Protein AF-0000000077855359 (afdb_homodimer)

Nearest PDB structures (foldseek):
  5f4z-assembly3_E  TM=8.877E-01  e=5.137E-36  Streptomyces carzinostaticus subsp. neocarzinostaticus
  4qla-assembly1_A  TM=8.669E-01  e=1.425E-32  Bombyx mori
  4qla-assembly1_B  TM=8.760E-01  e=3.432E-30  Bombyx mori
  6i8w-assembly2_B  TM=7.277E-01  e=1.816E-13  Pseudomonas aeruginosa
  2puh-assembly1_A  TM=6.617E-01  e=1.046E-11  Paraburkholderia xenovorans

Solvent-accessible surface area (backbone atoms only — not comparable to full-atom values): 41500 Å² total; per-residue (Å²): 122,72,38,82,48,69,84,75,81,51,69,66,60,54,49,50,51,41,55,51,51,71,69,57,48,74,52,85,72,47,58,88,41,58,68,68,33,25,51,36,59,70,58,50,54,51,50,48,51,34,56,55,75,63,56,57,61,69,60,51,46,49,50,50,50,71,73,45,53,37,27,34,37,68,33,68,37,92,94,68,50,75,39,45,28,21,27,36,56,47,70,34,90,51,92,20,26,26,45,32,38,42,36,50,30,85,92,57,44,52,68,38,50,60,67,34,47,73,63,38,30,48,54,48,97,83,35,34,13,19,26,41,34,30,42,23,53,77,13,26,43,66,2,33,60,75,53,56,79,77,64,19,40,46,49,51,22,44,43,54,52,36,48,37,44,71,73,67,44,64,52,27,34,37,37,14,31,61,52,11,21,56,27,48,49,47,29,30,62,76,34,41,89,27,30,26,32,40,41,29,56,40,65,74,60,61,79,67,37,71,90,81,32,43,66,53,28,52,48,45,69,72,38,41,87,76,31,70,66,38,44,49,25,46,49,46,25,49,46,32,73,72,60,63,35,22,67,55,42,26,23,38,40,29,27,47,26,54,13,31,19,37,44,47,22,70,64,18,33,43,33,61,49,48,40,48,62,58,69,34,33,56,78,66,83,78,47,72,67,58,52,51,49,58,46,43,42,35,67,68,17,65,38,29,41,31,41,52,39,44,52,44,29,36,21,65,42,66,62,53,84,76,78,52,83,54,48,20,56,70,53,57,34,64,48,52,38,46,75,75,25,41,28,34,39,42,45,36,57,35,36,61,54,39,67,48,72,79,54,48,58,63,51,27,42,56,70,42,79,46,76,41,89,56,27,14,62,49,30,45,61,72,32,27,66,59,50,50,49,52,53,36,49,38,41,8,88,88,19,83,40,43,54,50,32,82,89,21,46,14,100,122,73,38,83,50,68,84,75,83,52,69,67,61,54,49,50,51,40,54,52,52,70,68,59,46,73,52,83,72,47,57,88,41,58,68,68,34,25,52,36,61,70,58,50,54,52,50,46,49,35,54,57,74,63,55,57,62,68,60,50,46,50,50,50,49,72,74,45,52,37,27,35,38,68,31,69,36,93,95,68,48,75,39,45,29,22,28,38,56,48,70,32,89,51,90,20,25,25,45,32,39,42,36,50,30,84,92,56,43,52,70,38,50,59,67,33,47,73,64,38,29,47,54,49,98,85,34,35,14,20,27,41,35,29,42,24,54,75,14,26,43,67,2,33,60,75,53,56,78,75,63,21,39,47,50,51,23,46,43,55,51,36,48,38,45,71,73,68,43,67,52,29,33,36,38,15,30,61,53,11,22,54,26,48,49,46,29,30,62,74,34,40,88,26,31,26,32,39,38,29,56,40,64,74,60,60,77,66,37,70,90,81,33,43,67,52,27,52,49,46,69,72,37,40,88,76,30,69,65,38,45,50,26,45,49,46,25,49,47,32,72,73,59,63,36,22,68,56,41,26,24,37,40,28,25,47,25,53,14,32,19,38,45,47,24,69,64,18,34,44,32,61,48,47,40,47,63,56,70,36,33,57,78,65,82,78,46,71,65,56,53,51,52,58,44,43,42,36,67,68,16,66,38,31,42,30,41,53,39,44,50,44,28,35,21,65,42,66,60,52,85,77,79,51,84,54,48,19,55,69,52,58,33,65,48,51,36,45,75,74,25,41,27,32,40,43,44,35,58,36,35,60,56,39,67,46,74,78,56,48,60,63,52,27,41,57,69,40,76,47,77,39,91,56,28,15,62,50,30,46,61,72,32,26,66,60,51,50,48,53,52,37,49,38,40,8,87,90,19,82,39,43,54,49,32,81,87,22,46,13,100

Sequence (822 aa):
MARSFQIAVSDVDLQRLHQKLESATFPDELDDAEWDMGVPLSEMKRLTAYWHNGFNWRQKEQELNEKLSQFIVPVSVDGFGELDIHCLHHTSANPNAIPLLFIHGWPGSFLEATKLIPLLTSGDENHPAFNLVVPSLPNFGFSSAVKTKGFGLAQYAEAMHAVMTTLGYHEYAVQGGDWGSLIARVMAHRYPDHTKAVHLNFLPVAPPYPWKSPLVFLQSLLTIPFSSKDKAHLAATQNYLTQGNGYMRQQETRPQTLGYALQDSPVALLAWIYDKLHSWTDSYTWTDDEILTWVSVYYFSTAGPAASVRIYYEAAQNSGSSGVSRMSTLDVVSKPAPSAVKMAIAQFNRELIKIPMSWASLLGSVLRTKEYERGGHFAAWEVPELLAYDLRSFLGKNGQAYEAVPGKNGYMARSFQIAVSDVDLQRLHQKLESATFPDELDDAEWDMGVPLSEMKRLTAYWHNGFNWRQKEQELNEKLSQFIVPVSVDGFGELDIHCLHHTSANPNAIPLLFIHGWPGSFLEATKLIPLLTSGDENHPAFNLVVPSLPNFGFSSAVKTKGFGLAQYAEAMHAVMTTLGYHEYAVQGGDWGSLIARVMAHRYPDHTKAVHLNFLPVAPPYPWKSPLVFLQSLLTIPFSSKDKAHLAATQNYLTQGNGYMRQQETRPQTLGYALQDSPVALLAWIYDKLHSWTDSYTWTDDEILTWVSVYYFSTAGPAASVRIYYEAAQNSGSSGVSRMSTLDVVSKPAPSAVKMAIAQFNRELIKIPMSWASLLGSVLRTKEYERGGHFAAWEVPELLAYDLRSFLGKNGQAYEAVPGKNGY

Foldseek 3Di:
DKDWDADDFDPVLVVLLLVQLVPDDDDDDDPPCDPVVFHDPVVLVVLSVCLNPPFDVVVVSVVCRVLFGKIWDWFQFPPQGIKTKIKTWAAAPPPLAAEEEEEEAPPFFLVLQSVLRVVAQDDDPFFFHHGYMYIGFALFQAMHHGDDAQCELLRSLRRSCRRCVSVPQQAHEYEYFDSSQLSLLSNLAPPVVRHLEYEYAHAQADDDDCVQHVVLNVVCVVPCVPDPVQVVLVVLLVCCVVPVCVLLVCLQPPLVVLQVQCQNHLSSLLRSRVRCVCQFKPNFDDDSNNSSNSSVSQRRYNNHNSSSSNNSNSLQDDPDDPPDDHDHPNNSNQAARDQSYEYEYEYEQRENHGHPPSCVCSNPRYQYYDYYDHIGSSCSRRPVVVVSVRVRQQQAPVHPCQCSPPSRRRD/DKDWDADDFDPVLVVLLLVQLVPDDDDDDDPPCDPVVFHDPVVLVVLSVCLNPPFDVVVVSVVCRVLFGKIWFWFQFPPQGIKTKIKTWAAAPPPLAAEEEEEEAPPFFLVLQSLLRVVAQDDDPFFFHHGYMYIGFALFQAMHHGDDAQCELLRSLRRSCRRCVSVPQQAHEYEYFDSSQLSLLSNLAPPVVRHLAYEYAHAQADDDDCVQHVVLVVVCVVPCVPDPVQVVLVVLLVCCVPPVCVLLVCLQPPLVVLQVQCQNHLSSLLRSRVRCVCQFKPNFDDDSNNSSNSSVSQRRYNNHNSSSSNNSNSLQDDPDDPPDDHDHPNNSNQAARDQSYEYEYEYEQRENHGHPVSCVCSNPNYQYYYYYDHIGSSCSRRPVVVVSVRVRQQLAPVHPCQCSPPSRRRD

pLDDT: mean 96.2, std 6.61, range [43.53, 98.94]

Secondary structure (DSSP, 8-state):
--EE------HHHHHHHHHHHHT-------BT-TTTTSS-HHHHHHHHHHHHHT--HHHHHHHHHHH--EEEEEEEETTTEEEEEEEEEE--S-TTPEEEEEE--SS--GGGGGGGHHHHH---SSS--EEEEEEPPTTSTTSPPP-BTT--HHHHHHHHHHHHHHTT-SSEEEEE-HHHHHHHHHHHHH-TTTEEEEEES----PPP-TTT-HHHHHHHHHHGGG-HHHHHHHHHHHHHHHHS-HHHHHHHH-HHHHHHHHHH-HHHHHHHHHHHHHHTSSS----HHHHHHHHHHHHT-SS-GGGGGHHHHHHHS-S-SSSS----HHHHHTSPPPTTSEEEEEE-TB-SS---GGGGGGGSSEEEEEE-SS-BTTHHHHSHHHHHHHHHHHHSTTSTTTT-STT----/--EE------HHHHHHHHHHHHT-------BT-TTTTSS-HHHHHHHHHHHHHT--HHHHHHHHHHH--EEEEEEEETTTEEEEEEEEEE--S-TTPEEEEEE--SS--GGGGGGGHHHHH---SSS--EEEEEEPPTTSTTSPPP-BTT--HHHHHHHHHHHHHHTT-SSEEEEE-HHHHHHHHHHHHH-TTTEEEEEES----PPP-TTT-HHHHHHHHHHGGG-HHHHHHHHHHHHHHHHS-HHHHHHHH-HHHHHHHHHH-HHHHHHHHHHHHHHTSSS----HHHHHHHHHHHHT-SS-GGGGGHHHHHHHS-S-SSSS----HHHHHTSPPPTTSEEEEEE-TB-SS---GGGGGGGSSEEEEEE-SS-BTTHHHHSHHHHHHHHHHHHSTTSTTTT-STT----

Organism: Aspergillus terreus (NCBI:txid33178)

InterPro domains:
  IPR000639 Epoxide hydrolase-like [PR00412] (104-122)
  IPR000639 Epoxide hydrolase-like [PR00412] (129-144)
  IPR000639 Epoxide hydrolase-like [PR00412] (174-187)
  IPR000639 Epoxide hydrolase-like [PR00412] (188-201)
  IPR000639 Epoxide hydrolase-like [PR00412] (372-394)
  IPR010497 Epoxide hydrolase, N-terminal [PF06441] (3-112)
  IPR016292 Epoxide hydrolase [PIRSF001112] (3-395)
  IPR029058 Alpha/Beta hydrolase fold [G3DSA:3.40.50.1820] (1-404)
  IPR029058 Alpha/Beta hydrolase fold [SSF53474] (3-397)

Radius of gyration: 29.07 Å; Cα contacts (8 Å, |Δi|>4): 1774; chains: 2; bounding box: 62×88×63 Å

Structure (mmCIF, N/CA/C/O backbone):
data_AF-0000000077855359-model_v1
#
loop_
_entity.id
_entity.type
_entity.pdbx_description
1 polymer 'Epoxide hydrolase'
#
loop_
_atom_site.group_PDB
_atom_site.id
_atom_site.type_symbol
_atom_site.label_atom_id
_atom_site.label_alt_id
_atom_site.label_comp_id
_atom_site.label_asym_id
_atom_site.label_entity_id
_atom_site.label_seq_id
_atom_site.pdbx_PDB_ins_code
_atom_site.Cartn_x
_atom_site.Cartn_y
_atom_site.Cartn_z
_atom_site.occupancy
_atom_site.B_iso_or_equiv
_atom_site.auth_seq_id
_atom_site.auth_comp_id
_atom_site.auth_asym_id
_atom_site.auth_atom_id
_atom_site.pdbx_PDB_model_num
ATOM 1 N N . MET A 1 1 ? -8.438 -39.25 0.266 1 90.38 1 MET A N 1
ATOM 2 C CA . MET A 1 1 ? -8.539 -39.375 -1.183 1 90.38 1 MET A CA 1
ATOM 3 C C . MET A 1 1 ? -9.188 -38.156 -1.809 1 90.38 1 MET A C 1
ATOM 5 O O . MET A 1 1 ? -10 -37.469 -1.168 1 90.38 1 MET A O 1
ATOM 9 N N . ALA A 1 2 ? -8.742 -37.906 -3.029 1 95.81 2 ALA A N 1
ATOM 10 C CA . ALA A 1 2 ? -9.289 -36.75 -3.764 1 95.81 2 ALA A CA 1
ATOM 11 C C . ALA A 1 2 ? -10.781 -36.969 -4.035 1 95.81 2 ALA A C 1
ATOM 13 O O . ALA A 1 2 ? -11.219 -38.062 -4.344 1 95.81 2 ALA A O 1
ATOM 14 N N . ARG A 1 3 ? -11.562 -35.938 -3.863 1 97.75 3 ARG A N 1
ATOM 15 C CA . ARG A 1 3 ? -12.984 -36 -4.156 1 97.75 3 ARG A CA 1
ATOM 16 C C . ARG A 1 3 ? -13.383 -34.938 -5.188 1 97.75 3 ARG A C 1
ATOM 18 O O . ARG A 1 3 ? -12.859 -33.812 -5.184 1 97.75 3 ARG A O 1
ATOM 25 N N . SER A 1 4 ? -14.281 -35.312 -6.047 1 97.94 4 SER A N 1
ATOM 26 C CA . SER A 1 4 ? -14.758 -34.375 -7.066 1 97.94 4 SER A CA 1
ATOM 27 C C . SER A 1 4 ? -15.305 -33.125 -6.441 1 97.94 4 SER A C 1
ATOM 29 O O . SER A 1 4 ? -15.844 -33.125 -5.332 1 97.94 4 SER A O 1
ATOM 31 N N . PHE A 1 5 ? -15.141 -32 -7.152 1 98.56 5 PHE A N 1
ATOM 32 C CA . PHE A 1 5 ? -15.555 -30.703 -6.656 1 98.56 5 PHE A CA 1
ATOM 33 C C . PHE A 1 5 ? -16.281 -29.922 -7.75 1 98.56 5 PHE A C 1
ATOM 35 O O . PHE A 1 5 ? -15.906 -30 -8.922 1 98.56 5 PHE A O 1
ATOM 42 N N . GLN A 1 6 ? -17.312 -29.203 -7.359 1 98.56 6 GLN A N 1
ATOM 43 C CA . GLN A 1 6 ? -17.984 -28.219 -8.203 1 98.56 6 GLN A CA 1
ATOM 44 C C . GLN A 1 6 ? -18.141 -26.875 -7.48 1 98.56 6 GLN A C 1
ATOM 46 O O . GLN A 1 6 ? -18.5 -26.844 -6.305 1 98.56 6 GLN A O 1
ATOM 51 N N . ILE A 1 7 ? -17.797 -25.828 -8.18 1 98.81 7 ILE A N 1
ATOM 52 C CA . ILE A 1 7 ? -18.062 -24.5 -7.637 1 98.81 7 ILE A CA 1
ATOM 53 C C . ILE A 1 7 ? -19.547 -24.328 -7.395 1 98.81 7 ILE A C 1
ATOM 55 O O . ILE A 1 7 ? -20.375 -24.656 -8.25 1 98.81 7 ILE A O 1
ATOM 59 N N . ALA A 1 8 ? -19.875 -23.906 -6.273 1 98.56 8 ALA A N 1
ATOM 60 C CA . ALA A 1 8 ? -21.266 -23.688 -5.91 1 98.56 8 ALA A CA 1
ATOM 61 C C . ALA A 1 8 ? -21.422 -22.469 -4.996 1 98.56 8 ALA A C 1
ATOM 63 O O . ALA A 1 8 ? -21.484 -22.609 -3.775 1 98.56 8 ALA A O 1
ATOM 64 N N . VAL A 1 9 ? -21.609 -21.328 -5.555 1 98.5 9 VAL A N 1
ATOM 65 C CA . VAL A 1 9 ? -21.797 -20.094 -4.812 1 98.5 9 VAL A CA 1
ATOM 66 C C . VAL A 1 9 ? -23.266 -19.969 -4.387 1 98.5 9 VAL A C 1
ATOM 68 O O . VAL A 1 9 ? -24.172 -20.141 -5.207 1 98.5 9 VAL A O 1
ATOM 71 N N . SER A 1 10 ? -23.531 -19.688 -3.182 1 98.38 10 SER A N 1
ATOM 72 C CA . SER A 1 10 ? -24.906 -19.641 -2.684 1 98.38 10 SER A CA 1
ATOM 73 C C . SER A 1 10 ? -25.641 -18.422 -3.232 1 98.38 10 SER A C 1
ATOM 75 O O . SER A 1 10 ? -25.016 -17.406 -3.584 1 98.38 10 SER A O 1
ATOM 77 N N . ASP A 1 11 ? -26.953 -18.516 -3.291 1 98.06 11 ASP A N 1
ATOM 78 C CA . ASP A 1 11 ? -27.766 -17.375 -3.707 1 98.06 11 ASP A CA 1
ATOM 79 C C . ASP A 1 11 ? -27.594 -16.203 -2.748 1 98.06 11 ASP A C 1
ATOM 81 O O . ASP A 1 11 ? -27.641 -15.039 -3.168 1 98.06 11 ASP A O 1
ATOM 85 N N . VAL A 1 12 ? -27.422 -16.5 -1.535 1 97.81 12 VAL A N 1
ATOM 86 C CA . VAL A 1 12 ? -27.25 -15.469 -0.518 1 97.81 12 VAL A CA 1
ATOM 87 C C . VAL A 1 12 ? -25.984 -14.672 -0.797 1 97.81 12 VAL A C 1
ATOM 89 O O . VAL A 1 12 ? -25.984 -13.445 -0.698 1 97.81 12 VAL A O 1
ATOM 92 N N . ASP A 1 13 ? -24.906 -15.383 -1.113 1 97.62 13 ASP A N 1
ATOM 93 C CA . ASP A 1 13 ? -23.641 -14.711 -1.419 1 97.62 13 ASP A CA 1
ATOM 94 C C . ASP A 1 13 ? -23.766 -13.867 -2.686 1 97.62 13 ASP A C 1
ATOM 96 O O . ASP A 1 13 ? -23.203 -12.766 -2.76 1 97.62 13 ASP A O 1
ATOM 100 N N . LEU A 1 14 ? -24.438 -14.367 -3.664 1 98.19 14 LEU A N 1
ATOM 101 C CA . LEU A 1 14 ? -24.641 -13.609 -4.898 1 98.19 14 LEU A CA 1
ATOM 102 C C . LEU A 1 14 ? -25.5 -12.375 -4.641 1 98.19 14 LEU A C 1
ATOM 104 O O . LEU A 1 14 ? -25.25 -11.312 -5.207 1 98.19 14 LEU A O 1
ATOM 108 N N . GLN A 1 15 ? -26.531 -12.523 -3.83 1 97.56 15 GLN A N 1
ATOM 109 C CA . GLN A 1 15 ? -27.406 -11.398 -3.496 1 97.56 15 GLN A CA 1
ATOM 110 C C . GLN A 1 15 ? -26.641 -10.32 -2.734 1 97.56 15 GLN A C 1
ATOM 112 O O . GLN A 1 15 ? -26.844 -9.133 -2.961 1 97.56 15 GLN A O 1
ATOM 117 N N . ARG A 1 16 ? -25.812 -10.727 -1.852 1 97.38 16 ARG A N 1
ATOM 118 C CA . ARG A 1 16 ? -24.984 -9.773 -1.11 1 97.38 16 ARG A CA 1
ATOM 119 C C . ARG A 1 16 ? -24.109 -8.969 -2.053 1 97.38 16 ARG A C 1
ATOM 121 O O . ARG A 1 16 ? -23.953 -7.758 -1.885 1 97.38 16 ARG A O 1
ATOM 128 N N . LEU A 1 17 ? -23.484 -9.688 -2.988 1 98.5 17 LEU A N 1
ATOM 129 C CA . LEU A 1 17 ? -22.688 -8.984 -3.986 1 98.5 17 LEU A CA 1
ATOM 130 C C . LEU A 1 17 ? -23.531 -7.93 -4.707 1 98.5 17 LEU A C 1
ATOM 132 O O . LEU A 1 17 ? -23.094 -6.785 -4.859 1 98.5 17 LEU A O 1
ATOM 136 N N . HIS A 1 18 ? -24.688 -8.281 -5.121 1 98.06 18 HIS A N 1
ATOM 137 C CA . HIS A 1 18 ? -25.547 -7.371 -5.871 1 98.06 18 HIS A CA 1
ATOM 138 C C . HIS A 1 18 ? -25.953 -6.168 -5.023 1 98.06 18 HIS A C 1
ATOM 140 O O . HIS A 1 18 ? -25.984 -5.043 -5.52 1 98.06 18 HIS A O 1
ATOM 146 N N . GLN A 1 19 ? -26.25 -6.426 -3.775 1 97.44 19 GLN A N 1
ATOM 147 C CA . GLN A 1 19 ? -26.609 -5.34 -2.871 1 97.44 19 GLN A CA 1
ATOM 148 C C . GLN A 1 19 ? -25.453 -4.352 -2.703 1 97.44 19 GLN A C 1
ATOM 150 O O . GLN A 1 19 ? -25.672 -3.137 -2.721 1 97.44 19 GLN A O 1
ATOM 155 N N . LYS A 1 20 ? -24.297 -4.902 -2.547 1 98.38 20 LYS A N 1
ATOM 156 C CA . LYS A 1 20 ? -23.109 -4.055 -2.377 1 98.38 20 LYS A CA 1
ATOM 157 C C . LYS A 1 20 ? -22.812 -3.268 -3.65 1 98.38 20 LYS A C 1
ATOM 159 O O . LYS A 1 20 ? -22.438 -2.096 -3.586 1 98.38 20 LYS A O 1
ATOM 164 N N . LEU A 1 21 ? -22.938 -3.91 -4.781 1 98.62 21 LEU A N 1
ATOM 165 C CA . LEU A 1 21 ? -22.688 -3.232 -6.051 1 98.62 21 LEU A CA 1
ATOM 166 C C . LEU A 1 21 ? -23.719 -2.139 -6.293 1 98.62 21 LEU A C 1
ATOM 168 O O . LEU A 1 21 ? -23.391 -1.076 -6.828 1 98.62 21 LEU A O 1
ATOM 172 N N . GLU A 1 22 ? -24.922 -2.385 -5.887 1 97.19 22 GLU A N 1
ATOM 173 C CA . GLU A 1 22 ? -26 -1.423 -6.07 1 97.19 22 GLU A CA 1
ATOM 174 C C . GLU A 1 22 ? -25.75 -0.151 -5.266 1 97.19 22 GLU A C 1
ATOM 176 O O . GLU A 1 22 ? -26.078 0.95 -5.719 1 97.19 22 GLU A O 1
ATOM 181 N N . SER A 1 23 ? -25.188 -0.283 -4.121 1 96.69 23 SER A N 1
ATOM 182 C CA . SER A 1 23 ? -25 0.854 -3.227 1 96.69 23 SER A CA 1
ATOM 183 C C . SER A 1 23 ? -23.578 1.414 -3.334 1 96.69 23 SER A C 1
ATOM 185 O O . SER A 1 23 ? -23.156 2.213 -2.494 1 96.69 23 SER A O 1
ATOM 187 N N . ALA A 1 24 ? -22.859 0.958 -4.332 1 98.19 24 ALA A N 1
ATOM 188 C CA . ALA A 1 24 ? -21.469 1.36 -4.469 1 98.19 24 ALA A CA 1
ATOM 189 C C . ALA A 1 24 ? -21.344 2.867 -4.672 1 98.19 24 ALA A C 1
ATOM 191 O O . ALA A 1 24 ? -22.156 3.471 -5.379 1 98.19 24 ALA A O 1
ATOM 192 N N . THR A 1 25 ? -20.375 3.486 -4.047 1 98.5 25 THR A N 1
ATOM 193 C CA . THR A 1 25 ? -20.047 4.891 -4.25 1 98.5 25 THR A CA 1
ATOM 194 C C . THR A 1 25 ? -18.625 5.027 -4.801 1 98.5 25 THR A C 1
ATOM 196 O O . THR A 1 25 ? -17.781 4.152 -4.586 1 98.5 25 THR A O 1
ATOM 199 N N . PHE A 1 26 ? -18.391 6.074 -5.535 1 98.69 26 PHE A N 1
ATOM 200 C CA . PHE A 1 26 ? -17.125 6.258 -6.227 1 98.69 26 PHE A CA 1
ATOM 201 C C . PHE A 1 26 ? -16.516 7.609 -5.875 1 98.69 26 PHE A C 1
ATOM 203 O O . PHE A 1 26 ? -17.234 8.578 -5.637 1 98.69 26 PHE A O 1
ATOM 210 N N . PRO A 1 27 ? -15.203 7.641 -5.781 1 98.44 27 PRO A N 1
ATOM 211 C CA . PRO A 1 27 ? -14.547 8.945 -5.684 1 98.44 27 PRO A CA 1
ATOM 212 C C . PRO A 1 27 ? -14.57 9.719 -7 1 98.44 27 PRO A C 1
ATOM 214 O O . PRO A 1 27 ? -15 9.18 -8.023 1 98.44 27 PRO A O 1
ATOM 217 N N . ASP A 1 28 ? -14.18 10.984 -6.898 1 97.69 28 ASP A N 1
ATOM 218 C CA . ASP A 1 28 ? -13.914 11.695 -8.141 1 97.69 28 ASP A CA 1
ATOM 219 C C . ASP A 1 28 ? -12.555 11.305 -8.719 1 97.69 28 ASP A C 1
ATOM 221 O O . ASP A 1 28 ? -11.891 10.414 -8.203 1 97.69 28 ASP A O 1
ATOM 225 N N . GLU A 1 29 ? -12.219 11.82 -9.859 1 97.56 29 GLU A N 1
ATOM 226 C CA . GLU A 1 29 ? -10.961 11.594 -10.555 1 97.56 29 GLU A CA 1
ATOM 227 C C . GLU A 1 29 ? -10.383 12.906 -11.094 1 97.56 29 GLU A C 1
ATOM 229 O O . GLU A 1 29 ? -11.125 13.773 -11.555 1 97.56 29 GLU A O 1
ATOM 234 N N . LEU A 1 30 ? -9.086 13.039 -11.008 1 97.69 30 LEU A N 1
ATOM 235 C CA . LEU A 1 30 ? -8.461 14.242 -11.555 1 97.69 30 LEU A CA 1
ATOM 236 C C . LEU A 1 30 ? -8.586 14.273 -13.07 1 97.69 30 LEU A C 1
ATOM 238 O O . LEU A 1 30 ? -8.523 13.234 -13.727 1 97.69 30 LEU A O 1
ATOM 242 N N . ASP A 1 31 ? -8.656 15.461 -13.555 1 96.31 31 ASP A N 1
ATOM 243 C CA . ASP A 1 31 ? -8.719 15.648 -15 1 96.31 31 ASP A CA 1
ATOM 244 C C . ASP A 1 31 ? -7.504 15.023 -15.688 1 96.31 31 ASP A C 1
ATOM 246 O O . ASP A 1 31 ? -6.371 15.234 -15.25 1 96.31 31 ASP A O 1
ATOM 250 N N . ASP A 1 32 ? -7.727 14.172 -16.641 1 94 32 ASP A N 1
ATOM 251 C CA . ASP A 1 32 ? -6.723 13.594 -17.531 1 94 32 ASP A CA 1
ATOM 252 C C . ASP A 1 32 ? -5.77 12.68 -16.766 1 94 32 ASP A C 1
ATOM 254 O O . ASP A 1 32 ? -4.633 12.461 -17.203 1 94 32 ASP A O 1
ATOM 258 N N . ALA A 1 33 ? -6.207 12.203 -15.648 1 95.25 33 ALA A N 1
ATOM 259 C CA . ALA A 1 33 ? -5.34 11.305 -14.898 1 95.25 33 ALA A CA 1
ATOM 260 C C . ALA A 1 33 ? -5.168 9.977 -15.625 1 95.25 33 ALA A C 1
ATOM 262 O O . ALA A 1 33 ? -4.086 9.383 -15.602 1 95.25 33 ALA A O 1
ATOM 263 N N . GLU A 1 34 ? -6.246 9.492 -16.281 1 95.81 34 GLU A N 1
ATOM 264 C CA . GLU A 1 34 ? -6.23 8.195 -16.953 1 95.81 34 GLU A CA 1
ATOM 265 C C . GLU A 1 34 ? -5.719 7.102 -16.016 1 95.81 34 GLU A C 1
ATOM 267 O O . GLU A 1 34 ? -6.234 6.93 -14.914 1 95.81 34 GLU A O 1
ATOM 272 N N . TRP A 1 35 ? -4.613 6.387 -16.469 1 97.06 35 TRP A N 1
ATOM 273 C CA . TRP A 1 35 ? -4.137 5.266 -15.672 1 97.06 35 TRP A CA 1
ATOM 274 C C . TRP A 1 35 ? -2.98 5.691 -14.773 1 97.06 35 TRP A C 1
ATOM 276 O O . TRP A 1 35 ? -2.428 4.875 -14.031 1 97.06 35 TRP A O 1
ATOM 286 N N . ASP A 1 36 ? -2.625 6.977 -14.711 1 95.56 36 ASP A N 1
ATOM 287 C CA . ASP A 1 36 ? -1.442 7.453 -14.008 1 95.56 36 ASP A CA 1
ATOM 288 C C . ASP A 1 36 ? -1.554 7.18 -12.508 1 95.56 36 ASP A C 1
ATOM 290 O O . ASP A 1 36 ? -0.552 6.898 -11.844 1 95.56 36 ASP A O 1
ATOM 294 N N . MET A 1 37 ? -2.793 7.281 -11.945 1 97.19 37 MET A N 1
ATOM 295 C CA . MET A 1 37 ? -2.979 7.219 -10.5 1 97.19 37 MET A CA 1
ATOM 296 C C . MET A 1 37 ? -3.709 5.941 -10.094 1 97.19 37 MET A C 1
ATOM 298 O O . MET A 1 37 ? -4.113 5.789 -8.945 1 97.19 37 MET A O 1
ATOM 302 N N . GLY A 1 38 ? -3.953 5.016 -11 1 98.12 38 GLY A N 1
ATOM 303 C CA . GLY A 1 38 ? -4.699 3.789 -10.773 1 98.12 38 GLY A CA 1
ATOM 304 C C . GLY A 1 38 ? -5.816 3.576 -11.781 1 98.12 38 GLY A C 1
ATOM 305 O O . GLY A 1 38 ? -5.777 4.117 -12.883 1 98.12 38 GLY A O 1
ATOM 306 N N . VAL A 1 39 ? -6.758 2.82 -11.445 1 98.81 39 VAL A N 1
ATOM 307 C CA . VAL A 1 39 ? -7.844 2.479 -12.359 1 98.81 39 VAL A CA 1
ATOM 308 C C . VAL A 1 39 ? -8.703 3.713 -12.625 1 98.81 39 VAL A C 1
ATOM 310 O O . VAL A 1 39 ? -9.164 4.367 -11.68 1 98.81 39 VAL A O 1
ATOM 313 N N . PRO A 1 40 ? -8.977 4.051 -13.883 1 98.81 40 PRO A N 1
ATOM 314 C CA . PRO A 1 40 ? -9.805 5.219 -14.18 1 98.81 40 PRO A CA 1
ATOM 315 C C . PRO A 1 40 ? -11.242 5.062 -13.68 1 98.81 40 PRO A C 1
ATOM 317 O O . PRO A 1 40 ? -11.797 3.959 -13.711 1 98.81 40 PRO A O 1
ATOM 320 N N . LEU A 1 41 ? -11.805 6.137 -13.289 1 98.69 41 LEU A N 1
ATOM 321 C CA . LEU A 1 41 ? -13.172 6.164 -12.773 1 98.69 41 LEU A CA 1
ATOM 322 C C . LEU A 1 41 ? -14.156 5.621 -13.805 1 98.69 41 LEU A C 1
ATOM 324 O O . LEU A 1 41 ? -15.078 4.879 -13.461 1 98.69 41 LEU A O 1
ATOM 328 N N . SER A 1 42 ? -14 6.02 -15.055 1 98.5 42 SER A N 1
ATOM 329 C CA . SER A 1 42 ? -14.914 5.57 -16.094 1 98.5 42 SER A CA 1
ATOM 330 C C . SER A 1 42 ? -14.898 4.047 -16.234 1 98.5 42 SER A C 1
ATOM 332 O O . SER A 1 42 ? -15.953 3.43 -16.406 1 98.5 42 SER A O 1
ATOM 334 N N . GLU A 1 43 ? -13.711 3.398 -16.109 1 98.5 43 GLU A N 1
ATOM 335 C CA . GLU A 1 43 ? -13.586 1.945 -16.156 1 98.5 43 GLU A CA 1
ATOM 336 C C . GLU A 1 43 ? -14.289 1.301 -14.961 1 98.5 43 GLU A C 1
ATOM 338 O O . GLU A 1 43 ? -14.977 0.291 -15.109 1 98.5 43 GLU A O 1
ATOM 343 N N . MET A 1 44 ? -14.141 1.883 -13.797 1 98.75 44 MET A N 1
ATOM 344 C CA . MET A 1 44 ? -14.727 1.329 -12.586 1 98.75 44 MET A CA 1
ATOM 345 C C . MET A 1 44 ? -16.25 1.404 -12.633 1 98.75 44 MET A C 1
ATOM 347 O O . MET A 1 44 ? -16.938 0.453 -12.258 1 98.75 44 MET A O 1
ATOM 351 N N . LYS A 1 45 ? -16.703 2.535 -13.039 1 98.75 45 LYS A N 1
ATOM 352 C CA . LYS A 1 45 ? -18.156 2.684 -13.133 1 98.75 45 LYS A CA 1
ATOM 353 C C . LYS A 1 45 ? -18.734 1.701 -14.148 1 98.75 45 LYS A C 1
ATOM 355 O O . LYS A 1 45 ? -19.766 1.062 -13.883 1 98.75 45 LYS A O 1
ATOM 360 N N . ARG A 1 46 ? -18.062 1.592 -15.297 1 98.5 46 ARG A N 1
ATOM 361 C CA . ARG A 1 46 ? -18.5 0.684 -16.344 1 98.5 46 ARG A CA 1
ATOM 362 C C . ARG A 1 46 ? -18.5 -0.761 -15.859 1 98.5 46 ARG A C 1
ATOM 364 O O . ARG A 1 46 ? -19.5 -1.468 -16 1 98.5 46 ARG A O 1
ATOM 371 N N . LEU A 1 47 ? -17.453 -1.228 -15.242 1 98.88 47 LEU A N 1
ATOM 372 C CA . LEU A 1 47 ? -17.312 -2.609 -14.797 1 98.88 47 LEU A CA 1
ATOM 373 C C . LEU A 1 47 ? -18.25 -2.896 -13.625 1 98.88 47 LEU A C 1
ATOM 375 O O . LEU A 1 47 ? -18.797 -3.998 -13.516 1 98.88 47 LEU A O 1
ATOM 379 N N . THR A 1 48 ? -18.406 -1.92 -12.727 1 98.88 48 THR A N 1
ATOM 380 C CA . THR A 1 48 ? -19.312 -2.104 -11.602 1 98.88 48 THR A CA 1
ATOM 381 C C . THR A 1 48 ? -20.75 -2.254 -12.086 1 98.88 48 THR A C 1
ATOM 383 O O . THR A 1 48 ? -21.484 -3.133 -11.625 1 98.88 48 THR A O 1
ATOM 386 N N . ALA A 1 49 ? -21.109 -1.428 -13.023 1 98.75 49 ALA A N 1
ATOM 387 C CA . ALA A 1 49 ? -22.453 -1.519 -13.586 1 98.75 49 ALA A CA 1
ATOM 388 C C . ALA A 1 49 ? -22.672 -2.859 -14.289 1 98.75 49 ALA A C 1
ATOM 390 O O . ALA A 1 49 ? -23.719 -3.488 -14.125 1 98.75 49 ALA A O 1
ATOM 391 N N . TYR A 1 50 ? -21.703 -3.256 -15.07 1 98.81 50 TYR A N 1
ATOM 392 C CA . TYR A 1 50 ? -21.797 -4.527 -15.781 1 98.81 50 TYR A CA 1
ATOM 393 C C . TYR A 1 50 ? -21.812 -5.695 -14.797 1 98.81 50 TYR A C 1
ATOM 395 O O . TYR A 1 50 ? -22.547 -6.672 -14.992 1 98.81 50 TYR A O 1
ATOM 403 N N . TRP A 1 51 ? -21.031 -5.609 -13.734 1 98.88 51 TRP A N 1
ATOM 404 C CA . TRP A 1 51 ? -20.984 -6.652 -12.719 1 98.88 51 TRP A CA 1
ATOM 405 C C . TRP A 1 51 ? -22.344 -6.793 -12.039 1 98.88 51 TRP A C 1
ATOM 407 O O . TRP A 1 51 ? -22.766 -7.902 -11.703 1 98.88 51 TRP A O 1
ATOM 417 N N . HIS A 1 52 ? -23.031 -5.699 -11.852 1 98.25 52 HIS A N 1
ATOM 418 C CA . HIS A 1 52 ? -24.312 -5.664 -11.172 1 98.25 52 HIS A CA 1
ATOM 419 C C . HIS A 1 52 ? -25.438 -6.164 -12.086 1 98.25 52 HIS A C 1
ATOM 421 O O . HIS A 1 52 ? -26.312 -6.914 -11.641 1 98.25 52 HIS A O 1
ATOM 427 N N . ASN A 1 53 ? -25.391 -5.77 -13.359 1 96.88 53 ASN A N 1
ATOM 428 C CA . ASN A 1 53 ? -26.594 -5.918 -14.164 1 96.88 53 ASN A CA 1
ATOM 429 C C . ASN A 1 53 ? -26.344 -6.742 -15.422 1 96.88 53 ASN A C 1
ATOM 431 O O . ASN A 1 53 ? -27.281 -7.148 -16.109 1 96.88 53 ASN A O 1
ATOM 435 N N . GLY A 1 54 ? -25.156 -6.957 -15.734 1 97.88 54 GLY A N 1
ATOM 436 C CA . GLY A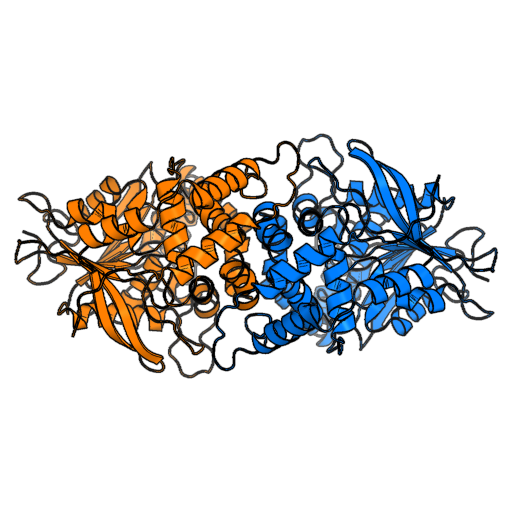 1 54 ? -24.859 -7.59 -17.016 1 97.88 54 GLY A CA 1
ATOM 437 C C . GLY A 1 54 ? -24.109 -8.898 -16.875 1 97.88 54 GLY A C 1
ATOM 438 O O . GLY A 1 54 ? -24.375 -9.852 -17.609 1 97.88 54 GLY A O 1
ATOM 439 N N . PHE A 1 55 ? -23.219 -9.016 -15.992 1 98.25 55 PHE A N 1
ATOM 440 C CA . PHE A 1 55 ? -22.375 -10.188 -15.781 1 98.25 55 PHE A CA 1
ATOM 441 C C . PHE A 1 55 ? -23.156 -11.289 -15.07 1 98.25 55 PHE A C 1
ATOM 443 O O . PHE A 1 55 ? -23.75 -11.055 -14.008 1 98.25 55 PHE A O 1
ATOM 450 N N . ASN A 1 56 ? -23.141 -12.453 -15.633 1 97.94 56 ASN A N 1
ATOM 451 C CA . ASN A 1 56 ? -23.891 -13.586 -15.086 1 97.94 56 ASN A CA 1
ATOM 452 C C . ASN A 1 56 ? -22.953 -14.625 -14.477 1 97.94 56 ASN A C 1
ATOM 454 O O . ASN A 1 56 ? -22.531 -15.562 -15.156 1 97.94 56 ASN A O 1
ATOM 458 N N . TRP A 1 57 ? -22.781 -14.633 -13.211 1 98.44 57 TRP A N 1
ATOM 459 C CA . TRP A 1 57 ? -21.891 -15.57 -12.539 1 98.44 57 TRP A CA 1
ATOM 460 C C . TRP A 1 57 ? -22.391 -17 -12.672 1 98.44 57 TRP A C 1
ATOM 462 O O . TRP A 1 57 ? -21.609 -17.938 -12.852 1 98.44 57 TRP A O 1
ATOM 472 N N . ARG A 1 58 ? -23.703 -17.156 -12.555 1 98.19 58 ARG A N 1
ATOM 473 C CA . ARG A 1 58 ? -24.266 -18.5 -12.625 1 98.19 58 ARG A CA 1
ATOM 474 C C . ARG A 1 58 ? -23.906 -19.188 -13.938 1 98.19 58 ARG A C 1
ATOM 476 O O . ARG A 1 58 ? -23.594 -20.375 -13.961 1 98.19 58 ARG A O 1
ATOM 483 N N . GLN A 1 59 ? -24 -18.438 -14.914 1 98.44 59 GLN A N 1
ATOM 484 C CA . GLN A 1 59 ? -23.609 -18.969 -16.219 1 98.44 59 GLN A CA 1
ATOM 485 C C . GLN A 1 59 ? -22.109 -19.312 -16.234 1 98.44 59 GLN A C 1
ATOM 487 O O . GLN A 1 59 ? -21.719 -20.375 -16.734 1 98.44 59 GLN A O 1
ATOM 492 N N . LYS A 1 60 ? -21.312 -18.438 -15.727 1 98.5 60 LYS A N 1
ATOM 493 C CA . LYS A 1 60 ? -19.875 -18.688 -15.68 1 98.5 60 LYS A CA 1
ATOM 494 C C . LYS A 1 60 ? -19.547 -19.875 -14.789 1 98.5 60 LYS A C 1
ATOM 496 O O . LYS A 1 60 ? -18.672 -20.688 -15.125 1 98.5 60 LYS A O 1
ATOM 501 N N . GLU A 1 61 ? -20.188 -19.875 -13.695 1 98.62 61 GLU A N 1
ATOM 502 C CA . GLU A 1 61 ? -20.047 -21 -12.766 1 98.62 61 GLU A CA 1
ATOM 503 C C . GLU A 1 61 ? -20.328 -22.328 -13.453 1 98.62 61 GLU A C 1
ATOM 505 O O . GLU A 1 61 ? -19.562 -23.281 -13.312 1 98.62 61 GLU A O 1
ATOM 510 N N . GLN A 1 62 ? -21.375 -22.422 -14.172 1 98.56 62 GLN A N 1
ATOM 511 C CA . GLN A 1 62 ? -21.734 -23.609 -14.922 1 98.56 62 GLN A CA 1
ATOM 512 C C . GLN A 1 62 ? -20.672 -23.938 -15.969 1 98.56 62 GLN A C 1
ATOM 514 O O . GLN A 1 62 ? -20.266 -25.109 -16.109 1 98.56 62 GLN A O 1
ATOM 519 N N . GLU A 1 63 ? -20.281 -22.969 -16.656 1 98.62 63 GLU A N 1
ATOM 520 C CA . GLU A 1 63 ? -19.25 -23.172 -17.672 1 98.62 63 GLU A CA 1
ATOM 521 C C . GLU A 1 63 ? -17.969 -23.734 -17.078 1 98.62 63 GLU A C 1
ATOM 523 O O . GLU A 1 63 ? -17.375 -24.656 -17.641 1 98.62 63 GLU A O 1
ATOM 528 N N . LEU A 1 64 ? -17.531 -23.172 -15.984 1 98.75 64 LEU A N 1
ATOM 529 C CA . LEU A 1 64 ? -16.312 -23.641 -15.328 1 98.75 64 LEU A CA 1
ATOM 530 C C . LEU A 1 64 ? -16.469 -25.078 -14.852 1 98.75 64 LEU A C 1
ATOM 532 O O . LEU A 1 64 ? -15.562 -25.891 -15.016 1 98.75 64 LEU A O 1
ATOM 536 N N . ASN A 1 65 ? -17.609 -25.391 -14.305 1 98.75 65 ASN A N 1
ATOM 537 C CA . ASN A 1 65 ? -17.859 -26.734 -13.805 1 98.75 65 ASN A CA 1
ATOM 538 C C . ASN A 1 65 ? -17.938 -27.75 -14.938 1 98.75 65 ASN A C 1
ATOM 540 O O . ASN A 1 65 ? -17.547 -28.906 -14.758 1 98.75 65 ASN A O 1
ATOM 544 N N . GLU A 1 66 ? -18.375 -27.344 -16.078 1 98.44 66 GLU A N 1
ATOM 545 C CA . GLU A 1 66 ? -18.516 -28.234 -17.219 1 98.44 66 GLU A CA 1
ATOM 546 C C . GLU A 1 66 ? -17.156 -28.484 -17.891 1 98.44 66 GLU A C 1
ATOM 548 O O . GLU A 1 66 ? -16.875 -29.594 -18.344 1 98.44 66 GLU A O 1
ATOM 553 N N . LYS A 1 67 ? -16.344 -27.516 -17.875 1 98.19 67 LYS A N 1
ATOM 554 C CA . LYS A 1 67 ? -15.133 -27.562 -18.688 1 98.19 67 LYS A CA 1
ATOM 555 C C . LYS A 1 67 ? -13.953 -28.094 -17.859 1 98.19 67 LYS A C 1
ATOM 557 O O . LYS A 1 67 ? -12.977 -28.594 -18.422 1 98.19 67 LYS A O 1
ATOM 562 N N . LEU A 1 68 ? -14.047 -27.953 -16.594 1 98.81 68 LEU A N 1
ATOM 563 C CA . LEU A 1 68 ? -12.875 -28.219 -15.766 1 98.81 68 LEU A CA 1
ATOM 564 C C . LEU A 1 68 ? -13.102 -29.453 -14.898 1 98.81 68 LEU A C 1
ATOM 566 O O . LEU A 1 68 ? -14.195 -29.641 -14.352 1 98.81 68 LEU A O 1
ATOM 570 N N . SER A 1 69 ? -12.133 -30.359 -14.867 1 98.69 69 SER A N 1
ATOM 571 C CA . SER A 1 69 ? -12.102 -31.453 -13.898 1 98.69 69 SER A CA 1
ATOM 572 C C . SER A 1 69 ? -11.523 -30.984 -12.562 1 98.69 69 SER A C 1
ATOM 574 O O . SER A 1 69 ? -10.305 -30.891 -12.406 1 98.69 69 SER A O 1
ATOM 576 N N . GLN A 1 70 ? -12.406 -30.797 -11.586 1 98.81 70 GLN A N 1
ATOM 577 C CA . GLN A 1 70 ? -12.023 -30.172 -10.328 1 98.81 70 GLN A CA 1
ATOM 578 C C . GLN A 1 70 ? -12.141 -31.156 -9.164 1 98.81 70 GLN A C 1
ATOM 580 O O . GLN A 1 70 ? -13.078 -31.953 -9.125 1 98.81 70 GLN A O 1
ATOM 585 N N . PHE A 1 71 ? -11.219 -31.016 -8.234 1 98.81 71 PHE A N 1
ATOM 586 C CA . PHE A 1 71 ? -11.18 -31.891 -7.074 1 98.81 71 PHE A CA 1
ATOM 587 C C . PHE A 1 71 ? -10.789 -31.125 -5.82 1 98.81 71 PHE A C 1
ATOM 589 O O . PHE A 1 71 ? -10.266 -30.016 -5.906 1 98.81 71 PHE A O 1
ATOM 596 N N . ILE A 1 72 ? -11.148 -31.656 -4.668 1 98.88 72 ILE A N 1
ATOM 597 C CA . ILE A 1 72 ? -10.539 -31.312 -3.393 1 98.88 72 ILE A CA 1
ATOM 598 C C . ILE A 1 72 ? -9.562 -32.406 -2.969 1 98.88 72 ILE A C 1
ATOM 600 O O . ILE A 1 72 ? -9.93 -33.562 -2.889 1 98.88 72 ILE A O 1
ATOM 604 N N . VAL A 1 73 ? -8.359 -32.031 -2.775 1 98.88 73 VAL A N 1
ATOM 605 C CA . VAL A 1 73 ? -7.312 -32.969 -2.336 1 98.88 73 VAL A CA 1
ATOM 606 C C . VAL A 1 73 ? -6.922 -32.625 -0.893 1 98.88 73 VAL A C 1
ATOM 608 O O . VAL A 1 73 ? -6.297 -31.609 -0.623 1 98.88 73 VAL A O 1
ATOM 611 N N . PRO A 1 74 ? -7.273 -33.5 0.056 1 98.56 74 PRO A N 1
ATOM 612 C CA . PRO A 1 74 ? -6.84 -33.281 1.434 1 98.56 74 PRO A CA 1
ATOM 613 C C . PRO A 1 74 ? -5.34 -33.469 1.627 1 98.56 74 PRO A C 1
ATOM 615 O O . PRO A 1 74 ? -4.789 -34.469 1.153 1 98.56 74 PRO A O 1
ATOM 618 N N . VAL A 1 75 ? -4.719 -32.531 2.24 1 98.31 75 VAL A N 1
ATOM 619 C CA . VAL A 1 75 ? -3.293 -32.656 2.51 1 98.31 75 VAL A CA 1
ATOM 620 C C . VAL A 1 75 ? -2.996 -32.25 3.951 1 98.31 75 VAL A C 1
ATOM 622 O O . VAL A 1 75 ? -3.793 -31.562 4.582 1 98.31 75 VAL A O 1
ATOM 625 N N . SER A 1 76 ? -1.872 -32.781 4.434 1 97 76 SER A N 1
ATOM 626 C CA . SER A 1 76 ? -1.394 -32.406 5.758 1 97 76 SER A CA 1
ATOM 627 C C . SER A 1 76 ? -0.105 -31.594 5.668 1 97 76 SER A C 1
ATOM 629 O O . SER A 1 76 ? 0.821 -31.969 4.945 1 97 76 SER A O 1
ATOM 631 N N . VAL A 1 77 ? -0.123 -30.484 6.301 1 96.5 77 VAL A N 1
ATOM 632 C CA . VAL A 1 77 ? 1.077 -29.672 6.398 1 96.5 77 VAL A CA 1
ATOM 633 C C . VAL A 1 77 ? 1.532 -29.594 7.855 1 96.5 77 VAL A C 1
ATOM 635 O O . VAL A 1 77 ? 0.734 -29.281 8.742 1 96.5 77 VAL A O 1
ATOM 638 N N . ASP A 1 78 ? 2.758 -29.859 8.117 1 93.62 78 ASP A N 1
ATOM 639 C CA . ASP A 1 78 ? 3.309 -29.906 9.469 1 93.62 78 ASP A CA 1
ATOM 640 C C . ASP A 1 78 ? 3.049 -28.609 10.219 1 93.62 78 ASP A C 1
ATOM 642 O O . ASP A 1 78 ? 3.391 -27.531 9.727 1 93.62 78 ASP A O 1
ATOM 646 N N . GLY A 1 79 ? 2.4 -28.703 11.312 1 93.06 79 GLY A N 1
ATOM 647 C CA . GLY A 1 79 ? 2.139 -27.531 12.141 1 93.06 79 GLY A CA 1
ATOM 648 C C . GLY A 1 79 ? 0.852 -26.812 11.781 1 93.06 79 GLY A C 1
ATOM 649 O O . GLY A 1 79 ? 0.407 -25.922 12.508 1 93.06 79 GLY A O 1
ATOM 650 N N . PHE A 1 80 ? 0.152 -27.203 10.703 1 95.62 80 PHE A N 1
ATOM 651 C CA . PHE A 1 80 ? -1.014 -26.469 10.242 1 95.62 80 PHE A CA 1
ATOM 652 C C . PHE A 1 80 ? -2.197 -27.406 10.016 1 95.62 80 PHE A C 1
ATOM 654 O O . PHE A 1 80 ? -3.275 -26.953 9.617 1 95.62 80 PHE A O 1
ATOM 661 N N . GLY A 1 81 ? -1.96 -28.641 10.297 1 93.88 81 GLY A N 1
ATOM 662 C CA . GLY A 1 81 ? -3.043 -29.594 10.234 1 93.88 81 GLY A CA 1
ATOM 663 C C . GLY A 1 81 ? -3.451 -29.953 8.82 1 93.88 81 GLY A C 1
ATOM 664 O O . GLY A 1 81 ? -2.617 -29.953 7.91 1 93.88 81 GLY A O 1
ATOM 665 N N . GLU A 1 82 ? -4.707 -30.375 8.68 1 96.88 82 GLU A N 1
ATOM 666 C CA . GLU A 1 82 ? -5.227 -30.797 7.387 1 96.88 82 GLU A CA 1
ATOM 667 C C . GLU A 1 82 ? -5.836 -29.625 6.617 1 96.88 82 GLU A C 1
ATOM 669 O O . GLU A 1 82 ? -6.551 -28.812 7.191 1 96.88 82 GLU A O 1
ATOM 674 N N . LEU A 1 83 ? -5.52 -29.562 5.391 1 98.38 83 LEU A N 1
ATOM 675 C CA . LEU A 1 83 ? -6.059 -28.562 4.473 1 98.38 83 LEU A CA 1
ATOM 676 C C . LEU A 1 83 ? -6.73 -29.219 3.277 1 98.38 83 LEU A C 1
ATOM 678 O O . LEU A 1 83 ? -6.242 -30.234 2.768 1 98.38 83 LEU A O 1
ATOM 682 N N . ASP A 1 84 ? -7.852 -28.703 2.914 1 98.81 84 ASP A N 1
ATOM 683 C CA . ASP A 1 84 ? -8.492 -29.078 1.654 1 98.81 84 ASP A CA 1
ATOM 684 C C . ASP A 1 84 ? -8 -28.188 0.511 1 98.81 84 ASP A C 1
ATOM 686 O O . ASP A 1 84 ? -8.281 -27 0.486 1 98.81 84 ASP A O 1
ATOM 690 N N . ILE A 1 85 ? -7.363 -28.812 -0.438 1 98.94 85 ILE A N 1
ATOM 691 C CA . ILE A 1 85 ? -6.805 -28.047 -1.554 1 98.94 85 ILE A CA 1
ATOM 692 C C . ILE A 1 85 ? -7.648 -28.281 -2.805 1 98.94 85 ILE A C 1
ATOM 694 O O . ILE A 1 85 ? -7.816 -29.422 -3.252 1 98.94 85 ILE A O 1
ATOM 698 N N . HIS A 1 86 ? -8.219 -27.203 -3.295 1 98.94 86 HIS A N 1
ATOM 699 C CA . HIS A 1 86 ? -8.844 -27.25 -4.609 1 98.94 86 HIS A CA 1
ATOM 700 C C . HIS A 1 86 ? -7.809 -27.469 -5.707 1 98.94 86 HIS A C 1
ATOM 702 O O . HIS A 1 86 ? -6.723 -26.891 -5.668 1 98.94 86 HIS A O 1
ATOM 708 N N . CYS A 1 87 ? -8.172 -28.312 -6.703 1 98.75 87 CYS A N 1
ATOM 709 C CA . CYS A 1 87 ? -7.188 -28.656 -7.723 1 98.75 87 CYS A CA 1
ATOM 710 C C . CYS A 1 87 ? -7.871 -29.047 -9.031 1 98.75 87 CYS A C 1
ATOM 712 O O . CYS A 1 87 ? -8.852 -29.797 -9.031 1 98.75 87 CYS A O 1
ATOM 714 N N . LEU A 1 88 ? -7.379 -28.406 -10.117 1 98.94 88 LEU A N 1
ATOM 715 C CA . LEU A 1 88 ? -7.695 -28.984 -11.414 1 98.94 88 LEU A CA 1
ATOM 716 C C . LEU A 1 88 ? -6.781 -30.172 -11.719 1 98.94 88 LEU A C 1
ATOM 718 O O . LEU A 1 88 ? -5.574 -30.109 -11.461 1 98.94 88 LEU A O 1
ATOM 722 N N . HIS A 1 89 ? -7.34 -31.25 -12.219 1 98.81 89 HIS A N 1
ATOM 723 C CA . HIS A 1 89 ? -6.57 -32.406 -12.617 1 98.81 89 HIS A CA 1
ATOM 724 C C . HIS A 1 89 ? -7.039 -32.938 -13.977 1 98.81 89 HIS A C 1
ATOM 726 O O . HIS A 1 89 ? -8.055 -33.625 -14.055 1 98.81 89 HIS A O 1
ATOM 732 N N . HIS A 1 90 ? -6.273 -32.594 -14.984 1 98.69 90 HIS A N 1
ATOM 733 C CA . HIS A 1 90 ? -6.543 -33.031 -16.344 1 98.69 90 HIS A CA 1
ATOM 734 C C . HIS A 1 90 ? -5.461 -33.969 -16.859 1 98.69 90 HIS A C 1
ATOM 736 O O . HIS A 1 90 ? -4.293 -33.594 -16.969 1 98.69 90 HIS A O 1
ATOM 742 N N . THR A 1 91 ? -5.844 -35.156 -17.219 1 97.81 91 THR A N 1
ATOM 743 C CA . THR A 1 91 ? -4.887 -36.188 -17.594 1 97.81 91 THR A CA 1
ATOM 744 C C . THR A 1 91 ? -4.941 -36.469 -19.094 1 97.81 91 THR A C 1
ATOM 746 O O . THR A 1 91 ? -5.941 -36.156 -19.75 1 97.81 91 THR A O 1
ATOM 749 N N . SER A 1 92 ? -3.822 -36.938 -19.562 1 97.62 92 SER A N 1
ATOM 750 C CA . SER A 1 92 ? -3.727 -37.375 -20.938 1 97.62 92 SER A CA 1
ATOM 751 C C . SER A 1 92 ? -4.012 -38.875 -21.062 1 97.62 92 SER A C 1
ATOM 753 O O . SER A 1 92 ? -3.816 -39.625 -20.094 1 97.62 92 SER A O 1
ATOM 755 N N . ALA A 1 93 ? -4.422 -39.281 -22.219 1 95.44 93 ALA A N 1
ATOM 756 C CA . ALA A 1 93 ? -4.609 -40.719 -22.5 1 95.44 93 ALA A CA 1
ATOM 757 C C . ALA A 1 93 ? -3.27 -41.406 -22.672 1 95.44 93 ALA A C 1
ATOM 759 O O . ALA A 1 93 ? -3.193 -42.656 -22.594 1 95.44 93 ALA A O 1
ATOM 760 N N . ASN A 1 94 ? -2.291 -40.656 -22.891 1 96.75 94 ASN A N 1
ATOM 761 C CA . ASN A 1 94 ? -0.944 -41.188 -23 1 96.75 94 ASN A CA 1
ATOM 762 C C . ASN A 1 94 ? -0.434 -41.688 -21.641 1 96.75 94 ASN A C 1
ATOM 764 O O . ASN A 1 94 ? -0.241 -40.906 -20.719 1 96.75 94 ASN A O 1
ATOM 768 N N . PRO A 1 95 ? -0.243 -42.969 -21.516 1 96 95 PRO A N 1
ATOM 769 C CA . PRO A 1 95 ? 0.184 -43.531 -20.219 1 96 95 PRO A CA 1
ATOM 770 C C . PRO A 1 95 ? 1.56 -43.031 -19.797 1 96 95 PRO A C 1
ATOM 772 O O . PRO A 1 95 ? 1.933 -43.156 -18.625 1 96 95 PRO A O 1
ATOM 775 N N . ASN A 1 96 ? 2.291 -42.406 -20.75 1 97.25 96 ASN A N 1
ATOM 776 C CA . ASN A 1 96 ? 3.625 -41.906 -20.438 1 97.25 96 ASN A CA 1
ATOM 777 C C . ASN A 1 96 ? 3.619 -40.406 -20.25 1 97.25 96 ASN A C 1
ATOM 779 O O . ASN A 1 96 ? 4.68 -39.781 -20.203 1 97.25 96 ASN A O 1
ATOM 783 N N . ALA A 1 97 ? 2.449 -39.844 -20.125 1 98.62 97 ALA A N 1
ATOM 784 C CA . ALA A 1 97 ? 2.346 -38.406 -19.953 1 98.62 97 ALA A CA 1
ATOM 785 C C . ALA A 1 97 ? 3.152 -37.938 -18.75 1 98.62 97 ALA A C 1
ATOM 787 O O . ALA A 1 97 ? 3.176 -38.594 -17.719 1 98.62 97 ALA A O 1
ATOM 788 N N . ILE A 1 98 ? 3.801 -36.781 -18.859 1 98.88 98 ILE A N 1
ATOM 789 C CA . ILE A 1 98 ? 4.645 -36.219 -17.797 1 98.88 98 ILE A CA 1
ATOM 790 C C . ILE A 1 98 ? 3.773 -35.562 -16.734 1 98.88 98 ILE A C 1
ATOM 792 O O . ILE A 1 98 ? 2.969 -34.688 -17.031 1 98.88 98 ILE A O 1
ATOM 796 N N . PRO A 1 99 ? 3.822 -35.969 -15.477 1 98.88 99 PRO A N 1
ATOM 797 C CA . PRO A 1 99 ? 3.131 -35.219 -14.43 1 98.88 99 PRO A CA 1
ATOM 798 C C . PRO A 1 99 ? 3.67 -33.812 -14.273 1 98.88 99 PRO A C 1
ATOM 800 O O . PRO A 1 99 ? 4.867 -33.625 -14.039 1 98.88 99 PRO A O 1
ATOM 803 N N . LEU A 1 100 ? 2.822 -32.844 -14.453 1 98.94 100 LEU A N 1
ATOM 804 C CA . LEU A 1 100 ? 3.211 -31.422 -14.391 1 98.94 100 LEU A CA 1
ATOM 805 C C . LEU A 1 100 ? 2.361 -30.672 -13.375 1 98.94 100 LEU A C 1
ATOM 807 O O . LEU A 1 100 ? 1.134 -30.641 -13.484 1 98.94 100 LEU A O 1
ATOM 811 N N . LEU A 1 101 ? 2.998 -30.094 -12.367 1 98.94 101 LEU A N 1
ATOM 812 C CA . LEU A 1 101 ? 2.371 -29.188 -11.406 1 98.94 101 LEU A CA 1
ATOM 813 C C . LEU A 1 101 ? 2.479 -27.734 -11.875 1 98.94 101 LEU A C 1
ATOM 815 O O . LEU A 1 101 ? 3.582 -27.234 -12.109 1 98.94 101 LEU A O 1
ATOM 819 N N . PHE A 1 102 ? 1.355 -27.109 -12.078 1 98.94 102 PHE A N 1
ATOM 820 C CA . PHE A 1 102 ? 1.309 -25.688 -12.367 1 98.94 102 PHE A CA 1
ATOM 821 C C . PHE A 1 102 ? 0.938 -24.891 -11.117 1 98.94 102 PHE A C 1
ATOM 823 O O . PHE A 1 102 ? -0.119 -25.125 -10.523 1 98.94 102 PHE A O 1
ATOM 830 N N . ILE A 1 103 ? 1.757 -23.938 -10.688 1 98.94 103 ILE A N 1
ATOM 831 C CA . ILE A 1 103 ? 1.496 -23.156 -9.492 1 98.94 103 ILE A CA 1
ATOM 832 C C . ILE A 1 103 ? 1.283 -21.688 -9.883 1 98.94 103 ILE A C 1
ATOM 834 O O . ILE A 1 103 ? 2.16 -21.062 -10.484 1 98.94 103 ILE A O 1
ATOM 838 N N 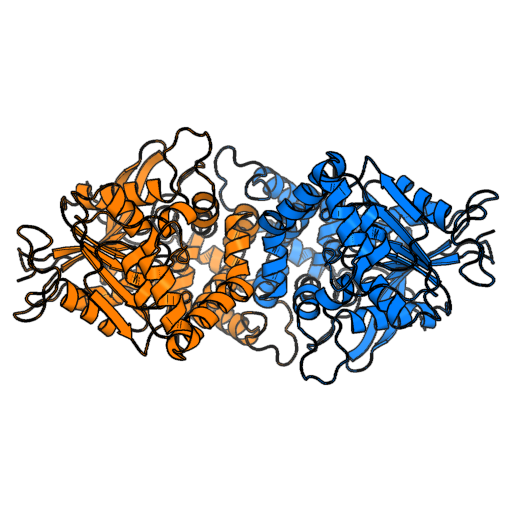. HIS A 1 104 ? 0.153 -21.109 -9.492 1 98.81 104 HIS A N 1
ATOM 839 C CA . HIS A 1 104 ? -0.191 -19.734 -9.82 1 98.81 104 HIS A CA 1
ATOM 840 C C . HIS A 1 104 ? 0.38 -18.75 -8.789 1 98.81 104 HIS A C 1
ATOM 842 O O . HIS A 1 104 ? 1.006 -19.172 -7.816 1 98.81 104 HIS A O 1
ATOM 848 N N . GLY A 1 105 ? 0.256 -17.469 -9.062 1 98.56 105 GLY A N 1
ATOM 849 C CA . GLY A 1 105 ? 0.619 -16.422 -8.133 1 98.56 105 GLY A CA 1
ATOM 850 C C . GLY A 1 105 ? -0.524 -15.469 -7.836 1 98.56 105 GLY A C 1
ATOM 851 O O . GLY A 1 105 ? -1.692 -15.859 -7.883 1 98.56 105 GLY A O 1
ATOM 852 N N . TRP A 1 106 ? -0.243 -14.281 -7.383 1 98.69 106 TRP A N 1
ATOM 853 C CA . TRP A 1 106 ? -1.199 -13.219 -7.113 1 98.69 106 TRP A CA 1
ATOM 854 C C . TRP A 1 106 ? -1.058 -12.086 -8.133 1 98.69 106 TRP A C 1
ATOM 856 O O . TRP A 1 106 ? 0.057 -11.734 -8.523 1 98.69 106 TRP A O 1
ATOM 866 N N . PRO A 1 107 ? -2.107 -11.57 -8.578 1 98.62 107 PRO A N 1
ATOM 867 C CA . PRO A 1 107 ? -3.508 -11.883 -8.281 1 98.62 107 PRO A CA 1
ATOM 868 C C . PRO A 1 107 ? -4.098 -12.898 -9.258 1 98.62 107 PRO A C 1
ATOM 870 O O . PRO A 1 107 ? -5.215 -12.711 -9.75 1 98.62 107 PRO A O 1
ATOM 873 N N . GLY A 1 108 ? -3.369 -13.938 -9.492 1 98.62 108 GLY A N 1
ATOM 874 C CA . GLY A 1 108 ? -3.852 -15.039 -10.312 1 98.62 108 GLY A CA 1
ATOM 875 C C . GLY A 1 108 ? -4.598 -16.094 -9.516 1 98.62 108 GLY A C 1
ATOM 876 O O . GLY A 1 108 ? -4.918 -15.875 -8.344 1 98.62 108 GLY A O 1
ATOM 877 N N . SER A 1 109 ? -4.977 -17.172 -10.141 1 98.81 109 SER A N 1
ATOM 878 C CA . SER A 1 109 ? -5.641 -18.359 -9.625 1 98.81 109 SER A CA 1
ATOM 879 C C . SER A 1 109 ? -5.52 -19.516 -10.602 1 98.81 109 SER A C 1
ATOM 881 O O . SER A 1 109 ? -4.75 -19.453 -11.562 1 98.81 109 SER A O 1
ATOM 883 N N . PHE A 1 110 ? -6.289 -20.562 -10.297 1 98.81 110 PHE A N 1
ATOM 884 C CA . PHE A 1 110 ? -6.309 -21.734 -11.172 1 98.81 110 PHE A CA 1
ATOM 885 C C . PHE A 1 110 ? -6.73 -21.344 -12.586 1 98.81 110 PHE A C 1
ATOM 887 O O . PHE A 1 110 ? -6.426 -22.047 -13.547 1 98.81 110 PHE A O 1
ATOM 894 N N . LEU A 1 111 ? -7.348 -20.188 -12.734 1 98.88 111 LEU A N 1
ATOM 895 C CA . LEU A 1 111 ? -7.828 -19.734 -14.039 1 98.88 111 LEU A CA 1
ATOM 896 C C . LEU A 1 111 ? -6.668 -19.531 -15.008 1 98.88 111 LEU A C 1
ATOM 898 O O . LEU A 1 111 ? -6.824 -19.703 -16.219 1 98.88 111 LEU A O 1
ATOM 902 N N . GLU A 1 112 ? -5.512 -19.203 -14.5 1 98.56 112 GLU A N 1
ATOM 903 C CA . GLU A 1 112 ? -4.352 -18.922 -15.344 1 98.56 112 GLU A CA 1
ATOM 904 C C . GLU A 1 112 ? -4.035 -20.109 -16.25 1 98.56 112 GLU A C 1
ATOM 906 O O . GLU A 1 112 ? -3.57 -19.922 -17.375 1 98.56 112 GLU A O 1
ATOM 911 N N . ALA A 1 113 ? -4.297 -21.297 -15.781 1 98.44 113 ALA A N 1
ATOM 912 C CA . ALA A 1 113 ? -3.82 -22.484 -16.469 1 98.44 113 ALA A CA 1
ATOM 913 C C . ALA A 1 113 ? -4.879 -23.031 -17.422 1 98.44 113 ALA A C 1
ATOM 915 O O . ALA A 1 113 ? -4.613 -23.953 -18.203 1 98.44 113 ALA A O 1
ATOM 916 N N . THR A 1 114 ? -6.055 -22.484 -17.438 1 98.75 114 THR A N 1
ATOM 917 C CA . THR A 1 114 ? -7.172 -23.094 -18.156 1 98.75 114 THR A CA 1
ATOM 918 C C . THR A 1 114 ? -6.91 -23.125 -19.656 1 98.75 114 THR A C 1
ATOM 920 O O . THR A 1 114 ? -7.297 -24.078 -20.328 1 98.75 114 THR A O 1
ATOM 923 N N . LYS A 1 115 ? -6.195 -22.109 -20.141 1 98.38 115 LYS A N 1
ATOM 924 C CA . LYS A 1 115 ? -5.895 -22.078 -21.578 1 98.38 115 LYS A CA 1
ATOM 925 C C . LYS A 1 115 ? -4.781 -23.047 -21.922 1 98.38 115 LYS A C 1
ATOM 927 O O . LYS A 1 115 ? -4.598 -23.391 -23.094 1 98.38 115 LYS A O 1
ATOM 932 N N . LEU A 1 116 ? -4.066 -23.531 -20.953 1 98.62 116 LEU A N 1
ATOM 933 C CA . LEU A 1 116 ? -2.961 -24.453 -21.172 1 98.62 116 LEU A CA 1
ATOM 934 C C . LEU A 1 116 ? -3.467 -25.891 -21.25 1 98.62 116 LEU A C 1
ATOM 936 O O . LEU A 1 116 ? -2.785 -26.766 -21.781 1 98.62 116 LEU A O 1
ATOM 940 N N . ILE A 1 117 ? -4.637 -26.172 -20.703 1 98.56 117 ILE A N 1
ATOM 941 C CA . ILE A 1 117 ? -5.129 -27.531 -20.5 1 98.56 117 ILE A CA 1
ATOM 942 C C . ILE A 1 117 ? -5.176 -28.266 -21.844 1 98.56 117 ILE A C 1
ATOM 944 O O . ILE A 1 117 ? -4.516 -29.281 -22.016 1 98.56 117 ILE A O 1
ATOM 948 N N . PRO A 1 118 ? -5.82 -27.703 -22.875 1 97.81 118 PRO A N 1
ATOM 949 C CA . PRO A 1 118 ? -5.871 -28.438 -24.141 1 97.81 118 PRO A CA 1
ATOM 950 C C . PRO A 1 118 ? -4.52 -28.484 -24.859 1 97.81 118 PRO A C 1
ATOM 952 O O . PRO A 1 118 ? -4.254 -29.422 -25.625 1 97.81 118 PRO A O 1
ATOM 955 N N . LEU A 1 119 ? -3.664 -27.516 -24.562 1 98.12 119 LEU A N 1
ATOM 956 C CA . LEU A 1 119 ? -2.361 -27.453 -25.219 1 98.12 119 LEU A CA 1
ATOM 957 C C . LEU A 1 119 ? -1.409 -28.484 -24.641 1 98.12 119 LEU A C 1
ATOM 959 O O . LEU A 1 119 ? -0.613 -29.078 -25.375 1 98.12 119 LEU A O 1
ATOM 963 N N . LEU A 1 120 ? -1.562 -28.75 -23.344 1 98.44 120 LEU A N 1
ATOM 964 C CA . LEU A 1 120 ? -0.535 -29.547 -22.688 1 98.44 120 LEU A CA 1
ATOM 965 C C . LEU A 1 120 ? -0.982 -31 -22.531 1 98.44 120 LEU A C 1
ATOM 967 O O . LEU A 1 120 ? -0.15 -31.906 -22.469 1 98.44 120 LEU A O 1
ATOM 971 N N . THR A 1 121 ? -2.246 -31.219 -22.453 1 97.88 121 THR A N 1
ATOM 972 C CA . THR A 1 121 ? -2.713 -32.594 -22.234 1 97.88 121 THR A CA 1
ATOM 973 C C . THR A 1 121 ? -2.713 -33.375 -23.547 1 97.88 121 THR A C 1
ATOM 975 O O . THR A 1 121 ? -2.697 -34.594 -23.531 1 97.88 121 THR A O 1
ATOM 978 N N . SER A 1 122 ? -2.709 -32.562 -24.594 1 93.25 122 SER A N 1
ATOM 979 C CA . SER A 1 122 ? -2.627 -33.188 -25.906 1 93.25 122 SER A CA 1
ATOM 980 C C . SER A 1 122 ? -1.179 -33.344 -26.344 1 93.25 122 SER A C 1
ATOM 982 O O . SER A 1 122 ? -0.355 -32.438 -26.141 1 93.25 122 SER A O 1
ATOM 984 N N . GLY A 1 123 ? -0.787 -34.594 -26.688 1 92.25 123 GLY A N 1
ATOM 985 C CA . GLY A 1 123 ? 0.534 -34.875 -27.234 1 92.25 123 GLY A CA 1
ATOM 986 C C . GLY A 1 123 ? 0.494 -35.656 -28.531 1 92.25 123 GLY A C 1
ATOM 987 O O . GLY A 1 123 ? -0.575 -36.062 -28.984 1 92.25 123 GLY A O 1
ATOM 988 N N . ASP A 1 124 ? 1.625 -35.531 -29.234 1 93.62 124 ASP A N 1
ATOM 989 C CA . ASP A 1 124 ? 1.821 -36.344 -30.453 1 93.62 124 ASP A CA 1
ATOM 990 C C . ASP A 1 124 ? 3.273 -36.781 -30.578 1 93.62 124 ASP A C 1
ATOM 992 O O . ASP A 1 124 ? 3.986 -36.875 -29.578 1 93.62 124 ASP A O 1
ATOM 996 N N . GLU A 1 125 ? 3.598 -37.125 -31.781 1 92.94 125 GLU A N 1
ATOM 997 C CA . GLU A 1 125 ? 4.938 -37.656 -32 1 92.94 125 GLU A CA 1
ATOM 998 C C . GLU A 1 125 ? 6.008 -36.594 -31.75 1 92.94 125 GLU A C 1
ATOM 1000 O O . GLU A 1 125 ? 7.141 -36.906 -31.391 1 92.94 125 GLU A O 1
ATOM 1005 N N . ASN A 1 126 ? 5.633 -35.344 -31.797 1 93.56 126 ASN A N 1
ATOM 1006 C CA . ASN A 1 126 ? 6.605 -34.25 -31.703 1 93.56 126 ASN A CA 1
ATOM 1007 C C . ASN A 1 126 ? 6.453 -33.469 -30.406 1 93.56 126 ASN A C 1
ATOM 1009 O O . ASN A 1 126 ? 7.348 -32.719 -30.016 1 93.56 126 ASN A O 1
ATOM 1013 N N . HIS A 1 127 ? 5.336 -33.688 -29.75 1 95.75 127 HIS A N 1
ATOM 1014 C CA . HIS A 1 127 ? 5.051 -32.906 -28.547 1 95.75 127 HIS A CA 1
ATOM 1015 C C . HIS A 1 127 ? 4.668 -33.844 -27.391 1 95.75 127 HIS A C 1
ATOM 1017 O O . HIS A 1 127 ? 3.723 -34.625 -27.5 1 95.75 127 HIS A O 1
ATOM 1023 N N . PRO A 1 128 ? 5.43 -33.688 -26.328 1 98.06 128 PRO A N 1
ATOM 1024 C CA . PRO A 1 128 ? 5.074 -34.531 -25.188 1 98.06 128 PRO A CA 1
ATOM 1025 C C . PRO A 1 128 ? 3.717 -34.188 -24.578 1 98.06 128 PRO A C 1
ATOM 1027 O O . PRO A 1 128 ? 3.34 -33 -24.562 1 98.06 128 PRO A O 1
ATOM 1030 N N . ALA A 1 129 ? 3.045 -35.188 -24.078 1 98.5 129 ALA A N 1
ATOM 1031 C CA . ALA A 1 129 ? 1.798 -34.969 -23.344 1 98.5 129 ALA A CA 1
ATOM 1032 C C . ALA A 1 129 ? 2.061 -34.844 -21.844 1 98.5 129 ALA A C 1
ATOM 1034 O O . ALA A 1 129 ? 3.051 -35.375 -21.328 1 98.5 129 ALA A O 1
ATOM 1035 N N . PHE A 1 130 ? 1.143 -34.188 -21.172 1 98.88 130 PHE A N 1
ATOM 1036 C CA . PHE A 1 130 ? 1.283 -33.969 -19.734 1 98.88 130 PHE A CA 1
ATOM 1037 C C . PHE A 1 130 ? 0.018 -34.375 -19 1 98.88 130 PHE A C 1
ATOM 1039 O O . PHE A 1 130 ? -1.082 -34.312 -19.547 1 98.88 130 PHE A O 1
ATOM 1046 N N . ASN A 1 131 ? 0.121 -34.938 -17.797 1 98.81 131 ASN A N 1
ATOM 1047 C CA . ASN A 1 131 ? -0.915 -34.875 -16.766 1 98.81 131 ASN A CA 1
ATOM 1048 C C . ASN A 1 131 ? -0.822 -33.594 -15.945 1 98.81 131 ASN A C 1
ATOM 1050 O O . ASN A 1 131 ? 0.083 -33.438 -15.125 1 98.81 131 ASN A O 1
ATOM 1054 N N . LEU A 1 132 ? -1.768 -32.719 -16.141 1 98.88 132 LEU A N 1
ATOM 1055 C CA . LEU A 1 132 ? -1.672 -31.359 -15.594 1 98.88 132 LEU A CA 1
ATOM 1056 C C . LEU A 1 132 ? -2.418 -31.266 -14.266 1 98.88 132 LEU A C 1
ATOM 1058 O O . LEU A 1 132 ? -3.613 -31.547 -14.195 1 98.88 132 LEU A O 1
ATOM 1062 N N . VAL A 1 133 ? -1.707 -30.891 -13.219 1 98.94 133 VAL A N 1
ATOM 1063 C CA . VAL A 1 133 ? -2.248 -30.625 -11.891 1 98.94 133 VAL A CA 1
ATOM 1064 C C . VAL A 1 133 ? -2.141 -29.141 -11.57 1 98.94 133 VAL A C 1
ATOM 1066 O O . VAL A 1 133 ? -1.046 -28.562 -11.594 1 98.94 133 VAL A O 1
ATOM 1069 N N . VAL A 1 134 ? -3.297 -28.484 -11.289 1 98.94 134 VAL A N 1
ATOM 1070 C CA . VAL A 1 134 ? -3.352 -27.047 -11.055 1 98.94 134 VAL A CA 1
ATOM 1071 C C . VAL A 1 134 ? -4.07 -26.766 -9.742 1 98.94 134 VAL A C 1
ATOM 1073 O O . VAL A 1 134 ? -5.273 -26.484 -9.727 1 98.94 134 VAL A O 1
ATOM 1076 N N . PRO A 1 135 ? -3.369 -26.734 -8.688 1 98.94 135 PRO A N 1
ATOM 1077 C CA . PRO A 1 135 ? -4 -26.422 -7.402 1 98.94 135 PRO A CA 1
ATOM 1078 C C . PRO A 1 135 ? -4.23 -24.922 -7.211 1 98.94 135 PRO A C 1
ATOM 1080 O O . PRO A 1 135 ? -3.463 -24.094 -7.73 1 98.94 135 PRO A O 1
ATOM 1083 N N . SER A 1 136 ? -5.34 -24.625 -6.523 1 98.94 136 SER A N 1
ATOM 1084 C CA . SER A 1 136 ? -5.379 -23.328 -5.855 1 98.94 136 SER A CA 1
ATOM 1085 C C . SER A 1 136 ? -4.512 -23.328 -4.602 1 98.94 136 SER A C 1
ATOM 1087 O O . SER A 1 136 ? -4.641 -24.203 -3.75 1 98.94 136 SER A O 1
ATOM 1089 N N . LEU A 1 137 ? -3.662 -22.391 -4.523 1 98.94 137 LEU A N 1
ATOM 1090 C CA . LEU A 1 137 ? -2.855 -22.266 -3.314 1 98.94 137 LEU A CA 1
ATOM 1091 C C . LEU A 1 137 ? -3.742 -22.125 -2.082 1 98.94 137 LEU A C 1
ATOM 1093 O O . LEU A 1 137 ? -4.84 -21.578 -2.16 1 98.94 137 LEU A O 1
ATOM 1097 N N . PRO A 1 138 ? -3.254 -22.672 -0.9 1 98.88 138 PRO A N 1
ATOM 1098 C CA . PRO A 1 138 ? -3.977 -22.312 0.326 1 98.88 138 PRO A CA 1
ATOM 1099 C C . PRO A 1 138 ? -4.27 -20.828 0.436 1 98.88 138 PRO A C 1
ATOM 1101 O O . PRO A 1 138 ? -3.416 -20 0.099 1 98.88 138 PRO A O 1
ATOM 1104 N N . ASN A 1 139 ? -5.492 -20.484 0.896 1 98.81 139 ASN A N 1
ATOM 1105 C CA . ASN A 1 139 ? -5.949 -19.109 1.045 1 98.81 139 ASN A CA 1
ATOM 1106 C C . ASN A 1 139 ? -6.426 -18.531 -0.284 1 98.81 139 ASN A C 1
ATOM 1108 O O . ASN A 1 139 ? -6.871 -17.375 -0.343 1 98.81 139 ASN A O 1
ATOM 1112 N N . PHE A 1 140 ? -6.344 -19.312 -1.417 1 98.81 140 PHE A N 1
ATOM 1113 C CA . PHE A 1 140 ? -6.762 -18.844 -2.734 1 98.81 140 PHE A CA 1
ATOM 1114 C C . PHE A 1 140 ? -7.898 -19.703 -3.277 1 98.81 140 PHE A C 1
ATOM 1116 O O . PHE A 1 140 ? -7.977 -20.906 -2.98 1 98.81 140 PHE A O 1
ATOM 1123 N N . GLY A 1 141 ? -8.711 -19.047 -4.129 1 98.75 141 GLY A N 1
ATOM 1124 C CA . GLY A 1 141 ? -9.766 -19.797 -4.793 1 98.75 141 GLY A CA 1
ATOM 1125 C C . GLY A 1 141 ? -10.656 -20.562 -3.826 1 98.75 141 GLY A C 1
ATOM 1126 O O . GLY A 1 141 ? -11.188 -19.984 -2.877 1 98.75 141 GLY A O 1
ATOM 1127 N N . PHE A 1 142 ? -10.648 -21.891 -4.031 1 98.88 142 PHE A N 1
ATOM 1128 C CA . PHE A 1 142 ? -11.578 -22.688 -3.242 1 98.88 142 PHE A CA 1
ATOM 1129 C C . PHE A 1 142 ? -10.836 -23.625 -2.307 1 98.88 142 PHE A C 1
ATOM 1131 O O . PHE A 1 142 ? -11.375 -24.656 -1.883 1 98.88 142 PHE A O 1
ATOM 1138 N N . SER A 1 143 ? -9.539 -23.344 -2.064 1 98.88 143 SER A N 1
ATOM 1139 C CA . SER A 1 143 ? -8.742 -24.062 -1.068 1 98.88 143 SER A CA 1
ATOM 1140 C C . SER A 1 143 ? -9.016 -23.531 0.336 1 98.88 143 SER A C 1
ATOM 1142 O O . SER A 1 143 ? -9.57 -22.453 0.5 1 98.88 143 SER A O 1
ATOM 1144 N N . SER A 1 144 ? -8.562 -24.281 1.285 1 98.38 144 SER A N 1
ATOM 1145 C CA . SER A 1 144 ? -8.75 -23.984 2.701 1 98.38 144 SER A CA 1
ATOM 1146 C C . SER A 1 144 ? -8.062 -22.688 3.092 1 98.38 144 SER A C 1
ATOM 1148 O O . SER A 1 144 ? -7.031 -22.328 2.51 1 98.38 144 SER A O 1
ATOM 1150 N N . ALA A 1 145 ? -8.656 -22.094 4.117 1 98.06 145 ALA A N 1
ATOM 1151 C CA . ALA A 1 145 ? -7.992 -20.984 4.812 1 98.06 145 ALA A CA 1
ATOM 1152 C C . ALA A 1 145 ? -6.98 -21.516 5.828 1 98.06 145 ALA A C 1
ATOM 1154 O O . ALA A 1 145 ? -7.234 -22.5 6.512 1 98.06 145 ALA A O 1
ATOM 1155 N N . VAL A 1 146 ? -5.852 -20.906 5.855 1 97.94 146 VAL A N 1
ATOM 1156 C CA . VAL A 1 146 ? -4.895 -21.109 6.938 1 97.94 146 VAL A CA 1
ATOM 1157 C C . VAL A 1 146 ? -5.227 -20.188 8.109 1 97.94 146 VAL A C 1
ATOM 1159 O O . VAL A 1 146 ? -5.449 -19 7.926 1 97.94 146 VAL A O 1
ATOM 1162 N N . LYS A 1 147 ? -5.164 -20.656 9.367 1 96 147 LYS A N 1
ATOM 1163 C CA . LYS A 1 147 ? -5.711 -19.906 10.492 1 96 147 LYS A CA 1
ATOM 1164 C C . LYS A 1 147 ? -4.602 -19.406 11.414 1 96 147 LYS A C 1
ATOM 1166 O O . LYS A 1 147 ? -4.828 -18.531 12.258 1 96 147 LYS A O 1
ATOM 1171 N N . THR A 1 148 ? -3.43 -19.922 11.242 1 95.31 148 THR A N 1
ATOM 1172 C CA . THR A 1 148 ? -2.342 -19.578 12.148 1 95.31 148 THR A CA 1
ATOM 1173 C C . THR A 1 148 ? -1.188 -18.938 11.391 1 95.31 148 THR A C 1
ATOM 1175 O O . THR A 1 148 ? -0.976 -19.219 10.211 1 95.31 148 THR A O 1
ATOM 1178 N N . LYS A 1 149 ? -0.396 -18.109 12.07 1 94.31 149 LYS A N 1
ATOM 1179 C CA . LYS A 1 149 ? 0.773 -17.453 11.492 1 94.31 149 LYS A CA 1
ATOM 1180 C C . LYS A 1 149 ? 1.881 -18.453 11.203 1 94.31 149 LYS A C 1
ATOM 1182 O O . LYS A 1 149 ? 1.962 -19.5 11.859 1 94.31 149 LYS A O 1
ATOM 1187 N N . GLY A 1 150 ? 2.695 -18.094 10.234 1 94.31 150 GLY A N 1
ATOM 1188 C CA . GLY A 1 150 ? 3.873 -18.906 9.969 1 94.31 150 GLY A CA 1
ATOM 1189 C C . GLY A 1 150 ? 3.77 -19.719 8.688 1 94.31 150 GLY A C 1
ATOM 1190 O O . GLY A 1 150 ? 4.734 -20.359 8.266 1 94.31 150 GLY A O 1
ATOM 1191 N N . PHE A 1 151 ? 2.611 -19.734 8.039 1 96.19 151 PHE A N 1
ATOM 1192 C CA . PHE A 1 151 ? 2.434 -20.453 6.773 1 96.19 151 PHE A CA 1
ATOM 1193 C C . PHE A 1 151 ? 3.125 -19.703 5.637 1 96.19 151 PHE A C 1
ATOM 1195 O O . PHE A 1 151 ? 2.482 -18.969 4.879 1 96.19 151 PHE A O 1
ATOM 1202 N N . GLY A 1 152 ? 4.387 -19.938 5.48 1 95.94 152 GLY A N 1
ATOM 1203 C CA . GLY A 1 152 ? 5.223 -19.266 4.504 1 95.94 152 GLY A CA 1
ATOM 1204 C C . GLY A 1 152 ? 5.543 -20.125 3.295 1 95.94 152 GLY A C 1
ATOM 1205 O O . GLY A 1 152 ? 4.828 -21.078 3 1 95.94 152 GLY A O 1
ATOM 1206 N N . LEU A 1 153 ? 6.559 -19.781 2.605 1 96.75 153 LEU A N 1
ATOM 1207 C CA . LEU A 1 153 ? 6.895 -20.406 1.331 1 96.75 153 LEU A CA 1
ATOM 1208 C C . LEU A 1 153 ? 7.211 -21.891 1.521 1 96.75 153 LEU A C 1
ATOM 1210 O O . LEU A 1 153 ? 6.859 -22.719 0.675 1 96.75 153 LEU A O 1
ATOM 1214 N N . ALA A 1 154 ? 7.828 -22.219 2.602 1 96.25 154 ALA A N 1
ATOM 1215 C CA . ALA A 1 154 ? 8.117 -23.625 2.887 1 96.25 154 ALA A CA 1
ATOM 1216 C C . ALA A 1 154 ? 6.828 -24.422 3.031 1 96.25 154 ALA A C 1
ATOM 1218 O O . ALA A 1 154 ? 6.742 -25.562 2.559 1 96.25 154 ALA A O 1
ATOM 1219 N N . GLN A 1 155 ? 5.883 -23.844 3.721 1 97.06 155 GLN A N 1
ATOM 1220 C CA . GLN A 1 155 ? 4.609 -24.531 3.949 1 97.06 155 GLN A CA 1
ATOM 1221 C C . GLN A 1 155 ? 3.805 -24.625 2.656 1 97.06 155 GLN A C 1
ATOM 1223 O O . GLN A 1 155 ? 3.146 -25.641 2.41 1 97.06 155 GLN A O 1
ATOM 1228 N N . TYR A 1 156 ? 3.85 -23.594 1.854 1 98.25 156 TYR A N 1
ATOM 1229 C CA . TYR A 1 156 ? 3.221 -23.688 0.542 1 98.25 156 TYR A CA 1
ATOM 1230 C C . TYR A 1 156 ? 3.84 -24.812 -0.281 1 98.25 156 TYR A C 1
ATOM 1232 O O . TYR A 1 156 ? 3.127 -25.578 -0.934 1 98.25 156 TYR A O 1
ATOM 1240 N N . ALA A 1 157 ? 5.156 -24.859 -0.284 1 98.31 157 ALA A N 1
ATOM 1241 C CA . ALA A 1 157 ? 5.855 -25.922 -1.008 1 98.31 157 ALA A CA 1
ATOM 1242 C C . ALA A 1 157 ? 5.445 -27.297 -0.497 1 98.31 157 ALA A C 1
ATOM 1244 O O . ALA A 1 157 ? 5.219 -28.219 -1.286 1 98.31 157 ALA A O 1
ATOM 1245 N N . GLU A 1 158 ? 5.379 -27.406 0.792 1 98.19 158 GLU A N 1
ATOM 1246 C CA . GLU A 1 158 ? 4.965 -28.672 1.399 1 98.19 158 GLU A CA 1
ATOM 1247 C C . GLU A 1 158 ? 3.553 -29.062 0.964 1 98.19 158 GLU A C 1
ATOM 1249 O O . GLU A 1 158 ? 3.289 -30.219 0.652 1 98.19 158 GLU A O 1
ATOM 1254 N N . ALA A 1 159 ? 2.674 -28.109 0.952 1 98.75 159 ALA A N 1
ATOM 1255 C CA . ALA A 1 159 ? 1.297 -28.359 0.533 1 98.75 159 ALA A CA 1
ATOM 1256 C C . ALA A 1 159 ? 1.242 -28.828 -0.919 1 98.75 159 ALA A C 1
ATOM 1258 O O . ALA A 1 159 ? 0.528 -29.781 -1.246 1 98.75 159 ALA A O 1
ATOM 1259 N N . MET A 1 160 ? 1.96 -28.172 -1.775 1 98.88 160 MET A N 1
ATOM 1260 C CA . MET A 1 160 ? 1.955 -28.516 -3.193 1 98.88 160 MET A CA 1
ATOM 1261 C C . MET A 1 160 ? 2.568 -29.891 -3.424 1 98.88 160 MET A C 1
ATOM 1263 O O . MET A 1 160 ? 2.08 -30.672 -4.25 1 98.88 160 MET A O 1
ATOM 1267 N N . HIS A 1 161 ? 3.66 -30.188 -2.701 1 98.81 161 HIS A N 1
ATOM 1268 C CA . HIS A 1 161 ? 4.25 -31.531 -2.762 1 98.81 161 HIS A CA 1
ATOM 1269 C C . HIS A 1 161 ? 3.252 -32.594 -2.322 1 98.81 161 HIS A C 1
ATOM 1271 O O . HIS A 1 161 ? 3.121 -33.625 -2.973 1 98.81 161 HIS A O 1
ATOM 1277 N N . ALA A 1 162 ? 2.57 -32.281 -1.267 1 98.81 162 ALA A N 1
ATOM 1278 C CA . ALA A 1 162 ? 1.588 -33.219 -0.73 1 98.81 162 ALA A CA 1
ATOM 1279 C C . ALA A 1 162 ? 0.455 -33.469 -1.725 1 98.81 162 ALA A C 1
ATOM 1281 O O . ALA A 1 162 ? -0.053 -34.594 -1.843 1 98.81 162 ALA A O 1
ATOM 1282 N N . VAL A 1 163 ? 0.016 -32.406 -2.432 1 98.88 163 VAL A N 1
ATOM 1283 C CA . VAL A 1 163 ? -1.016 -32.562 -3.451 1 98.88 163 VAL A CA 1
ATOM 1284 C C . VAL A 1 163 ? -0.557 -33.594 -4.5 1 98.88 163 VAL A C 1
ATOM 1286 O O . VAL A 1 163 ? -1.294 -34.5 -4.84 1 98.88 163 VAL A O 1
ATOM 1289 N N . MET A 1 164 ? 0.644 -33.469 -5.008 1 98.88 164 MET A N 1
ATOM 1290 C CA . MET A 1 164 ? 1.169 -34.344 -6.051 1 98.88 164 MET A CA 1
ATOM 1291 C C . MET A 1 164 ? 1.263 -35.781 -5.559 1 98.88 164 MET A C 1
ATOM 1293 O O . MET A 1 164 ? 0.804 -36.688 -6.23 1 98.88 164 MET A O 1
ATOM 1297 N N . THR A 1 165 ? 1.779 -35.938 -4.332 1 98.38 165 THR A N 1
ATOM 1298 C CA . THR A 1 165 ? 1.969 -37.281 -3.816 1 98.38 165 THR A CA 1
ATOM 1299 C C . THR A 1 165 ? 0.625 -37.938 -3.523 1 98.38 165 THR A C 1
ATOM 1301 O O . THR A 1 165 ? 0.461 -39.156 -3.729 1 98.38 165 THR A O 1
ATOM 1304 N N . THR A 1 166 ? -0.291 -37.156 -3.033 1 98.38 166 THR A N 1
ATOM 1305 C CA . THR A 1 166 ? -1.627 -37.688 -2.77 1 98.38 166 THR A CA 1
ATOM 1306 C C . THR A 1 166 ? -2.293 -38.125 -4.062 1 98.38 166 THR A C 1
ATOM 1308 O O . THR A 1 166 ? -3.043 -39.125 -4.066 1 98.38 166 THR A O 1
ATOM 1311 N N . LEU A 1 167 ? -2.002 -37.469 -5.156 1 98.38 167 LEU A N 1
ATOM 1312 C CA . LEU A 1 167 ? -2.586 -37.812 -6.449 1 98.38 167 LEU A CA 1
ATOM 1313 C C . LEU A 1 167 ? -1.797 -38.938 -7.125 1 98.38 167 LEU A C 1
ATOM 1315 O O . LEU A 1 167 ? -2.129 -39.344 -8.234 1 98.38 167 LEU A O 1
ATOM 1319 N N . GLY A 1 168 ? -0.685 -39.375 -6.527 1 97.75 168 GLY A N 1
ATOM 1320 C CA . GLY A 1 168 ? 0.046 -40.531 -7.008 1 97.75 168 GLY A CA 1
ATOM 1321 C C . GLY A 1 168 ? 1.281 -40.156 -7.812 1 97.75 168 GLY A C 1
ATOM 1322 O O . GLY A 1 168 ? 1.917 -41.031 -8.406 1 97.75 168 GLY A O 1
ATOM 1323 N N . TYR A 1 169 ? 1.585 -38.938 -7.883 1 98.38 169 TYR A N 1
ATOM 1324 C CA . TYR A 1 169 ? 2.783 -38.5 -8.594 1 98.38 169 TYR A CA 1
ATOM 1325 C C . TYR A 1 169 ? 3.947 -38.312 -7.625 1 98.38 169 TYR A C 1
ATOM 1327 O O . TYR A 1 169 ? 4.047 -37.281 -6.965 1 98.38 169 TYR A O 1
ATOM 1335 N N . HIS A 1 170 ? 4.922 -39.156 -7.617 1 98 170 HIS A N 1
ATOM 1336 C CA . HIS A 1 170 ? 6.043 -39.125 -6.688 1 98 170 HIS A CA 1
ATOM 1337 C C . HIS A 1 170 ? 7.246 -38.406 -7.309 1 98 170 HIS A C 1
ATOM 1339 O O . HIS A 1 170 ? 8.148 -37.969 -6.598 1 98 170 HIS A O 1
ATOM 1345 N N . GLU A 1 171 ? 7.336 -38.469 -8.586 1 98.5 171 GLU A N 1
ATOM 1346 C CA . GLU A 1 171 ? 8.281 -37.656 -9.359 1 98.5 171 GLU A CA 1
ATOM 1347 C C . GLU A 1 171 ? 7.559 -36.844 -10.422 1 98.5 171 GLU A C 1
ATOM 1349 O O . GLU A 1 171 ? 6.672 -37.344 -11.117 1 98.5 171 GLU A O 1
ATOM 1354 N N . TYR A 1 172 ? 7.875 -35.562 -10.523 1 98.81 172 TYR A N 1
ATOM 1355 C CA . TYR A 1 172 ? 7.078 -34.688 -11.367 1 98.81 172 TYR A CA 1
ATOM 1356 C C . TYR A 1 172 ? 7.871 -33.438 -11.758 1 98.81 172 TYR A C 1
ATOM 1358 O O . TYR A 1 172 ? 8.945 -33.188 -11.203 1 98.81 172 TYR A O 1
ATOM 1366 N N . ALA A 1 173 ? 7.387 -32.719 -12.773 1 98.88 173 ALA A N 1
ATOM 1367 C CA . ALA A 1 173 ? 7.891 -31.406 -13.164 1 98.88 173 ALA A CA 1
ATOM 1368 C C . ALA A 1 173 ? 7.008 -30.297 -12.609 1 98.88 173 ALA A C 1
ATOM 1370 O O . ALA A 1 173 ? 5.852 -30.531 -12.258 1 98.88 173 ALA A O 1
ATOM 1371 N N . VAL A 1 174 ? 7.562 -29.078 -12.461 1 98.94 174 VAL A N 1
ATOM 1372 C CA . VAL A 1 174 ? 6.828 -27.938 -11.922 1 98.94 174 VAL A CA 1
ATOM 1373 C C . VAL A 1 174 ? 6.965 -26.734 -12.859 1 98.94 174 VAL A C 1
ATOM 1375 O O . VAL A 1 174 ? 8.055 -26.469 -13.383 1 98.94 174 VAL A O 1
ATOM 1378 N N . GLN A 1 175 ? 5.914 -26.125 -13.18 1 98.88 175 GLN A N 1
ATOM 1379 C CA . GLN A 1 175 ? 5.867 -24.828 -13.859 1 98.88 175 GLN A CA 1
ATOM 1380 C C . GLN A 1 175 ? 5.336 -23.734 -12.93 1 98.88 175 GLN A C 1
ATOM 1382 O O . GLN A 1 175 ? 4.34 -23.938 -12.234 1 98.88 175 GLN A O 1
ATOM 1387 N N . GLY A 1 176 ? 5.988 -22.594 -12.812 1 98.62 176 GLY A N 1
ATOM 1388 C CA . GLY A 1 176 ? 5.488 -21.562 -11.914 1 98.62 176 GLY A CA 1
ATOM 1389 C C . GLY A 1 176 ? 5.945 -20.172 -12.297 1 98.62 176 GLY A C 1
ATOM 1390 O O . GLY A 1 176 ? 7.109 -19.969 -12.656 1 98.62 176 GLY A O 1
ATOM 1391 N N . GLY A 1 177 ? 5.09 -19.203 -12.289 1 98.12 177 GLY A N 1
ATOM 1392 C CA . GLY A 1 177 ? 5.359 -17.781 -12.312 1 98.12 177 GLY A CA 1
ATOM 1393 C C . GLY A 1 177 ? 5.055 -17.094 -10.992 1 98.12 177 GLY A C 1
ATOM 1394 O O . GLY A 1 177 ? 4.531 -17.719 -10.07 1 98.12 177 GLY A O 1
ATOM 1395 N N . ASP A 1 178 ? 5.469 -15.828 -10.828 1 98.25 178 ASP A N 1
ATOM 1396 C CA . ASP A 1 178 ? 5.145 -15.047 -9.641 1 98.25 178 ASP A CA 1
ATOM 1397 C C . ASP A 1 178 ? 5.426 -15.836 -8.367 1 98.25 178 ASP A C 1
ATOM 1399 O O . ASP A 1 178 ? 6.535 -16.344 -8.172 1 98.25 178 ASP A O 1
ATOM 1403 N N . TRP A 1 179 ? 4.422 -16.078 -7.48 1 98.62 179 TRP A N 1
ATOM 1404 C CA . TRP A 1 179 ? 4.598 -16.906 -6.293 1 98.62 179 TRP A CA 1
ATOM 1405 C C . TRP A 1 179 ? 4.883 -18.359 -6.672 1 98.62 179 TRP A C 1
ATOM 1407 O O . TRP A 1 179 ? 5.613 -19.062 -5.969 1 98.62 179 TRP A O 1
ATOM 1417 N N . GLY A 1 180 ? 4.27 -18.766 -7.762 1 98.75 180 GLY A N 1
ATOM 1418 C CA . GLY A 1 180 ? 4.566 -20.109 -8.242 1 98.75 180 GLY A CA 1
ATOM 1419 C C . GLY A 1 180 ? 6.043 -20.328 -8.516 1 98.75 180 GLY A C 1
ATOM 1420 O O . GLY A 1 180 ? 6.57 -21.422 -8.281 1 98.75 180 GLY A O 1
ATOM 1421 N N . SER A 1 181 ? 6.688 -19.328 -8.992 1 98.12 181 SER A N 1
ATOM 1422 C CA . SER A 1 181 ? 8.125 -19.406 -9.219 1 98.12 181 SER A CA 1
ATOM 1423 C C . SER A 1 181 ? 8.883 -19.609 -7.91 1 98.12 181 SER A C 1
ATOM 1425 O O . SER A 1 181 ? 9.75 -20.484 -7.812 1 98.12 181 SER A O 1
ATOM 1427 N N . LEU A 1 182 ? 8.539 -18.875 -6.906 1 97.69 182 LEU A N 1
ATOM 1428 C CA . LEU A 1 182 ? 9.219 -18.953 -5.617 1 97.69 182 LEU A CA 1
ATOM 1429 C C . LEU A 1 182 ? 8.93 -20.281 -4.93 1 97.69 182 LEU A C 1
ATOM 1431 O O . LEU A 1 182 ? 9.844 -20.922 -4.402 1 97.69 182 LEU A O 1
ATOM 1435 N N . ILE A 1 183 ? 7.707 -20.672 -4.992 1 98.5 183 ILE A N 1
ATOM 1436 C CA . ILE A 1 183 ? 7.316 -21.922 -4.363 1 98.5 183 ILE A CA 1
ATOM 1437 C C . ILE A 1 183 ? 7.988 -23.094 -5.078 1 98.5 183 ILE A C 1
ATOM 1439 O O . ILE A 1 183 ? 8.484 -24.016 -4.434 1 98.5 183 ILE A O 1
ATOM 1443 N N . ALA A 1 184 ? 8.047 -23.047 -6.391 1 98.44 184 ALA A N 1
ATOM 1444 C CA . ALA A 1 184 ? 8.711 -24.094 -7.168 1 98.44 184 ALA A CA 1
ATOM 1445 C C . ALA A 1 184 ? 10.188 -24.203 -6.777 1 98.44 184 ALA A C 1
ATOM 1447 O O . ALA A 1 184 ? 10.719 -25.312 -6.672 1 98.44 184 ALA A O 1
ATOM 1448 N N . ARG A 1 185 ? 10.789 -23.109 -6.582 1 97.19 185 ARG A N 1
ATOM 1449 C CA . ARG A 1 185 ? 12.195 -23.109 -6.195 1 97.19 185 ARG A CA 1
ATOM 1450 C C . ARG A 1 185 ? 12.383 -23.688 -4.797 1 97.19 185 ARG A C 1
ATOM 1452 O O . ARG A 1 185 ? 13.352 -24.422 -4.543 1 97.19 185 ARG A O 1
ATOM 1459 N N . VAL A 1 186 ? 11.484 -23.359 -3.943 1 97.12 186 VAL A N 1
ATOM 1460 C CA . VAL A 1 186 ? 11.539 -23.969 -2.613 1 97.12 186 VAL A CA 1
ATOM 1461 C C . VAL A 1 186 ? 11.344 -25.469 -2.721 1 97.12 186 VAL A C 1
ATOM 1463 O O . VAL A 1 186 ? 12.023 -26.25 -2.041 1 97.12 186 VAL A O 1
ATOM 1466 N N . MET A 1 187 ? 10.438 -25.906 -3.561 1 98.06 187 MET A N 1
ATOM 1467 C CA . MET A 1 187 ? 10.203 -27.328 -3.764 1 98.06 187 MET A CA 1
ATOM 1468 C C . MET A 1 187 ? 11.445 -28.016 -4.301 1 98.06 187 MET A C 1
ATOM 1470 O O . MET A 1 187 ? 11.781 -29.125 -3.879 1 98.06 187 MET A O 1
ATOM 1474 N N . ALA A 1 188 ? 12.117 -27.391 -5.227 1 97.25 188 ALA A N 1
ATOM 1475 C CA . ALA A 1 188 ? 13.359 -27.938 -5.762 1 97.25 188 ALA A CA 1
ATOM 1476 C C . ALA A 1 188 ? 14.375 -28.172 -4.648 1 97.25 188 ALA A C 1
ATOM 1478 O O . ALA A 1 188 ? 15.117 -29.156 -4.672 1 97.25 188 ALA A O 1
ATOM 1479 N N . HIS A 1 189 ? 14.43 -27.328 -3.68 1 95.56 189 HIS A N 1
ATOM 1480 C CA . HIS A 1 189 ? 15.375 -27.422 -2.578 1 95.56 189 HIS A CA 1
ATOM 1481 C C . HIS A 1 189 ? 14.945 -28.469 -1.563 1 95.56 189 HIS A C 1
ATOM 1483 O O . HIS A 1 189 ? 15.781 -29.203 -1.037 1 95.56 189 HIS A O 1
ATOM 1489 N N . ARG A 1 190 ? 13.703 -28.562 -1.327 1 95.62 190 ARG A N 1
ATOM 1490 C CA . ARG A 1 190 ? 13.219 -29.375 -0.22 1 95.62 190 ARG A CA 1
ATOM 1491 C C . ARG A 1 190 ? 12.906 -30.797 -0.683 1 95.62 190 ARG A C 1
ATOM 1493 O O . ARG A 1 190 ? 12.992 -31.734 0.101 1 95.62 190 ARG A O 1
ATOM 1500 N N . TYR A 1 191 ? 12.562 -30.906 -1.934 1 97.38 191 TYR A N 1
ATOM 1501 C CA . TYR A 1 191 ? 12.148 -32.188 -2.461 1 97.38 191 TYR A CA 1
ATOM 1502 C C . TYR A 1 191 ? 12.852 -32.5 -3.779 1 97.38 191 TYR A C 1
ATOM 1504 O O . TYR A 1 191 ? 12.203 -32.844 -4.773 1 97.38 191 TYR A O 1
ATOM 1512 N N . PRO A 1 192 ? 14.148 -32.469 -3.82 1 96.56 192 PRO A N 1
ATOM 1513 C CA . PRO A 1 192 ? 14.875 -32.625 -5.082 1 96.56 192 PRO A CA 1
ATOM 1514 C C . PRO A 1 192 ? 14.695 -34 -5.695 1 96.56 192 PRO A C 1
ATOM 1516 O O . PRO A 1 192 ? 14.805 -34.188 -6.914 1 96.56 192 PRO A O 1
ATOM 1519 N N . ASP A 1 193 ? 14.406 -35.031 -4.887 1 97.25 193 ASP A N 1
ATOM 1520 C CA . ASP A 1 193 ? 14.211 -36.375 -5.391 1 97.25 193 ASP A CA 1
ATOM 1521 C C . ASP A 1 193 ? 12.844 -36.531 -6.047 1 97.25 193 ASP A C 1
ATOM 1523 O O . ASP A 1 193 ? 12.602 -37.5 -6.781 1 97.25 193 ASP A O 1
ATOM 1527 N N . HIS A 1 194 ? 11.969 -35.594 -5.793 1 98.31 194 HIS A N 1
ATOM 1528 C CA . HIS A 1 194 ? 10.609 -35.594 -6.328 1 98.31 194 HIS A CA 1
ATOM 1529 C C . HIS A 1 194 ? 10.43 -34.562 -7.422 1 98.31 194 HIS A C 1
ATOM 1531 O O . HIS A 1 194 ? 9.781 -34.812 -8.438 1 98.31 194 HIS A O 1
ATOM 1537 N N . THR A 1 195 ? 10.969 -33.406 -7.211 1 98.56 195 THR A N 1
ATOM 1538 C CA . THR A 1 195 ? 10.938 -32.312 -8.195 1 98.56 195 THR A CA 1
ATOM 1539 C C . THR A 1 195 ? 12.055 -32.5 -9.219 1 98.56 195 THR A C 1
ATOM 1541 O O . THR A 1 195 ? 13.188 -32.062 -8.977 1 98.56 195 THR A O 1
ATOM 1544 N N . LYS A 1 196 ? 11.688 -32.938 -10.398 1 98.25 196 LYS A N 1
ATOM 1545 C CA . LYS A 1 196 ? 12.727 -33.406 -11.312 1 98.25 196 LYS A CA 1
ATOM 1546 C C . LYS A 1 196 ? 13.125 -32.281 -12.289 1 98.25 196 LYS A C 1
ATOM 1548 O O . LYS A 1 196 ? 14.266 -32.25 -12.766 1 98.25 196 LYS A O 1
ATOM 1553 N N . ALA A 1 197 ? 12.188 -31.5 -12.617 1 98.5 197 ALA A N 1
ATOM 1554 C CA . ALA A 1 197 ? 12.414 -30.359 -13.516 1 98.5 197 ALA A CA 1
ATOM 1555 C C . ALA A 1 197 ? 11.531 -29.172 -13.125 1 98.5 197 ALA A C 1
ATOM 1557 O O . ALA A 1 197 ? 10.398 -29.359 -12.68 1 98.5 197 ALA A O 1
ATOM 1558 N N . VAL A 1 198 ? 12.078 -27.953 -13.273 1 98.56 198 VAL A N 1
ATOM 1559 C CA . VAL A 1 198 ? 11.352 -26.734 -12.938 1 98.56 198 VAL A CA 1
ATOM 1560 C C . VAL A 1 198 ? 11.43 -25.75 -14.109 1 98.56 198 VAL A C 1
ATOM 1562 O O . VAL A 1 198 ? 12.516 -25.469 -14.625 1 98.56 198 VAL A O 1
ATOM 1565 N N . HIS A 1 199 ? 10.32 -25.328 -14.594 1 98.75 199 HIS A N 1
ATOM 1566 C CA . HIS A 1 199 ? 10.18 -24.297 -15.617 1 98.75 199 HIS A CA 1
ATOM 1567 C C . HIS A 1 199 ? 9.617 -23 -15.023 1 98.75 199 HIS A C 1
ATOM 1569 O O . HIS A 1 199 ? 8.539 -23.016 -14.414 1 98.75 199 HIS A O 1
ATOM 1575 N N . LEU A 1 200 ? 10.336 -21.875 -15.164 1 98.31 200 LEU A N 1
ATOM 1576 C CA . LEU A 1 200 ? 9.945 -20.625 -14.531 1 98.31 200 LEU A CA 1
ATOM 1577 C C . LEU A 1 200 ? 9.711 -19.531 -15.57 1 98.31 200 LEU A C 1
ATOM 1579 O O . LEU A 1 200 ? 10.445 -19.453 -16.562 1 98.31 200 LEU A O 1
ATOM 1583 N N . ASN A 1 201 ? 8.711 -18.688 -15.336 1 98.5 201 ASN A N 1
ATOM 1584 C CA . ASN A 1 201 ? 8.516 -17.5 -16.172 1 98.5 201 ASN A CA 1
ATOM 1585 C C . ASN A 1 201 ? 8.516 -16.219 -15.344 1 98.5 201 ASN A C 1
ATOM 1587 O O . ASN A 1 201 ? 7.953 -15.211 -15.766 1 98.5 201 ASN A O 1
ATOM 1591 N N . PHE A 1 202 ? 9.039 -16.219 -14.18 1 97.25 202 PHE A N 1
ATOM 1592 C CA . PHE A 1 202 ? 9.32 -15.133 -13.25 1 97.25 202 PHE A CA 1
ATOM 1593 C C . PHE A 1 202 ? 10.578 -15.414 -12.438 1 97.25 202 PHE A C 1
ATOM 1595 O O . PHE A 1 202 ? 10.633 -16.406 -11.695 1 97.25 202 PHE A O 1
ATOM 1602 N N . LEU A 1 203 ? 11.578 -14.469 -12.57 1 92.56 203 LEU A N 1
ATOM 1603 C CA . LEU A 1 203 ? 12.891 -14.914 -12.125 1 92.56 203 LEU A CA 1
ATOM 1604 C C . LEU A 1 203 ? 13.562 -13.844 -11.266 1 92.56 203 LEU A C 1
ATOM 1606 O O . LEU A 1 203 ? 14.633 -13.344 -11.617 1 92.56 203 LEU A O 1
ATOM 1610 N N . PRO A 1 204 ? 13.008 -13.586 -10.094 1 93.38 204 PRO A N 1
ATOM 1611 C CA . PRO A 1 204 ? 13.789 -12.734 -9.195 1 93.38 204 PRO A CA 1
ATOM 1612 C C . PRO A 1 204 ? 15.047 -13.422 -8.672 1 93.38 204 PRO A C 1
ATOM 1614 O O . PRO A 1 204 ? 14.977 -14.547 -8.172 1 93.38 204 PRO A O 1
ATOM 1617 N N . VAL A 1 205 ? 16.172 -12.828 -8.836 1 93.69 205 VAL A N 1
ATOM 1618 C CA . VAL A 1 205 ? 17.438 -13.297 -8.289 1 93.69 205 VAL A CA 1
ATOM 1619 C C . VAL A 1 205 ? 18.188 -12.133 -7.637 1 93.69 205 VAL A C 1
ATOM 1621 O O . VAL A 1 205 ? 18.016 -10.977 -8.031 1 93.69 205 VAL A O 1
ATOM 1624 N N . ALA A 1 206 ? 18.906 -12.422 -6.609 1 91.81 206 ALA A N 1
ATOM 1625 C CA . ALA A 1 206 ? 19.797 -11.406 -6.051 1 91.81 206 ALA A CA 1
ATOM 1626 C C . ALA A 1 206 ? 20.906 -11.039 -7.039 1 91.81 206 ALA A C 1
ATOM 1628 O O . ALA A 1 206 ? 21.391 -11.898 -7.781 1 91.81 206 ALA A O 1
ATOM 1629 N N . PRO A 1 207 ? 21.281 -9.781 -7.02 1 91.31 207 PRO A N 1
ATOM 1630 C CA . PRO A 1 207 ? 22.406 -9.406 -7.883 1 91.31 207 PRO A CA 1
ATOM 1631 C C . PRO A 1 207 ? 23.703 -10.141 -7.52 1 91.31 207 PRO A C 1
ATOM 1633 O O . PRO A 1 207 ? 23.891 -10.516 -6.363 1 91.31 207 PRO A O 1
ATOM 1636 N N . PRO A 1 208 ? 24.5 -10.336 -8.586 1 93.38 208 PRO A N 1
ATOM 1637 C CA . PRO A 1 208 ? 25.781 -11.008 -8.297 1 93.38 208 PRO A CA 1
ATOM 1638 C C . PRO A 1 208 ? 26.719 -10.148 -7.453 1 93.38 208 PRO A C 1
ATOM 1640 O O . PRO A 1 208 ? 26.766 -8.93 -7.629 1 93.38 208 PRO A O 1
ATOM 1643 N N . TYR A 1 209 ? 27.312 -10.766 -6.57 1 91.69 209 TYR A N 1
ATOM 1644 C CA . TYR A 1 209 ? 28.328 -10.133 -5.738 1 91.69 209 TYR A CA 1
ATOM 1645 C C . TYR A 1 209 ? 29.688 -10.789 -5.945 1 91.69 209 TYR A C 1
ATOM 1647 O O . TYR A 1 209 ? 29.766 -11.984 -6.215 1 91.69 209 TYR A O 1
ATOM 1655 N N . PRO A 1 210 ? 30.812 -10.023 -5.738 1 92.94 210 PRO A N 1
ATOM 1656 C CA . PRO A 1 210 ? 32.125 -10.57 -6.008 1 92.94 210 PRO A CA 1
ATOM 1657 C C . PRO A 1 210 ? 32.5 -11.734 -5.082 1 92.94 210 PRO A C 1
ATOM 1659 O O . PRO A 1 210 ? 33.25 -12.641 -5.477 1 92.94 210 PRO A O 1
ATOM 1662 N N . TRP A 1 211 ? 31.906 -11.797 -3.906 1 90.81 211 TRP A N 1
ATOM 1663 C CA . TRP A 1 211 ? 32.312 -12.805 -2.928 1 90.81 211 TRP A CA 1
ATOM 1664 C C . TRP A 1 211 ? 31.359 -14.008 -2.99 1 90.81 211 TRP A C 1
ATOM 1666 O O . TRP A 1 211 ? 31.688 -15.086 -2.48 1 90.81 211 TRP A O 1
ATOM 1676 N N . LYS A 1 212 ? 30.359 -13.945 -3.678 1 89.81 212 LYS A N 1
ATOM 1677 C CA . LYS A 1 212 ? 29.391 -15.039 -3.762 1 89.81 212 LYS A CA 1
ATOM 1678 C C . LYS A 1 212 ? 29.391 -15.664 -5.156 1 89.81 212 LYS A C 1
ATOM 1680 O O . LYS A 1 212 ? 29.281 -16.891 -5.293 1 89.81 212 LYS A O 1
ATOM 1685 N N . SER A 1 213 ? 29.422 -14.789 -6.191 1 91.31 213 SER A N 1
ATOM 1686 C CA . SER A 1 213 ? 29.406 -15.219 -7.586 1 91.31 213 SER A CA 1
ATOM 1687 C C . SER A 1 213 ? 30.391 -14.43 -8.43 1 91.31 213 SER A C 1
ATOM 1689 O O . SER A 1 213 ? 30 -13.68 -9.32 1 91.31 213 SER A O 1
ATOM 1691 N N . PRO A 1 214 ? 31.672 -14.641 -8.219 1 92.75 214 PRO A N 1
ATOM 1692 C CA . PRO A 1 214 ? 32.719 -13.789 -8.82 1 92.75 214 PRO A CA 1
ATOM 1693 C C . PRO A 1 214 ? 32.688 -13.828 -10.344 1 92.75 214 PRO A C 1
ATOM 1695 O O . PRO A 1 214 ? 32.875 -12.797 -10.992 1 92.75 214 PRO A O 1
ATOM 1698 N N . LEU A 1 215 ? 32.438 -14.938 -10.883 1 92.88 215 LEU A N 1
ATOM 1699 C CA . LEU A 1 215 ? 32.469 -15.055 -12.336 1 92.88 215 LEU A CA 1
ATOM 1700 C C . LEU A 1 215 ? 31.297 -14.289 -12.961 1 92.88 215 LEU A C 1
ATOM 1702 O O . LEU A 1 215 ? 31.484 -13.547 -13.922 1 92.88 215 LEU A O 1
ATOM 1706 N N . VAL A 1 216 ? 30.125 -14.508 -12.406 1 93.25 216 VAL A N 1
ATOM 1707 C CA . VAL A 1 216 ? 28.953 -13.805 -12.914 1 93.25 216 VAL A CA 1
ATOM 1708 C C . VAL A 1 216 ? 29.109 -12.305 -12.68 1 93.25 216 VAL A C 1
ATOM 1710 O O . VAL A 1 216 ? 28.719 -11.492 -13.523 1 93.25 216 VAL A O 1
ATOM 1713 N N . PHE A 1 217 ? 29.625 -11.969 -11.555 1 94.44 217 PHE A N 1
ATOM 1714 C CA . PHE A 1 217 ? 29.875 -10.57 -11.234 1 94.44 217 PHE A CA 1
ATOM 1715 C C . PHE A 1 217 ? 30.781 -9.922 -12.273 1 94.44 217 PHE A C 1
ATOM 1717 O O . PHE A 1 217 ? 30.469 -8.859 -12.805 1 94.44 217 PHE A O 1
ATOM 1724 N N . LEU A 1 218 ? 31.844 -10.578 -12.523 1 93.69 218 LEU A N 1
ATOM 1725 C CA . LEU A 1 218 ? 32.812 -10.062 -13.508 1 93.69 218 LEU A CA 1
ATOM 1726 C C . LEU A 1 218 ? 32.156 -9.961 -14.883 1 93.69 218 LEU A C 1
ATOM 1728 O O . LEU A 1 218 ? 32.375 -8.984 -15.602 1 93.69 218 LEU A O 1
ATOM 1732 N N . GLN A 1 219 ? 31.484 -10.984 -15.258 1 93.38 219 GLN A N 1
ATOM 1733 C CA . GLN A 1 219 ? 30.781 -10.969 -16.531 1 93.38 219 GLN A CA 1
ATOM 1734 C C . GLN A 1 219 ? 29.812 -9.789 -16.609 1 93.38 219 GLN A C 1
ATOM 1736 O O . GLN A 1 219 ? 29.688 -9.148 -17.656 1 93.38 219 GLN A O 1
ATOM 1741 N N . SER A 1 220 ? 29.109 -9.625 -15.57 1 93.56 220 SER A N 1
ATOM 1742 C CA . SER A 1 220 ? 28.156 -8.516 -15.508 1 93.56 220 SER A CA 1
ATOM 1743 C C . SER A 1 220 ? 28.859 -7.18 -15.727 1 93.56 220 SER A C 1
ATOM 1745 O O . SER A 1 220 ? 28.359 -6.312 -16.438 1 93.56 220 SER A O 1
ATOM 1747 N N . LEU A 1 221 ? 29.984 -7 -15.164 1 93.31 221 LEU A N 1
ATOM 1748 C CA . LEU A 1 221 ? 30.75 -5.773 -15.305 1 93.31 221 LEU A CA 1
ATOM 1749 C C . LEU A 1 221 ? 31.172 -5.559 -16.766 1 93.31 221 LEU A C 1
ATOM 1751 O O . LEU A 1 221 ? 31.266 -4.418 -17.219 1 93.31 221 LEU A O 1
ATOM 1755 N N . LEU A 1 222 ? 31.328 -6.617 -17.406 1 92.88 222 LEU A N 1
ATOM 1756 C CA . LEU A 1 222 ? 31.906 -6.551 -18.734 1 92.88 222 LEU A CA 1
ATOM 1757 C C . LEU A 1 222 ? 30.812 -6.512 -19.797 1 92.88 222 LEU A C 1
ATOM 1759 O O . LEU A 1 222 ? 31.094 -6.254 -20.969 1 92.88 222 LEU A O 1
ATOM 1763 N N . THR A 1 223 ? 29.594 -6.762 -19.484 1 91.94 223 THR A N 1
ATOM 1764 C CA . THR A 1 223 ? 28.578 -6.906 -20.516 1 91.94 223 THR A CA 1
ATOM 1765 C C . THR A 1 223 ? 27.453 -5.902 -20.312 1 91.94 223 THR A C 1
ATOM 1767 O O . THR A 1 223 ? 27.047 -5.207 -21.25 1 91.94 223 THR A O 1
ATOM 1770 N N . ILE A 1 224 ? 26.984 -5.734 -19.141 1 92.19 224 ILE A N 1
ATOM 1771 C CA . ILE A 1 224 ? 25.75 -4.996 -18.844 1 92.19 224 ILE A CA 1
ATOM 1772 C C . ILE A 1 224 ? 25.906 -3.551 -19.312 1 92.19 224 ILE A C 1
ATOM 1774 O O . ILE A 1 224 ? 25 -3.014 -19.969 1 92.19 224 ILE A O 1
ATOM 1778 N N . PRO A 1 225 ? 27.031 -2.893 -19.047 1 92.81 225 PRO A N 1
ATOM 1779 C CA . PRO A 1 225 ? 27.141 -1.494 -19.469 1 92.81 225 PRO A CA 1
ATOM 1780 C C . PRO A 1 225 ? 27.094 -1.336 -21 1 92.81 225 PRO A C 1
ATOM 1782 O O . PRO A 1 225 ? 26.797 -0.249 -21.5 1 92.81 225 PRO A O 1
ATOM 1785 N N . PHE A 1 226 ? 27.359 -2.422 -21.719 1 92.38 226 PHE A N 1
ATOM 1786 C CA . PHE A 1 226 ? 27.5 -2.334 -23.156 1 92.38 226 PHE A CA 1
ATOM 1787 C C . PHE A 1 226 ? 26.281 -2.965 -23.844 1 92.38 226 PHE A C 1
ATOM 1789 O O . PHE A 1 226 ? 26.203 -2.982 -25.078 1 92.38 226 PHE A O 1
ATOM 1796 N N . SER A 1 227 ? 25.406 -3.539 -23.141 1 95.38 227 SER A N 1
ATOM 1797 C CA . SER A 1 227 ? 24.188 -4.16 -23.672 1 95.38 227 SER A CA 1
ATOM 1798 C C . SER A 1 227 ? 22.969 -3.301 -23.406 1 95.38 227 SER A C 1
ATOM 1800 O O . SER A 1 227 ? 22.5 -3.203 -22.266 1 95.38 227 SER A O 1
ATOM 1802 N N . SER A 1 228 ? 22.375 -2.77 -24.469 1 96.25 228 SER A N 1
ATOM 1803 C CA . SER A 1 228 ? 21.172 -1.968 -24.328 1 96.25 228 SER A CA 1
ATOM 1804 C C . SER A 1 228 ? 20.016 -2.805 -23.812 1 96.25 228 SER A C 1
ATOM 1806 O O . SER A 1 228 ? 19.188 -2.314 -23.031 1 96.25 228 SER A O 1
ATOM 1808 N N . LYS A 1 229 ? 20 -3.982 -24.219 1 96.19 229 LYS A N 1
ATOM 1809 C CA . LYS A 1 229 ? 18.953 -4.898 -23.797 1 96.19 229 LYS A CA 1
ATOM 1810 C C . LYS A 1 229 ? 19.031 -5.172 -22.297 1 96.19 229 LYS A C 1
ATOM 1812 O O . LYS A 1 229 ? 18.031 -5.098 -21.594 1 96.19 229 LYS A O 1
ATOM 1817 N N . ASP A 1 230 ? 20.203 -5.469 -21.828 1 96.5 230 ASP A N 1
ATOM 1818 C CA . ASP A 1 230 ? 20.375 -5.77 -20.406 1 96.5 230 ASP A CA 1
ATOM 1819 C C . ASP A 1 230 ? 20.094 -4.543 -19.547 1 96.5 230 ASP A C 1
ATOM 1821 O O . ASP A 1 230 ? 19.484 -4.652 -18.484 1 96.5 230 ASP A O 1
ATOM 1825 N N . LYS A 1 231 ? 20.5 -3.422 -20.031 1 96.88 231 LYS A N 1
ATOM 1826 C CA . LYS A 1 231 ? 20.203 -2.182 -19.328 1 96.88 231 LYS A CA 1
ATOM 1827 C C . LYS A 1 231 ? 18.703 -1.948 -19.234 1 96.88 231 LYS A C 1
ATOM 1829 O O . LYS A 1 231 ? 18.188 -1.525 -18.188 1 96.88 231 LYS A O 1
ATOM 1834 N N . ALA A 1 232 ? 18.031 -2.195 -20.297 1 96.69 232 ALA A N 1
ATOM 1835 C CA . ALA A 1 232 ? 16.594 -2.029 -20.328 1 96.69 232 ALA A CA 1
ATOM 1836 C C . ALA A 1 232 ? 15.898 -2.992 -19.375 1 96.69 232 ALA A C 1
ATOM 1838 O O . ALA A 1 232 ? 14.922 -2.631 -18.703 1 96.69 232 ALA A O 1
ATOM 1839 N N . HIS A 1 233 ? 16.391 -4.23 -19.312 1 96.5 233 HIS A N 1
ATOM 1840 C CA . HIS A 1 233 ? 15.859 -5.215 -18.375 1 96.5 233 HIS A CA 1
ATOM 1841 C C . HIS A 1 233 ? 15.992 -4.723 -16.938 1 96.5 233 HIS A C 1
ATOM 1843 O O . HIS A 1 233 ? 15.016 -4.738 -16.172 1 96.5 233 HIS A O 1
ATOM 1849 N N . LEU A 1 234 ? 17.125 -4.254 -16.641 1 96.62 234 LEU A N 1
ATOM 1850 C CA . LEU A 1 234 ? 17.375 -3.803 -15.273 1 96.62 234 LEU A CA 1
ATOM 1851 C C . LEU A 1 234 ? 16.594 -2.539 -14.961 1 96.62 234 LEU A C 1
ATOM 1853 O O . LEU A 1 234 ? 16.156 -2.344 -13.828 1 96.62 234 LEU A O 1
ATOM 1857 N N . ALA A 1 235 ? 16.453 -1.679 -15.961 1 96.5 235 ALA A N 1
ATOM 1858 C CA . ALA A 1 235 ? 15.648 -0.475 -15.781 1 96.5 235 ALA A CA 1
ATOM 1859 C C . ALA A 1 235 ? 14.188 -0.829 -15.492 1 96.5 235 ALA A C 1
ATOM 1861 O O . ALA A 1 235 ? 13.547 -0.207 -14.641 1 96.5 235 ALA A O 1
ATOM 1862 N N . ALA A 1 236 ? 13.625 -1.791 -16.172 1 95.75 236 ALA A N 1
ATOM 1863 C CA . ALA A 1 236 ? 12.258 -2.248 -15.938 1 95.75 236 ALA A CA 1
ATOM 1864 C C . ALA A 1 236 ? 12.102 -2.797 -14.523 1 95.75 236 ALA A C 1
ATOM 1866 O O . ALA A 1 236 ? 11.109 -2.508 -13.844 1 95.75 236 ALA A O 1
ATOM 1867 N N . THR A 1 237 ? 13.07 -3.549 -14.172 1 97.38 237 THR A N 1
ATOM 1868 C CA . THR A 1 237 ? 13.07 -4.105 -12.82 1 97.38 237 THR A CA 1
ATOM 1869 C C . THR A 1 237 ? 13.125 -2.992 -11.773 1 97.38 237 THR 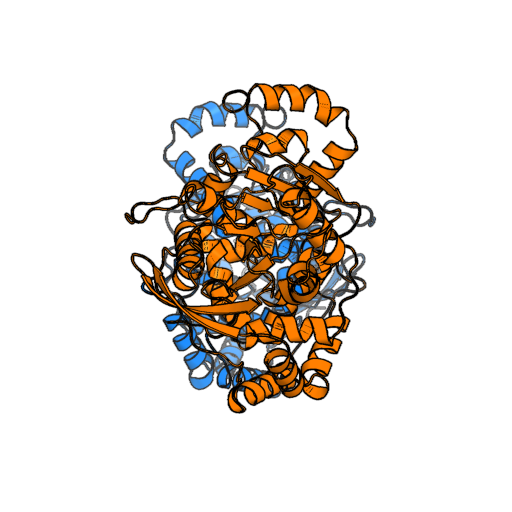A C 1
ATOM 1871 O O . THR A 1 237 ? 12.375 -3.012 -10.797 1 97.38 237 THR A O 1
ATOM 1874 N N . GLN A 1 238 ? 13.992 -2.059 -12 1 96.25 238 GLN A N 1
ATOM 1875 C CA . GLN A 1 238 ? 14.117 -0.932 -11.078 1 96.25 238 GLN A CA 1
ATOM 1876 C C . GLN A 1 238 ? 12.812 -0.14 -11 1 96.25 238 GLN A C 1
ATOM 1878 O O . GLN A 1 238 ? 12.406 0.284 -9.914 1 96.25 238 GLN A O 1
ATOM 1883 N N . ASN A 1 239 ? 12.211 0.099 -12.07 1 95.69 239 ASN A N 1
ATOM 1884 C CA . ASN A 1 239 ? 10.938 0.806 -12.109 1 95.69 239 ASN A CA 1
ATOM 1885 C C . ASN A 1 239 ? 9.875 0.082 -11.289 1 95.69 239 ASN A C 1
ATOM 1887 O O . ASN A 1 239 ? 9.133 0.711 -10.531 1 95.69 239 ASN A O 1
ATOM 1891 N N . TYR A 1 240 ? 9.773 -1.165 -11.43 1 96.88 240 TYR A N 1
ATOM 1892 C CA . TYR A 1 240 ? 8.828 -1.948 -10.648 1 96.88 240 TYR A CA 1
ATOM 1893 C C . TYR A 1 240 ? 9.125 -1.835 -9.156 1 96.88 240 TYR A C 1
ATOM 1895 O O . TYR A 1 240 ? 8.219 -1.617 -8.352 1 96.88 240 TYR A O 1
ATOM 1903 N N . LEU A 1 241 ? 10.383 -1.963 -8.797 1 94.88 241 LEU A N 1
ATOM 1904 C CA . LEU A 1 241 ? 10.797 -2 -7.398 1 94.88 241 LEU A CA 1
ATOM 1905 C C . LEU A 1 241 ? 10.609 -0.639 -6.738 1 94.88 241 LEU A C 1
ATOM 1907 O O . LEU A 1 241 ? 10.516 -0.545 -5.512 1 94.88 241 LEU A O 1
ATOM 1911 N N . THR A 1 242 ? 10.445 0.426 -7.527 1 92.06 242 THR A N 1
ATOM 1912 C CA . THR A 1 242 ? 10.359 1.759 -6.941 1 92.06 242 THR A CA 1
ATOM 1913 C C . THR A 1 242 ? 8.961 2.344 -7.113 1 92.06 242 THR A C 1
ATOM 1915 O O . THR A 1 242 ? 8.5 3.121 -6.277 1 92.06 242 THR A O 1
ATOM 1918 N N . GLN A 1 243 ? 8.32 1.941 -8.227 1 92.88 243 GLN A N 1
ATOM 1919 C CA . GLN A 1 243 ? 7.07 2.617 -8.547 1 92.88 243 GLN A CA 1
ATOM 1920 C C . GLN A 1 243 ? 5.906 1.632 -8.586 1 92.88 243 GLN A C 1
ATOM 1922 O O . GLN A 1 243 ? 4.746 2.031 -8.492 1 92.88 243 GLN A O 1
ATOM 1927 N N . GLY A 1 244 ? 6.246 0.414 -8.742 1 95.38 244 GLY A N 1
ATOM 1928 C CA . GLY A 1 244 ? 5.172 -0.534 -8.992 1 95.38 244 GLY A CA 1
ATOM 1929 C C . GLY A 1 244 ? 4.914 -1.467 -7.82 1 95.38 244 GLY A C 1
ATOM 1930 O O . GLY A 1 244 ? 4.176 -2.443 -7.953 1 95.38 244 GLY A O 1
ATOM 1931 N N . ASN A 1 245 ? 5.465 -1.164 -6.629 1 96.19 245 ASN A N 1
ATOM 1932 C CA . ASN A 1 245 ? 5.457 -2.209 -5.609 1 96.19 245 ASN A CA 1
ATOM 1933 C C . ASN A 1 245 ? 4.676 -1.777 -4.371 1 96.19 245 ASN A C 1
ATOM 1935 O O . ASN A 1 245 ? 4.762 -2.42 -3.322 1 96.19 245 ASN A O 1
ATOM 1939 N N . GLY A 1 246 ? 3.902 -0.631 -4.426 1 97.69 246 GLY A N 1
ATOM 1940 C CA . GLY A 1 246 ? 3.137 -0.166 -3.279 1 97.69 246 GLY A CA 1
ATOM 1941 C C . GLY A 1 246 ? 2.186 -1.214 -2.732 1 97.69 246 GLY A C 1
ATOM 1942 O O . GLY A 1 246 ? 2.084 -1.394 -1.518 1 97.69 246 GLY A O 1
ATOM 1943 N N . TYR A 1 247 ? 1.494 -1.9 -3.635 1 98.5 247 TYR A N 1
ATOM 1944 C CA . TYR A 1 247 ? 0.59 -2.969 -3.223 1 98.5 247 TYR A CA 1
ATOM 1945 C C . TYR A 1 247 ? 1.333 -4.039 -2.434 1 98.5 247 TYR A C 1
ATOM 1947 O O . TYR A 1 247 ? 0.833 -4.531 -1.42 1 98.5 247 TYR A O 1
ATOM 1955 N N . MET A 1 248 ? 2.5 -4.422 -2.922 1 98 248 MET A N 1
ATOM 1956 C CA . MET A 1 248 ? 3.307 -5.477 -2.312 1 98 248 MET A CA 1
ATOM 1957 C C . MET A 1 248 ? 3.746 -5.082 -0.906 1 98 248 MET A C 1
ATOM 1959 O O . MET A 1 248 ? 3.625 -5.871 0.032 1 98 248 MET A O 1
ATOM 1963 N N . ARG A 1 249 ? 4.184 -3.836 -0.743 1 97.75 249 ARG A N 1
ATOM 1964 C CA . ARG A 1 249 ? 4.637 -3.361 0.56 1 97.75 249 ARG A CA 1
ATOM 1965 C C . ARG A 1 249 ? 3.492 -3.342 1.566 1 97.75 249 ARG A C 1
ATOM 1967 O O . ARG A 1 249 ? 3.678 -3.695 2.732 1 97.75 249 ARG A O 1
ATOM 1974 N N . GLN A 1 250 ? 2.387 -2.885 1.092 1 98.56 250 GLN A N 1
ATOM 1975 C CA . GLN A 1 250 ? 1.215 -2.873 1.961 1 98.56 250 GLN A CA 1
ATOM 1976 C C . GLN A 1 250 ? 0.821 -4.289 2.371 1 98.56 250 GLN A C 1
ATOM 1978 O O . GLN A 1 250 ? 0.543 -4.547 3.545 1 98.56 250 GLN A O 1
ATOM 1983 N N . GLN A 1 251 ? 0.819 -5.207 1.449 1 98.69 251 GLN A N 1
ATOM 1984 C CA . GLN A 1 251 ? 0.456 -6.59 1.734 1 98.69 251 GLN A CA 1
ATOM 1985 C C . GLN A 1 251 ? 1.5 -7.262 2.623 1 98.69 251 GLN A C 1
ATOM 1987 O O . GLN A 1 251 ? 1.163 -8.102 3.459 1 98.69 251 GLN A O 1
ATOM 1992 N N . GLU A 1 252 ? 2.74 -6.844 2.533 1 97.5 252 GLU A N 1
ATOM 1993 C CA . GLU A 1 252 ? 3.842 -7.434 3.289 1 97.5 252 GLU A CA 1
ATOM 1994 C C . GLU A 1 252 ? 3.803 -6.996 4.75 1 97.5 252 GLU A C 1
ATOM 1996 O O . GLU A 1 252 ? 4.383 -7.656 5.617 1 97.5 252 GLU A O 1
ATOM 2001 N N . THR A 1 253 ? 3.072 -5.859 5.02 1 97.38 253 THR A N 1
ATOM 2002 C CA . THR A 1 253 ? 3.25 -5.285 6.348 1 97.38 253 THR A CA 1
ATOM 2003 C C . THR A 1 253 ? 1.915 -5.188 7.078 1 97.38 253 THR A C 1
ATOM 2005 O O . THR A 1 253 ? 1.853 -5.375 8.297 1 97.38 253 THR A O 1
ATOM 2008 N N . ARG A 1 254 ? 0.874 -4.836 6.309 1 98.12 254 ARG A N 1
ATOM 2009 C CA . ARG A 1 254 ? -0.429 -4.613 6.926 1 98.12 254 ARG A CA 1
ATOM 2010 C C . ARG A 1 254 ? -1.531 -5.328 6.152 1 98.12 254 ARG A C 1
ATOM 2012 O O . ARG A 1 254 ? -2.539 -4.715 5.793 1 98.12 254 ARG A O 1
ATOM 2019 N N . PRO A 1 255 ? -1.442 -6.617 5.953 1 98.56 255 PRO A N 1
ATOM 2020 C CA . PRO A 1 255 ? -2.449 -7.305 5.145 1 98.56 255 PRO A CA 1
ATOM 2021 C C . PRO A 1 255 ? -3.832 -7.301 5.789 1 98.56 255 PRO A C 1
ATOM 2023 O O . PRO A 1 255 ? -4.844 -7.281 5.086 1 98.56 255 PRO A O 1
ATOM 2026 N N . GLN A 1 256 ? -3.924 -7.332 7.105 1 98.81 256 GLN A N 1
ATOM 2027 C CA . GLN A 1 256 ? -5.215 -7.312 7.789 1 98.81 256 GLN A CA 1
ATOM 2028 C C . GLN A 1 256 ? -5.934 -5.988 7.562 1 98.81 256 GLN A C 1
ATOM 2030 O O . GLN A 1 256 ? -7.141 -5.965 7.309 1 98.81 256 GLN A O 1
ATOM 2035 N N . THR A 1 257 ? -5.215 -4.883 7.664 1 98.88 257 THR A N 1
ATOM 2036 C CA . THR A 1 257 ? -5.785 -3.566 7.406 1 98.88 257 THR A CA 1
ATOM 2037 C C . THR A 1 257 ? -6.344 -3.486 5.988 1 98.88 257 THR A C 1
ATOM 2039 O O . THR A 1 257 ? -7.477 -3.043 5.785 1 98.88 257 THR A O 1
ATOM 2042 N N . LEU A 1 258 ? -5.574 -3.914 5.023 1 98.88 258 LEU A N 1
ATOM 2043 C CA . LEU A 1 258 ? -6.012 -3.939 3.633 1 98.88 258 LEU A CA 1
ATOM 2044 C C . LEU A 1 258 ? -7.191 -4.887 3.451 1 98.88 258 LEU A C 1
ATOM 2046 O O . LEU A 1 258 ? -8.094 -4.613 2.656 1 98.88 258 LEU A O 1
ATOM 2050 N N . GLY A 1 259 ? -7.16 -5.984 4.203 1 98.94 259 GLY A N 1
ATOM 2051 C CA . GLY A 1 259 ? -8.164 -7.035 4.078 1 98.94 259 GLY A CA 1
ATOM 2052 C C . GLY A 1 259 ? -9.57 -6.547 4.332 1 98.94 259 GLY A C 1
ATOM 2053 O O . GLY A 1 259 ? -10.531 -7.062 3.748 1 98.94 259 GLY A O 1
ATOM 2054 N N . TYR A 1 260 ? -9.758 -5.543 5.176 1 98.94 260 TYR A N 1
ATOM 2055 C CA . TYR A 1 260 ? -11.086 -5.008 5.445 1 98.94 260 TYR A CA 1
ATOM 2056 C C . TYR A 1 260 ? -11.695 -4.395 4.188 1 98.94 260 TYR A C 1
ATOM 2058 O O . TYR A 1 260 ? -12.898 -4.516 3.947 1 98.94 260 TYR A O 1
ATOM 2066 N N . ALA A 1 261 ? -10.883 -3.738 3.383 1 98.94 261 ALA A N 1
ATOM 2067 C CA . ALA A 1 261 ? -11.352 -3.166 2.123 1 98.94 261 ALA A CA 1
ATOM 2068 C C . ALA A 1 261 ? -11.719 -4.262 1.125 1 98.94 261 ALA A C 1
ATOM 2070 O O . ALA A 1 261 ? -12.797 -4.234 0.528 1 98.94 261 ALA A O 1
ATOM 2071 N N . LEU A 1 262 ? -10.812 -5.238 0.991 1 98.94 262 LEU A N 1
ATOM 2072 C CA . LEU A 1 262 ? -10.984 -6.281 -0.014 1 98.94 262 LEU A CA 1
ATOM 2073 C C . LEU A 1 262 ? -12.203 -7.141 0.292 1 98.94 262 LEU A C 1
ATOM 2075 O O . LEU A 1 262 ? -12.867 -7.633 -0.624 1 98.94 262 LEU A O 1
ATOM 2079 N N . GLN A 1 263 ? -12.484 -7.32 1.542 1 98.88 263 GLN A N 1
ATOM 2080 C CA . GLN A 1 263 ? -13.594 -8.164 1.966 1 98.88 263 GLN A CA 1
ATOM 2081 C C . GLN A 1 263 ? -14.914 -7.406 1.89 1 98.88 263 GLN A C 1
ATOM 2083 O O . GLN A 1 263 ? -15.93 -7.957 1.454 1 98.88 263 GLN A O 1
ATOM 2088 N N . ASP A 1 264 ? -14.945 -6.18 2.314 1 98.88 264 ASP A N 1
ATOM 2089 C CA . ASP A 1 264 ? -16.203 -5.465 2.525 1 98.88 264 ASP A CA 1
ATOM 2090 C C . ASP A 1 264 ? -16.703 -4.832 1.226 1 98.88 264 ASP A C 1
ATOM 2092 O O . ASP A 1 264 ? -17.906 -4.645 1.042 1 98.88 264 ASP A O 1
ATOM 2096 N N . SER A 1 265 ? -15.797 -4.422 0.333 1 98.88 265 SER A N 1
ATOM 2097 C CA . SER A 1 265 ? -16.188 -3.66 -0.851 1 98.88 265 SER A CA 1
ATOM 2098 C C . SER A 1 265 ? -15.805 -4.398 -2.131 1 98.88 265 SER A C 1
ATOM 2100 O O . SER A 1 265 ? -14.625 -4.473 -2.486 1 98.88 265 SER A O 1
ATOM 2102 N N . PRO A 1 266 ? -16.828 -4.875 -2.904 1 98.88 266 PRO A N 1
ATOM 2103 C CA . PRO A 1 266 ? -16.5 -5.469 -4.207 1 98.88 266 PRO A CA 1
ATOM 2104 C C . PRO A 1 266 ? -15.828 -4.48 -5.152 1 98.88 266 PRO A C 1
ATOM 2106 O O . PRO A 1 266 ? -14.984 -4.879 -5.969 1 98.88 266 PRO A O 1
ATOM 2109 N N . VAL A 1 267 ? -16.141 -3.207 -4.977 1 98.81 267 VAL A N 1
ATOM 2110 C CA . VAL A 1 267 ? -15.531 -2.176 -5.816 1 98.81 267 VAL A CA 1
ATOM 2111 C C . VAL A 1 267 ? -14.055 -2.029 -5.473 1 98.81 267 VAL A C 1
ATOM 2113 O O . VAL A 1 267 ? -13.211 -1.879 -6.363 1 98.81 267 VAL A O 1
ATOM 2116 N N . ALA A 1 268 ? -13.758 -2.1 -4.207 1 98.94 268 ALA A N 1
ATOM 2117 C CA . ALA A 1 268 ? -12.359 -2.053 -3.783 1 98.94 268 ALA A CA 1
ATOM 2118 C C . ALA A 1 268 ? -11.586 -3.26 -4.305 1 98.94 268 ALA A C 1
ATOM 2120 O O . ALA A 1 268 ? -10.469 -3.121 -4.801 1 98.94 268 ALA A O 1
ATOM 2121 N N . LEU A 1 269 ? -12.18 -4.426 -4.191 1 98.94 269 LEU A N 1
ATOM 2122 C CA . LEU A 1 269 ? -11.539 -5.645 -4.676 1 98.94 269 LEU A CA 1
ATOM 2123 C C . LEU A 1 269 ? -11.305 -5.57 -6.18 1 98.94 269 LEU A C 1
ATOM 2125 O O . LEU A 1 269 ? -10.211 -5.895 -6.66 1 98.94 269 LEU A O 1
ATOM 2129 N N . LEU A 1 270 ? -12.336 -5.137 -6.883 1 98.94 270 LEU A N 1
ATOM 2130 C CA . LEU A 1 270 ? -12.234 -4.984 -8.328 1 98.94 270 LEU A CA 1
ATOM 2131 C C . LEU A 1 270 ? -11.094 -4.039 -8.695 1 98.94 270 LEU A C 1
ATOM 2133 O O . LEU A 1 270 ? -10.25 -4.371 -9.539 1 98.94 270 LEU A O 1
ATOM 2137 N N . ALA A 1 271 ? -11.023 -2.906 -8.062 1 98.94 271 ALA A N 1
ATOM 2138 C CA . ALA A 1 271 ? -9.984 -1.925 -8.375 1 98.94 271 ALA A CA 1
ATOM 2139 C C . ALA A 1 271 ? -8.594 -2.48 -8.086 1 98.94 271 ALA A C 1
ATOM 2141 O O . ALA A 1 271 ? -7.672 -2.305 -8.883 1 98.94 271 ALA A O 1
ATOM 2142 N N . TRP A 1 272 ? -8.438 -3.154 -6.953 1 98.94 272 TRP A N 1
ATOM 2143 C CA . TRP A 1 272 ? -7.152 -3.65 -6.484 1 98.94 272 TRP A CA 1
ATOM 2144 C C . TRP A 1 272 ? -6.594 -4.695 -7.445 1 98.94 272 TRP A C 1
ATOM 2146 O O . TRP A 1 272 ? -5.402 -4.676 -7.77 1 98.94 272 TRP A O 1
ATOM 2156 N N . ILE A 1 273 ? -7.438 -5.574 -7.934 1 98.94 273 ILE A N 1
ATOM 2157 C CA . ILE A 1 273 ? -7.02 -6.664 -8.805 1 98.94 273 ILE A CA 1
ATOM 2158 C C . ILE A 1 273 ? -6.91 -6.16 -10.25 1 98.94 273 ILE A C 1
ATOM 2160 O O . ILE A 1 273 ? -5.918 -6.422 -10.93 1 98.94 273 ILE A O 1
ATOM 2164 N N . TYR A 1 274 ? -7.875 -5.367 -10.742 1 98.88 274 TYR A N 1
ATOM 2165 C CA . TYR A 1 274 ? -7.918 -4.895 -12.125 1 98.88 274 TYR A CA 1
ATOM 2166 C C . TYR A 1 274 ? -6.738 -3.977 -12.422 1 98.88 274 TYR A C 1
ATOM 2168 O O . TYR A 1 274 ? -6.203 -3.982 -13.531 1 98.88 274 TYR A O 1
ATOM 2176 N N . ASP A 1 275 ? -6.344 -3.219 -11.422 1 98.81 275 ASP A N 1
ATOM 2177 C CA . ASP A 1 275 ? -5.16 -2.383 -11.57 1 98.81 275 ASP A CA 1
ATOM 2178 C C . ASP A 1 275 ? -3.965 -3.203 -12.055 1 98.81 275 ASP A C 1
ATOM 2180 O O . ASP A 1 275 ? -3.236 -2.783 -12.953 1 98.81 275 ASP A O 1
ATOM 2184 N N . LYS A 1 276 ? -3.781 -4.391 -11.523 1 98.75 276 LYS A N 1
ATOM 2185 C CA . LYS A 1 276 ? -2.65 -5.246 -11.867 1 98.75 276 LYS A CA 1
ATOM 2186 C C . LYS A 1 276 ? -2.908 -6.012 -13.164 1 98.75 276 LYS A C 1
ATOM 2188 O O . LYS A 1 276 ? -1.994 -6.211 -13.961 1 98.75 276 LYS A O 1
ATOM 2193 N N . LEU A 1 277 ? -4.164 -6.457 -13.328 1 98.69 277 LEU A N 1
ATOM 2194 C CA . LEU A 1 277 ? -4.48 -7.117 -14.586 1 98.69 277 LEU A CA 1
ATOM 2195 C C . LEU A 1 277 ? -4.133 -6.227 -15.773 1 98.69 277 LEU A C 1
ATOM 2197 O O . LEU A 1 277 ? -3.602 -6.703 -16.781 1 98.69 277 LEU A O 1
ATOM 2201 N N . HIS A 1 278 ? -4.43 -4.996 -15.586 1 98.38 278 HIS A N 1
ATOM 2202 C CA . HIS A 1 278 ? -4.148 -4.047 -16.656 1 98.38 278 HIS A CA 1
ATOM 2203 C C . HIS A 1 278 ? -2.652 -3.76 -16.766 1 98.38 278 HIS A C 1
ATOM 2205 O O . HIS A 1 278 ? -2.066 -3.879 -17.844 1 98.38 278 HIS A O 1
ATOM 2211 N N . SER A 1 279 ? -2.02 -3.434 -15.711 1 97.75 279 SER A N 1
ATOM 2212 C CA . SER A 1 279 ? -0.681 -2.854 -15.734 1 97.75 279 SER A CA 1
ATOM 2213 C C . SER A 1 279 ? 0.382 -3.926 -15.961 1 97.75 279 SER A C 1
ATOM 2215 O O . SER A 1 279 ? 1.496 -3.621 -16.391 1 97.75 279 SER A O 1
ATOM 2217 N N . TRP A 1 280 ? 0.068 -5.211 -15.727 1 98.5 280 TRP A N 1
ATOM 2218 C CA . TRP A 1 280 ? 1.107 -6.234 -15.711 1 98.5 280 TRP A CA 1
ATOM 2219 C C . TRP A 1 280 ? 1.09 -7.051 -17 1 98.5 280 TRP A C 1
ATOM 2221 O O . TRP A 1 280 ? 1.819 -8.039 -17.125 1 98.5 280 TRP A O 1
ATOM 2231 N N . THR A 1 281 ? 0.333 -6.621 -17.969 1 98.31 281 THR A N 1
ATOM 2232 C CA . THR A 1 281 ? 0.241 -7.379 -19.203 1 98.31 281 THR A CA 1
ATOM 2233 C C . THR A 1 281 ? 0.855 -6.602 -20.359 1 98.31 281 THR A C 1
ATOM 2235 O O . THR A 1 281 ? 1.105 -5.398 -20.25 1 98.31 281 THR A O 1
ATOM 2238 N N . ASP A 1 282 ? 1.182 -7.262 -21.391 1 98.12 282 ASP A N 1
ATOM 2239 C CA . ASP A 1 282 ? 1.656 -6.668 -22.641 1 98.12 282 ASP A CA 1
ATOM 2240 C C . ASP A 1 282 ? 0.488 -6.191 -23.5 1 98.12 282 ASP A C 1
ATOM 2242 O O . ASP A 1 282 ? 0.227 -6.758 -24.562 1 98.12 282 ASP A O 1
ATOM 2246 N N . SER A 1 283 ? -0.26 -5.219 -23.031 1 97.38 283 SER A N 1
ATOM 2247 C CA . SER A 1 283 ? -1.407 -4.594 -23.688 1 97.38 283 SER A CA 1
ATOM 2248 C C . SER A 1 283 ? -2.463 -5.625 -24.062 1 97.38 283 SER A C 1
ATOM 2250 O O . SER A 1 283 ? -3.066 -5.547 -25.125 1 97.38 283 SER A O 1
ATOM 2252 N N . TYR A 1 284 ? -2.531 -6.648 -23.203 1 97.94 284 TYR A N 1
ATOM 2253 C CA . TYR A 1 284 ? -3.594 -7.629 -23.391 1 97.94 284 TYR A CA 1
ATOM 2254 C C . TYR A 1 284 ? -4.965 -6.973 -23.297 1 97.94 284 TYR A C 1
ATOM 2256 O O . TYR A 1 284 ? -5.207 -6.152 -22.406 1 97.94 284 TYR A O 1
ATOM 2264 N N . THR A 1 285 ? -5.867 -7.332 -24.156 1 97.62 285 THR A N 1
ATOM 2265 C CA . THR A 1 285 ? -7.203 -6.746 -24.188 1 97.62 285 THR A CA 1
ATOM 2266 C C . THR A 1 285 ? -8.188 -7.602 -23.391 1 97.62 285 THR A C 1
ATOM 2268 O O . THR A 1 285 ? -8.961 -8.367 -23.969 1 97.62 285 THR A O 1
ATOM 2271 N N . TRP A 1 286 ? -8.211 -7.398 -22.125 1 98.5 286 TRP A N 1
ATOM 2272 C CA . TRP A 1 286 ? -9.133 -8.125 -21.266 1 98.5 286 TRP A CA 1
ATOM 2273 C C . TRP A 1 286 ? -10.578 -7.805 -21.625 1 98.5 286 TRP A C 1
ATOM 2275 O O . TRP A 1 286 ? -10.93 -6.645 -21.844 1 98.5 286 TRP A O 1
ATOM 2285 N N . THR A 1 287 ? -11.398 -8.828 -21.719 1 98.62 287 THR A N 1
ATOM 2286 C CA . THR A 1 287 ? -12.836 -8.578 -21.797 1 98.62 287 THR A CA 1
ATOM 2287 C C . THR A 1 287 ? -13.422 -8.344 -20.406 1 98.62 287 THR A C 1
ATOM 2289 O O . THR A 1 287 ? -12.844 -8.773 -19.406 1 98.62 287 THR A O 1
ATOM 2292 N N . ASP A 1 288 ? -14.578 -7.715 -20.391 1 98.69 288 ASP A N 1
ATOM 2293 C CA . ASP A 1 288 ? -15.258 -7.488 -19.109 1 98.69 288 ASP A CA 1
ATOM 2294 C C . ASP A 1 288 ? -15.562 -8.812 -18.406 1 98.69 288 ASP A C 1
ATOM 2296 O O . ASP A 1 288 ? -15.406 -8.922 -17.188 1 98.69 288 ASP A O 1
ATOM 2300 N N . ASP A 1 289 ? -15.898 -9.82 -19.188 1 98.75 289 ASP A N 1
ATOM 2301 C CA . ASP A 1 289 ? -16.203 -11.133 -18.625 1 98.75 289 ASP A CA 1
ATOM 2302 C C . ASP A 1 289 ? -14.969 -11.766 -18 1 98.75 289 ASP A C 1
ATOM 2304 O O . ASP A 1 289 ? -15.047 -12.391 -16.938 1 98.75 289 ASP A O 1
ATOM 2308 N N . GLU A 1 290 ? -13.844 -11.641 -18.688 1 98.75 290 GLU A N 1
ATOM 2309 C CA . GLU A 1 290 ? -12.602 -12.164 -18.141 1 98.75 290 GLU A CA 1
ATOM 2310 C C . GLU A 1 290 ? -12.258 -11.492 -16.812 1 98.75 290 GLU A C 1
ATOM 2312 O O . GLU A 1 290 ? -11.945 -12.164 -15.828 1 98.75 290 GLU A O 1
ATOM 2317 N N . ILE A 1 291 ? -12.344 -10.148 -16.766 1 98.88 291 ILE A N 1
ATOM 2318 C CA . ILE A 1 291 ? -11.984 -9.375 -15.578 1 98.88 291 ILE A CA 1
ATOM 2319 C C . ILE A 1 291 ? -12.891 -9.773 -14.414 1 98.88 291 ILE A C 1
ATOM 2321 O O . ILE A 1 291 ? -12.398 -10.102 -13.328 1 98.88 291 ILE A O 1
ATOM 2325 N N . LEU A 1 292 ? -14.164 -9.828 -14.672 1 98.94 292 LEU A N 1
ATOM 2326 C CA . LEU A 1 292 ? -15.109 -10.031 -13.578 1 98.94 292 LEU A CA 1
ATOM 2327 C C . LEU A 1 292 ? -15.133 -11.492 -13.141 1 98.94 292 LEU A C 1
ATOM 2329 O O . LEU A 1 292 ? -15.406 -11.789 -11.977 1 98.94 292 LEU A O 1
ATOM 2333 N N . THR A 1 293 ? -14.844 -12.445 -14.078 1 98.94 293 THR A N 1
ATOM 2334 C CA . THR A 1 293 ? -14.656 -13.836 -13.656 1 98.94 293 THR A CA 1
ATOM 2335 C C . THR A 1 293 ? -13.461 -13.961 -12.719 1 98.94 293 THR A C 1
ATOM 2337 O O . THR A 1 293 ? -13.547 -14.602 -11.672 1 98.94 293 THR A O 1
ATOM 2340 N N . TRP A 1 294 ? -12.383 -13.305 -13.164 1 98.94 294 TRP A N 1
ATOM 2341 C CA . TRP A 1 294 ? -11.148 -13.305 -12.375 1 98.94 294 TRP A CA 1
ATOM 2342 C C . TRP A 1 294 ? -11.406 -12.773 -10.969 1 98.94 294 TRP A C 1
ATOM 2344 O O . TRP A 1 294 ? -11.07 -13.43 -9.984 1 98.94 294 TRP A O 1
ATOM 2354 N N . VAL A 1 295 ? -12.062 -11.648 -10.828 1 98.94 295 VAL A N 1
ATOM 2355 C CA . VAL A 1 295 ? -12.297 -10.969 -9.555 1 98.94 295 VAL A CA 1
ATOM 2356 C C . VAL A 1 295 ? -13.328 -11.75 -8.734 1 98.94 295 VAL A C 1
ATOM 2358 O O . VAL A 1 295 ? -13.219 -11.836 -7.512 1 98.94 295 VAL A O 1
ATOM 2361 N N . SER A 1 296 ? -14.281 -12.375 -9.383 1 98.94 296 SER A N 1
ATOM 2362 C CA . SER A 1 296 ? -15.32 -13.125 -8.688 1 98.94 296 SER A CA 1
ATOM 2363 C C . SER A 1 296 ? -14.742 -14.359 -8.008 1 98.94 296 SER A C 1
ATOM 2365 O O . SER A 1 296 ? -15.211 -14.766 -6.941 1 98.94 296 SER A O 1
ATOM 2367 N N . VAL A 1 297 ? -13.719 -14.961 -8.609 1 98.94 297 VAL A N 1
ATOM 2368 C CA . VAL A 1 297 ? -13.062 -16.094 -7.965 1 98.94 297 VAL A CA 1
ATOM 2369 C C . VAL A 1 297 ? -12.484 -15.664 -6.621 1 98.94 297 VAL A C 1
ATOM 2371 O O . VAL A 1 297 ? -12.531 -16.422 -5.645 1 98.94 297 VAL A O 1
ATOM 2374 N N . TYR A 1 298 ? -11.969 -14.477 -6.535 1 98.88 298 TYR A N 1
ATOM 2375 C CA . TYR A 1 298 ? -11.484 -13.953 -5.266 1 98.88 298 TYR A CA 1
ATOM 2376 C C . TYR A 1 298 ? -12.641 -13.617 -4.332 1 98.88 298 TYR A C 1
ATOM 2378 O O . TYR A 1 298 ? -12.617 -13.969 -3.15 1 98.88 298 TYR A O 1
ATOM 2386 N N . TYR A 1 299 ? -13.656 -12.961 -4.879 1 98.88 299 TYR A N 1
ATOM 2387 C CA . TYR A 1 299 ? -14.781 -12.516 -4.062 1 98.88 299 TYR A CA 1
ATOM 2388 C C . TYR A 1 299 ? -15.484 -13.703 -3.41 1 98.88 299 TYR A C 1
ATOM 2390 O O . TYR A 1 299 ? -15.883 -13.633 -2.244 1 98.88 299 TYR A O 1
ATOM 2398 N N . PHE A 1 300 ? -15.609 -14.828 -4.133 1 98.75 300 PHE A N 1
ATOM 2399 C CA . PHE A 1 300 ? -16.375 -15.977 -3.662 1 98.75 300 PHE A CA 1
ATOM 2400 C C . PHE A 1 300 ? -15.438 -17.062 -3.143 1 98.75 300 PHE A C 1
ATOM 2402 O O . PHE A 1 300 ? -15.875 -18.203 -2.918 1 98.75 300 PHE A O 1
ATOM 2409 N N . SER A 1 301 ? -14.141 -16.797 -3.006 1 98.75 301 SER A N 1
ATOM 2410 C CA . SER A 1 301 ? -13.18 -17.797 -2.547 1 98.75 301 SER A CA 1
ATOM 2411 C C . SER A 1 301 ? -13.562 -18.328 -1.17 1 98.75 301 SER A C 1
ATOM 2413 O O . SER A 1 301 ? -14.219 -17.641 -0.388 1 98.75 301 SER A O 1
ATOM 2415 N N . THR A 1 302 ? -13.109 -19.484 -0.881 1 98.5 302 THR A N 1
ATOM 2416 C CA . THR A 1 302 ? -13.414 -20.172 0.373 1 98.5 302 THR A CA 1
ATOM 2417 C C . THR A 1 302 ? -12.914 -19.359 1.564 1 98.5 302 THR A C 1
ATOM 2419 O O . THR A 1 302 ? -13.641 -19.172 2.541 1 98.5 302 THR A O 1
ATOM 2422 N N . ALA A 1 303 ? -11.742 -18.859 1.462 1 98.31 303 ALA A N 1
ATOM 2423 C CA . ALA A 1 303 ? -11.109 -18.172 2.582 1 98.31 303 ALA A CA 1
ATOM 2424 C C . ALA A 1 303 ? -11.445 -16.688 2.576 1 98.31 303 ALA A C 1
ATOM 2426 O O . ALA A 1 303 ? -11.125 -15.969 3.527 1 98.31 303 ALA A O 1
ATOM 2427 N N . GLY A 1 304 ? -12.102 -16.203 1.525 1 98.38 304 GLY A N 1
ATOM 2428 C CA . GLY A 1 304 ? -12.305 -14.773 1.327 1 98.38 304 GLY A CA 1
ATOM 2429 C C . GLY A 1 304 ? -11.125 -14.086 0.664 1 98.38 304 GLY A C 1
ATOM 2430 O O . GLY A 1 304 ? -10.008 -14.609 0.683 1 98.38 304 GLY A O 1
ATOM 2431 N N . PRO A 1 305 ? -11.391 -12.938 0.11 1 98.69 305 PRO A N 1
ATOM 2432 C CA . PRO A 1 305 ? -10.352 -12.281 -0.685 1 98.69 305 PRO A CA 1
ATOM 2433 C C . PRO A 1 305 ? -9.18 -11.789 0.165 1 98.69 305 PRO A C 1
ATOM 2435 O O . PRO A 1 305 ? -8.047 -11.703 -0.322 1 98.69 305 PRO A O 1
ATOM 2438 N N . ALA A 1 306 ? -9.391 -11.469 1.44 1 98.62 306 ALA A N 1
ATOM 2439 C CA . ALA A 1 306 ? -8.352 -10.938 2.316 1 98.62 306 ALA A CA 1
ATOM 2440 C C . ALA A 1 306 ? -7.266 -11.977 2.574 1 98.62 306 ALA A C 1
ATOM 2442 O O . ALA A 1 306 ? -6.094 -11.633 2.738 1 98.62 306 ALA A O 1
ATOM 2443 N N . ALA A 1 307 ? -7.57 -13.25 2.584 1 98.69 307 ALA A N 1
ATOM 2444 C CA . ALA A 1 307 ? -6.633 -14.32 2.916 1 98.69 307 ALA A CA 1
ATOM 2445 C C . ALA A 1 307 ? -5.523 -14.422 1.869 1 98.69 307 ALA A C 1
ATOM 2447 O O . ALA A 1 307 ? -4.387 -14.773 2.191 1 98.69 307 ALA A O 1
ATOM 2448 N N . SER A 1 308 ? -5.84 -14.047 0.645 1 98.69 308 SER A N 1
ATOM 2449 C CA . SER A 1 308 ? -4.93 -14.242 -0.478 1 98.69 308 SER A CA 1
ATOM 2450 C C . SER A 1 308 ? -3.68 -13.375 -0.33 1 98.69 308 SER A C 1
ATOM 2452 O O . SER A 1 308 ? -2.639 -13.68 -0.916 1 98.69 308 SER A O 1
ATOM 2454 N N . VAL A 1 309 ? -3.766 -12.289 0.475 1 98.56 309 VAL A N 1
ATOM 2455 C CA . VAL A 1 309 ? -2.645 -11.359 0.479 1 98.56 309 VAL A CA 1
ATOM 2456 C C . VAL A 1 309 ? -1.702 -11.688 1.636 1 98.56 309 VAL A C 1
ATOM 2458 O O . VAL A 1 309 ? -0.606 -11.133 1.729 1 98.56 309 VAL A O 1
ATOM 2461 N N . ARG A 1 310 ? -2.039 -12.664 2.469 1 98.25 310 ARG A N 1
ATOM 2462 C CA . ARG A 1 310 ? -1.255 -12.992 3.656 1 98.25 310 ARG A CA 1
ATOM 2463 C C . ARG A 1 310 ? 0.067 -13.648 3.275 1 98.25 310 ARG A C 1
ATOM 2465 O O . ARG A 1 310 ? 1.018 -13.641 4.059 1 98.25 310 ARG A O 1
ATOM 2472 N N . ILE A 1 311 ? 0.134 -14.219 2.047 1 98.06 311 ILE A N 1
ATOM 2473 C CA . ILE A 1 311 ? 1.363 -14.859 1.602 1 98.06 311 ILE A CA 1
ATOM 2474 C C . ILE A 1 311 ? 2.498 -13.844 1.561 1 98.06 311 ILE A C 1
ATOM 2476 O O . ILE A 1 311 ? 3.652 -14.172 1.838 1 98.06 311 ILE A O 1
ATOM 2480 N N . TYR A 1 312 ? 2.18 -12.602 1.274 1 98.06 312 TYR A N 1
ATOM 2481 C CA . TYR A 1 312 ? 3.199 -11.562 1.215 1 98.06 312 TYR A CA 1
ATOM 2482 C C . TYR A 1 312 ? 3.82 -11.328 2.586 1 98.06 312 TYR A C 1
ATOM 2484 O O . TYR A 1 312 ? 5.043 -11.211 2.711 1 98.06 312 TYR A O 1
ATOM 2492 N N . TYR A 1 313 ? 2.961 -11.203 3.596 1 97.19 313 TYR A N 1
ATOM 2493 C CA . TYR A 1 313 ? 3.428 -10.977 4.961 1 97.19 313 TYR A CA 1
ATOM 2494 C C . TYR A 1 313 ? 4.289 -12.141 5.441 1 97.19 313 TYR A C 1
ATOM 2496 O O . TYR A 1 313 ? 5.395 -11.938 5.945 1 97.19 313 TYR A O 1
ATOM 2504 N N . GLU A 1 314 ? 3.799 -13.367 5.211 1 96.44 314 GLU A N 1
ATOM 2505 C CA . GLU A 1 314 ? 4.48 -14.555 5.707 1 96.44 314 GLU A CA 1
ATOM 2506 C C . GLU A 1 314 ? 5.809 -14.773 4.98 1 96.44 314 GLU A C 1
ATOM 2508 O O . GLU A 1 314 ? 6.797 -15.188 5.594 1 96.44 314 GLU A O 1
ATOM 2513 N N . ALA A 1 315 ? 5.84 -14.484 3.711 1 96.12 315 ALA A N 1
ATOM 2514 C CA . ALA A 1 315 ? 7.035 -14.703 2.896 1 96.12 315 ALA A CA 1
ATOM 2515 C C . ALA A 1 315 ? 8.117 -13.688 3.229 1 96.12 315 ALA A C 1
ATOM 2517 O O . ALA A 1 315 ? 9.297 -13.906 2.936 1 96.12 315 ALA A O 1
ATOM 2518 N N . ALA A 1 316 ? 7.703 -12.531 3.791 1 93.56 316 ALA A N 1
ATOM 2519 C CA . ALA A 1 316 ? 8.664 -11.477 4.105 1 93.56 316 ALA A CA 1
ATOM 2520 C C . ALA A 1 316 ? 9.32 -11.719 5.457 1 93.56 316 ALA A C 1
ATOM 2522 O O . ALA A 1 316 ? 10.344 -11.102 5.781 1 93.56 316 ALA A O 1
ATOM 2523 N N . GLN A 1 317 ? 8.711 -12.539 6.281 1 87.56 317 GLN A N 1
ATOM 2524 C CA . GLN A 1 317 ? 9.211 -12.75 7.637 1 87.56 317 GLN A CA 1
ATOM 2525 C C . GLN A 1 317 ? 10.492 -13.57 7.629 1 87.56 317 GLN A C 1
ATOM 2527 O O . GLN A 1 317 ? 10.641 -14.5 6.836 1 87.56 317 GLN A O 1
ATOM 2532 N N . ASN A 1 318 ? 11.523 -12.945 8.211 1 69.56 318 ASN A N 1
ATOM 2533 C CA . ASN A 1 318 ? 12.789 -13.672 8.344 1 69.56 318 ASN A CA 1
ATOM 2534 C C . ASN A 1 318 ? 12.648 -14.867 9.281 1 69.56 318 ASN A C 1
ATOM 2536 O O . ASN A 1 318 ? 11.727 -14.922 10.094 1 69.56 318 ASN A O 1
ATOM 2540 N N . SER A 1 319 ? 13.359 -15.992 9.031 1 56.72 319 SER A N 1
ATOM 2541 C CA . SER A 1 319 ? 13.414 -17.266 9.75 1 56.72 319 SER A CA 1
ATOM 2542 C C . SER A 1 319 ? 13.367 -17.047 11.258 1 56.72 319 SER A C 1
ATOM 2544 O O . SER A 1 319 ? 14.336 -16.594 11.859 1 56.72 319 SER A O 1
ATOM 2546 N N . GLY A 1 320 ? 12.578 -16.219 11.633 1 48.44 320 GLY A N 1
ATOM 2547 C CA . GLY A 1 320 ? 12.625 -16.078 13.078 1 48.44 320 GLY A CA 1
ATOM 2548 C C . GLY A 1 320 ? 12.438 -17.406 13.812 1 48.44 320 GLY A C 1
ATOM 2549 O O . GLY A 1 320 ? 12.227 -18.438 13.18 1 48.44 320 GLY A O 1
ATOM 2550 N N . SER A 1 321 ? 12.211 -17.25 15.211 1 43.53 321 SER A N 1
ATOM 2551 C CA . SER A 1 321 ? 12.281 -18.109 16.391 1 43.53 321 SER A CA 1
ATOM 2552 C C . SER A 1 321 ? 11.266 -19.234 16.312 1 43.53 321 SER A C 1
ATOM 2554 O O . SER A 1 321 ? 11.117 -20 17.266 1 43.53 321 SER A O 1
ATOM 2556 N N . SER A 1 322 ? 10.289 -19.062 15.5 1 45.47 322 SER A N 1
ATOM 2557 C CA . SER A 1 322 ? 9.219 -19.969 15.875 1 45.47 322 SER A CA 1
ATOM 2558 C C . SER A 1 322 ? 9.547 -21.406 15.461 1 45.47 322 SER A C 1
ATOM 2560 O O . SER A 1 322 ? 8.672 -22.266 15.469 1 45.47 322 SER A O 1
ATOM 2562 N N . GLY A 1 323 ? 10.75 -21.797 15.477 1 49.03 323 GLY A N 1
ATOM 2563 C CA . GLY A 1 323 ? 11.055 -23.203 15.289 1 49.03 323 GLY A CA 1
ATOM 2564 C C . GLY A 1 323 ? 10.586 -23.75 13.953 1 49.03 323 GLY A C 1
ATOM 2565 O O . GLY A 1 323 ? 10.859 -24.906 13.617 1 49.03 323 GLY A O 1
ATOM 2566 N N . VAL A 1 324 ? 9.789 -23.031 13.273 1 56.09 324 VAL A N 1
ATOM 2567 C CA . VAL A 1 324 ? 9.336 -23.578 12 1 56.09 324 VAL A CA 1
ATOM 2568 C C . VAL A 1 324 ? 10.32 -23.203 10.891 1 56.09 324 VAL A C 1
ATOM 2570 O O . VAL A 1 324 ? 10.914 -22.125 10.922 1 56.09 324 VAL A O 1
ATOM 2573 N N . SER A 1 325 ? 10.75 -24.188 10.172 1 62.5 325 SER A N 1
ATOM 2574 C CA . SER A 1 325 ? 11.633 -23.953 9.039 1 62.5 325 SER A CA 1
ATOM 2575 C C . SER A 1 325 ? 11.094 -22.844 8.133 1 62.5 325 SER A C 1
ATOM 2577 O O . SER A 1 325 ? 9.953 -22.906 7.68 1 62.5 325 SER A O 1
ATOM 2579 N N . ARG A 1 326 ? 11.719 -21.688 8.164 1 72.19 326 ARG A N 1
ATOM 2580 C CA . ARG A 1 326 ? 11.25 -20.578 7.328 1 72.19 326 ARG A CA 1
ATOM 2581 C C . ARG A 1 326 ? 12.281 -20.219 6.262 1 72.19 326 ARG A C 1
ATOM 2583 O O . ARG A 1 326 ? 13.484 -20.344 6.488 1 72.19 326 ARG A O 1
ATOM 2590 N N . MET A 1 327 ? 11.828 -20.219 5.012 1 83.81 327 MET A N 1
ATOM 2591 C CA . MET A 1 327 ? 12.555 -19.641 3.891 1 83.81 327 MET A CA 1
ATOM 2592 C C . MET A 1 327 ? 11.883 -18.344 3.418 1 83.81 327 MET A C 1
ATOM 2594 O O . MET A 1 327 ? 10.781 -18.391 2.865 1 83.81 327 MET A O 1
ATOM 2598 N N . SER A 1 328 ? 12.547 -17.25 3.664 1 88 328 SER A N 1
ATOM 2599 C CA . SER A 1 328 ? 12.016 -15.977 3.209 1 88 328 SER A CA 1
ATOM 2600 C C . SER A 1 328 ? 12.211 -15.797 1.707 1 88 328 SER A C 1
ATOM 2602 O O . SER A 1 328 ? 12.945 -16.562 1.078 1 88 328 SER A O 1
ATOM 2604 N N . THR A 1 329 ? 11.531 -14.812 1.201 1 92 329 THR A N 1
ATOM 2605 C CA . THR A 1 329 ? 11.727 -14.469 -0.201 1 92 329 THR A CA 1
ATOM 2606 C C . THR A 1 329 ? 13.203 -14.188 -0.483 1 92 329 THR A C 1
ATOM 2608 O O . THR A 1 329 ? 13.734 -14.617 -1.505 1 92 329 THR A O 1
ATOM 2611 N N . LEU A 1 330 ? 13.844 -13.547 0.396 1 88.44 330 LEU A N 1
ATOM 2612 C CA . LEU A 1 330 ? 15.258 -13.227 0.228 1 88.44 330 LEU A CA 1
ATOM 2613 C C . LEU A 1 330 ? 16.109 -14.492 0.214 1 88.44 330 LEU A C 1
ATOM 2615 O O . LEU A 1 330 ? 17.062 -14.602 -0.556 1 88.44 330 LEU A O 1
ATOM 2619 N N . ASP A 1 331 ? 15.75 -15.422 1 1 89.62 331 ASP A N 1
ATOM 2620 C CA . ASP A 1 331 ? 16.453 -16.703 1.015 1 89.62 331 ASP A CA 1
ATOM 2621 C C . ASP A 1 331 ? 16.312 -17.406 -0.329 1 89.62 331 ASP A C 1
ATOM 2623 O O . ASP A 1 331 ? 17.297 -17.922 -0.872 1 89.62 331 ASP A O 1
ATOM 2627 N N . VAL A 1 332 ? 15.148 -17.406 -0.826 1 92.06 332 VAL A N 1
ATOM 2628 C CA . VAL A 1 332 ? 14.852 -18.156 -2.041 1 92.06 332 VAL A CA 1
ATOM 2629 C C . VAL A 1 332 ? 15.578 -17.531 -3.229 1 92.06 332 VAL A C 1
ATOM 2631 O O . VAL A 1 332 ? 16.141 -18.234 -4.059 1 92.06 332 VAL A O 1
ATOM 2634 N N . VAL A 1 333 ? 15.617 -16.234 -3.26 1 93 333 VAL A N 1
ATOM 2635 C CA . VAL A 1 333 ? 16.172 -15.562 -4.434 1 93 333 VAL A CA 1
ATOM 2636 C C . VAL A 1 333 ? 17.688 -15.57 -4.363 1 93 333 VAL A C 1
ATOM 2638 O O . VAL A 1 333 ? 18.375 -15.273 -5.352 1 93 333 VAL A O 1
ATOM 2641 N N . SER A 1 334 ? 18.25 -15.992 -3.234 1 90.44 334 SER A N 1
ATOM 2642 C CA . SER A 1 334 ? 19.703 -15.93 -3.051 1 90.44 334 SER A CA 1
ATOM 2643 C C . SER A 1 334 ? 20.328 -17.328 -3.08 1 90.44 334 SER A C 1
ATOM 2645 O O . SER A 1 334 ? 21.531 -17.469 -2.906 1 90.44 334 SER A O 1
ATOM 2647 N N . LYS A 1 335 ? 19.547 -18.359 -3.301 1 88.44 335 LYS A N 1
ATOM 2648 C CA . LYS A 1 335 ? 20.047 -19.719 -3.229 1 88.44 335 LYS A CA 1
ATOM 2649 C C . LYS A 1 335 ? 19.812 -20.469 -4.543 1 88.44 335 LYS A C 1
ATOM 2651 O O . LYS A 1 335 ? 18.672 -20.609 -4.988 1 88.44 335 LYS A O 1
ATOM 2656 N N . PRO A 1 336 ? 20.875 -21 -5.082 1 91.69 336 PRO A N 1
ATOM 2657 C CA . PRO A 1 336 ? 20.688 -21.797 -6.293 1 91.69 336 PRO A CA 1
ATOM 2658 C C . PRO A 1 336 ? 20 -23.141 -6.016 1 91.69 336 PRO A C 1
ATOM 2660 O O . PRO A 1 336 ? 20.234 -23.75 -4.969 1 91.69 336 PRO A O 1
ATOM 2663 N N . ALA A 1 337 ? 19.188 -23.562 -6.996 1 91.69 337 ALA A N 1
ATOM 2664 C CA . ALA A 1 337 ? 18.578 -24.891 -6.883 1 91.69 337 ALA A CA 1
ATOM 2665 C C . ALA A 1 337 ? 19.641 -25.984 -6.926 1 91.69 337 ALA A C 1
ATOM 2667 O O . ALA A 1 337 ? 20.719 -25.797 -7.492 1 91.69 337 ALA A O 1
ATOM 2668 N N . PRO A 1 338 ? 19.312 -27.109 -6.336 1 93.12 338 PRO A N 1
ATOM 2669 C CA . PRO A 1 338 ? 20.234 -28.25 -6.414 1 93.12 338 PRO A CA 1
ATOM 2670 C C . PRO A 1 338 ? 20.484 -28.703 -7.852 1 93.12 338 PRO A C 1
ATOM 2672 O O . PRO A 1 338 ? 19.594 -28.594 -8.703 1 93.12 338 PRO A O 1
ATOM 2675 N N . SER A 1 339 ? 21.625 -29.312 -8.039 1 90.81 339 SER A N 1
ATOM 2676 C CA . SER A 1 339 ? 22.062 -29.719 -9.375 1 90.81 339 SER A CA 1
ATOM 2677 C C . SER A 1 339 ? 21.172 -30.812 -9.945 1 90.81 339 SER A C 1
ATOM 2679 O O . SER A 1 339 ? 21.078 -30.969 -11.156 1 90.81 339 SER A O 1
ATOM 2681 N N . ALA A 1 340 ? 20.547 -31.5 -9.07 1 92 340 ALA A N 1
ATOM 2682 C CA . ALA A 1 340 ? 19.734 -32.625 -9.5 1 92 340 ALA A CA 1
ATOM 2683 C C . ALA A 1 340 ? 18.438 -32.156 -10.164 1 92 340 ALA A C 1
ATOM 2685 O O . ALA A 1 340 ? 17.781 -32.906 -10.875 1 92 340 ALA A O 1
ATOM 2686 N N . VAL A 1 341 ? 18.078 -30.938 -9.969 1 96.44 341 VAL A N 1
ATOM 2687 C CA . VAL A 1 341 ? 16.844 -30.375 -10.523 1 96.44 341 VAL A CA 1
ATOM 2688 C C . VAL A 1 341 ? 17.172 -29.578 -11.781 1 96.44 341 VAL A C 1
ATOM 2690 O O . VAL A 1 341 ? 17.906 -28.594 -11.727 1 96.44 341 VAL A O 1
ATOM 2693 N N . LYS A 1 342 ? 16.609 -30 -12.914 1 96.38 342 LYS A N 1
ATOM 2694 C CA . LYS A 1 342 ? 16.812 -29.312 -14.18 1 96.38 342 LYS A CA 1
ATOM 2695 C C . LYS A 1 342 ? 15.898 -28.094 -14.289 1 96.38 342 LYS A C 1
ATOM 2697 O O . LYS A 1 342 ? 14.695 -28.188 -14.023 1 96.38 342 LYS A O 1
ATOM 2702 N N . MET A 1 343 ? 16.453 -26.984 -14.695 1 97.12 343 MET A N 1
ATOM 2703 C CA . MET A 1 343 ? 15.648 -25.766 -14.703 1 97.12 343 MET A CA 1
ATOM 2704 C C . MET A 1 343 ? 15.617 -25.141 -16.094 1 97.12 343 MET A C 1
ATOM 2706 O O . MET A 1 343 ? 16.594 -25.25 -16.844 1 97.12 343 MET A O 1
ATOM 2710 N N . ALA A 1 344 ? 14.562 -24.547 -16.406 1 98 344 ALA A N 1
ATOM 2711 C CA . ALA A 1 344 ? 14.406 -23.734 -17.594 1 98 344 ALA A CA 1
ATOM 2712 C C . ALA A 1 344 ? 13.742 -22.391 -17.266 1 98 344 ALA A C 1
ATOM 2714 O O . ALA A 1 344 ? 12.938 -22.312 -16.328 1 98 344 ALA A O 1
ATOM 2715 N N . ILE A 1 345 ? 14.102 -21.391 -18.078 1 97.5 345 ILE A N 1
ATOM 2716 C CA . ILE A 1 345 ? 13.609 -20.047 -17.844 1 97.5 345 ILE A CA 1
ATOM 2717 C C . ILE A 1 345 ? 13.016 -19.484 -19.125 1 97.5 345 ILE A C 1
ATOM 2719 O O . ILE A 1 345 ? 13.656 -19.531 -20.188 1 97.5 345 ILE A O 1
ATOM 2723 N N . ALA A 1 346 ? 11.82 -18.984 -19.016 1 98.44 346 ALA A N 1
ATOM 2724 C CA . ALA A 1 346 ? 11.195 -18.188 -20.062 1 98.44 346 ALA A CA 1
ATOM 2725 C C . ALA A 1 346 ? 10.93 -16.766 -19.594 1 98.44 346 ALA A C 1
ATOM 2727 O O . ALA A 1 346 ? 10.172 -16.562 -18.641 1 98.44 346 ALA A O 1
ATOM 2728 N N . GLN A 1 347 ? 11.586 -15.805 -20.188 1 98.25 347 GLN A N 1
ATOM 2729 C CA . GLN A 1 347 ? 11.375 -14.406 -19.828 1 98.25 347 GLN A CA 1
ATOM 2730 C C . GLN A 1 347 ? 10.57 -13.68 -20.906 1 98.25 347 GLN A C 1
ATOM 2732 O O . GLN A 1 347 ? 11.008 -13.57 -22.047 1 98.25 347 GLN A O 1
ATOM 2737 N N . PHE A 1 348 ? 9.461 -13.133 -20.516 1 98.56 348 PHE A N 1
ATOM 2738 C CA . PHE A 1 348 ? 8.539 -12.516 -21.469 1 98.56 348 PHE A CA 1
ATOM 2739 C C . PHE A 1 348 ? 8.719 -11 -21.484 1 98.56 348 PHE A C 1
ATOM 2741 O O . PHE A 1 348 ? 9.234 -10.422 -20.516 1 98.56 348 PHE A O 1
ATOM 2748 N N . ASN A 1 349 ? 8.211 -10.328 -22.453 1 97.62 349 ASN A N 1
ATOM 2749 C CA . ASN A 1 349 ? 8.516 -8.945 -22.828 1 97.62 349 ASN A CA 1
ATOM 2750 C C . ASN A 1 349 ? 8.117 -7.969 -21.719 1 97.62 349 ASN A C 1
ATOM 2752 O O . ASN A 1 349 ? 8.82 -6.988 -21.469 1 97.62 349 ASN A O 1
ATOM 2756 N N . ARG A 1 350 ? 6.949 -8.148 -21.078 1 97.69 350 ARG A N 1
ATOM 2757 C CA . ARG A 1 350 ? 6.441 -7.199 -20.094 1 97.69 350 ARG A CA 1
ATOM 2758 C C . ARG A 1 350 ? 6.363 -7.832 -18.719 1 97.69 350 ARG A C 1
ATOM 2760 O O . ARG A 1 350 ? 5.445 -7.543 -17.938 1 97.69 350 ARG A O 1
ATOM 2767 N N . GLU A 1 351 ? 7.344 -8.766 -18.516 1 97.94 351 GLU A N 1
ATOM 2768 C CA . GLU A 1 351 ? 7.461 -9.289 -17.156 1 97.94 351 GLU A CA 1
ATOM 2769 C C . GLU A 1 351 ? 7.914 -8.203 -16.188 1 97.94 351 GLU A C 1
ATOM 2771 O O . GLU A 1 351 ? 8.57 -7.234 -16.594 1 97.94 351 GLU A O 1
ATOM 2776 N N . LEU A 1 352 ? 7.555 -8.297 -14.961 1 97.88 352 LEU A N 1
ATOM 2777 C CA . LEU A 1 352 ? 7.793 -7.285 -13.93 1 97.88 352 LEU A CA 1
ATOM 2778 C C . LEU A 1 352 ? 9.273 -7.191 -13.602 1 97.88 352 LEU A C 1
ATOM 2780 O O . LEU A 1 352 ? 9.82 -6.09 -13.492 1 97.88 352 LEU A O 1
ATOM 2784 N N . ILE A 1 353 ? 9.875 -8.352 -13.367 1 97.5 353 ILE A N 1
ATOM 2785 C CA . ILE A 1 353 ? 11.305 -8.469 -13.094 1 97.5 353 ILE A CA 1
ATOM 2786 C C . ILE A 1 353 ? 12 -9.148 -14.273 1 97.5 353 ILE A C 1
ATOM 2788 O O . ILE A 1 353 ? 11.672 -10.281 -14.633 1 97.5 353 ILE A O 1
ATOM 2792 N N . LYS A 1 354 ? 12.883 -8.422 -14.883 1 97.12 354 LYS A N 1
ATOM 2793 C CA . LYS A 1 354 ? 13.688 -8.945 -15.984 1 97.12 354 LYS A CA 1
ATOM 2794 C C . LYS A 1 354 ? 15.18 -8.859 -15.672 1 97.12 354 LYS A C 1
ATOM 2796 O O . LYS A 1 354 ? 15.648 -7.836 -15.172 1 97.12 354 LYS A O 1
ATOM 2801 N N . ILE A 1 355 ? 15.82 -9.938 -15.891 1 95.75 355 ILE A N 1
ATOM 2802 C CA . ILE A 1 355 ? 17.234 -9.977 -15.555 1 95.75 355 ILE A CA 1
ATOM 2803 C C . ILE A 1 355 ? 18.062 -10.258 -16.812 1 95.75 355 ILE A C 1
ATOM 2805 O O . ILE A 1 355 ? 17.547 -10.797 -17.797 1 95.75 355 ILE A O 1
ATOM 2809 N N . PRO A 1 356 ? 19.375 -9.867 -16.781 1 95.88 356 PRO A N 1
ATOM 2810 C CA . PRO A 1 356 ? 20.266 -10.375 -17.812 1 95.88 356 PRO A CA 1
ATOM 2811 C C . PRO A 1 356 ? 20.359 -11.906 -17.812 1 95.88 356 PRO A C 1
ATOM 2813 O O . PRO A 1 356 ? 20.469 -12.523 -16.766 1 95.88 356 PRO A O 1
ATOM 2816 N N . MET A 1 357 ? 20.297 -12.43 -19 1 93.25 357 MET A N 1
ATOM 2817 C CA . MET A 1 357 ? 20.281 -13.883 -19.094 1 93.25 357 MET A CA 1
ATOM 2818 C C . MET A 1 357 ? 21.562 -14.484 -18.531 1 93.25 357 MET A C 1
ATOM 2820 O O . MET A 1 357 ? 21.562 -15.633 -18.078 1 93.25 357 MET A O 1
ATOM 2824 N N . SER A 1 358 ? 22.656 -13.68 -18.469 1 92.69 358 SER A N 1
ATOM 2825 C CA . SER A 1 358 ? 23.891 -14.141 -17.844 1 92.69 358 SER A CA 1
ATOM 2826 C C . SER A 1 358 ? 23.688 -14.414 -16.359 1 92.69 358 SER A C 1
ATOM 2828 O O . SER A 1 358 ? 24.5 -15.117 -15.742 1 92.69 358 SER A O 1
ATOM 2830 N N . TRP A 1 359 ? 22.562 -13.875 -15.75 1 95.06 359 TRP A N 1
ATOM 2831 C CA . TRP A 1 359 ? 22.281 -14.078 -14.328 1 95.06 359 TRP A CA 1
ATOM 2832 C C . TRP A 1 359 ? 21.5 -15.367 -14.117 1 95.06 359 TRP A C 1
ATOM 2834 O O . TRP A 1 359 ? 21.297 -15.797 -12.977 1 95.06 359 TRP A O 1
ATOM 2844 N N . ALA A 1 360 ? 21.109 -16.047 -15.18 1 93.31 360 ALA A N 1
ATOM 2845 C CA . ALA A 1 360 ? 20.281 -17.234 -15.078 1 93.31 360 ALA A CA 1
ATOM 2846 C C . ALA A 1 360 ? 21 -18.344 -14.305 1 93.31 360 ALA A C 1
ATOM 2848 O O . ALA A 1 360 ? 20.359 -19.125 -13.586 1 93.31 360 ALA A O 1
ATOM 2849 N N . SER A 1 361 ? 22.297 -18.359 -14.422 1 91.25 361 SER A N 1
ATOM 2850 C CA . SER A 1 361 ? 23.078 -19.422 -13.789 1 91.25 361 SER A CA 1
ATOM 2851 C C . SER A 1 361 ? 23.031 -19.297 -12.266 1 91.25 361 SER A C 1
ATOM 2853 O O . SER A 1 361 ? 23.359 -20.25 -11.555 1 91.25 361 SER A O 1
ATOM 2855 N N . LEU A 1 362 ? 22.641 -18.125 -11.75 1 92.31 362 LEU A N 1
ATOM 2856 C CA . LEU A 1 362 ? 22.531 -17.906 -10.312 1 92.31 362 LEU A CA 1
ATOM 2857 C C . LEU A 1 362 ? 21.406 -18.766 -9.727 1 92.31 362 LEU A C 1
ATOM 2859 O O . LEU A 1 362 ? 21.344 -18.953 -8.508 1 92.31 362 LEU A O 1
ATOM 2863 N N . LEU A 1 363 ? 20.531 -19.328 -10.547 1 92.81 363 LEU A N 1
ATOM 2864 C CA . LEU A 1 363 ? 19.375 -20.109 -10.109 1 92.81 363 LEU A CA 1
ATOM 2865 C C . LEU A 1 363 ? 19.766 -21.578 -9.914 1 92.81 363 LEU A C 1
ATOM 2867 O O . LEU A 1 363 ? 19.031 -22.344 -9.289 1 92.81 363 LEU A O 1
ATOM 2871 N N . GLY A 1 364 ? 20.828 -22.016 -10.508 1 91.25 364 GLY A N 1
ATOM 2872 C CA . GLY A 1 364 ? 21.219 -23.406 -10.469 1 91.25 364 GLY A CA 1
ATOM 2873 C C . GLY A 1 364 ? 21.484 -23.984 -11.844 1 91.25 364 GLY A C 1
ATOM 2874 O O . GLY A 1 364 ? 22.109 -23.344 -12.688 1 91.25 364 GLY A O 1
ATOM 2875 N N . SER A 1 365 ? 21.062 -25.25 -12.023 1 92.06 365 SER A N 1
ATOM 2876 C CA . SER A 1 365 ? 21.266 -25.953 -13.289 1 92.06 365 SER A CA 1
ATOM 2877 C C . SER A 1 365 ? 20.234 -25.516 -14.328 1 92.06 365 SER A C 1
ATOM 2879 O O . SER A 1 365 ? 19.344 -26.281 -14.68 1 92.06 365 SER A O 1
ATOM 2881 N N . VAL A 1 366 ? 20.438 -24.375 -14.844 1 95.94 366 VAL A N 1
ATOM 2882 C CA . VAL A 1 366 ? 19.562 -23.844 -15.867 1 95.94 366 VAL A CA 1
ATOM 2883 C C . VAL A 1 366 ? 20 -24.344 -17.234 1 95.94 366 VAL A C 1
ATOM 2885 O O . VAL A 1 366 ? 21.062 -23.969 -17.734 1 95.94 366 VAL A O 1
ATOM 2888 N N . LEU A 1 367 ? 19.141 -25.094 -17.875 1 96.62 367 LEU A N 1
ATOM 2889 C CA . LEU A 1 367 ? 19.531 -25.797 -19.094 1 96.62 367 LEU A CA 1
ATOM 2890 C C . LEU A 1 367 ? 18.938 -25.109 -20.328 1 96.62 367 LEU A C 1
ATOM 2892 O O . LEU A 1 367 ? 19.359 -25.359 -21.453 1 96.62 367 LEU A O 1
ATOM 2896 N N . ARG A 1 368 ? 17.953 -24.297 -20.062 1 95.94 368 ARG A N 1
ATOM 2897 C CA . ARG A 1 368 ? 17.297 -23.578 -21.141 1 95.94 368 ARG A CA 1
ATOM 2898 C C . ARG A 1 368 ? 16.891 -22.172 -20.688 1 95.94 368 ARG A C 1
ATOM 2900 O O . ARG A 1 368 ? 16.328 -22 -19.609 1 95.94 368 ARG A O 1
ATOM 2907 N N . THR A 1 369 ? 17.328 -21.219 -21.484 1 96.94 369 THR A N 1
ATOM 2908 C CA . THR A 1 369 ? 16.859 -19.844 -21.312 1 96.94 369 THR A CA 1
ATOM 2909 C C . THR A 1 369 ? 16.312 -19.297 -22.625 1 96.94 369 THR A C 1
ATOM 2911 O O . THR A 1 369 ? 16.922 -19.484 -23.688 1 96.94 369 THR A O 1
ATOM 2914 N N . LYS A 1 370 ? 15.141 -18.75 -22.531 1 97.62 370 LYS A N 1
ATOM 2915 C CA . LYS A 1 370 ? 14.555 -18.125 -23.719 1 97.62 370 LYS A CA 1
ATOM 2916 C C . LYS A 1 370 ? 13.859 -16.812 -23.359 1 97.62 370 LYS A C 1
ATOM 2918 O O . LYS A 1 370 ? 13.188 -16.719 -22.344 1 97.62 370 LYS A O 1
ATOM 2923 N N . GLU A 1 371 ? 14.07 -15.812 -24.203 1 97.56 371 GLU A N 1
ATOM 2924 C CA . GLU A 1 371 ? 13.352 -14.547 -24.109 1 97.56 371 GLU A CA 1
ATOM 2925 C C . GLU A 1 371 ? 12.305 -14.422 -25.203 1 97.56 371 GLU A C 1
ATOM 2927 O O . GLU A 1 371 ? 12.555 -14.797 -26.344 1 97.56 371 GLU A O 1
ATOM 2932 N N . TYR A 1 372 ? 11.195 -13.984 -24.859 1 98.25 372 TYR A N 1
ATOM 2933 C CA . TYR A 1 372 ? 10.109 -13.82 -25.812 1 98.25 372 TYR A CA 1
ATOM 2934 C C . TYR A 1 372 ? 9.742 -12.352 -25.969 1 98.25 372 TYR A C 1
ATOM 2936 O O . TYR A 1 372 ? 9.773 -11.586 -25 1 98.25 372 TYR A O 1
ATOM 2944 N N . GLU A 1 373 ? 9.289 -11.938 -27.125 1 97.38 373 GLU A N 1
ATOM 2945 C CA . GLU A 1 373 ? 9.023 -10.539 -27.438 1 97.38 373 GLU A CA 1
ATOM 2946 C C . GLU A 1 373 ? 7.555 -10.188 -27.188 1 97.38 373 GLU A C 1
ATOM 2948 O O . GLU A 1 373 ? 7.121 -9.07 -27.469 1 97.38 373 GLU A O 1
ATOM 2953 N N . ARG A 1 374 ? 6.844 -11.156 -26.703 1 98.06 374 ARG A N 1
ATOM 2954 C CA . ARG A 1 374 ? 5.441 -10.938 -26.344 1 98.06 374 ARG A CA 1
ATOM 2955 C C . ARG A 1 374 ? 5.121 -11.555 -24.984 1 98.06 374 ARG A C 1
ATOM 2957 O O . ARG A 1 374 ? 5.785 -12.492 -24.547 1 98.06 374 ARG A O 1
ATOM 2964 N N . GLY A 1 375 ? 4.004 -10.992 -24.406 1 98.38 375 GLY A N 1
ATOM 2965 C CA . GLY A 1 375 ? 3.543 -11.539 -23.141 1 98.38 375 GLY A CA 1
ATOM 2966 C C . GLY A 1 375 ? 3.986 -10.719 -21.953 1 98.38 375 GLY A C 1
ATOM 2967 O O . GLY A 1 375 ? 5.039 -10.078 -21.984 1 98.38 375 GLY A O 1
ATOM 2968 N N . GLY A 1 376 ? 3.201 -10.805 -20.922 1 98.31 376 GLY A N 1
ATOM 2969 C CA . GLY A 1 376 ? 3.494 -10.148 -19.672 1 98.31 376 GLY A CA 1
ATOM 2970 C C . GLY A 1 376 ? 3.498 -11.102 -18.484 1 98.31 376 GLY A C 1
ATOM 2971 O O . GLY A 1 376 ? 3.943 -12.242 -18.609 1 98.31 376 GLY A O 1
ATOM 2972 N N . HIS A 1 377 ? 3.141 -10.539 -17.344 1 98.5 377 HIS A N 1
ATOM 2973 C CA . HIS A 1 377 ? 3.234 -11.25 -16.078 1 98.5 377 HIS A CA 1
ATOM 2974 C C . HIS A 1 377 ? 2.289 -12.445 -16.047 1 98.5 377 HIS A C 1
ATOM 2976 O O . HIS A 1 377 ? 2.527 -13.414 -15.32 1 98.5 377 HIS A O 1
ATOM 2982 N N . PHE A 1 378 ? 1.227 -12.367 -16.828 1 98.69 378 PHE A N 1
ATOM 2983 C CA . PHE A 1 378 ? 0.269 -13.461 -16.922 1 98.69 378 PHE A CA 1
ATOM 2984 C C . PHE A 1 378 ? 0.464 -14.242 -18.219 1 98.69 378 PHE A C 1
ATOM 2986 O O . PHE A 1 378 ? -0.489 -14.453 -18.969 1 98.69 378 PHE A O 1
ATOM 2993 N N . ALA A 1 379 ? 1.633 -14.781 -18.375 1 98.69 379 ALA A N 1
ATOM 2994 C CA . ALA A 1 379 ? 2.012 -15.422 -19.625 1 98.69 379 ALA A CA 1
ATOM 2995 C C . ALA A 1 379 ? 1.108 -16.609 -19.938 1 98.69 379 ALA A C 1
ATOM 2997 O O . ALA A 1 379 ? 0.721 -16.828 -21.078 1 98.69 379 ALA A O 1
ATOM 2998 N N . ALA A 1 380 ? 0.76 -17.375 -18.922 1 98.75 380 ALA A N 1
ATOM 2999 C CA . ALA A 1 380 ? -0.088 -18.547 -19.094 1 98.75 380 ALA A CA 1
ATOM 3000 C C . ALA A 1 380 ? -1.439 -18.172 -19.688 1 98.75 380 ALA A C 1
ATOM 3002 O O . ALA A 1 380 ? -2.061 -18.969 -20.391 1 98.75 380 ALA A O 1
ATOM 3003 N N . TRP A 1 381 ? -1.846 -16.953 -19.422 1 98.75 381 TRP A N 1
ATOM 3004 C CA . TRP A 1 381 ? -3.143 -16.484 -19.906 1 98.75 381 TRP A CA 1
ATOM 3005 C C . TRP A 1 381 ? -2.986 -15.656 -21.172 1 98.75 381 TRP A C 1
ATOM 3007 O O . TRP A 1 381 ? -3.744 -15.836 -22.141 1 98.75 381 TRP A O 1
ATOM 3017 N N . GLU A 1 382 ? -1.982 -14.742 -21.266 1 98.5 382 GLU A N 1
ATOM 3018 C CA . GLU A 1 382 ? -1.795 -13.805 -22.359 1 98.5 382 GLU A CA 1
ATOM 3019 C C . GLU A 1 382 ? -1.325 -14.516 -23.625 1 98.5 382 GLU A C 1
ATOM 3021 O O . GLU A 1 382 ? -1.805 -14.227 -24.719 1 98.5 382 GLU A O 1
ATOM 3026 N N . VAL A 1 383 ? -0.33 -15.406 -23.391 1 98.62 383 VAL A N 1
ATOM 3027 C CA . VAL A 1 383 ? 0.325 -16.062 -24.516 1 98.62 383 VAL A CA 1
ATOM 3028 C C . VAL A 1 383 ? 0.505 -17.547 -24.203 1 98.62 383 VAL A C 1
ATOM 3030 O O . VAL A 1 383 ? 1.618 -18.078 -24.281 1 98.62 383 VAL A O 1
ATOM 3033 N N . PRO A 1 384 ? -0.6 -18.266 -24.016 1 98.62 384 PRO A N 1
ATOM 3034 C CA . PRO A 1 384 ? -0.528 -19.672 -23.594 1 98.62 384 PRO A CA 1
ATOM 3035 C C . PRO A 1 384 ? 0.212 -20.547 -24.609 1 98.62 384 PRO A C 1
ATOM 3037 O O . PRO A 1 384 ? 0.892 -21.5 -24.219 1 98.62 384 PRO A O 1
ATOM 3040 N N . GLU A 1 385 ? 0.179 -20.219 -25.859 1 98.44 385 GLU A N 1
ATOM 3041 C CA . GLU A 1 385 ? 0.864 -21.016 -26.875 1 98.44 385 GLU A CA 1
ATOM 3042 C C . GLU A 1 385 ? 2.379 -20.906 -26.719 1 98.44 385 GLU A C 1
ATOM 3044 O O . GLU A 1 385 ? 3.096 -21.891 -26.906 1 98.44 385 GLU A O 1
ATOM 3049 N N . LEU A 1 386 ? 2.816 -19.719 -26.406 1 98.75 386 LEU A N 1
ATOM 3050 C CA . LEU A 1 386 ? 4.254 -19.531 -26.234 1 98.75 386 LEU A CA 1
ATOM 3051 C C . LEU A 1 386 ? 4.754 -20.234 -24.984 1 98.75 386 LEU A C 1
ATOM 3053 O O . LEU A 1 386 ? 5.816 -20.859 -25 1 98.75 386 LEU A O 1
ATOM 3057 N N . LEU A 1 387 ? 4.031 -20.125 -23.922 1 98.75 387 LEU A N 1
ATOM 3058 C CA . LEU A 1 387 ? 4.441 -20.812 -22.688 1 98.75 387 LEU A CA 1
ATOM 3059 C C . LEU A 1 387 ? 4.426 -22.328 -22.875 1 98.75 387 LEU A C 1
ATOM 3061 O O . LEU A 1 387 ? 5.359 -23.016 -22.453 1 98.75 387 LEU A O 1
ATOM 3065 N N . ALA A 1 388 ? 3.387 -22.844 -23.5 1 98.56 388 ALA A N 1
ATOM 3066 C CA . ALA A 1 388 ? 3.293 -24.281 -23.781 1 98.56 388 ALA A CA 1
ATOM 3067 C C . ALA A 1 388 ? 4.438 -24.75 -24.672 1 98.56 388 ALA A C 1
ATOM 3069 O O . ALA A 1 388 ? 5.023 -25.812 -24.438 1 98.56 388 ALA A O 1
ATOM 3070 N N . TYR A 1 389 ? 4.691 -23.922 -25.656 1 98.06 389 TYR A N 1
ATOM 3071 C CA . TYR A 1 389 ? 5.793 -24.25 -26.547 1 98.06 389 TYR A CA 1
ATOM 3072 C C . TYR A 1 389 ? 7.105 -24.375 -25.781 1 98.06 389 TYR A C 1
ATOM 3074 O O . TYR A 1 389 ? 7.867 -25.312 -26 1 98.06 389 TYR A O 1
ATOM 3082 N N . ASP A 1 390 ? 7.355 -23.438 -24.922 1 98.5 390 ASP A N 1
ATOM 3083 C CA . ASP A 1 390 ? 8.617 -23.438 -24.188 1 98.5 390 ASP A CA 1
ATOM 3084 C C . ASP A 1 390 ? 8.711 -24.641 -23.266 1 98.5 390 ASP A C 1
ATOM 3086 O O . ASP A 1 390 ? 9.766 -25.281 -23.172 1 98.5 390 ASP A O 1
ATOM 3090 N N . LEU A 1 391 ? 7.629 -24.969 -22.609 1 98.12 391 LEU A N 1
ATOM 3091 C CA . LEU A 1 391 ? 7.562 -26.125 -21.719 1 98.12 391 LEU A CA 1
ATOM 3092 C C . LEU A 1 391 ? 7.801 -27.406 -22.484 1 98.12 391 LEU A C 1
ATOM 3094 O O . LEU A 1 391 ? 8.586 -28.266 -22.062 1 98.12 391 LEU A O 1
ATOM 3098 N N . ARG A 1 392 ? 7.199 -27.547 -23.625 1 98.06 392 ARG A N 1
ATOM 3099 C CA . ARG A 1 392 ? 7.336 -28.734 -24.453 1 98.06 392 ARG A CA 1
ATOM 3100 C C . ARG A 1 392 ? 8.75 -28.844 -25.016 1 98.06 392 ARG A C 1
ATOM 3102 O O . ARG A 1 392 ? 9.297 -29.953 -25.125 1 98.06 392 ARG A O 1
ATOM 3109 N N . SER A 1 393 ? 9.297 -27.734 -25.344 1 97.81 393 SER A N 1
ATOM 3110 C CA . SER A 1 393 ? 10.648 -27.734 -25.875 1 97.81 393 SER A CA 1
ATOM 3111 C C . SER A 1 393 ? 11.664 -28.156 -24.812 1 97.81 393 SER A C 1
ATOM 3113 O O . SER A 1 393 ? 12.68 -28.781 -25.125 1 97.81 393 SER A O 1
ATOM 3115 N N . PHE A 1 394 ? 11.391 -27.828 -23.609 1 98.44 394 PHE A N 1
ATOM 3116 C CA . PHE A 1 394 ? 12.273 -28.141 -22.5 1 98.44 394 PHE A CA 1
ATOM 3117 C C . PHE A 1 394 ? 12.188 -29.609 -22.125 1 98.44 394 PHE A C 1
ATOM 3119 O O . PHE A 1 394 ? 13.211 -30.281 -21.953 1 98.44 394 PHE A O 1
ATOM 3126 N N . LEU A 1 395 ? 10.984 -30.172 -22.125 1 98.31 395 LEU A N 1
ATOM 3127 C CA . LEU A 1 395 ? 10.758 -31.5 -21.562 1 98.31 395 LEU A CA 1
ATOM 3128 C C . LEU A 1 395 ? 10.562 -32.531 -22.656 1 98.31 395 LEU A C 1
ATOM 3130 O O . LEU A 1 395 ? 10.492 -33.75 -22.391 1 98.31 395 LEU A O 1
ATOM 3134 N N . GLY A 1 396 ? 10.523 -32.094 -23.906 1 97.44 396 GLY A N 1
ATOM 3135 C CA . GLY A 1 396 ? 10.289 -32.969 -25.031 1 97.44 396 GLY A CA 1
ATOM 3136 C C . GLY A 1 396 ? 11.523 -33.75 -25.453 1 97.44 396 GLY A C 1
ATOM 3137 O O . GLY A 1 396 ? 12.586 -33.594 -24.844 1 97.44 396 GLY A O 1
ATOM 3138 N N . LYS A 1 397 ? 11.367 -34.562 -26.5 1 95.75 397 LYS A N 1
ATOM 3139 C CA . LYS A 1 397 ? 12.375 -35.5 -26.969 1 95.75 397 LYS A CA 1
ATOM 3140 C C . LYS A 1 397 ? 13.672 -34.781 -27.344 1 95.75 397 LYS A C 1
ATOM 3142 O O . LYS A 1 397 ? 14.766 -35.344 -27.156 1 95.75 397 LYS A O 1
ATOM 3147 N N . ASN A 1 398 ? 13.672 -33.656 -27.812 1 95.19 398 ASN A N 1
ATOM 3148 C CA . ASN A 1 398 ? 14.852 -32.875 -28.219 1 95.19 398 ASN A CA 1
ATOM 3149 C C . ASN A 1 398 ? 15.203 -31.812 -27.188 1 95.19 398 ASN A C 1
ATOM 3151 O O . ASN A 1 398 ? 16.047 -30.953 -27.453 1 95.19 398 ASN A O 1
ATOM 3155 N N . GLY A 1 399 ? 14.492 -31.938 -26.094 1 96.62 399 GLY A N 1
ATOM 3156 C CA . GLY A 1 399 ? 14.711 -30.922 -25.062 1 96.62 399 GLY A CA 1
ATOM 3157 C C . GLY A 1 399 ? 15.82 -31.281 -24.094 1 96.62 399 GLY A C 1
ATOM 3158 O O . GLY A 1 399 ? 16.266 -32.438 -24.062 1 96.62 399 GLY A O 1
ATOM 3159 N N . GLN A 1 400 ? 16.234 -30.359 -23.328 1 96.75 400 GLN A N 1
ATOM 3160 C CA . GLN A 1 400 ? 17.359 -30.469 -22.406 1 96.75 400 GLN A CA 1
ATOM 3161 C C . GLN A 1 400 ? 17.016 -31.312 -21.203 1 96.75 400 GLN A C 1
ATOM 3163 O O . GLN A 1 400 ? 17.906 -31.828 -20.516 1 96.75 400 GLN A O 1
ATOM 3168 N N . ALA A 1 401 ? 15.727 -31.484 -20.984 1 97.44 401 ALA A N 1
ATOM 3169 C CA . ALA A 1 401 ? 15.289 -32.25 -19.828 1 97.44 401 ALA A CA 1
ATOM 3170 C C . ALA A 1 401 ? 14.43 -33.438 -20.266 1 97.44 401 ALA A C 1
ATOM 3172 O O . ALA A 1 401 ? 13.5 -33.844 -19.562 1 97.44 401 ALA A O 1
ATOM 3173 N N . TYR A 1 402 ? 14.758 -33.969 -21.438 1 97.31 402 TYR A N 1
ATOM 3174 C CA . TYR A 1 402 ? 14.078 -35.156 -21.906 1 97.31 402 TYR A CA 1
ATOM 3175 C C . TYR A 1 402 ? 14.266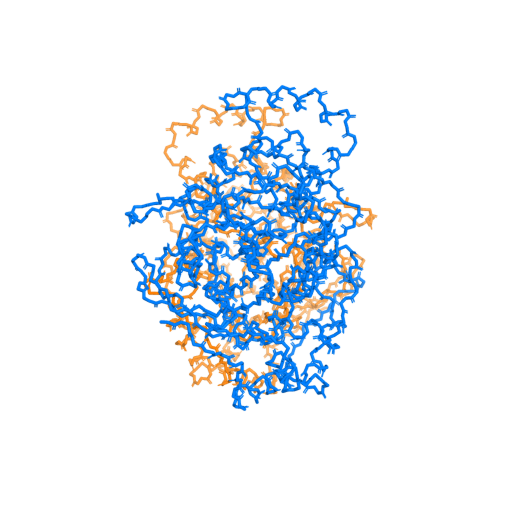 -36.312 -20.906 1 97.31 402 TYR A C 1
ATOM 3177 O O . TYR A 1 402 ? 15.367 -36.531 -20.422 1 97.31 402 TYR A O 1
ATOM 3185 N N . GLU A 1 403 ? 13.164 -36.938 -20.531 1 97.31 403 GLU A N 1
ATOM 3186 C CA . GLU A 1 403 ? 13.133 -38.094 -19.641 1 97.31 403 GLU A CA 1
ATOM 3187 C C . GLU A 1 403 ? 13.57 -37.688 -18.234 1 97.31 403 GLU A C 1
ATOM 3189 O O . GLU A 1 403 ? 14.141 -38.531 -17.5 1 97.31 403 GLU A O 1
ATOM 3194 N N . ALA A 1 404 ? 13.352 -36.438 -17.922 1 96.88 404 ALA A N 1
ATOM 3195 C CA . ALA A 1 404 ? 13.672 -35.969 -16.578 1 96.88 404 ALA A CA 1
ATOM 3196 C C . ALA A 1 404 ? 12.828 -36.719 -15.539 1 96.88 404 ALA A C 1
ATOM 3198 O O . ALA A 1 404 ? 13.305 -37 -14.438 1 96.88 404 ALA A O 1
ATOM 3199 N N . VAL A 1 405 ? 11.586 -36.938 -15.867 1 97.75 405 VAL A N 1
ATOM 3200 C CA . VAL A 1 405 ? 10.734 -37.75 -15.016 1 97.75 405 VAL A CA 1
ATOM 3201 C C . VAL A 1 405 ? 10.82 -39.219 -15.445 1 97.75 405 VAL A C 1
ATOM 3203 O O . VAL A 1 405 ? 10.32 -39.594 -16.516 1 97.75 405 VAL A O 1
ATOM 3206 N N . PRO A 1 406 ? 11.406 -39.969 -14.578 1 96.12 406 PRO A N 1
ATOM 3207 C CA . PRO A 1 406 ? 11.656 -41.375 -14.984 1 96.12 406 PRO A CA 1
ATOM 3208 C C . PRO A 1 406 ? 10.375 -42.094 -15.359 1 96.12 406 PRO A C 1
ATOM 3210 O O . PRO A 1 406 ? 9.398 -42.094 -14.602 1 96.12 406 PRO A O 1
ATOM 3213 N N . GLY A 1 407 ? 10.406 -42.719 -16.516 1 95.81 407 GLY A N 1
ATOM 3214 C CA . GLY A 1 407 ? 9.305 -43.531 -16.984 1 95.81 407 GLY A CA 1
ATOM 3215 C C . GLY A 1 407 ? 8.156 -42.75 -17.578 1 95.81 407 GLY A C 1
ATOM 3216 O O . GLY A 1 407 ? 7.172 -43.312 -18.047 1 95.81 407 GLY A O 1
ATOM 3217 N N . LYS A 1 408 ? 8.273 -41.406 -17.594 1 97.69 408 LYS A N 1
ATOM 3218 C CA . LYS A 1 408 ? 7.238 -40.531 -18.109 1 97.69 408 LYS A CA 1
ATOM 3219 C C . LYS A 1 408 ? 7.828 -39.5 -19.062 1 97.69 408 LYS A C 1
ATOM 3221 O O . LYS A 1 408 ? 8.031 -38.344 -18.688 1 97.69 408 LYS A O 1
ATOM 3226 N N . ASN A 1 409 ? 7.984 -39.938 -20.297 1 96.12 409 ASN A N 1
ATOM 3227 C CA . ASN A 1 409 ? 8.68 -39.062 -21.25 1 96.12 409 ASN A CA 1
ATOM 3228 C C . ASN A 1 409 ? 7.703 -38.281 -22.109 1 96.12 409 ASN A C 1
ATOM 3230 O O . ASN A 1 409 ? 8.109 -37.438 -22.938 1 96.12 409 ASN A O 1
ATOM 3234 N N . GLY A 1 410 ? 6.371 -38.531 -21.984 1 97.06 410 GLY A N 1
ATOM 3235 C CA . GLY A 1 410 ? 5.348 -37.75 -22.656 1 97.06 410 GLY A CA 1
ATOM 3236 C C . GLY A 1 410 ? 4.973 -38.312 -24.016 1 97.06 410 GLY A C 1
ATOM 3237 O O . GLY A 1 410 ? 4.074 -37.781 -24.688 1 97.06 410 GLY A O 1
ATOM 3238 N N . TYR A 1 411 ? 5.742 -39.438 -24.406 1 96.62 411 TYR A N 1
ATOM 3239 C CA . TYR A 1 411 ? 5.508 -40 -25.734 1 96.62 411 TYR A CA 1
ATOM 3240 C C . TYR A 1 411 ? 5.07 -41.469 -25.641 1 96.62 411 TYR A C 1
ATOM 3242 O O . TYR A 1 411 ? 5.391 -42.156 -24.672 1 96.62 411 TYR A O 1
ATOM 3250 N N . MET B 1 1 ? -13.898 37.625 0.731 1 90.19 1 MET B N 1
ATOM 3251 C CA . MET B 1 1 ? -13.875 37.75 2.184 1 90.19 1 MET B CA 1
ATOM 3252 C C . MET B 1 1 ? -14.273 36.469 2.865 1 90.19 1 MET B C 1
ATOM 3254 O O . MET B 1 1 ? -15.039 35.688 2.307 1 90.19 1 MET B O 1
ATOM 3258 N N . ALA B 1 2 ? -13.672 36.281 4.039 1 95.81 2 ALA B N 1
ATOM 3259 C CA . ALA B 1 2 ? -13.977 35.094 4.82 1 95.81 2 ALA B CA 1
ATOM 3260 C C . ALA B 1 2 ? -15.445 35.062 5.246 1 95.81 2 ALA B C 1
ATOM 3262 O O . ALA B 1 2 ? -16 36.094 5.605 1 95.81 2 ALA B O 1
ATOM 3263 N N . ARG B 1 3 ? -16.078 33.938 5.137 1 97.81 3 ARG B N 1
ATOM 3264 C CA . ARG B 1 3 ? -17.453 33.781 5.582 1 97.81 3 ARG B CA 1
ATOM 3265 C C . ARG B 1 3 ? -17.594 32.719 6.645 1 97.81 3 ARG B C 1
ATOM 3267 O O . ARG B 1 3 ? -16.922 31.688 6.578 1 97.81 3 ARG B O 1
ATOM 3274 N N . SER B 1 4 ? -18.453 32.969 7.59 1 97.94 4 SER B N 1
ATOM 3275 C CA . SER B 1 4 ? -18.688 31.984 8.648 1 97.94 4 SER B CA 1
ATOM 3276 C C . SER B 1 4 ? -19.094 30.641 8.078 1 97.94 4 SER B C 1
ATOM 3278 O O . SER B 1 4 ? -19.75 30.578 7.031 1 97.94 4 SER B O 1
ATOM 3280 N N . PHE B 1 5 ? -18.703 29.578 8.766 1 98.56 5 PHE B N 1
ATOM 3281 C CA . PHE B 1 5 ? -18.969 28.219 8.312 1 98.56 5 PHE B CA 1
ATOM 3282 C C . PHE B 1 5 ? -19.453 27.344 9.469 1 98.56 5 PHE B C 1
ATOM 3284 O O . PHE B 1 5 ? -18.984 27.484 10.594 1 98.56 5 PHE B O 1
ATOM 3291 N N . GLN B 1 6 ? -20.422 26.484 9.18 1 98.56 6 GLN B N 1
ATOM 3292 C CA . GLN B 1 6 ? -20.844 25.422 10.086 1 98.56 6 GLN B CA 1
ATOM 3293 C C . GLN B 1 6 ? -20.875 24.078 9.375 1 98.56 6 GLN B C 1
ATOM 3295 O O . GLN B 1 6 ? -21.375 23.969 8.25 1 98.56 6 GLN B O 1
ATOM 3300 N N . ILE B 1 7 ? -20.328 23.094 10.023 1 98.81 7 ILE B N 1
ATOM 3301 C CA . ILE B 1 7 ? -20.453 21.734 9.508 1 98.81 7 ILE B CA 1
ATOM 3302 C C . ILE B 1 7 ? -21.922 21.344 9.422 1 98.81 7 ILE B C 1
ATOM 3304 O O . ILE B 1 7 ? -22.688 21.562 10.367 1 98.81 7 ILE B O 1
ATOM 3308 N N . ALA B 1 8 ? -22.297 20.875 8.328 1 98.56 8 ALA B N 1
ATOM 3309 C CA . ALA B 1 8 ? -23.672 20.469 8.109 1 98.56 8 ALA B CA 1
ATOM 3310 C C . ALA B 1 8 ? -23.75 19.234 7.211 1 98.56 8 ALA B C 1
ATOM 3312 O O . ALA B 1 8 ? -23.953 19.359 6.004 1 98.56 8 ALA B O 1
ATOM 3313 N N . VAL B 1 9 ? -23.703 18.078 7.785 1 98.5 9 VAL B N 1
ATOM 3314 C CA . VAL B 1 9 ? -23.812 16.812 7.059 1 98.5 9 VAL B CA 1
ATOM 3315 C C . VAL B 1 9 ? -25.266 16.484 6.789 1 98.5 9 VAL B C 1
ATOM 3317 O O . VAL B 1 9 ? -26.109 16.547 7.703 1 98.5 9 VAL B O 1
ATOM 3320 N N . SER B 1 10 ? -25.625 16.172 5.617 1 98.38 10 SER B N 1
ATOM 3321 C CA . SER B 1 10 ? -27.031 15.914 5.266 1 98.38 10 SER B CA 1
ATOM 3322 C C . SER B 1 10 ? -27.516 14.602 5.879 1 98.38 10 SER B C 1
ATOM 3324 O O . SER B 1 10 ? -26.719 13.703 6.152 1 98.38 10 SER B O 1
ATOM 3326 N N . ASP B 1 11 ? -28.812 14.508 6.082 1 98.06 11 ASP B N 1
ATOM 3327 C CA . ASP B 1 11 ? -29.406 13.273 6.574 1 98.06 11 ASP B CA 1
ATOM 3328 C C . ASP B 1 11 ? -29.172 12.125 5.594 1 98.06 11 ASP B C 1
ATOM 3330 O O . ASP B 1 11 ? -29.016 10.969 6.004 1 98.06 11 ASP B O 1
ATOM 3334 N N . VAL B 1 12 ? -29.172 12.438 4.367 1 97.81 12 VAL B N 1
ATOM 3335 C CA . VAL B 1 12 ? -28.969 11.43 3.328 1 97.81 12 VAL B CA 1
ATOM 3336 C C . VAL B 1 12 ? -27.578 10.82 3.467 1 97.81 12 VAL B C 1
ATOM 3338 O O . VAL B 1 12 ? -27.406 9.609 3.359 1 97.81 12 VAL B O 1
ATOM 3341 N N . ASP B 1 13 ? -26.578 11.68 3.67 1 97.69 13 ASP B N 1
ATOM 3342 C CA . ASP B 1 13 ? -25.219 11.195 3.836 1 97.69 13 ASP B CA 1
ATOM 3343 C C . ASP B 1 13 ? -25.078 10.352 5.102 1 97.69 13 ASP B C 1
ATOM 3345 O O . ASP B 1 13 ? -24.359 9.352 5.109 1 97.69 13 ASP B O 1
ATOM 3349 N N . LEU B 1 14 ? -25.703 10.766 6.152 1 98.19 14 LEU B N 1
ATOM 3350 C CA . LEU B 1 14 ? -25.672 10 7.395 1 98.19 14 LEU B CA 1
ATOM 3351 C C . LEU B 1 14 ? -26.359 8.656 7.223 1 98.19 14 LEU B C 1
ATOM 3353 O O . LEU B 1 14 ? -25.906 7.641 7.746 1 98.19 14 LEU B O 1
ATOM 3357 N N . GLN B 1 15 ? -27.5 8.656 6.523 1 97.56 15 GLN B N 1
ATOM 3358 C CA . GLN B 1 15 ? -28.219 7.414 6.273 1 97.56 15 GLN B CA 1
ATOM 3359 C C . GLN B 1 15 ? -27.391 6.449 5.43 1 97.56 15 GLN B C 1
ATOM 3361 O O . GLN B 1 15 ? -27.406 5.242 5.668 1 97.56 15 GLN B O 1
ATOM 3366 N N . ARG B 1 16 ? -26.75 6.945 4.461 1 97.31 16 ARG B N 1
ATOM 3367 C CA . ARG B 1 16 ? -25.875 6.121 3.633 1 97.31 16 ARG B CA 1
ATOM 3368 C C . ARG B 1 16 ? -24.781 5.457 4.473 1 97.31 16 ARG B C 1
ATOM 3370 O O . ARG B 1 16 ? -24.484 4.277 4.281 1 97.31 16 ARG B O 1
ATOM 3377 N N . LEU B 1 17 ? -24.188 6.266 5.344 1 98.5 17 LEU B N 1
ATOM 3378 C CA . LEU B 1 17 ? -23.188 5.691 6.246 1 98.5 17 LEU B CA 1
ATOM 3379 C C . LEU B 1 17 ? -23.781 4.535 7.047 1 98.5 17 LEU B C 1
ATOM 3381 O O . LEU B 1 17 ? -23.172 3.467 7.145 1 98.5 17 LEU B O 1
ATOM 3385 N N . HIS B 1 18 ? -24.938 4.723 7.582 1 98.06 18 HIS B N 1
ATOM 3386 C CA . HIS B 1 18 ? -25.562 3.705 8.414 1 98.06 18 HIS B CA 1
ATOM 3387 C C . HIS B 1 18 ? -25.875 2.451 7.605 1 98.06 18 HIS B C 1
ATOM 3389 O O . HIS B 1 18 ? -25.703 1.332 8.094 1 98.06 18 HIS B O 1
ATOM 3395 N N . GLN B 1 19 ? -26.344 2.654 6.398 1 97.44 19 GLN B N 1
ATOM 3396 C CA . GLN B 1 19 ? -26.641 1.52 5.531 1 97.44 19 GLN B CA 1
ATOM 3397 C C . GLN B 1 19 ? -25.391 0.706 5.234 1 97.44 19 GLN B C 1
ATOM 3399 O O . GLN B 1 19 ? -25.422 -0.526 5.27 1 97.44 19 GLN B O 1
ATOM 3404 N N . LYS B 1 20 ? -24.344 1.413 4.949 1 98.38 20 LYS B N 1
ATOM 3405 C CA . LYS B 1 20 ? -23.078 0.74 4.648 1 98.38 20 LYS B CA 1
ATOM 3406 C C . LYS B 1 20 ? -22.531 0.014 5.879 1 98.38 20 LYS B C 1
ATOM 3408 O O . LYS B 1 20 ? -22.016 -1.094 5.766 1 98.38 20 LYS B O 1
ATOM 3413 N N . LEU B 1 21 ? -22.625 0.633 7.02 1 98.62 21 LEU B N 1
ATOM 3414 C CA . LEU B 1 21 ? -22.156 0.007 8.25 1 98.62 21 LEU B CA 1
ATOM 3415 C C . LEU B 1 21 ? -22.984 -1.221 8.594 1 98.62 21 LEU B C 1
ATOM 3417 O O . LEU B 1 21 ? -22.453 -2.221 9.078 1 98.62 21 LEU B O 1
ATOM 3421 N N . GLU B 1 22 ? -24.25 -1.143 8.328 1 97.19 22 GLU B N 1
ATOM 3422 C CA . GLU B 1 22 ? -25.156 -2.248 8.609 1 97.19 22 GLU B CA 1
ATOM 3423 C C . GLU B 1 22 ? -24.812 -3.477 7.773 1 97.19 22 GLU B C 1
ATOM 3425 O O . GLU B 1 22 ? -24.922 -4.609 8.25 1 97.19 22 GLU B O 1
ATOM 3430 N N . SER B 1 23 ? -24.391 -3.273 6.574 1 96.75 23 SER B N 1
ATOM 3431 C CA . SER B 1 23 ? -24.141 -4.379 5.656 1 96.75 23 SER B CA 1
ATOM 3432 C C . SER B 1 23 ? -22.656 -4.734 5.609 1 96.75 23 SER B C 1
ATOM 3434 O O . SER B 1 23 ? -22.219 -5.473 4.727 1 96.75 23 SER B O 1
ATOM 3436 N N . ALA B 1 24 ? -21.906 -4.168 6.527 1 98.19 24 ALA B N 1
ATOM 3437 C CA . ALA B 1 24 ? -20.469 -4.367 6.508 1 98.19 24 ALA B CA 1
ATOM 3438 C C . ALA B 1 24 ? -20.109 -5.84 6.695 1 98.19 24 ALA B C 1
ATOM 3440 O O . ALA B 1 24 ? -20.75 -6.543 7.484 1 98.19 24 ALA B O 1
ATOM 3441 N N . THR B 1 25 ? -19.141 -6.328 5.957 1 98.5 25 THR B N 1
ATOM 3442 C CA . THR B 1 25 ? -18.594 -7.668 6.117 1 98.5 25 THR B CA 1
ATOM 3443 C C . THR B 1 25 ? -17.109 -7.598 6.512 1 98.5 25 THR B C 1
ATOM 3445 O O . THR B 1 25 ? -16.438 -6.617 6.219 1 98.5 25 THR B O 1
ATOM 3448 N N . PHE B 1 26 ? -16.656 -8.602 7.215 1 98.69 26 PHE B N 1
ATOM 3449 C CA . PHE B 1 26 ? -15.312 -8.602 7.766 1 98.69 26 PHE B CA 1
ATOM 3450 C C . PHE B 1 26 ? -14.555 -9.852 7.344 1 98.69 26 PHE B C 1
ATOM 3452 O O . PHE B 1 26 ? -15.148 -10.922 7.176 1 98.69 26 PHE B O 1
ATOM 3459 N N . PRO B 1 27 ? -13.273 -9.688 7.105 1 98.44 27 PRO B N 1
ATOM 3460 C CA . PRO B 1 27 ? -12.445 -10.891 6.93 1 98.44 27 PRO B CA 1
ATOM 3461 C C . PRO B 1 27 ? -12.227 -11.648 8.234 1 98.44 27 PRO B C 1
ATOM 3463 O O . PRO B 1 27 ? -12.609 -11.172 9.305 1 98.44 27 PRO B O 1
ATOM 3466 N N . ASP B 1 28 ? -11.672 -12.844 8.094 1 97.69 28 ASP B N 1
ATOM 3467 C CA . ASP B 1 28 ? -11.18 -13.5 9.297 1 97.69 28 ASP B CA 1
ATOM 3468 C C . ASP B 1 28 ? -9.836 -12.922 9.727 1 97.69 28 ASP B C 1
ATOM 3470 O O . ASP B 1 28 ? -9.352 -11.945 9.141 1 97.69 28 ASP B O 1
ATOM 3474 N N . GLU B 1 29 ? -9.312 -13.375 10.812 1 97.5 29 GLU B N 1
ATOM 3475 C CA . GLU B 1 29 ? -8.023 -12.969 11.367 1 97.5 29 GLU B CA 1
ATOM 3476 C C . GLU B 1 29 ? -7.215 -14.18 11.828 1 97.5 29 GLU B C 1
ATOM 3478 O O . GLU B 1 29 ? -7.777 -15.148 12.352 1 97.5 29 GLU B O 1
ATOM 3483 N N . LEU B 1 30 ? -5.926 -14.133 11.594 1 97.69 30 LEU B N 1
ATOM 3484 C CA . LEU B 1 30 ? -5.086 -15.227 12.07 1 97.69 30 LEU B CA 1
ATOM 3485 C C . LEU B 1 30 ? -5.055 -15.273 13.594 1 97.69 30 LEU B C 1
ATOM 3487 O O . LEU B 1 30 ? -5.078 -14.227 14.25 1 97.69 30 LEU B O 1
ATOM 3491 N N . ASP B 1 31 ? -4.91 -16.453 14.07 1 96.25 31 ASP B N 1
ATOM 3492 C CA . ASP B 1 31 ? -4.793 -16.625 15.516 1 96.25 31 ASP B CA 1
ATOM 3493 C C . ASP B 1 31 ? -3.617 -15.836 16.078 1 96.25 31 ASP B C 1
ATOM 3495 O O . ASP B 1 31 ? -2.514 -15.883 15.531 1 96.25 31 ASP B O 1
ATOM 3499 N N . ASP B 1 32 ? -3.871 -15.016 17.062 1 94 32 ASP B N 1
ATOM 3500 C CA . ASP B 1 32 ? -2.877 -14.289 17.844 1 94 32 ASP B CA 1
ATOM 3501 C C . ASP B 1 32 ? -2.145 -13.258 16.984 1 94 32 ASP B C 1
ATOM 3503 O O . ASP B 1 32 ? -1.013 -12.875 17.297 1 94 32 ASP B O 1
ATOM 3507 N N . ALA B 1 33 ? -2.76 -12.859 15.922 1 95.19 33 ALA B N 1
ATOM 3508 C CA . ALA B 1 33 ? -2.109 -11.852 15.086 1 95.19 33 ALA B CA 1
ATOM 3509 C C . ALA B 1 33 ? -2.047 -10.5 15.805 1 95.19 33 ALA B C 1
ATOM 3511 O O . ALA B 1 33 ? -1.063 -9.766 15.672 1 95.19 33 ALA B O 1
ATOM 3512 N N . GLU B 1 34 ? -3.107 -10.164 16.594 1 95.69 34 GLU B N 1
ATOM 3513 C CA . GLU B 1 34 ? -3.199 -8.875 17.266 1 95.69 34 GLU B CA 1
ATOM 3514 C C . GLU B 1 34 ? -2.947 -7.723 16.281 1 95.69 34 GLU B C 1
ATOM 3516 O O . GLU B 1 34 ? -3.596 -7.637 15.242 1 95.69 34 GLU B O 1
ATOM 3521 N N . TRP B 1 35 ? -1.905 -6.852 16.625 1 97.12 35 TRP B N 1
ATOM 3522 C CA . TRP B 1 35 ? -1.677 -5.684 15.781 1 97.12 35 TRP B CA 1
ATOM 3523 C C . TRP B 1 35 ? -0.572 -5.949 14.766 1 97.12 35 TRP B C 1
ATOM 3525 O O . TRP B 1 35 ? -0.216 -5.066 13.977 1 97.12 35 TRP B O 1
ATOM 3535 N N . ASP B 1 36 ? -0.045 -7.172 14.664 1 95.5 36 ASP B N 1
ATOM 3536 C CA . ASP B 1 36 ? 1.111 -7.484 13.828 1 95.5 36 ASP B CA 1
ATOM 3537 C C . ASP B 1 36 ? 0.807 -7.242 12.352 1 95.5 36 ASP B C 1
ATOM 3539 O O . ASP B 1 36 ? 1.684 -6.824 11.594 1 95.5 36 ASP B O 1
ATOM 3543 N N . MET B 1 37 ? -0.456 -7.523 11.922 1 97.19 37 MET B N 1
ATOM 3544 C CA . MET B 1 37 ? -0.8 -7.5 10.5 1 97.19 37 MET B CA 1
ATOM 3545 C C . MET B 1 37 ? -1.741 -6.34 10.188 1 97.19 37 MET B C 1
ATOM 3547 O O . MET B 1 37 ? -2.279 -6.25 9.086 1 97.19 37 MET B O 1
ATOM 3551 N N . GLY B 1 38 ? -2.016 -5.453 11.125 1 98.12 38 GLY B N 1
ATOM 3552 C CA . GLY B 1 38 ? -2.947 -4.344 10.992 1 98.12 38 GLY B CA 1
ATOM 3553 C C . GLY B 1 38 ? -3.975 -4.289 12.102 1 98.12 38 GLY B C 1
ATOM 3554 O O . GLY B 1 38 ? -3.748 -4.816 13.195 1 98.12 38 GLY B O 1
ATOM 3555 N N . VAL B 1 39 ? -5.039 -3.666 11.875 1 98.81 39 VAL B N 1
ATOM 3556 C CA . VAL B 1 39 ? -6.062 -3.477 12.898 1 98.81 39 VAL B CA 1
ATOM 3557 C C . VAL B 1 39 ? -6.703 -4.82 13.242 1 98.81 39 VAL B C 1
ATOM 3559 O O . VAL B 1 39 ? -7.164 -5.539 12.352 1 98.81 39 VAL B O 1
ATOM 3562 N N . PRO B 1 40 ? -6.797 -5.188 14.523 1 98.81 40 PRO B N 1
ATOM 3563 C CA . PRO B 1 40 ? -7.418 -6.457 14.898 1 98.81 40 PRO B CA 1
ATOM 3564 C C . PRO B 1 40 ? -8.906 -6.512 14.555 1 98.81 40 PRO B C 1
ATOM 3566 O O . PRO B 1 40 ? -9.602 -5.496 14.656 1 98.81 40 PRO B O 1
ATOM 3569 N N . LEU B 1 41 ? -9.344 -7.668 14.227 1 98.69 41 LEU B N 1
ATOM 3570 C CA . LEU B 1 41 ? -10.742 -7.891 13.859 1 98.69 41 LEU B CA 1
ATOM 3571 C C . LEU B 1 41 ? -11.672 -7.484 14.992 1 98.69 41 LEU B C 1
ATOM 3573 O O . LEU B 1 41 ? -12.727 -6.883 14.758 1 98.69 41 LEU B O 1
ATOM 3577 N N . SER B 1 42 ? -11.328 -7.836 16.219 1 98.5 42 SER B N 1
ATOM 3578 C CA . SER B 1 42 ? -12.18 -7.512 17.359 1 98.5 42 SER B CA 1
ATOM 3579 C C . SER B 1 42 ? -12.375 -6.004 17.484 1 98.5 42 SER B C 1
ATOM 3581 O O . SER B 1 42 ? -13.469 -5.539 17.797 1 98.5 42 SER B O 1
ATOM 3583 N N . GLU B 1 43 ? -11.305 -5.188 17.25 1 98.5 43 GLU B N 1
ATOM 3584 C CA . GLU B 1 43 ? -11.391 -3.732 17.297 1 98.5 43 GLU B CA 1
ATOM 3585 C C . GLU B 1 43 ? -12.297 -3.205 16.188 1 98.5 43 GLU B C 1
ATOM 3587 O O . GLU B 1 43 ? -13.109 -2.303 16.406 1 98.5 43 GLU B O 1
ATOM 3592 N N . MET B 1 44 ? -12.188 -3.775 15.008 1 98.75 44 MET B N 1
ATOM 3593 C CA . MET B 1 44 ? -12.984 -3.322 13.875 1 98.75 44 MET B CA 1
ATOM 3594 C C . MET B 1 44 ? -14.461 -3.613 14.086 1 98.75 44 MET B C 1
ATOM 3596 O O . MET B 1 44 ? -15.312 -2.773 13.789 1 98.75 44 MET B O 1
ATOM 3600 N N . LYS B 1 45 ? -14.703 -4.793 14.531 1 98.69 45 LYS B N 1
ATOM 3601 C CA . LYS B 1 45 ? -16.094 -5.145 14.789 1 98.69 45 LYS B CA 1
ATOM 3602 C C . LYS B 1 45 ? -16.703 -4.246 15.859 1 98.69 45 LYS B C 1
ATOM 3604 O O . LYS B 1 45 ? -17.828 -3.764 15.711 1 98.69 45 LYS B O 1
ATOM 3609 N N . ARG B 1 46 ? -15.922 -4.031 16.938 1 98.5 46 ARG B N 1
ATOM 3610 C CA . ARG B 1 46 ? -16.375 -3.188 18.031 1 98.5 46 ARG B CA 1
ATOM 3611 C C . ARG B 1 46 ? -16.641 -1.762 17.562 1 98.5 46 ARG B C 1
ATOM 3613 O O . ARG B 1 46 ? -17.703 -1.202 17.812 1 98.5 46 ARG B O 1
ATOM 3620 N N . LEU B 1 47 ? -15.742 -1.157 16.828 1 98.88 47 LEU B N 1
ATOM 3621 C CA . LEU B 1 47 ? -15.852 0.225 16.375 1 98.88 47 LEU B CA 1
ATOM 3622 C C . LEU B 1 47 ? -16.938 0.366 15.32 1 98.88 47 LEU B C 1
ATOM 3624 O O . LEU B 1 47 ? -17.641 1.381 15.273 1 98.88 47 LEU B O 1
ATOM 3628 N N . THR B 1 48 ? -17.047 -0.625 14.438 1 98.88 48 THR B N 1
ATOM 3629 C CA . THR B 1 48 ? -18.094 -0.584 13.414 1 98.88 48 THR B CA 1
ATOM 3630 C C . THR B 1 48 ? -19.469 -0.634 14.055 1 98.88 48 THR B C 1
ATOM 3632 O O . THR B 1 48 ? -20.359 0.129 13.68 1 98.88 48 THR B O 1
ATOM 3635 N N . ALA B 1 49 ? -19.609 -1.496 15.016 1 98.75 49 ALA B N 1
ATOM 3636 C CA . ALA B 1 49 ? -20.891 -1.592 15.719 1 98.75 49 ALA B CA 1
ATOM 3637 C C . ALA B 1 49 ? -21.219 -0.289 16.453 1 98.75 49 ALA B C 1
ATOM 3639 O O . ALA B 1 49 ? -22.344 0.186 16.406 1 98.75 49 ALA B O 1
ATOM 3640 N N . TYR B 1 50 ? -20.234 0.241 17.125 1 98.81 50 TYR B N 1
ATOM 3641 C CA . TYR B 1 50 ? -20.438 1.493 17.844 1 98.81 50 TYR B CA 1
ATOM 3642 C C . TYR B 1 50 ? -20.719 2.641 16.891 1 98.81 50 TYR B C 1
ATOM 3644 O O . TYR B 1 50 ? -21.562 3.502 17.172 1 98.81 50 TYR B O 1
ATOM 3652 N N . TRP B 1 51 ? -20.047 2.662 15.75 1 98.88 51 TRP B N 1
ATOM 3653 C CA . TRP B 1 51 ? -20.266 3.691 14.742 1 98.88 51 TRP B CA 1
ATOM 3654 C C . TRP B 1 51 ? -21.688 3.635 14.203 1 98.88 51 TRP B C 1
ATOM 3656 O O . TRP B 1 51 ? -22.297 4.672 13.93 1 98.88 51 TRP B O 1
ATOM 3666 N N . HIS B 1 52 ? -22.219 2.453 14.078 1 98.25 52 HIS B N 1
ATOM 3667 C CA . HIS B 1 52 ? -23.562 2.232 13.539 1 98.25 52 HIS B CA 1
ATOM 3668 C C . HIS B 1 52 ? -24.641 2.576 14.562 1 98.25 52 HIS B C 1
ATOM 3670 O O . HIS B 1 52 ? -25.641 3.195 14.227 1 98.25 52 HIS B O 1
ATOM 3676 N N . ASN B 1 53 ? -24.391 2.197 15.828 1 96.81 53 ASN B N 1
ATOM 3677 C CA . ASN B 1 53 ? -25.531 2.182 16.766 1 96.81 53 ASN B CA 1
ATOM 3678 C C . ASN B 1 53 ? -25.25 3.047 17.984 1 96.81 53 ASN B C 1
ATOM 3680 O O . ASN B 1 53 ? -26.156 3.33 18.766 1 96.81 53 ASN B O 1
ATOM 3684 N N . GLY B 1 54 ? -24.094 3.422 18.172 1 97.88 54 GLY B N 1
ATOM 3685 C CA . GLY B 1 54 ? -23.766 4.102 19.422 1 97.88 54 GLY B CA 1
ATOM 3686 C C . GLY B 1 54 ? -23.219 5.504 19.203 1 97.88 54 GLY B C 1
ATOM 3687 O O . GLY B 1 54 ? -23.531 6.418 19.969 1 97.88 54 GLY B O 1
ATOM 3688 N N . PHE B 1 55 ? -22.438 5.734 18.234 1 98.25 55 PHE B N 1
ATOM 3689 C CA . PHE B 1 55 ? -21.797 7.012 17.953 1 98.25 55 PHE B CA 1
ATOM 3690 C C . PHE B 1 55 ? -22.797 7.98 17.328 1 98.25 55 PHE B C 1
ATOM 3692 O O . PHE B 1 55 ? -23.453 7.66 16.328 1 98.25 55 PHE B O 1
ATOM 3699 N N . ASN B 1 56 ? -22.906 9.141 17.891 1 97.94 56 ASN B N 1
ATOM 3700 C CA . ASN B 1 56 ? -23.859 10.148 17.438 1 97.94 56 ASN B CA 1
ATOM 3701 C C . ASN B 1 56 ? -23.141 11.305 16.734 1 97.94 56 ASN B C 1
ATOM 3703 O O . ASN B 1 56 ? -22.797 12.305 17.375 1 97.94 56 ASN B O 1
ATOM 3707 N N . TRP B 1 57 ? -23.109 11.336 15.461 1 98.44 57 TRP B N 1
ATOM 3708 C CA . TRP B 1 57 ? -22.422 12.383 14.703 1 98.44 57 TRP B CA 1
ATOM 3709 C C . TRP B 1 57 ? -23.125 13.727 14.906 1 98.44 57 TRP B C 1
ATOM 3711 O O . TRP B 1 57 ? -22.469 14.766 15 1 98.44 57 TRP B O 1
ATOM 3721 N N . ARG B 1 58 ? -24.438 13.703 14.914 1 98.19 58 ARG B N 1
ATOM 3722 C CA . ARG B 1 58 ? -25.188 14.953 15.055 1 98.19 58 ARG B CA 1
ATOM 3723 C C . ARG B 1 58 ? -24.781 15.688 16.328 1 98.19 58 ARG B C 1
ATOM 3725 O O . ARG B 1 58 ? -24.656 16.906 16.328 1 98.19 58 ARG B O 1
ATOM 3732 N N . GLN B 1 59 ? -24.672 14.938 17.312 1 98.44 59 GLN B N 1
ATOM 3733 C CA . GLN B 1 59 ? -24.219 15.539 18.562 1 98.44 59 GLN B CA 1
ATOM 3734 C C . GLN B 1 59 ? -22.812 16.094 18.438 1 98.44 59 GLN B C 1
ATOM 3736 O O . GLN B 1 59 ? -22.516 17.203 18.891 1 98.44 59 GLN B O 1
ATOM 3741 N N . LYS B 1 60 ? -21.938 15.336 17.828 1 98.5 60 LYS B N 1
ATOM 3742 C CA . LYS B 1 60 ? -20.562 15.781 17.641 1 98.5 60 LYS B CA 1
ATOM 3743 C C . LYS B 1 60 ? -20.5 17 16.734 1 98.5 60 LYS B C 1
ATOM 3745 O O . LYS B 1 60 ? -19.734 17.938 16.984 1 98.5 60 LYS B O 1
ATOM 3750 N N . GLU B 1 61 ? -21.25 16.906 15.711 1 98.62 61 GLU B N 1
ATOM 3751 C CA . GLU B 1 61 ? -21.375 18.031 14.781 1 98.62 61 GLU B CA 1
ATOM 3752 C C . GLU B 1 61 ? -21.766 19.312 15.508 1 98.62 61 GLU B C 1
ATOM 3754 O O . GLU B 1 61 ? -21.156 20.359 15.297 1 98.62 61 GLU B O 1
ATOM 3759 N N . GLN B 1 62 ? -22.719 19.25 16.328 1 98.56 62 GLN B N 1
ATOM 3760 C CA . GLN B 1 62 ? -23.172 20.391 17.125 1 98.56 62 GLN B CA 1
ATOM 3761 C C . GLN B 1 62 ? -22.062 20.891 18.047 1 98.56 62 GLN B C 1
ATOM 3763 O O . GLN B 1 62 ? -21.828 22.094 18.156 1 98.56 62 GLN B O 1
ATOM 3768 N N . GLU B 1 63 ? -21.469 19.969 18.672 1 98.62 63 GLU B N 1
ATOM 3769 C CA . GLU B 1 63 ? -20.391 20.328 19.594 1 98.62 63 GLU B CA 1
ATOM 3770 C C . GLU B 1 63 ? -19.266 21.062 18.875 1 98.62 63 GLU B C 1
ATOM 3772 O O . GLU B 1 63 ? -18.75 22.062 19.375 1 98.62 63 GLU B O 1
ATOM 3777 N N . LEU B 1 64 ? -18.859 20.562 17.734 1 98.75 64 LEU B N 1
ATOM 3778 C CA . LEU B 1 64 ? -17.797 21.188 16.953 1 98.75 64 LEU B CA 1
ATOM 3779 C C . LEU B 1 64 ? -18.203 22.594 16.5 1 98.75 64 LEU B C 1
ATOM 3781 O O . LEU B 1 64 ? -17.406 23.531 16.578 1 98.75 64 LEU B O 1
ATOM 3785 N N . ASN B 1 65 ? -19.422 22.734 16.094 1 98.75 65 ASN B N 1
ATOM 3786 C CA . ASN B 1 65 ? -19.922 24.031 15.625 1 98.75 65 ASN B CA 1
ATOM 3787 C C . ASN B 1 65 ? -20.016 25.031 16.766 1 98.75 65 ASN B C 1
ATOM 3789 O O . ASN B 1 65 ? -19.828 26.234 16.562 1 98.75 65 ASN B O 1
ATOM 3793 N N . GLU B 1 66 ? -20.281 24.562 17.953 1 98.44 66 GLU B N 1
ATOM 3794 C CA . GLU B 1 66 ? -20.422 25.453 19.109 1 98.44 66 GLU B CA 1
ATOM 3795 C C . GLU B 1 66 ? -19.062 25.891 19.641 1 98.44 66 GLU B C 1
ATOM 3797 O O . GLU B 1 66 ? -18.891 27.031 20.062 1 98.44 66 GLU B O 1
ATOM 3802 N N . LYS B 1 67 ? -18.125 25.047 19.531 1 98.12 67 LYS B N 1
ATOM 3803 C CA . LYS B 1 67 ? -16.844 25.266 20.203 1 98.12 67 LYS B CA 1
ATOM 3804 C C . LYS B 1 67 ? -15.852 25.953 19.266 1 98.12 67 LYS B C 1
ATOM 3806 O O . LYS B 1 67 ? -14.898 26.594 19.719 1 98.12 67 LYS B O 1
ATOM 3811 N N . LEU B 1 68 ? -16.047 25.797 18 1 98.81 68 LEU B N 1
ATOM 3812 C CA . LEU B 1 68 ? -15.023 26.234 17.062 1 98.81 68 LEU B CA 1
ATOM 3813 C C . LEU B 1 68 ? -15.516 27.406 16.234 1 98.81 68 LEU B C 1
ATOM 3815 O O . LEU B 1 68 ? -16.672 27.438 15.805 1 98.81 68 LEU B O 1
ATOM 3819 N N . SER B 1 69 ? -14.695 28.438 16.094 1 98.69 69 SER B N 1
ATOM 3820 C CA . SER B 1 69 ? -14.914 29.516 15.141 1 98.69 69 SER B CA 1
ATOM 3821 C C . SER B 1 69 ? -14.422 29.125 13.75 1 98.69 69 SER B C 1
ATOM 3823 O O . SER B 1 69 ? -13.227 29.203 13.469 1 98.69 69 SER B O 1
ATOM 3825 N N . GLN B 1 70 ? -15.359 28.797 12.875 1 98.81 70 GLN B N 1
ATOM 3826 C CA . GLN B 1 70 ? -15.031 28.234 11.57 1 98.81 70 GLN B CA 1
ATOM 3827 C C . GLN B 1 70 ? -15.414 29.172 10.438 1 98.81 70 GLN B C 1
ATOM 3829 O O . GLN B 1 70 ? -16.453 29.844 10.5 1 98.81 70 GLN B O 1
ATOM 3834 N N . PHE B 1 71 ? -14.586 29.172 9.406 1 98.81 71 PHE B N 1
ATOM 3835 C CA . PHE B 1 71 ? -14.797 30.031 8.258 1 98.81 71 PHE B CA 1
ATOM 3836 C C . PHE B 1 71 ? -14.438 29.328 6.961 1 98.81 71 PHE B C 1
ATOM 3838 O O . PHE B 1 71 ? -13.758 28.297 6.984 1 98.81 71 PHE B O 1
ATOM 3845 N N . ILE B 1 72 ? -14.984 29.781 5.855 1 98.88 72 ILE B N 1
ATOM 3846 C CA . ILE B 1 72 ? -14.469 29.516 4.52 1 98.88 72 ILE B CA 1
ATOM 3847 C C . ILE B 1 72 ? -13.703 30.734 4 1 98.88 72 ILE B C 1
ATOM 3849 O O . ILE B 1 72 ? -14.25 31.844 3.963 1 98.88 72 ILE B O 1
ATOM 3853 N N . VAL B 1 73 ? -12.5 30.562 3.684 1 98.88 73 VAL B N 1
ATOM 3854 C CA . VAL B 1 73 ? -11.641 31.609 3.141 1 98.88 73 VAL B CA 1
ATOM 3855 C C . VAL B 1 73 ? -11.367 31.344 1.663 1 98.88 73 VAL B C 1
ATOM 3857 O O . VAL B 1 73 ? -10.633 30.406 1.322 1 98.88 73 VAL B O 1
ATOM 3860 N N . PRO B 1 74 ? -11.93 32.125 0.763 1 98.56 74 PRO B N 1
ATOM 3861 C CA . PRO B 1 74 ? -11.609 31.953 -0.655 1 98.56 74 PRO B CA 1
ATOM 3862 C C . PRO B 1 74 ? -10.188 32.375 -1.005 1 98.56 74 PRO B C 1
ATOM 3864 O O . PRO B 1 74 ? -9.734 33.438 -0.581 1 98.56 74 PRO B O 1
ATOM 3867 N N . VAL B 1 75 ? -9.5 31.5 -1.681 1 98.31 75 VAL B N 1
ATOM 3868 C CA . VAL B 1 75 ? -8.148 31.844 -2.1 1 98.31 75 VAL B CA 1
ATOM 3869 C C . VAL B 1 75 ? -7.953 31.469 -3.568 1 98.31 75 VAL B C 1
ATOM 3871 O O . VAL B 1 75 ? -8.711 30.672 -4.117 1 98.31 75 VAL B O 1
ATOM 3874 N N . SER B 1 76 ? -6.969 32.156 -4.16 1 96.94 76 SER B N 1
ATOM 3875 C CA . SER B 1 76 ? -6.582 31.828 -5.531 1 96.94 76 SER B CA 1
ATOM 3876 C C . SER B 1 76 ? -5.191 31.203 -5.582 1 96.94 76 SER B C 1
ATOM 3878 O O . SER B 1 76 ? -4.254 31.719 -4.961 1 96.94 76 SER B O 1
ATOM 3880 N N . VAL B 1 77 ? -5.125 30.094 -6.215 1 96.5 77 VAL B N 1
ATOM 3881 C CA . VAL B 1 77 ? -3.838 29.453 -6.445 1 96.5 77 VAL B CA 1
ATOM 3882 C C . VAL B 1 77 ? -3.533 29.422 -7.941 1 96.5 77 VAL B C 1
ATOM 3884 O O . VAL B 1 77 ? -4.371 29.016 -8.742 1 96.5 77 VAL B O 1
ATOM 3887 N N . ASP B 1 78 ? -2.387 29.875 -8.328 1 93.62 78 ASP B N 1
ATOM 3888 C CA . ASP B 1 78 ? -1.993 29.984 -9.734 1 93.62 78 ASP B CA 1
ATOM 3889 C C . ASP B 1 78 ? -2.145 28.641 -10.453 1 93.62 78 ASP B C 1
ATOM 3891 O O . ASP B 1 78 ? -1.604 27.625 -10.008 1 93.62 78 ASP B O 1
ATOM 3895 N N . GLY B 1 79 ? -2.916 28.641 -11.484 1 93.06 79 GLY B N 1
ATOM 3896 C CA . GLY B 1 79 ? -3.096 27.438 -12.289 1 93.06 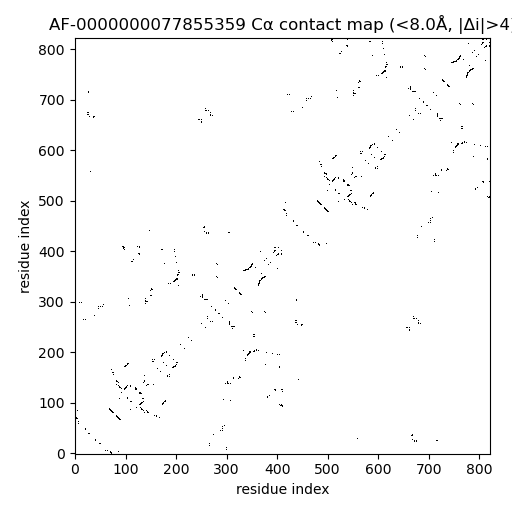79 GLY B CA 1
ATOM 3897 C C . GLY B 1 79 ? -4.227 26.547 -11.797 1 93.06 79 GLY B C 1
ATOM 3898 O O . GLY B 1 79 ? -4.617 25.594 -12.484 1 93.06 79 GLY B O 1
ATOM 3899 N N . PHE B 1 80 ? -4.852 26.844 -10.648 1 95.62 80 PHE B N 1
ATOM 3900 C CA . PHE B 1 80 ? -5.848 25.953 -10.07 1 95.62 80 PHE B CA 1
ATOM 3901 C C . PHE B 1 80 ? -7.117 26.719 -9.719 1 95.62 80 PHE B C 1
ATOM 3903 O O . PHE B 1 80 ? -8.078 26.141 -9.211 1 95.62 80 PHE B O 1
ATOM 3910 N N . GLY B 1 81 ? -7.078 27.984 -10.016 1 93.88 81 GLY B N 1
ATOM 3911 C CA . GLY B 1 81 ? -8.273 28.781 -9.836 1 93.88 81 GLY B CA 1
ATOM 3912 C C . GLY B 1 81 ? -8.578 29.078 -8.375 1 93.88 81 GLY B C 1
ATOM 3913 O O . GLY B 1 81 ? -7.668 29.219 -7.559 1 93.88 81 GLY B O 1
ATOM 3914 N N . GLU B 1 82 ? -9.859 29.328 -8.109 1 96.88 82 GLU B N 1
ATOM 3915 C CA . GLU B 1 82 ? -10.297 29.688 -6.766 1 96.88 82 GLU B CA 1
ATOM 3916 C C . GLU B 1 82 ? -10.648 28.453 -5.945 1 96.88 82 GLU B C 1
ATOM 3918 O O . GLU B 1 82 ? -11.297 27.531 -6.449 1 96.88 82 GLU B O 1
ATOM 3923 N N . LEU B 1 83 ? -10.203 28.438 -4.75 1 98.38 83 LEU B N 1
ATOM 3924 C CA . LEU B 1 83 ? -10.5 27.375 -3.787 1 98.38 83 LEU B CA 1
ATOM 3925 C C . LEU B 1 83 ? -11.125 27.953 -2.525 1 98.38 83 LEU B C 1
ATOM 3927 O O . LEU B 1 83 ? -10.734 29.016 -2.062 1 98.38 83 LEU B O 1
ATOM 3931 N N . ASP B 1 84 ? -12.117 27.281 -2.055 1 98.81 84 ASP B N 1
ATOM 3932 C CA . ASP B 1 84 ? -12.672 27.562 -0.732 1 98.81 84 ASP B CA 1
ATOM 3933 C C . ASP B 1 84 ? -11.945 26.766 0.349 1 98.81 84 ASP B C 1
ATOM 3935 O O . ASP B 1 84 ? -12.047 25.547 0.396 1 98.81 84 ASP B O 1
ATOM 3939 N N . ILE B 1 85 ? -11.305 27.484 1.235 1 98.94 85 ILE B N 1
ATOM 3940 C CA . ILE B 1 85 ? -10.531 26.812 2.279 1 98.94 85 ILE B CA 1
ATOM 3941 C C . ILE B 1 85 ? -11.258 26.938 3.615 1 98.94 85 ILE B C 1
ATOM 3943 O O . ILE B 1 85 ? -11.531 28.031 4.086 1 98.94 85 ILE B O 1
ATOM 3947 N N . HIS B 1 86 ? -11.625 25.781 4.148 1 98.94 86 HIS B N 1
ATOM 3948 C CA . HIS B 1 86 ? -12.109 25.75 5.523 1 98.94 86 HIS B CA 1
ATOM 3949 C C . HIS B 1 86 ? -11 26.125 6.508 1 98.94 86 HIS B C 1
ATOM 3951 O O . HIS B 1 86 ? -9.852 25.703 6.348 1 98.94 86 HIS B O 1
ATOM 3957 N N . CYS B 1 87 ? -11.367 26.906 7.551 1 98.75 87 CYS B N 1
ATOM 3958 C CA . CYS B 1 87 ? -10.344 27.406 8.461 1 98.75 87 CYS B CA 1
ATOM 3959 C C . CYS B 1 87 ? -10.93 27.688 9.836 1 98.75 87 CYS B C 1
ATOM 3961 O O . CYS B 1 87 ? -12 28.297 9.945 1 98.75 87 CYS B O 1
ATOM 3963 N N . LEU B 1 88 ? -10.234 27.141 10.852 1 98.94 88 LEU B N 1
ATOM 3964 C CA . LEU B 1 88 ? -10.492 27.688 12.188 1 98.94 88 LEU B CA 1
ATOM 3965 C C . LEU B 1 88 ? -9.727 28.984 12.391 1 98.94 88 LEU B C 1
ATOM 3967 O O . LEU B 1 88 ? -8.562 29.094 12.008 1 98.94 88 LEU B O 1
ATOM 3971 N N . HIS B 1 89 ? -10.375 29.969 12.961 1 98.81 89 HIS B N 1
ATOM 3972 C CA . HIS B 1 89 ? -9.742 31.25 13.289 1 98.81 89 HIS B CA 1
ATOM 3973 C C . HIS B 1 89 ? -10.133 31.703 14.688 1 98.81 89 HIS B C 1
ATOM 3975 O O . HIS B 1 89 ? -11.219 32.25 14.883 1 98.81 89 HIS B O 1
ATOM 3981 N N . HIS B 1 90 ? -9.219 31.484 15.602 1 98.69 90 HIS B N 1
ATOM 3982 C CA . HIS B 1 90 ? -9.406 31.875 16.984 1 98.69 90 HIS B CA 1
ATOM 3983 C C . HIS B 1 90 ? -8.422 32.969 17.391 1 98.69 90 HIS B C 1
ATOM 3985 O O . HIS B 1 90 ? -7.203 32.75 17.375 1 98.69 90 HIS B O 1
ATOM 3991 N N . THR B 1 91 ? -8.922 34.094 17.797 1 97.81 91 THR B N 1
ATOM 3992 C CA . THR B 1 91 ? -8.086 35.25 18.078 1 97.81 91 THR B CA 1
ATOM 3993 C C . THR B 1 91 ? -8.023 35.531 19.578 1 97.81 91 THR B C 1
ATOM 3995 O O . THR B 1 91 ? -8.906 35.125 20.328 1 97.81 91 THR B O 1
ATOM 3998 N N . SER B 1 92 ? -6.934 36.156 19.922 1 97.69 92 SER B N 1
ATOM 3999 C CA . SER B 1 92 ? -6.754 36.594 21.297 1 97.69 92 SER B CA 1
ATOM 4000 C C . SER B 1 92 ? -7.246 38.031 21.453 1 97.69 92 SER B C 1
ATOM 4002 O O . SER B 1 92 ? -7.273 38.812 20.484 1 97.69 92 SER B O 1
ATOM 4004 N N . ALA B 1 93 ? -7.582 38.406 22.672 1 95.44 93 ALA B N 1
ATOM 4005 C CA . ALA B 1 93 ? -7.945 39.781 22.984 1 95.44 93 ALA B CA 1
ATOM 4006 C C . ALA B 1 93 ? -6.711 40.688 23.016 1 95.44 93 ALA B C 1
ATOM 4008 O O . ALA B 1 93 ? -6.824 41.906 22.938 1 95.44 93 ALA B O 1
ATOM 4009 N N . ASN B 1 94 ? -5.605 40.062 23.109 1 96.75 94 ASN B N 1
ATOM 4010 C CA . ASN B 1 94 ? -4.352 40.812 23.078 1 96.75 94 ASN B CA 1
ATOM 4011 C C . ASN B 1 94 ? -4.066 41.375 21.688 1 96.75 94 ASN B C 1
ATOM 4013 O O . ASN B 1 94 ? -3.863 40.625 20.75 1 96.75 94 ASN B O 1
ATOM 4017 N N . PRO B 1 95 ? -4.074 42.656 21.547 1 96 95 PRO B N 1
ATOM 4018 C CA . PRO B 1 95 ? -3.871 43.25 20.234 1 96 95 PRO B CA 1
ATOM 4019 C C . PRO B 1 95 ? -2.49 42.938 19.656 1 96 95 PRO B C 1
ATOM 4021 O O . PRO B 1 95 ? -2.268 43.125 18.453 1 96 95 PRO B O 1
ATOM 4024 N N . ASN B 1 96 ? -1.583 42.469 20.516 1 97.19 96 ASN B N 1
ATOM 4025 C CA . ASN B 1 96 ? -0.23 42.156 20.062 1 97.19 96 ASN B CA 1
ATOM 4026 C C . ASN B 1 96 ? -0.038 40.656 19.859 1 97.19 96 ASN B C 1
ATOM 4028 O O . ASN B 1 96 ? 1.089 40.188 19.688 1 97.19 96 ASN B O 1
ATOM 4032 N N . ALA B 1 97 ? -1.115 39.938 19.844 1 98.62 97 ALA B N 1
ATOM 4033 C CA . ALA B 1 97 ? -1.028 38.469 19.688 1 98.62 97 ALA B CA 1
ATOM 4034 C C . ALA B 1 97 ? -0.294 38.125 18.391 1 98.62 97 ALA B C 1
ATOM 4036 O O . ALA B 1 97 ? -0.475 38.781 17.375 1 98.62 97 ALA B O 1
ATOM 4037 N N . ILE B 1 98 ? 0.518 37.062 18.422 1 98.88 98 ILE B N 1
ATOM 4038 C CA . ILE B 1 98 ? 1.315 36.625 17.281 1 98.88 98 ILE B CA 1
ATOM 4039 C C . ILE B 1 98 ? 0.433 35.875 16.297 1 98.88 98 ILE B C 1
ATOM 4041 O O . ILE B 1 98 ? -0.197 34.875 16.672 1 98.88 98 ILE B O 1
ATOM 4045 N N . PRO B 1 99 ? 0.286 36.281 15.047 1 98.88 99 PRO B N 1
ATOM 4046 C CA . PRO B 1 99 ? -0.398 35.406 14.078 1 98.88 99 PRO B CA 1
ATOM 4047 C C . PRO B 1 99 ? 0.318 34.094 13.852 1 98.88 99 PRO B C 1
ATOM 4049 O O . PRO B 1 99 ? 1.496 34.062 13.484 1 98.88 99 PRO B O 1
ATOM 4052 N N . LEU B 1 100 ? -0.359 33 14.117 1 98.94 100 LEU B N 1
ATOM 4053 C CA . LEU B 1 100 ? 0.214 31.672 14.008 1 98.94 100 LEU B CA 1
ATOM 4054 C C . LEU B 1 100 ? -0.623 30.797 13.078 1 98.94 100 LEU B C 1
ATOM 4056 O O . LEU B 1 100 ? -1.815 30.594 13.32 1 98.94 100 LEU B O 1
ATOM 4060 N N . LEU B 1 101 ? -0.021 30.297 12 1 98.94 101 LEU B N 1
ATOM 4061 C CA . LEU B 1 101 ? -0.611 29.312 11.102 1 98.94 101 LEU B CA 1
ATOM 4062 C C . LEU B 1 101 ? -0.252 27.906 11.547 1 98.94 101 LEU B C 1
ATOM 4064 O O . LEU B 1 101 ? 0.929 27.562 11.664 1 98.94 101 LEU B O 1
ATOM 4068 N N . PHE B 1 102 ? -1.247 27.125 11.859 1 98.94 102 PHE B N 1
ATOM 4069 C CA . PHE B 1 102 ? -1.062 25.703 12.141 1 98.94 102 PHE B CA 1
ATOM 4070 C C . PHE B 1 102 ? -1.446 24.859 10.938 1 98.94 102 PHE B C 1
ATOM 4072 O O . PHE B 1 102 ? -2.58 24.922 10.453 1 98.94 102 PHE B O 1
ATOM 4079 N N . ILE B 1 103 ? -0.546 24.031 10.414 1 98.94 103 ILE B N 1
ATOM 4080 C CA . ILE B 1 103 ? -0.817 23.188 9.25 1 98.94 103 ILE B CA 1
ATOM 4081 C C . ILE B 1 103 ? -0.777 21.719 9.648 1 98.94 103 ILE B C 1
ATOM 4083 O O . ILE B 1 103 ? 0.242 21.234 10.148 1 98.94 103 ILE B O 1
ATOM 4087 N N . HIS B 1 104 ? -1.85 20.984 9.383 1 98.88 104 HIS B N 1
ATOM 4088 C CA . HIS B 1 104 ? -1.959 19.562 9.734 1 98.88 104 HIS B CA 1
ATOM 4089 C C . HIS B 1 104 ? -1.368 18.672 8.648 1 98.88 104 HIS B C 1
ATOM 4091 O O . HIS B 1 104 ? -0.914 19.172 7.613 1 98.88 104 HIS B O 1
ATOM 4097 N N . GLY B 1 105 ? -1.272 17.391 8.93 1 98.56 105 GLY B N 1
ATOM 4098 C CA . GLY B 1 105 ? -0.866 16.391 7.957 1 98.56 105 GLY B CA 1
ATOM 4099 C C . GLY B 1 105 ? -1.888 15.281 7.777 1 98.56 105 GLY B C 1
ATOM 4100 O O . GLY B 1 105 ? -3.086 15.5 7.965 1 98.56 105 GLY B O 1
ATOM 4101 N N . TRP B 1 106 ? -1.495 14.156 7.285 1 98.69 106 TRP B N 1
ATOM 4102 C CA . TRP B 1 106 ? -2.314 12.961 7.113 1 98.69 106 TRP B CA 1
ATOM 4103 C C . TRP B 1 106 ? -1.905 11.867 8.102 1 98.69 106 TRP B C 1
ATOM 4105 O O . TRP B 1 106 ? -0.716 11.688 8.367 1 98.69 106 TRP B O 1
ATOM 4115 N N . PRO B 1 107 ? -2.824 11.203 8.648 1 98.62 107 PRO B N 1
ATOM 4116 C CA . PRO B 1 107 ? -4.277 11.312 8.508 1 98.62 107 PRO B CA 1
ATOM 4117 C C . PRO B 1 107 ? -4.902 12.242 9.547 1 98.62 107 PRO B C 1
ATOM 4119 O O . PRO B 1 107 ? -5.918 11.891 10.156 1 98.62 107 PRO B O 1
ATOM 4122 N N . GLY B 1 108 ? -4.309 13.383 9.711 1 98.69 108 GLY B N 1
ATOM 4123 C CA . GLY B 1 108 ? -4.855 14.414 10.578 1 98.69 108 GLY B CA 1
ATOM 4124 C C . GLY B 1 108 ? -5.82 15.344 9.875 1 98.69 108 GLY B C 1
ATOM 4125 O O . GLY B 1 108 ? -6.23 15.078 8.742 1 98.69 108 GLY B O 1
ATOM 4126 N N . SER B 1 109 ? -6.281 16.359 10.547 1 98.81 109 SER B N 1
ATOM 4127 C CA . SER B 1 109 ? -7.156 17.438 10.109 1 98.81 109 SER B CA 1
ATOM 4128 C C . SER B 1 109 ? -7.098 18.625 11.078 1 98.81 109 SER B C 1
ATOM 4130 O O . SER B 1 109 ? -6.23 18.672 11.953 1 98.81 109 SER B O 1
ATOM 4132 N N . PHE B 1 110 ? -8.031 19.547 10.867 1 98.81 110 PHE B N 1
ATOM 4133 C CA . PHE B 1 110 ? -8.125 20.703 11.75 1 98.81 110 PHE B CA 1
ATOM 4134 C C . PHE B 1 110 ? -8.328 20.266 13.195 1 98.81 110 PHE B C 1
ATOM 4136 O O . PHE B 1 110 ? -8.031 21 14.125 1 98.81 110 PHE B O 1
ATOM 4143 N N . LEU B 1 111 ? -8.758 19.031 13.398 1 98.88 111 LEU B N 1
ATOM 4144 C CA . LEU B 1 111 ? -9.031 18.531 14.742 1 98.88 111 LEU B CA 1
ATOM 4145 C C . LEU B 1 111 ? -7.758 18.5 15.578 1 98.88 111 LEU B C 1
ATOM 4147 O O . LEU B 1 111 ? -7.809 18.656 16.797 1 98.88 111 LEU B O 1
ATOM 4151 N N . GLU B 1 112 ? -6.625 18.312 14.961 1 98.56 112 GLU B N 1
ATOM 4152 C CA . GLU B 1 112 ? -5.352 18.219 15.664 1 98.56 112 GLU B CA 1
ATOM 4153 C C . GLU B 1 112 ? -5.117 19.438 16.547 1 98.56 112 GLU B C 1
ATOM 4155 O O . GLU B 1 112 ? -4.516 19.344 17.625 1 98.56 112 GLU B O 1
ATOM 4160 N N . ALA B 1 113 ? -5.59 20.594 16.109 1 98.44 113 ALA B N 1
ATOM 4161 C CA . ALA B 1 113 ? -5.223 21.844 16.75 1 98.44 113 ALA B CA 1
ATOM 4162 C C . ALA B 1 113 ? -6.238 22.234 17.828 1 98.44 113 ALA B C 1
ATOM 4164 O O . ALA B 1 113 ? -6.02 23.188 18.578 1 98.44 113 ALA B O 1
ATOM 4165 N N . THR B 1 114 ? -7.316 21.516 17.969 1 98.75 114 THR B N 1
ATOM 4166 C CA . THR B 1 114 ? -8.43 21.969 18.797 1 98.75 114 THR B CA 1
ATOM 4167 C C . THR B 1 114 ? -8.016 22.062 20.25 1 98.75 114 THR B C 1
ATOM 4169 O O . THR B 1 114 ? -8.453 22.953 20.984 1 98.75 114 THR B O 1
ATOM 4172 N N . LYS B 1 115 ? -7.105 21.156 20.656 1 98.38 115 LYS B N 1
ATOM 4173 C CA . LYS B 1 115 ? -6.656 21.172 22.047 1 98.38 115 LYS B CA 1
ATOM 4174 C C . LYS B 1 115 ? -5.66 22.312 22.297 1 98.38 115 LYS B C 1
ATOM 4176 O O . LYS B 1 115 ? -5.402 22.672 23.438 1 98.38 115 LYS B O 1
ATOM 4181 N N . LEU B 1 116 ? -5.129 22.875 21.25 1 98.62 116 LEU B N 1
ATOM 4182 C CA . LEU B 1 116 ? -4.152 23.953 21.344 1 98.62 116 LEU B CA 1
ATOM 4183 C C . LEU B 1 116 ? -4.844 25.297 21.5 1 98.62 116 LEU B C 1
ATOM 4185 O O . LEU B 1 116 ? -4.238 26.266 21.969 1 98.62 116 LEU B O 1
ATOM 4189 N N . ILE B 1 117 ? -6.102 25.391 21.078 1 98.56 117 ILE B N 1
ATOM 4190 C CA . ILE B 1 117 ? -6.797 26.672 20.938 1 98.56 117 ILE B CA 1
ATOM 4191 C C . ILE B 1 117 ? -6.805 27.406 22.281 1 98.56 117 ILE B C 1
ATOM 4193 O O . ILE B 1 117 ? -6.285 28.516 22.391 1 98.56 117 ILE B O 1
ATOM 4197 N N . PRO B 1 118 ? -7.242 26.766 23.375 1 97.88 118 PRO B N 1
ATOM 4198 C CA . PRO B 1 118 ? -7.262 27.5 24.656 1 97.88 118 PRO B CA 1
ATOM 4199 C C . PRO B 1 118 ? -5.859 27.75 25.219 1 97.88 118 PRO B C 1
ATOM 4201 O O . PRO B 1 118 ? -5.652 28.703 25.953 1 97.88 118 PRO B O 1
ATOM 4204 N N . LEU B 1 119 ? -4.91 26.906 24.828 1 98.12 119 LEU B N 1
ATOM 4205 C CA . LEU B 1 119 ? -3.547 27.016 25.328 1 98.12 119 LEU B CA 1
ATOM 4206 C C . LEU B 1 119 ? -2.818 28.188 24.672 1 98.12 119 LEU B C 1
ATOM 4208 O O . LEU B 1 119 ? -2.029 28.875 25.328 1 98.12 119 LEU B O 1
ATOM 4212 N N . LEU B 1 120 ? -3.148 28.422 23.406 1 98.44 120 LEU B N 1
ATOM 4213 C CA . LEU B 1 120 ? -2.322 29.344 22.641 1 98.44 120 LEU B CA 1
ATOM 4214 C C . LEU B 1 120 ? -2.984 30.719 22.547 1 98.44 120 LEU B C 1
ATOM 4216 O O . LEU B 1 120 ? -2.301 31.734 22.406 1 98.44 120 LEU B O 1
ATOM 4220 N N . THR B 1 121 ? -4.27 30.766 22.609 1 97.88 121 THR B N 1
ATOM 4221 C CA . THR B 1 121 ? -4.945 32.062 22.438 1 97.88 121 THR B CA 1
ATOM 4222 C C . THR B 1 121 ? -4.918 32.844 23.75 1 97.88 121 THR B C 1
ATOM 4224 O O . THR B 1 121 ? -5.082 34.062 23.734 1 97.88 121 THR B O 1
ATOM 4227 N N . SER B 1 122 ? -4.684 32.062 24.797 1 93.5 122 SER B N 1
ATOM 4228 C CA . SER B 1 122 ? -4.555 32.719 26.094 1 93.5 122 SER B CA 1
ATOM 4229 C C . SER B 1 122 ? -3.104 33.062 26.391 1 93.5 122 SER B C 1
ATOM 4231 O O . SER B 1 122 ? -2.191 32.281 26.109 1 93.5 122 SER B O 1
ATOM 4233 N N . GLY B 1 123 ? -2.857 34.375 26.672 1 92.44 123 GLY B N 1
ATOM 4234 C CA . GLY B 1 123 ? -1.536 34.812 27.078 1 92.44 123 GLY B CA 1
ATOM 4235 C C . GLY B 1 123 ? -1.545 35.594 28.375 1 92.44 123 GLY B C 1
ATOM 4236 O O . GLY B 1 123 ? -2.609 35.875 28.938 1 92.44 123 GLY B O 1
ATOM 4237 N N . ASP B 1 124 ? -0.341 35.656 28.969 1 93.62 124 ASP B N 1
ATOM 4238 C CA . ASP B 1 124 ? -0.129 36.469 30.156 1 93.62 124 ASP B CA 1
ATOM 4239 C C . ASP B 1 124 ? 1.25 37.125 30.125 1 93.62 124 ASP B C 1
ATOM 4241 O O . ASP B 1 124 ? 1.832 37.312 29.062 1 93.62 124 ASP B O 1
ATOM 4245 N N . GLU B 1 125 ? 1.659 37.5 31.297 1 92.94 125 GLU B N 1
ATOM 4246 C CA . GLU B 1 125 ? 2.926 38.219 31.375 1 92.94 125 GLU B CA 1
ATOM 4247 C C . GLU B 1 125 ? 4.098 37.312 31 1 92.94 125 GLU B C 1
ATOM 4249 O O . GLU B 1 125 ? 5.133 37.812 30.531 1 92.94 125 GLU B O 1
ATOM 4254 N N . ASN B 1 126 ? 3.91 36.031 31.078 1 93.5 126 ASN B N 1
ATOM 4255 C CA . ASN B 1 126 ? 5.008 35.094 30.875 1 93.5 126 ASN B CA 1
ATOM 4256 C C . ASN B 1 126 ? 4.828 34.281 29.594 1 93.5 126 ASN B C 1
ATOM 4258 O O . ASN B 1 126 ? 5.773 33.656 29.125 1 93.5 126 ASN B O 1
ATOM 4262 N N . HIS B 1 127 ? 3.631 34.344 29.078 1 95.75 127 HIS B N 1
ATOM 4263 C CA . HIS B 1 127 ? 3.326 33.531 27.906 1 95.75 127 HIS B CA 1
ATOM 4264 C C . HIS B 1 127 ? 2.699 34.375 26.797 1 95.75 127 HIS B C 1
ATOM 4266 O O . HIS B 1 127 ? 1.671 35.031 27.016 1 95.75 127 HIS B O 1
ATOM 4272 N N . PRO B 1 128 ? 3.346 34.312 25.656 1 98.06 128 PRO B N 1
ATOM 4273 C CA . PRO B 1 128 ? 2.754 35.094 24.578 1 98.06 128 PRO B CA 1
ATOM 4274 C C . PRO B 1 128 ? 1.404 34.562 24.109 1 98.06 128 PRO B C 1
ATOM 4276 O O . PRO B 1 128 ? 1.192 33.344 24.125 1 98.06 128 PRO B O 1
ATOM 4279 N N . ALA B 1 129 ? 0.552 35.438 23.672 1 98.5 129 ALA B N 1
ATOM 4280 C CA . ALA B 1 129 ? -0.728 35.062 23.078 1 98.5 129 ALA B CA 1
ATOM 4281 C C . ALA B 1 129 ? -0.611 34.969 21.562 1 98.5 129 ALA B C 1
ATOM 4283 O O . ALA B 1 129 ? 0.232 35.625 20.938 1 98.5 129 ALA B O 1
ATOM 4284 N N . PHE B 1 130 ? -1.491 34.156 20.984 1 98.88 130 PHE B N 1
ATOM 4285 C CA . PHE B 1 130 ? -1.475 33.938 19.531 1 98.88 130 PHE B CA 1
ATOM 4286 C C . PHE B 1 130 ? -2.859 34.188 18.938 1 98.88 130 PHE B C 1
ATOM 4288 O O . PHE B 1 130 ? -3.871 33.938 19.609 1 98.88 130 PHE B O 1
ATOM 4295 N N . ASN B 1 131 ? -2.963 34.719 17.734 1 98.81 131 ASN B N 1
ATOM 4296 C CA . ASN B 1 131 ? -4.086 34.5 16.828 1 98.81 131 ASN B CA 1
ATOM 4297 C C . ASN B 1 131 ? -3.896 33.25 15.992 1 98.81 131 ASN B C 1
ATOM 4299 O O . ASN B 1 131 ? -3.074 33.219 15.078 1 98.81 131 ASN B O 1
ATOM 4303 N N . LEU B 1 132 ? -4.684 32.25 16.281 1 98.88 132 LEU B N 1
ATOM 4304 C CA . LEU B 1 132 ? -4.457 30.922 15.719 1 98.88 132 LEU B CA 1
ATOM 4305 C C . LEU B 1 132 ? -5.316 30.703 14.477 1 98.88 132 LEU B C 1
ATOM 4307 O O . LEU B 1 132 ? -6.543 30.812 14.531 1 98.88 132 LEU B O 1
ATOM 4311 N N . VAL B 1 133 ? -4.676 30.438 13.352 1 98.94 133 VAL B N 1
ATOM 4312 C CA . VAL B 1 133 ? -5.312 30.078 12.086 1 98.94 133 VAL B CA 1
ATOM 4313 C C . VAL B 1 133 ? -5.027 28.625 11.75 1 98.94 133 VAL B C 1
ATOM 4315 O O . VAL B 1 133 ? -3.867 28.219 11.656 1 98.94 133 VAL B O 1
ATOM 4318 N N . VAL B 1 134 ? -6.105 27.812 11.586 1 98.94 134 VAL B N 1
ATOM 4319 C CA . VAL B 1 134 ? -5.98 26.375 11.352 1 98.94 134 VAL B CA 1
ATOM 4320 C C . VAL B 1 134 ? -6.789 25.984 10.117 1 98.94 134 VAL B C 1
ATOM 4322 O O . VAL B 1 134 ? -7.938 25.547 10.227 1 98.94 134 VAL B O 1
ATOM 4325 N N . PRO B 1 135 ? -6.203 26.047 8.992 1 98.94 135 PRO B N 1
ATOM 4326 C CA . PRO B 1 135 ? -6.914 25.641 7.777 1 98.94 135 PRO B CA 1
ATOM 4327 C C . PRO B 1 135 ? -6.949 24.125 7.602 1 98.94 135 PRO B C 1
ATOM 4329 O O . PRO B 1 135 ? -6.023 23.422 8.031 1 98.94 135 PRO B O 1
ATOM 4332 N N . SER B 1 136 ? -8.078 23.656 7.035 1 98.94 136 SER B N 1
ATOM 4333 C CA . SER B 1 136 ? -8 22.375 6.363 1 98.94 136 SER B CA 1
ATOM 4334 C C . SER B 1 136 ? -7.281 22.484 5.023 1 98.94 136 SER B C 1
ATOM 4336 O O . SER B 1 136 ? -7.625 23.328 4.195 1 98.94 136 SER B O 1
ATOM 4338 N N . LEU B 1 137 ? -6.312 21.672 4.855 1 98.94 137 LEU B N 1
ATOM 4339 C CA . LEU B 1 137 ? -5.633 21.656 3.564 1 98.94 137 LEU B CA 1
ATOM 4340 C C . LEU B 1 137 ? -6.617 21.375 2.432 1 98.94 137 LEU B C 1
ATOM 4342 O O . LEU B 1 137 ? -7.609 20.672 2.625 1 98.94 137 LEU B O 1
ATOM 4346 N N . PRO B 1 138 ? -6.34 21.984 1.209 1 98.88 138 PRO B N 1
ATOM 4347 C CA . PRO B 1 138 ? -7.129 21.516 0.065 1 98.88 138 PRO B CA 1
ATOM 4348 C C . PRO B 1 138 ? -7.215 20 -0.023 1 98.88 138 PRO B C 1
ATOM 4350 O O . PRO B 1 138 ? -6.223 19.312 0.216 1 98.88 138 PRO B O 1
ATOM 4353 N N . ASN B 1 139 ? -8.422 19.484 -0.356 1 98.81 139 ASN B N 1
ATOM 4354 C CA . ASN B 1 139 ? -8.688 18.047 -0.462 1 98.81 139 ASN B CA 1
ATOM 4355 C C . ASN B 1 139 ? -8.938 17.422 0.907 1 98.81 139 ASN B C 1
ATOM 4357 O O . ASN B 1 139 ? -9.211 16.219 1.005 1 98.81 139 ASN B O 1
ATOM 4361 N N . PHE B 1 140 ? -8.844 18.203 2.033 1 98.81 140 PHE B N 1
ATOM 4362 C CA . PHE B 1 140 ? -9.047 17.703 3.385 1 98.81 140 PHE B CA 1
ATOM 4363 C C . PHE B 1 140 ? -10.227 18.391 4.055 1 98.81 140 PHE B C 1
ATOM 4365 O O . PHE B 1 140 ? -10.508 19.562 3.777 1 98.81 140 PHE B O 1
ATOM 4372 N N . GLY B 1 141 ? -10.844 17.641 4.98 1 98.75 141 GLY B N 1
ATOM 4373 C CA . GLY B 1 141 ? -11.922 18.234 5.758 1 98.75 141 GLY B CA 1
ATOM 4374 C C . GLY B 1 141 ? -13.008 18.859 4.898 1 98.75 141 GLY B C 1
ATOM 4375 O O . GLY B 1 141 ? -13.547 18.203 4.008 1 98.75 141 GLY B O 1
ATOM 4376 N N . PHE B 1 142 ? -13.172 20.188 5.105 1 98.88 142 PHE B N 1
ATOM 4377 C CA . PHE B 1 142 ? -14.281 20.828 4.426 1 98.88 142 PHE B CA 1
ATOM 4378 C C . PHE B 1 142 ? -13.781 21.859 3.424 1 98.88 142 PHE B C 1
ATOM 4380 O O . PHE B 1 142 ? -14.508 22.797 3.07 1 98.88 142 PHE B O 1
ATOM 4387 N N . SER B 1 143 ? -12.484 21.766 3.047 1 98.88 143 SER B N 1
ATOM 4388 C CA . SER B 1 143 ? -11.906 22.578 1.979 1 98.88 143 SER B CA 1
ATOM 4389 C C . SER B 1 143 ? -12.258 22.016 0.607 1 98.88 143 SER B C 1
ATOM 4391 O O . SER B 1 143 ? -12.664 20.844 0.494 1 98.88 143 SER B O 1
ATOM 4393 N N . SER B 1 144 ? -12.023 22.812 -0.378 1 98.38 144 SER B N 1
ATOM 4394 C CA . SER B 1 144 ? -12.32 22.469 -1.769 1 98.38 144 SER B CA 1
ATOM 4395 C C . SER B 1 144 ? -11.492 21.281 -2.238 1 98.38 144 SER B C 1
ATOM 4397 O O . SER B 1 144 ? -10.375 21.078 -1.771 1 98.38 144 SER B O 1
ATOM 4399 N N . ALA B 1 145 ? -12.102 20.594 -3.205 1 98.06 145 ALA B N 1
ATOM 4400 C CA . ALA B 1 145 ? -11.367 19.594 -3.973 1 98.06 145 ALA B CA 1
ATOM 4401 C C . ALA B 1 145 ? -10.555 20.234 -5.09 1 98.06 145 ALA B C 1
ATOM 4403 O O . ALA B 1 145 ? -11.023 21.172 -5.742 1 98.06 145 ALA B O 1
ATOM 4404 N N . VAL B 1 146 ? -9.352 19.812 -5.23 1 97.94 146 VAL B N 1
ATOM 4405 C CA . VAL B 1 146 ? -8.555 20.141 -6.406 1 97.94 146 VAL B CA 1
ATOM 4406 C C . VAL B 1 146 ? -8.883 19.172 -7.539 1 97.94 146 VAL B C 1
ATOM 4408 O O . VAL B 1 146 ? -8.914 17.953 -7.336 1 97.94 146 VAL B O 1
ATOM 4411 N N . LYS B 1 147 ? -9.023 19.625 -8.797 1 96.06 147 LYS B N 1
ATOM 4412 C CA . LYS B 1 147 ? -9.578 18.797 -9.859 1 96.06 147 LYS B CA 1
ATOM 4413 C C . LYS B 1 147 ? -8.523 18.453 -10.906 1 96.06 147 LYS B C 1
ATOM 4415 O O . LYS B 1 147 ? -8.711 17.547 -11.719 1 96.06 147 LYS B O 1
ATOM 4420 N N . THR B 1 148 ? -7.414 19.125 -10.859 1 95.38 148 THR B N 1
ATOM 4421 C CA . THR B 1 148 ? -6.395 18.922 -11.883 1 95.38 148 THR B CA 1
ATOM 4422 C C . THR B 1 148 ? -5.082 18.453 -11.258 1 95.38 148 THR B C 1
ATOM 4424 O O . THR B 1 148 ? -4.789 18.781 -10.102 1 95.38 148 THR B O 1
ATOM 4427 N N . LYS B 1 149 ? -4.25 17.734 -12.016 1 94.62 149 LYS B N 1
ATOM 4428 C CA . LYS B 1 149 ? -2.947 17.266 -11.562 1 94.62 149 LYS B CA 1
ATOM 4429 C C . LYS B 1 149 ? -1.969 18.422 -11.391 1 94.62 149 LYS B C 1
ATOM 4431 O O . LYS B 1 149 ? -2.109 19.469 -12.039 1 94.62 149 LYS B O 1
ATOM 4436 N N . GLY B 1 150 ? -1.017 18.188 -10.523 1 94.38 150 GLY B N 1
ATOM 4437 C CA . GLY B 1 150 ? 0.057 19.156 -10.375 1 94.38 150 GLY B CA 1
ATOM 4438 C C . GLY B 1 150 ? -0.021 19.938 -9.086 1 94.38 150 GLY B C 1
ATOM 4439 O O . GLY B 1 150 ? 0.886 20.719 -8.766 1 94.38 150 GLY B O 1
ATOM 4440 N N . PHE B 1 151 ? -1.099 19.828 -8.312 1 96.12 151 PHE B N 1
ATOM 4441 C CA . PHE B 1 151 ? -1.241 20.5 -7.031 1 96.12 151 PHE B CA 1
ATOM 4442 C C . PHE B 1 151 ? -0.333 19.875 -5.98 1 96.12 151 PHE B C 1
ATOM 4444 O O . PHE B 1 151 ? -0.781 19.062 -5.172 1 96.12 151 PHE B O 1
ATOM 4451 N N . GLY B 1 152 ? 0.892 20.297 -5.961 1 96 152 GLY B N 1
ATOM 4452 C CA . GLY B 1 152 ? 1.916 19.75 -5.086 1 96 152 GLY B CA 1
ATOM 4453 C C . GLY B 1 152 ? 2.24 20.656 -3.91 1 96 152 GLY B C 1
ATOM 4454 O O . GLY B 1 152 ? 1.432 21.516 -3.535 1 96 152 GLY B O 1
ATOM 4455 N N . LEU B 1 153 ? 3.357 20.484 -3.334 1 96.75 153 LEU B N 1
ATOM 4456 C CA . LEU B 1 153 ? 3.74 21.156 -2.1 1 96.75 153 LEU B CA 1
ATOM 4457 C C . LEU B 1 153 ? 3.816 22.672 -2.311 1 96.75 153 LEU B C 1
ATOM 4459 O O . LEU B 1 153 ? 3.443 23.438 -1.426 1 96.75 153 LEU B O 1
ATOM 4463 N N . ALA B 1 154 ? 4.262 23.078 -3.445 1 96.31 154 ALA B N 1
ATOM 4464 C CA . ALA B 1 154 ? 4.312 24.5 -3.748 1 96.31 154 ALA B CA 1
ATOM 4465 C C . ALA B 1 154 ? 2.914 25.109 -3.752 1 96.31 154 ALA B C 1
ATOM 4467 O O . ALA B 1 154 ? 2.717 26.234 -3.27 1 96.31 154 ALA B O 1
ATOM 4468 N N . GLN B 1 155 ? 1.996 24.406 -4.34 1 97.06 155 GLN B N 1
ATOM 4469 C CA . GLN B 1 155 ? 0.622 24.891 -4.426 1 97.06 155 GLN B CA 1
ATOM 4470 C C . GLN B 1 155 ? -0.05 24.891 -3.057 1 97.06 155 GLN B C 1
ATOM 4472 O O . GLN B 1 155 ? -0.817 25.797 -2.736 1 97.06 155 GLN B O 1
ATOM 4477 N N . TYR B 1 156 ? 0.238 23.859 -2.271 1 98.25 156 TYR B N 1
ATOM 4478 C CA . TYR B 1 156 ? -0.257 23.875 -0.899 1 98.25 156 TYR B CA 1
ATOM 4479 C C . TYR B 1 156 ? 0.281 25.078 -0.138 1 98.25 156 TYR B C 1
ATOM 4481 O O . TYR B 1 156 ? -0.46 25.75 0.594 1 98.25 156 TYR B O 1
ATOM 4489 N N . ALA B 1 157 ? 1.563 25.328 -0.275 1 98.31 157 ALA B N 1
ATOM 4490 C CA . ALA B 1 157 ? 2.178 26.484 0.379 1 98.31 157 ALA B CA 1
ATOM 4491 C C . ALA B 1 157 ? 1.522 27.781 -0.075 1 98.31 157 ALA B C 1
ATOM 4493 O O . ALA B 1 157 ? 1.256 28.672 0.741 1 98.31 157 ALA B O 1
ATOM 4494 N N . GLU B 1 158 ? 1.302 27.891 -1.35 1 98.19 158 GLU B N 1
ATOM 4495 C CA . GLU B 1 158 ? 0.647 29.062 -1.899 1 98.19 158 GLU B CA 1
ATOM 4496 C C . GLU B 1 158 ? -0.75 29.25 -1.314 1 98.19 158 GLU B C 1
ATOM 4498 O O . GLU B 1 158 ? -1.144 30.359 -0.968 1 98.19 158 GLU B O 1
ATOM 4503 N N . ALA B 1 159 ? -1.475 28.188 -1.221 1 98.75 159 ALA B N 1
ATOM 4504 C CA . ALA B 1 159 ? -2.82 28.234 -0.656 1 98.75 159 ALA B CA 1
ATOM 4505 C C . ALA B 1 159 ? -2.785 28.703 0.797 1 98.75 159 ALA B C 1
ATOM 4507 O O . ALA B 1 159 ? -3.59 29.547 1.204 1 98.75 159 ALA B O 1
ATOM 4508 N N . MET B 1 160 ? -1.894 28.156 1.575 1 98.88 160 MET B N 1
ATOM 4509 C CA . MET B 1 160 ? -1.796 28.516 2.988 1 98.88 160 MET B CA 1
ATOM 4510 C C . MET B 1 160 ? -1.362 29.969 3.16 1 98.88 160 MET B C 1
ATOM 4512 O O . MET B 1 160 ? -1.866 30.672 4.035 1 98.88 160 MET B O 1
ATOM 4516 N N . HIS B 1 161 ? -0.414 30.406 2.33 1 98.81 161 HIS B N 1
ATOM 4517 C CA . HIS B 1 161 ? -0.014 31.812 2.336 1 98.81 161 HIS B CA 1
ATOM 4518 C C . HIS B 1 161 ? -1.193 32.719 2.01 1 98.81 161 HIS B C 1
ATOM 4520 O O . HIS B 1 161 ? -1.4 33.75 2.676 1 98.81 161 HIS B O 1
ATOM 4526 N N . ALA B 1 162 ? -1.932 32.312 1.024 1 98.81 162 ALA B N 1
ATOM 4527 C CA . ALA B 1 162 ? -3.086 33.094 0.6 1 98.81 162 ALA B CA 1
ATOM 4528 C C . ALA B 1 162 ? -4.129 33.188 1.71 1 98.81 162 ALA B C 1
ATOM 4530 O O . ALA B 1 162 ? -4.777 34.219 1.887 1 98.81 162 ALA B O 1
ATOM 4531 N N . VAL B 1 163 ? -4.34 32.094 2.451 1 98.88 163 VAL B N 1
ATOM 4532 C CA . VAL B 1 163 ? -5.27 32.125 3.576 1 98.88 163 VAL B CA 1
ATOM 4533 C C . VAL B 1 163 ? -4.848 33.188 4.578 1 98.88 163 VAL B C 1
ATOM 4535 O O . VAL B 1 163 ? -5.668 34 5 1 98.88 163 VAL B O 1
ATOM 4538 N N . MET B 1 164 ? -3.592 33.25 4.965 1 98.88 164 MET B N 1
ATOM 4539 C CA . MET B 1 164 ? -3.086 34.188 5.953 1 98.88 164 MET B CA 1
ATOM 4540 C C . MET B 1 164 ? -3.25 35.625 5.465 1 98.88 164 MET B C 1
ATOM 4542 O O . MET B 1 164 ? -3.752 36.469 6.191 1 98.88 164 MET B O 1
ATOM 4546 N N . THR B 1 165 ? -2.898 35.844 4.188 1 98.38 165 THR B N 1
ATOM 4547 C CA . THR B 1 165 ? -2.961 37.219 3.666 1 98.38 165 THR B CA 1
ATOM 4548 C C . THR B 1 165 ? -4.406 37.656 3.523 1 98.38 165 THR B C 1
ATOM 4550 O O . THR B 1 165 ? -4.719 38.844 3.75 1 98.38 165 THR B O 1
ATOM 4553 N N . THR B 1 166 ? -5.246 36.75 3.127 1 98.31 166 THR B N 1
ATOM 4554 C CA . THR B 1 166 ? -6.664 37.062 3.01 1 98.31 166 THR B CA 1
ATOM 4555 C C . THR B 1 166 ? -7.246 37.438 4.371 1 98.31 166 THR B C 1
ATOM 4557 O O . THR B 1 166 ? -8.125 38.312 4.461 1 98.31 166 THR B O 1
ATOM 4560 N N . LEU B 1 167 ? -6.746 36.844 5.426 1 98.38 167 LEU B N 1
ATOM 4561 C CA . LEU B 1 167 ? -7.23 37.094 6.777 1 98.38 167 LEU B CA 1
ATOM 4562 C C . LEU B 1 167 ? -6.543 38.312 7.371 1 98.38 167 LEU B C 1
ATOM 4564 O O . LEU B 1 167 ? -6.809 38.688 8.516 1 98.38 167 LEU B O 1
ATOM 4568 N N . GLY B 1 168 ? -5.578 38.906 6.652 1 97.75 168 GLY B N 1
ATOM 4569 C CA . GLY B 1 168 ? -4.973 40.156 7.059 1 97.75 168 GLY B CA 1
ATOM 4570 C C . GLY B 1 168 ? -3.623 40 7.727 1 97.75 168 GLY B C 1
ATOM 4571 O O . GLY B 1 168 ? -3.059 40.969 8.258 1 97.75 168 GLY B O 1
ATOM 4572 N N . TYR B 1 169 ? -3.143 38.812 7.762 1 98.38 169 TYR B N 1
ATOM 4573 C CA . TYR B 1 169 ? -1.825 38.562 8.336 1 98.38 169 TYR B CA 1
ATOM 4574 C C . TYR B 1 169 ? -0.755 38.531 7.246 1 98.38 169 TYR B C 1
ATOM 4576 O O . TYR B 1 169 ? -0.587 37.531 6.562 1 98.38 169 TYR B O 1
ATOM 4584 N N . HIS B 1 170 ? 0.087 39.531 7.145 1 98 170 HIS B N 1
ATOM 4585 C CA . HIS B 1 170 ? 1.099 39.625 6.102 1 98 170 HIS B CA 1
ATOM 4586 C C . HIS B 1 170 ? 2.447 39.094 6.586 1 98 170 HIS B C 1
ATOM 4588 O O . HIS B 1 170 ? 3.322 38.781 5.777 1 98 170 HIS B O 1
ATOM 4594 N N . GLU B 1 171 ? 2.66 39.156 7.84 1 98.56 171 GLU B N 1
ATOM 4595 C CA . GLU B 1 171 ? 3.783 38.531 8.508 1 98.56 171 GLU B CA 1
ATOM 4596 C C . GLU B 1 171 ? 3.305 37.594 9.633 1 98.56 171 GLU B C 1
ATOM 4598 O O . GLU B 1 171 ? 2.43 38 10.414 1 98.56 171 GLU B O 1
ATOM 4603 N N . TYR B 1 172 ? 3.809 36.406 9.695 1 98.81 172 TYR B N 1
ATOM 4604 C CA . TYR B 1 172 ? 3.24 35.406 10.609 1 98.81 172 TYR B CA 1
ATOM 4605 C C . TYR B 1 172 ? 4.238 34.312 10.906 1 98.81 172 TYR B C 1
ATOM 4607 O O . TYR B 1 172 ? 5.277 34.188 10.242 1 98.81 172 TYR B O 1
ATOM 4615 N N . ALA B 1 173 ? 3.977 33.531 11.969 1 98.88 173 ALA B N 1
ATOM 4616 C CA . ALA B 1 173 ? 4.699 32.312 12.289 1 98.88 173 ALA B CA 1
ATOM 4617 C C . ALA B 1 173 ? 3.93 31.078 11.828 1 98.88 173 ALA B C 1
ATOM 4619 O O . ALA B 1 173 ? 2.719 31.141 11.594 1 98.88 173 ALA B O 1
ATOM 4620 N N . VAL B 1 174 ? 4.637 29.938 11.609 1 98.94 174 VAL B N 1
ATOM 4621 C CA . VAL B 1 174 ? 4.016 28.703 11.141 1 98.94 174 VAL B CA 1
ATOM 4622 C C . VAL B 1 174 ? 4.422 27.547 12.047 1 98.94 174 VAL B C 1
ATOM 4624 O O . VAL B 1 174 ? 5.582 27.438 12.445 1 98.94 174 VAL B O 1
ATOM 4627 N N . GLN B 1 175 ? 3.504 26.781 12.469 1 98.88 175 GLN B N 1
ATOM 4628 C CA . GLN B 1 175 ? 3.711 25.5 13.133 1 98.88 175 GLN B CA 1
ATOM 4629 C C . GLN B 1 175 ? 3.244 24.344 12.258 1 98.88 175 GLN B C 1
ATOM 4631 O O . GLN B 1 175 ? 2.162 24.406 11.672 1 98.88 175 GLN B O 1
ATOM 4636 N N . GLY B 1 176 ? 4.031 23.297 12.07 1 98.62 176 GLY B N 1
ATOM 4637 C CA . GLY B 1 176 ? 3.592 22.188 11.227 1 98.62 176 GLY B CA 1
ATOM 4638 C C . GLY B 1 176 ? 4.281 20.875 11.555 1 98.62 176 GLY B C 1
ATOM 4639 O O . GLY B 1 176 ? 5.492 20.844 11.789 1 98.62 176 GLY B O 1
ATOM 4640 N N . GLY B 1 177 ? 3.57 19.812 11.617 1 98.12 177 GLY B N 1
ATOM 4641 C CA . GLY B 1 177 ? 4.043 18.438 11.602 1 98.12 177 GLY B CA 1
ATOM 4642 C C . GLY B 1 177 ? 3.703 17.703 10.32 1 98.12 177 GLY B C 1
ATOM 4643 O O . GLY B 1 177 ? 3 18.234 9.461 1 98.12 177 GLY B O 1
ATOM 4644 N N . ASP B 1 178 ? 4.27 16.516 10.102 1 98.25 178 ASP B N 1
ATOM 4645 C CA . ASP B 1 178 ? 3.934 15.68 8.945 1 98.25 178 ASP B CA 1
ATOM 4646 C C . ASP B 1 178 ? 3.965 16.5 7.656 1 98.25 178 ASP B C 1
ATOM 4648 O O . ASP B 1 178 ? 4.965 17.156 7.352 1 98.25 178 ASP B O 1
ATOM 4652 N N . TRP B 1 179 ? 2.848 16.594 6.887 1 98.69 179 TRP B N 1
ATOM 4653 C CA . TRP B 1 179 ? 2.777 17.438 5.691 1 98.69 179 TRP B CA 1
ATOM 4654 C C . TRP B 1 179 ? 2.893 18.906 6.051 1 98.69 179 TRP B C 1
ATOM 4656 O O . TRP B 1 179 ? 3.436 19.703 5.281 1 98.69 179 TRP B O 1
ATOM 4666 N N . GLY B 1 180 ? 2.354 19.25 7.203 1 98.75 180 GLY B N 1
ATOM 4667 C CA . GLY B 1 180 ? 2.51 20.609 7.664 1 98.75 180 GLY B CA 1
ATOM 4668 C C . GLY B 1 180 ? 3.961 21.047 7.781 1 98.75 180 GLY B C 1
ATOM 4669 O O . GLY B 1 180 ? 4.301 22.188 7.496 1 98.75 180 GLY B O 1
ATOM 4670 N N . SER B 1 181 ? 4.781 20.141 8.18 1 98.12 181 SER B N 1
ATOM 4671 C CA . SER B 1 181 ? 6.211 20.438 8.258 1 98.12 181 SER B CA 1
ATOM 4672 C C . SER B 1 181 ? 6.785 20.719 6.871 1 98.12 181 SER B C 1
ATOM 4674 O O . SER B 1 181 ? 7.508 21.703 6.691 1 98.12 181 SER B O 1
ATOM 4676 N N . LEU B 1 182 ? 6.445 19.938 5.902 1 97.69 182 LEU B N 1
ATOM 4677 C CA . LEU B 1 182 ? 6.965 20.109 4.551 1 97.69 182 LEU B CA 1
ATOM 4678 C C . LEU B 1 182 ? 6.422 21.375 3.906 1 97.69 182 LEU B C 1
ATOM 4680 O O . LEU B 1 182 ? 7.172 22.141 3.287 1 97.69 182 LEU B O 1
ATOM 4684 N N . ILE B 1 183 ? 5.172 21.578 4.105 1 98.56 183 ILE B N 1
ATOM 4685 C CA . ILE B 1 183 ? 4.543 22.766 3.529 1 98.56 183 ILE B CA 1
ATOM 4686 C C . ILE B 1 183 ? 5.117 24.031 4.176 1 98.56 183 ILE B C 1
ATOM 4688 O O . ILE B 1 183 ? 5.402 25.016 3.488 1 98.56 183 ILE B O 1
ATOM 4692 N N . ALA B 1 184 ? 5.316 24 5.477 1 98.44 184 ALA B N 1
ATOM 4693 C CA . ALA B 1 184 ? 5.91 25.125 6.184 1 98.44 184 ALA B CA 1
ATOM 4694 C C . ALA B 1 184 ? 7.301 25.438 5.641 1 98.44 184 ALA B C 1
ATOM 4696 O O . ALA B 1 184 ? 7.664 26.609 5.488 1 98.44 184 ALA B O 1
ATOM 4697 N N . ARG B 1 185 ? 8.023 24.453 5.371 1 97.19 185 ARG B N 1
ATOM 4698 C CA . ARG B 1 185 ? 9.367 24.641 4.836 1 97.19 185 ARG B CA 1
ATOM 4699 C C . ARG B 1 185 ? 9.32 25.234 3.432 1 97.19 185 ARG B C 1
ATOM 4701 O O . ARG B 1 185 ? 10.148 26.078 3.08 1 97.19 185 ARG B O 1
ATOM 4708 N N . VAL B 1 186 ? 8.398 24.766 2.672 1 97.12 186 VAL B N 1
ATOM 4709 C CA . VAL B 1 186 ? 8.219 25.359 1.35 1 97.12 186 VAL B CA 1
ATOM 4710 C C . VAL B 1 186 ? 7.824 26.828 1.485 1 97.12 186 VAL B C 1
ATOM 4712 O O . VAL B 1 186 ? 8.312 27.672 0.74 1 97.12 186 VAL B O 1
ATOM 4715 N N . MET B 1 187 ? 6.973 27.141 2.426 1 98.06 187 MET B N 1
ATOM 4716 C CA . MET B 1 187 ? 6.555 28.516 2.662 1 98.06 187 MET B CA 1
ATOM 4717 C C . MET B 1 187 ? 7.746 29.375 3.066 1 98.06 187 MET B C 1
ATOM 4719 O O . MET B 1 187 ? 7.871 30.516 2.617 1 98.06 187 MET B O 1
ATOM 4723 N N . ALA B 1 188 ? 8.586 28.844 3.912 1 97.31 188 ALA B N 1
ATOM 4724 C CA . ALA B 1 188 ? 9.789 29.578 4.312 1 97.31 188 ALA B CA 1
ATOM 4725 C C . ALA B 1 188 ? 10.641 29.953 3.1 1 97.31 188 ALA B C 1
ATOM 4727 O O . ALA B 1 188 ? 11.234 31.031 3.053 1 97.31 188 ALA B O 1
ATOM 4728 N N . HIS B 1 189 ? 10.711 29.109 2.129 1 95.56 189 HIS B N 1
ATOM 4729 C CA . HIS B 1 189 ? 11.516 29.328 0.933 1 95.56 189 HIS B CA 1
ATOM 4730 C C . HIS B 1 189 ? 10.836 30.297 -0.02 1 95.56 189 HIS B C 1
ATOM 4732 O O . HIS B 1 189 ? 11.492 31.141 -0.628 1 95.56 189 HIS B O 1
ATOM 4738 N N . ARG B 1 190 ? 9.57 30.203 -0.122 1 95.62 190 ARG B N 1
ATOM 4739 C CA . ARG B 1 190 ? 8.859 30.938 -1.163 1 95.62 190 ARG B CA 1
ATOM 4740 C C . ARG B 1 190 ? 8.398 32.312 -0.655 1 95.62 190 ARG B C 1
ATOM 4742 O O . ARG B 1 190 ? 8.273 33.25 -1.434 1 95.62 190 ARG B O 1
ATOM 4749 N N . TYR B 1 191 ? 8.18 32.375 0.625 1 97.38 191 TYR B N 1
ATOM 4750 C CA . TYR B 1 191 ? 7.645 33.594 1.202 1 97.38 191 TYR B CA 1
ATOM 4751 C C . TYR B 1 191 ? 8.438 34 2.439 1 97.38 191 TYR B C 1
ATOM 4753 O O . TYR B 1 191 ? 7.855 34.25 3.5 1 97.38 191 TYR B O 1
ATOM 4761 N N . PRO B 1 192 ? 9.711 34.156 2.348 1 96.62 192 PRO B N 1
ATOM 4762 C CA . PRO B 1 192 ? 10.539 34.438 3.527 1 96.62 192 PRO B CA 1
ATOM 4763 C C . PRO B 1 192 ? 10.227 35.781 4.16 1 96.62 192 PRO B C 1
ATOM 4765 O O . PRO B 1 192 ? 10.445 35.969 5.359 1 96.62 192 PRO B O 1
ATOM 4768 N N . ASP B 1 193 ? 9.727 36.75 3.391 1 97.31 193 ASP B N 1
ATOM 4769 C CA . ASP B 1 193 ? 9.391 38.062 3.914 1 97.31 193 ASP B CA 1
ATOM 4770 C C . ASP B 1 193 ? 8.086 38.031 4.715 1 97.31 193 ASP B C 1
ATOM 4772 O O . ASP B 1 193 ? 7.793 38.938 5.477 1 97.31 193 ASP B O 1
ATOM 4776 N N . HIS B 1 194 ? 7.328 36.938 4.559 1 98.31 194 HIS B N 1
ATOM 4777 C CA . HIS B 1 194 ? 6.047 36.781 5.234 1 98.31 194 HIS B CA 1
ATOM 4778 C C . HIS B 1 194 ? 6.133 35.75 6.336 1 98.31 194 HIS B C 1
ATOM 4780 O O . HIS B 1 194 ? 5.562 35.906 7.414 1 98.31 194 HIS B O 1
ATOM 4786 N N . THR B 1 195 ? 6.816 34.656 6.055 1 98.56 195 THR B N 1
ATOM 4787 C CA . THR B 1 195 ? 7.039 33.594 7.027 1 98.56 195 THR B CA 1
ATOM 4788 C C . THR B 1 195 ? 8.227 33.938 7.93 1 98.56 195 THR B C 1
ATOM 4790 O O . THR B 1 195 ? 9.375 33.688 7.57 1 98.56 195 THR B O 1
ATOM 4793 N N . LYS B 1 196 ? 7.926 34.312 9.148 1 98.31 196 LYS B N 1
ATOM 4794 C CA . LYS B 1 196 ? 8.977 34.938 9.945 1 98.31 196 LYS B CA 1
ATOM 4795 C C . LYS B 1 196 ? 9.633 33.906 10.875 1 98.31 196 LYS B C 1
ATOM 4797 O O . LYS B 1 196 ? 10.812 34.062 11.219 1 98.31 196 LYS B O 1
ATOM 4802 N N . ALA B 1 197 ? 8.859 33 11.297 1 98.56 197 ALA B N 1
ATOM 4803 C CA . ALA B 1 197 ? 9.336 31.922 12.156 1 98.56 197 ALA B CA 1
ATOM 4804 C C . ALA B 1 197 ? 8.594 30.609 11.852 1 98.56 197 ALA B C 1
ATOM 4806 O O . ALA B 1 197 ? 7.406 30.625 11.523 1 98.56 197 ALA B O 1
ATOM 4807 N N . VAL B 1 198 ? 9.32 29.469 11.938 1 98.62 198 VAL B N 1
ATOM 4808 C CA . VAL B 1 198 ? 8.742 28.156 11.672 1 98.62 198 VAL B CA 1
ATOM 4809 C C . VAL B 1 198 ? 9.078 27.219 12.82 1 98.62 198 VAL B C 1
ATOM 4811 O O . VAL B 1 198 ? 10.242 27.094 13.211 1 98.62 198 VAL B O 1
ATOM 4814 N N . HIS B 1 199 ? 8.102 26.641 13.414 1 98.75 199 HIS B N 1
ATOM 4815 C CA . HIS B 1 199 ? 8.219 25.609 14.438 1 98.75 199 HIS B CA 1
ATOM 4816 C C . HIS B 1 199 ? 7.781 24.25 13.898 1 98.75 199 HIS B C 1
ATOM 4818 O O . HIS B 1 199 ? 6.66 24.109 13.406 1 98.75 199 HIS B O 1
ATOM 4824 N N . LEU B 1 200 ? 8.664 23.234 13.945 1 98.31 200 LEU B N 1
ATOM 4825 C CA . LEU B 1 200 ? 8.391 21.938 13.344 1 98.31 200 LEU B CA 1
ATOM 4826 C C . LEU B 1 200 ? 8.43 20.828 14.391 1 98.31 200 LEU B C 1
ATOM 4828 O O . LEU B 1 200 ? 9.266 20.859 15.297 1 98.31 200 LEU B O 1
ATOM 4832 N N . ASN B 1 201 ? 7.535 19.844 1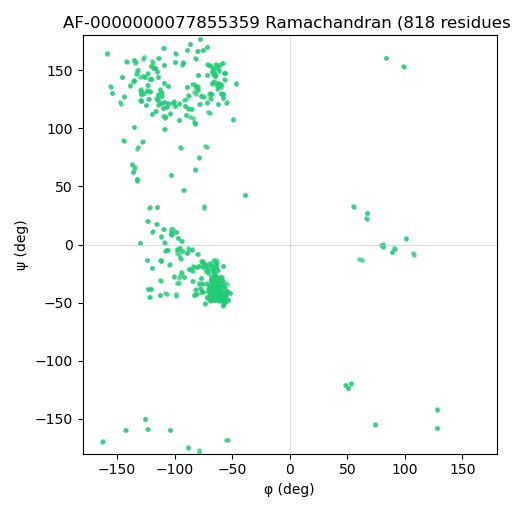4.25 1 98.5 201 ASN B N 1
ATOM 4833 C CA . ASN B 1 201 ? 7.598 18.656 15.094 1 98.5 201 ASN B CA 1
ATOM 4834 C C . ASN B 1 201 ? 7.684 17.375 14.258 1 98.5 201 ASN B C 1
ATOM 4836 O O . ASN B 1 201 ? 7.316 16.297 14.727 1 98.5 201 ASN B O 1
ATOM 4840 N N . PHE B 1 202 ? 8.078 17.438 13.039 1 97.31 202 PHE B N 1
ATOM 4841 C CA . PHE B 1 202 ? 8.414 16.375 12.078 1 97.31 202 PHE B CA 1
ATOM 4842 C C . PHE B 1 202 ? 9.523 16.844 11.141 1 97.31 202 PHE B C 1
ATOM 4844 O O . PHE B 1 202 ? 9.359 17.812 10.406 1 97.31 202 PHE B O 1
ATOM 4851 N N . LEU B 1 203 ? 10.656 16.047 11.141 1 92.88 203 LEU B N 1
ATOM 4852 C CA . LEU B 1 203 ? 11.852 16.672 10.578 1 92.88 203 LEU B CA 1
ATOM 4853 C C . LEU B 1 203 ? 12.578 15.719 9.641 1 92.88 203 LEU B C 1
ATOM 4855 O O . LEU B 1 203 ? 13.742 15.391 9.867 1 92.88 203 LEU B O 1
ATOM 4859 N N . PRO B 1 204 ? 11.938 15.359 8.539 1 93.56 204 PRO B N 1
ATOM 4860 C CA . PRO B 1 204 ? 12.734 14.609 7.555 1 93.56 204 PRO B CA 1
ATOM 4861 C C . PRO B 1 204 ? 13.82 15.469 6.906 1 93.56 204 PRO B C 1
ATOM 4863 O O . PRO B 1 204 ? 13.539 16.562 6.422 1 93.56 204 PRO B O 1
ATOM 4866 N N . VAL B 1 205 ? 15.039 15.047 6.961 1 93.94 205 VAL B N 1
ATOM 4867 C CA . VAL B 1 205 ? 16.156 15.68 6.285 1 93.94 205 VAL B CA 1
ATOM 4868 C C . VAL B 1 205 ? 16.984 14.625 5.547 1 93.94 205 VAL B C 1
ATOM 4870 O O . VAL B 1 205 ? 17.016 13.461 5.949 1 93.94 205 VAL B O 1
ATOM 4873 N N . ALA B 1 206 ? 17.547 15.008 4.449 1 92.06 206 ALA B N 1
ATOM 4874 C CA . ALA B 1 206 ? 18.5 14.117 3.795 1 92.06 206 ALA B CA 1
ATOM 4875 C C . ALA B 1 206 ? 19.75 13.922 4.656 1 92.06 206 ALA B C 1
ATOM 4877 O O . ALA B 1 206 ? 20.188 14.852 5.344 1 92.06 206 ALA B O 1
ATOM 4878 N N . PRO B 1 207 ? 20.312 12.727 4.594 1 91.56 207 PRO B N 1
ATOM 4879 C CA . PRO B 1 207 ? 21.562 12.531 5.332 1 91.56 207 PRO B CA 1
ATOM 4880 C C . PRO B 1 207 ? 22.688 13.438 4.84 1 91.56 207 PRO B C 1
ATOM 4882 O O . PRO B 1 207 ? 22.703 13.828 3.67 1 91.56 207 PRO B O 1
ATOM 4885 N N . PRO B 1 208 ? 23.562 13.758 5.816 1 93.62 208 PRO B N 1
ATOM 4886 C CA . PRO B 1 208 ? 24.688 14.602 5.402 1 93.62 208 PRO B CA 1
ATOM 4887 C C . PRO B 1 208 ? 25.641 13.883 4.453 1 93.62 208 PRO B C 1
ATOM 4889 O O . PRO B 1 208 ? 25.906 12.68 4.621 1 93.62 208 PRO B O 1
ATOM 4892 N N . TYR B 1 209 ? 26.047 14.57 3.521 1 91.94 209 TYR B N 1
ATOM 4893 C CA . TYR B 1 209 ? 27.047 14.094 2.582 1 91.94 209 TYR B CA 1
ATOM 4894 C C . TYR B 1 209 ? 28.312 14.938 2.652 1 91.94 209 TYR B C 1
ATOM 4896 O O . TYR B 1 209 ? 28.25 16.141 2.922 1 91.94 209 TYR B O 1
ATOM 4904 N N . PRO B 1 210 ? 29.5 14.328 2.32 1 93.25 210 PRO B N 1
ATOM 4905 C CA . PRO B 1 210 ? 30.766 15.078 2.449 1 93.25 210 PRO B CA 1
ATOM 4906 C C . PRO B 1 210 ? 30.844 16.266 1.5 1 93.25 210 PRO B C 1
ATOM 4908 O O . PRO B 1 210 ? 31.469 17.281 1.818 1 93.25 210 PRO B O 1
ATOM 4911 N N . TRP B 1 211 ? 30.141 16.234 0.402 1 91.25 211 TRP B N 1
ATOM 4912 C CA . TRP B 1 211 ? 30.266 17.281 -0.606 1 91.25 211 TRP B CA 1
ATOM 4913 C C . TRP B 1 211 ? 29.188 18.344 -0.433 1 91.25 211 TRP B C 1
ATOM 4915 O O . TRP B 1 211 ? 29.297 19.438 -0.979 1 91.25 211 TRP B O 1
ATOM 4925 N N . LYS B 1 212 ? 28.266 18.141 0.378 1 89.19 212 LYS B 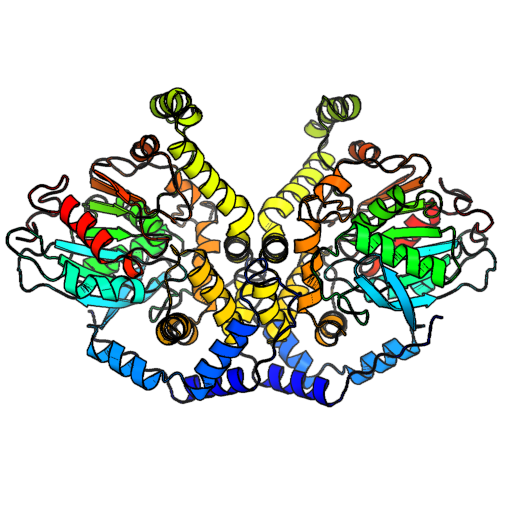N 1
ATOM 4926 C CA . LYS B 1 212 ? 27.172 19.094 0.576 1 89.19 212 LYS B CA 1
ATOM 4927 C C . LYS B 1 212 ? 27.234 19.719 1.968 1 89.19 212 LYS B C 1
ATOM 4929 O O . LYS B 1 212 ? 26.953 20.906 2.135 1 89.19 212 LYS B O 1
ATOM 4934 N N . SER B 1 213 ? 27.5 18.859 2.963 1 91.5 213 SER B N 1
ATOM 4935 C CA . SER B 1 213 ? 27.562 19.281 4.355 1 91.5 213 SER B CA 1
ATOM 4936 C C . SER B 1 213 ? 28.734 18.656 5.086 1 91.5 213 SER B C 1
ATOM 4938 O O . SER B 1 213 ? 28.547 17.859 6.004 1 91.5 213 SER B O 1
ATOM 4940 N N . PRO B 1 214 ? 29.953 19.047 4.734 1 93 214 PRO B N 1
ATOM 4941 C CA . PRO B 1 214 ? 31.156 18.359 5.223 1 93 214 PRO B CA 1
ATOM 4942 C C . PRO B 1 214 ? 31.281 18.406 6.742 1 93 214 PRO B C 1
ATOM 4944 O O . PRO B 1 214 ? 31.672 17.422 7.359 1 93 214 PRO B O 1
ATOM 4947 N N . LEU B 1 215 ? 30.953 19.469 7.316 1 93.19 215 LEU B N 1
ATOM 4948 C CA . LEU B 1 215 ? 31.109 19.594 8.758 1 93.19 215 LEU B CA 1
ATOM 4949 C C . LEU B 1 215 ? 30.125 18.672 9.492 1 93.19 215 LEU B C 1
ATOM 4951 O O . LEU B 1 215 ? 30.516 17.969 10.422 1 93.19 215 LEU B O 1
ATOM 4955 N N . VAL B 1 216 ? 28.891 18.719 9.062 1 93.62 216 VAL B N 1
ATOM 4956 C CA . VAL B 1 216 ? 27.891 17.859 9.688 1 93.62 216 VAL B CA 1
ATOM 4957 C C . VAL B 1 216 ? 28.234 16.406 9.422 1 93.62 216 VAL B C 1
ATOM 4959 O O . VAL B 1 216 ? 28.047 15.547 10.289 1 93.62 216 VAL B O 1
ATOM 4962 N N . PHE B 1 217 ? 28.688 16.125 8.242 1 94.69 217 PHE B N 1
ATOM 4963 C CA . PHE B 1 217 ? 29.094 14.781 7.883 1 94.69 217 PHE B CA 1
ATOM 4964 C C . PHE B 1 217 ? 30.188 14.281 8.82 1 94.69 217 PHE B C 1
ATOM 4966 O O . PHE B 1 217 ? 30.094 13.18 9.359 1 94.69 217 PHE B O 1
ATOM 4973 N N . LEU B 1 218 ? 31.172 15.07 8.961 1 94 218 LEU B N 1
ATOM 4974 C CA . LEU B 1 218 ? 32.281 14.703 9.836 1 94 218 LEU B CA 1
ATOM 4975 C C . LEU B 1 218 ? 31.812 14.523 11.273 1 94 218 LEU B C 1
ATOM 4977 O O . LEU B 1 218 ? 32.25 13.586 11.953 1 94 218 LEU B O 1
ATOM 4981 N N . GLN B 1 219 ? 31.047 15.453 11.719 1 93.75 219 GLN B N 1
ATOM 4982 C CA . GLN B 1 219 ? 30.484 15.336 13.062 1 93.75 219 GLN B CA 1
ATOM 4983 C C . GLN B 1 219 ? 29.703 14.031 13.227 1 93.75 219 GLN B C 1
ATOM 4985 O O . GLN B 1 219 ? 29.781 13.391 14.273 1 93.75 219 GLN B O 1
ATOM 4990 N N . SER B 1 220 ? 28.922 13.766 12.258 1 93.94 220 SER B N 1
ATOM 4991 C CA . SER B 1 220 ? 28.156 12.523 12.281 1 93.94 220 SER B CA 1
ATOM 4992 C C . SER B 1 220 ? 29.062 11.305 12.422 1 93.94 220 SER B C 1
ATOM 4994 O O . SER B 1 220 ? 28.75 10.383 13.18 1 93.94 220 SER B O 1
ATOM 4996 N N . LEU B 1 221 ? 30.125 11.289 11.75 1 93.62 221 LEU B N 1
ATOM 4997 C CA . LEU B 1 221 ? 31.078 10.188 11.805 1 93.62 221 LEU B CA 1
ATOM 4998 C C . LEU B 1 221 ? 31.672 10.047 13.211 1 93.62 221 LEU B C 1
ATOM 5000 O O . LEU B 1 221 ? 31.969 8.938 13.648 1 93.62 221 LEU B O 1
ATOM 5004 N N . LEU B 1 222 ? 31.75 11.125 13.844 1 93.25 222 LEU B N 1
ATOM 5005 C CA . LEU B 1 222 ? 32.469 11.156 15.117 1 93.25 222 LEU B CA 1
ATOM 5006 C C . LEU B 1 222 ? 31.5 10.969 16.281 1 93.25 222 LEU B C 1
ATOM 5008 O O . LEU B 1 222 ? 31.922 10.758 17.422 1 93.25 222 LEU B O 1
ATOM 5012 N N . THR B 1 223 ? 30.234 11.047 16.094 1 92.38 223 THR B N 1
ATOM 5013 C CA . THR B 1 223 ? 29.312 11.047 17.234 1 92.38 223 THR B CA 1
ATOM 5014 C C . THR B 1 223 ? 28.328 9.891 17.125 1 92.38 223 THR B C 1
ATOM 5016 O O . THR B 1 223 ? 28.125 9.141 18.094 1 92.38 223 THR B O 1
ATOM 5019 N N . ILE B 1 224 ? 27.766 9.656 16 1 92.81 224 ILE B N 1
ATOM 5020 C CA . ILE B 1 224 ? 26.625 8.75 15.828 1 92.81 224 ILE B CA 1
ATOM 5021 C C . ILE B 1 224 ? 27.031 7.34 16.266 1 92.81 224 ILE B C 1
ATOM 5023 O O . ILE B 1 224 ? 26.297 6.684 17.016 1 92.81 224 ILE B O 1
ATOM 5027 N N . PRO B 1 225 ? 28.203 6.836 15.875 1 93.25 225 PRO B N 1
ATOM 5028 C CA . PRO B 1 225 ? 28.562 5.469 16.266 1 93.25 225 PRO B CA 1
ATOM 5029 C C . PRO B 1 225 ? 28.703 5.312 17.781 1 93.25 225 PRO B C 1
ATOM 5031 O O . PRO B 1 225 ? 28.641 4.191 18.297 1 93.25 225 PRO B O 1
ATOM 5034 N N . PHE B 1 226 ? 28.875 6.426 18.469 1 93.25 226 PHE B N 1
ATOM 5035 C CA . PHE B 1 226 ? 29.172 6.363 19.891 1 93.25 226 PHE B CA 1
ATOM 5036 C C . PHE B 1 226 ? 27.969 6.812 20.719 1 93.25 226 PHE B C 1
ATOM 5038 O O . PHE B 1 226 ? 28.016 6.797 21.953 1 93.25 226 PHE B O 1
ATOM 5045 N N . SER B 1 227 ? 26.938 7.27 20.125 1 95.56 227 SER B N 1
ATOM 5046 C CA . SER B 1 227 ? 25.734 7.711 20.797 1 95.56 227 SER B CA 1
ATOM 5047 C C . SER B 1 227 ? 24.609 6.688 20.656 1 95.56 227 SER B C 1
ATOM 5049 O O . SER B 1 227 ? 24.047 6.523 19.578 1 95.56 227 SER B O 1
ATOM 5051 N N . SER B 1 228 ? 24.234 6.074 21.766 1 96.38 228 SER B N 1
ATOM 5052 C CA . SER B 1 228 ? 23.141 5.109 21.75 1 96.38 228 SER B CA 1
ATOM 5053 C C . SER B 1 228 ? 21.828 5.773 21.359 1 96.38 228 SER B C 1
ATOM 5055 O O . SER B 1 228 ? 21 5.168 20.672 1 96.38 228 SER B O 1
ATOM 5057 N N . LYS B 1 229 ? 21.703 6.945 21.781 1 96.25 229 LYS B N 1
ATOM 5058 C CA . LYS B 1 229 ? 20.484 7.703 21.469 1 96.25 229 LYS B CA 1
ATOM 5059 C C . LYS B 1 229 ? 20.375 7.977 19.984 1 96.25 229 LYS B C 1
ATOM 5061 O O . LYS B 1 229 ? 19.312 7.758 19.391 1 96.25 229 LYS B O 1
ATOM 5066 N N . ASP B 1 230 ? 21.422 8.43 19.391 1 96.62 230 ASP B N 1
ATOM 5067 C CA . ASP B 1 230 ? 21.406 8.742 17.969 1 96.62 230 ASP B CA 1
ATOM 5068 C C . ASP B 1 230 ? 21.203 7.477 17.125 1 96.62 230 ASP B C 1
ATOM 5070 O O . ASP B 1 230 ? 20.484 7.496 16.125 1 96.62 230 ASP B O 1
ATOM 5074 N N . LYS B 1 231 ? 21.812 6.434 17.562 1 96.88 231 LYS B N 1
ATOM 5075 C CA . LYS B 1 231 ? 21.609 5.16 16.875 1 96.88 231 LYS B CA 1
ATOM 5076 C C . LYS B 1 231 ? 20.156 4.719 16.953 1 96.88 231 LYS B C 1
ATOM 5078 O O . LYS B 1 231 ? 19.609 4.219 15.969 1 96.88 231 LYS B O 1
ATOM 5083 N N . ALA B 1 232 ? 19.578 4.875 18.094 1 96.81 232 ALA B N 1
ATOM 5084 C CA . ALA B 1 232 ? 18.188 4.512 18.281 1 96.81 232 ALA B CA 1
ATOM 5085 C C . ALA B 1 232 ? 17.266 5.359 17.391 1 96.81 232 ALA B C 1
ATOM 5087 O O . ALA B 1 232 ? 16.281 4.859 16.844 1 96.81 232 ALA B O 1
ATOM 5088 N N . HIS B 1 233 ? 17.562 6.66 17.297 1 96.62 233 HIS B N 1
ATOM 5089 C CA . HIS B 1 233 ? 16.812 7.551 16.422 1 96.62 233 HIS B CA 1
ATOM 5090 C C . HIS B 1 233 ? 16.859 7.07 14.977 1 96.62 233 HIS B C 1
ATOM 5092 O O . HIS B 1 233 ? 15.812 6.945 14.328 1 96.62 233 HIS B O 1
ATOM 5098 N N . LEU B 1 234 ? 18 6.754 14.547 1 96.75 234 LEU B N 1
ATOM 5099 C CA . LEU B 1 234 ? 18.172 6.332 13.164 1 96.75 234 LEU B CA 1
ATOM 5100 C C . LEU B 1 234 ? 17.531 4.965 12.93 1 96.75 234 LEU B C 1
ATOM 5102 O O . LEU B 1 234 ? 17 4.699 11.852 1 96.75 234 LEU B O 1
ATOM 5106 N N . ALA B 1 235 ? 17.625 4.105 13.938 1 96.62 235 ALA B N 1
ATOM 5107 C CA . ALA B 1 235 ? 16.984 2.799 13.836 1 96.62 235 ALA B CA 1
ATOM 5108 C C . ALA B 1 235 ? 15.469 2.941 13.711 1 96.62 235 ALA B C 1
ATOM 5110 O O . ALA B 1 235 ? 14.836 2.225 12.938 1 96.62 235 ALA B O 1
ATOM 5111 N N . ALA B 1 236 ? 14.852 3.82 14.461 1 95.81 236 ALA B N 1
ATOM 5112 C CA . ALA B 1 236 ? 13.414 4.078 14.383 1 95.81 236 ALA B CA 1
ATOM 5113 C C . ALA B 1 236 ? 13.031 4.586 12.992 1 95.81 236 ALA B C 1
ATOM 5115 O O . ALA B 1 236 ? 12.023 4.156 12.43 1 95.81 236 ALA B O 1
ATOM 5116 N N . THR B 1 237 ? 13.844 5.461 12.531 1 97.44 237 THR B N 1
ATOM 5117 C CA . THR B 1 237 ? 13.609 5.996 11.195 1 97.44 237 THR B CA 1
ATOM 5118 C C . THR B 1 237 ? 13.711 4.891 10.148 1 97.44 237 THR B C 1
ATOM 5120 O O . THR B 1 237 ? 12.867 4.793 9.258 1 97.44 237 THR B O 1
ATOM 5123 N N . GLN B 1 238 ? 14.727 4.09 10.273 1 96.31 238 GLN B N 1
ATOM 5124 C CA . GLN B 1 238 ? 14.906 2.982 9.336 1 96.31 238 GLN B CA 1
ATOM 5125 C C . GLN B 1 238 ? 13.727 2.014 9.398 1 96.31 238 GLN B C 1
ATOM 5127 O O . GLN B 1 238 ? 13.266 1.525 8.359 1 96.31 238 GLN B O 1
ATOM 5132 N N . ASN B 1 239 ? 13.281 1.706 10.531 1 95.75 239 ASN B N 1
ATOM 5133 C CA . ASN B 1 239 ? 12.133 0.828 10.695 1 95.75 239 ASN B CA 1
ATOM 5134 C C . ASN B 1 239 ? 10.891 1.387 10.008 1 95.75 239 ASN B C 1
ATOM 5136 O O . ASN B 1 239 ? 10.172 0.653 9.328 1 95.75 239 ASN B O 1
ATOM 5140 N N . TYR B 1 240 ? 10.648 2.609 10.164 1 96.94 240 TYR B N 1
ATOM 5141 C CA . TYR B 1 240 ? 9.516 3.242 9.492 1 96.94 240 TYR B CA 1
ATOM 5142 C C . TYR B 1 240 ? 9.664 3.154 7.977 1 96.94 240 TYR B C 1
ATOM 5144 O O . TYR B 1 240 ? 8.711 2.805 7.273 1 96.94 240 TYR B O 1
ATOM 5152 N N . LEU B 1 241 ? 10.844 3.447 7.48 1 95 241 LEU B N 1
ATOM 5153 C CA . LEU B 1 241 ? 11.086 3.527 6.043 1 95 241 LEU B CA 1
ATOM 5154 C C . LEU B 1 241 ? 11.023 2.145 5.402 1 95 241 LEU B C 1
ATOM 5156 O O . LEU B 1 241 ? 10.82 2.025 4.191 1 95 241 LEU B O 1
ATOM 5160 N N . THR B 1 242 ? 11.094 1.078 6.199 1 92.25 242 THR B N 1
ATOM 5161 C CA . THR B 1 242 ? 11.141 -0.259 5.617 1 92.25 242 THR B CA 1
ATOM 5162 C C . THR B 1 242 ? 9.867 -1.035 5.941 1 92.25 242 THR B C 1
ATOM 5164 O O . THR B 1 242 ? 9.438 -1.881 5.16 1 92.25 242 THR B O 1
ATOM 5167 N N . GLN B 1 243 ? 9.297 -0.716 7.113 1 92.94 243 GLN B N 1
ATOM 5168 C CA . GLN B 1 243 ? 8.195 -1.556 7.566 1 92.94 243 GLN B CA 1
ATOM 5169 C C . GLN B 1 243 ? 6.914 -0.741 7.727 1 92.94 243 GLN B C 1
ATOM 5171 O O . GLN B 1 243 ? 5.816 -1.3 7.754 1 92.94 243 GLN B O 1
ATOM 5176 N N . GLY B 1 244 ? 7.098 0.53 7.844 1 95.44 244 GLY B N 1
ATOM 5177 C CA . GLY B 1 244 ? 5.934 1.321 8.211 1 95.44 244 GLY B CA 1
ATOM 5178 C C . GLY B 1 244 ? 5.43 2.199 7.086 1 95.44 244 GLY B C 1
ATOM 5179 O O . GLY B 1 244 ? 4.566 3.055 7.297 1 95.44 244 GLY B O 1
ATOM 5180 N N . ASN B 1 245 ? 5.898 1.972 5.844 1 96.25 245 ASN B N 1
ATOM 5181 C CA . ASN B 1 245 ? 5.629 2.998 4.844 1 96.25 245 ASN B CA 1
ATOM 5182 C C . ASN B 1 245 ? 4.797 2.449 3.688 1 96.25 245 ASN B C 1
ATOM 5184 O O . ASN B 1 245 ? 4.68 3.09 2.641 1 96.25 245 ASN B O 1
ATOM 5188 N N . GLY B 1 246 ? 4.211 1.199 3.812 1 97.69 246 GLY B N 1
ATOM 5189 C CA . GLY B 1 246 ? 3.408 0.62 2.748 1 97.69 246 GLY B CA 1
ATOM 5190 C C . GLY B 1 246 ? 2.262 1.515 2.311 1 97.69 246 GLY B C 1
ATOM 5191 O O . GLY B 1 246 ? 2.008 1.667 1.114 1 97.69 246 GLY B O 1
ATOM 5192 N N . TYR B 1 247 ? 1.574 2.104 3.283 1 98.5 247 TYR B N 1
ATOM 5193 C CA . TYR B 1 247 ? 0.487 3.027 2.977 1 98.5 247 TYR B CA 1
ATOM 5194 C C . TYR B 1 247 ? 0.982 4.188 2.121 1 98.5 247 TYR B C 1
ATOM 5196 O O . TYR B 1 247 ? 0.313 4.594 1.168 1 98.5 247 TYR B O 1
ATOM 5204 N N . MET B 1 248 ? 2.125 4.738 2.482 1 98 248 MET B N 1
ATOM 5205 C CA . MET B 1 248 ? 2.699 5.895 1.801 1 98 248 MET B CA 1
ATOM 5206 C C . MET B 1 248 ? 3.045 5.555 0.354 1 98 248 MET B C 1
ATOM 5208 O O . MET B 1 248 ? 2.713 6.312 -0.56 1 98 248 MET B O 1
ATOM 5212 N N . ARG B 1 249 ? 3.643 4.383 0.141 1 97.69 249 ARG B N 1
ATOM 5213 C CA . ARG B 1 249 ? 4.023 3.967 -1.206 1 97.69 249 ARG B CA 1
ATOM 5214 C C . ARG B 1 249 ? 2.793 3.775 -2.086 1 97.69 249 ARG B C 1
ATOM 5216 O O . ARG B 1 249 ? 2.801 4.145 -3.262 1 97.69 249 ARG B O 1
ATOM 5223 N N . GLN B 1 250 ? 1.817 3.17 -1.5 1 98.56 250 GLN B N 1
ATOM 5224 C CA . GLN B 1 250 ? 0.574 2.982 -2.24 1 98.56 250 GLN B CA 1
ATOM 5225 C C . GLN B 1 250 ? -0.061 4.324 -2.598 1 98.56 250 GLN B C 1
ATOM 5227 O O . GLN B 1 250 ? -0.497 4.523 -3.732 1 98.56 250 GLN B O 1
ATOM 5232 N N . GLN B 1 251 ? -0.099 5.234 -1.675 1 98.69 251 GLN B N 1
ATOM 5233 C CA . GLN B 1 251 ? -0.685 6.551 -1.913 1 98.69 251 GLN B CA 1
ATOM 5234 C C . GLN B 1 251 ? 0.153 7.355 -2.902 1 98.69 251 GLN B C 1
ATOM 5236 O O . GLN B 1 251 ? -0.388 8.133 -3.693 1 98.69 251 GLN B O 1
ATOM 5241 N N . GLU B 1 252 ? 1.441 7.121 -2.947 1 97.5 252 GLU B N 1
ATOM 5242 C CA . GLU B 1 252 ? 2.363 7.855 -3.809 1 97.5 252 GLU B CA 1
ATOM 5243 C C . GLU B 1 252 ? 2.236 7.406 -5.262 1 97.5 252 GLU B C 1
ATOM 5245 O O . GLU B 1 252 ? 2.627 8.133 -6.18 1 97.5 252 GLU B O 1
ATOM 5250 N N . THR B 1 253 ? 1.654 6.18 -5.461 1 97.38 253 THR B N 1
ATOM 5251 C CA . THR B 1 253 ? 1.77 5.629 -6.805 1 97.38 253 THR B CA 1
ATOM 5252 C C . THR B 1 253 ? 0.391 5.336 -7.391 1 97.38 253 THR B C 1
ATOM 5254 O O . THR B 1 253 ? 0.173 5.504 -8.594 1 97.38 253 THR B O 1
ATOM 5257 N N . ARG B 1 254 ? -0.503 4.848 -6.52 1 98.12 254 ARG B N 1
ATOM 5258 C CA . ARG B 1 254 ? -1.819 4.438 -6.996 1 98.12 254 ARG B CA 1
ATOM 5259 C C . ARG B 1 254 ? -2.924 4.996 -6.105 1 98.12 254 ARG B C 1
ATOM 5261 O O . ARG B 1 254 ? -3.793 4.25 -5.645 1 98.12 254 ARG B O 1
ATOM 5268 N N . PRO B 1 255 ? -3 6.277 -5.91 1 98.56 255 PRO B N 1
ATOM 5269 C CA . PRO B 1 255 ? -4 6.828 -4.996 1 98.56 255 PRO B CA 1
ATOM 5270 C C . PRO B 1 255 ? -5.43 6.621 -5.492 1 98.56 255 PRO B C 1
ATOM 5272 O O . PRO B 1 255 ? -6.352 6.465 -4.684 1 98.56 255 PRO B O 1
ATOM 5275 N N . GLN B 1 256 ? -5.664 6.629 -6.789 1 98.81 256 GLN B N 1
ATOM 5276 C CA . GLN B 1 256 ? -7.004 6.426 -7.328 1 98.81 256 GLN B CA 1
ATOM 5277 C C . GLN B 1 256 ? -7.5 5.012 -7.043 1 98.81 256 GLN B C 1
ATOM 5279 O O . GLN B 1 256 ? -8.656 4.82 -6.66 1 98.81 256 GLN B O 1
ATOM 5284 N N . THR B 1 257 ? -6.645 4.023 -7.223 1 98.88 257 THR B N 1
ATOM 5285 C CA . THR B 1 257 ? -6.992 2.641 -6.918 1 98.88 257 THR B CA 1
ATOM 5286 C C . THR B 1 257 ? -7.379 2.49 -5.449 1 98.88 257 THR B C 1
ATOM 5288 O O . THR B 1 257 ? -8.406 1.893 -5.133 1 98.88 257 THR B O 1
ATOM 5291 N N . LEU B 1 258 ? -6.586 3.031 -4.57 1 98.88 258 LEU B N 1
ATOM 5292 C CA . LEU B 1 258 ? -6.871 3 -3.143 1 98.88 258 LEU B CA 1
ATOM 5293 C C . LEU B 1 258 ? -8.148 3.773 -2.828 1 98.88 258 LEU B C 1
ATOM 5295 O O . LEU B 1 258 ? -8.914 3.383 -1.946 1 98.88 258 LEU B O 1
ATOM 5299 N N . GLY B 1 259 ? -8.352 4.867 -3.574 1 98.94 259 GLY B N 1
ATOM 5300 C CA . GLY B 1 259 ? -9.469 5.766 -3.332 1 98.94 259 GLY B CA 1
ATOM 5301 C C . GLY B 1 259 ? -10.812 5.078 -3.438 1 98.94 259 GLY B C 1
ATOM 5302 O O . GLY B 1 259 ? -11.766 5.461 -2.752 1 98.94 259 GLY B O 1
ATOM 5303 N N . TYR B 1 260 ? -10.945 4.051 -4.27 1 98.94 260 TYR B N 1
ATOM 5304 C CA . TYR B 1 260 ? -12.203 3.33 -4.398 1 98.94 260 TYR B CA 1
ATOM 5305 C C . TYR B 1 260 ? -12.578 2.645 -3.09 1 98.94 260 TYR B C 1
ATOM 5307 O O . TYR B 1 260 ? -13.75 2.598 -2.719 1 98.94 260 TYR B O 1
ATOM 5315 N N . ALA B 1 261 ? -11.609 2.113 -2.379 1 98.94 261 ALA B N 1
ATOM 5316 C CA . ALA B 1 261 ? -11.852 1.487 -1.082 1 98.94 261 ALA B CA 1
ATOM 5317 C C . ALA B 1 261 ? -12.266 2.523 -0.04 1 98.94 261 ALA B C 1
ATOM 5319 O O . ALA B 1 261 ? -13.258 2.346 0.668 1 98.94 261 ALA B O 1
ATOM 5320 N N . LEU B 1 262 ? -11.508 3.619 0.007 1 98.94 262 LEU B N 1
ATOM 5321 C CA . LEU B 1 262 ? -11.711 4.637 1.032 1 98.94 262 LEU B CA 1
ATOM 5322 C C . LEU B 1 262 ? -13.07 5.309 0.862 1 98.94 262 LEU B C 1
ATOM 5324 O O . LEU B 1 262 ? -13.703 5.703 1.847 1 98.94 262 LEU B O 1
ATOM 5328 N N . GLN B 1 263 ? -13.492 5.445 -0.347 1 98.88 263 GLN B N 1
ATOM 5329 C CA . GLN B 1 263 ? -14.75 6.117 -0.647 1 98.88 263 GLN B CA 1
ATOM 5330 C C . GLN B 1 263 ? -15.938 5.18 -0.44 1 98.88 263 GLN B C 1
ATOM 5332 O O . GLN B 1 263 ? -16.969 5.582 0.106 1 98.88 263 GLN B O 1
ATOM 5337 N N . ASP B 1 264 ? -15.836 3.961 -0.872 1 98.88 264 ASP B N 1
ATOM 5338 C CA . ASP B 1 264 ? -16.984 3.074 -0.953 1 98.88 264 ASP B CA 1
ATOM 5339 C C . ASP B 1 264 ? -17.25 2.389 0.387 1 98.88 264 ASP B C 1
ATOM 5341 O O . ASP B 1 264 ? -18.391 2.039 0.698 1 98.88 264 ASP B O 1
ATOM 5345 N N . SER B 1 265 ? -16.219 2.123 1.183 1 98.88 265 SER B N 1
ATOM 5346 C CA . SER B 1 265 ? -16.359 1.325 2.396 1 98.88 265 SER B CA 1
ATOM 5347 C C . SER B 1 265 ? -15.961 2.121 3.633 1 98.88 265 SER B C 1
ATOM 5349 O O . SER B 1 265 ? -14.773 2.363 3.861 1 98.88 265 SER B O 1
ATOM 5351 N N . PRO B 1 266 ? -16.953 2.443 4.516 1 98.88 266 PRO B N 1
ATOM 5352 C CA . PRO B 1 266 ? -16.578 3.088 5.777 1 98.88 266 PRO B CA 1
ATOM 5353 C C . PRO B 1 266 ? -15.672 2.221 6.645 1 98.88 266 PRO B C 1
ATOM 5355 O O . PRO B 1 266 ? -14.82 2.742 7.367 1 98.88 266 PRO B O 1
ATOM 5358 N N . VAL B 1 267 ? -15.805 0.917 6.488 1 98.81 267 VAL B N 1
ATOM 5359 C CA . VAL B 1 267 ? -14.984 -0.005 7.262 1 98.81 267 VAL B CA 1
ATOM 5360 C C . VAL B 1 267 ? -13.539 0.046 6.758 1 98.81 267 VAL B C 1
ATOM 5362 O O . VAL B 1 267 ? -12.594 0.016 7.551 1 98.81 267 VAL B O 1
ATOM 5365 N N . ALA B 1 268 ? -13.398 0.136 5.461 1 98.94 268 ALA B N 1
ATOM 5366 C CA . ALA B 1 268 ? -12.062 0.283 4.891 1 98.94 268 ALA B CA 1
ATOM 5367 C C . ALA B 1 268 ? -11.414 1.593 5.336 1 98.94 268 ALA B C 1
ATOM 5369 O O . ALA B 1 268 ? -10.242 1.617 5.711 1 98.94 268 ALA B O 1
ATOM 5370 N N . LEU B 1 269 ? -12.18 2.666 5.297 1 98.94 269 LEU B N 1
ATOM 5371 C CA . LEU B 1 269 ? -11.672 3.967 5.719 1 98.94 269 LEU B CA 1
ATOM 5372 C C . LEU B 1 269 ? -11.266 3.939 7.191 1 98.94 269 LEU B C 1
ATOM 5374 O O . LEU B 1 269 ? -10.195 4.422 7.555 1 98.94 269 LEU B O 1
ATOM 5378 N N . LEU B 1 270 ? -12.148 3.369 8 1 98.94 270 LEU B N 1
ATOM 5379 C CA . LEU B 1 270 ? -11.875 3.242 9.43 1 98.94 270 LEU B CA 1
ATOM 5380 C C . LEU B 1 270 ? -10.578 2.473 9.664 1 98.94 270 LEU B C 1
ATOM 5382 O O . LEU B 1 270 ? -9.711 2.926 10.414 1 98.94 270 LEU B O 1
ATOM 5386 N N . ALA B 1 271 ? -10.414 1.362 9.016 1 98.94 271 ALA B N 1
ATOM 5387 C CA . ALA B 1 271 ? -9.227 0.539 9.211 1 98.94 271 ALA B CA 1
ATOM 5388 C C . ALA B 1 271 ? -7.969 1.284 8.773 1 98.94 271 ALA B C 1
ATOM 5390 O O . ALA B 1 271 ? -6.949 1.249 9.469 1 98.94 271 ALA B O 1
ATOM 5391 N N . TRP B 1 272 ? -8.031 1.954 7.637 1 98.94 272 TRP B N 1
ATOM 5392 C CA . TRP B 1 272 ? -6.879 2.623 7.035 1 98.94 272 TRP B CA 1
ATOM 5393 C C . TRP B 1 272 ? -6.375 3.748 7.938 1 98.94 272 TRP B C 1
ATOM 5395 O O . TRP B 1 272 ? -5.168 3.9 8.133 1 98.94 272 TRP B O 1
ATOM 5405 N N . ILE B 1 273 ? -7.277 4.504 8.523 1 98.94 273 ILE B N 1
ATOM 5406 C CA . ILE B 1 273 ? -6.926 5.652 9.352 1 98.94 273 ILE B CA 1
ATOM 5407 C C . ILE B 1 273 ? -6.598 5.18 10.766 1 98.94 273 ILE B C 1
ATOM 5409 O O . ILE B 1 273 ? -5.582 5.586 11.344 1 98.94 273 ILE B O 1
ATOM 5413 N N . TYR B 1 274 ? -7.379 4.266 11.359 1 98.88 274 TYR B N 1
ATOM 5414 C CA . TYR B 1 274 ? -7.211 3.803 12.734 1 98.88 274 TYR B CA 1
ATOM 5415 C C . TYR B 1 274 ? -5.887 3.064 12.906 1 98.88 274 TYR B C 1
ATOM 5417 O O . TYR B 1 274 ? -5.246 3.156 13.953 1 98.88 274 TYR B O 1
ATOM 5425 N N . ASP B 1 275 ? -5.5 2.354 11.867 1 98.81 275 ASP B N 1
ATOM 5426 C CA . ASP B 1 275 ? -4.195 1.694 11.883 1 98.81 275 ASP B CA 1
ATOM 5427 C C . ASP B 1 275 ? -3.086 2.682 12.234 1 98.81 275 ASP B C 1
ATOM 5429 O O . ASP B 1 275 ? -2.213 2.373 13.055 1 98.81 275 ASP B O 1
ATOM 5433 N N . LYS B 1 276 ? -3.133 3.881 11.703 1 98.75 276 LYS B N 1
ATOM 5434 C CA . LYS B 1 276 ? -2.105 4.895 11.93 1 98.75 276 LYS B CA 1
ATOM 5435 C C . LYS B 1 276 ? -2.33 5.621 13.25 1 98.75 276 LYS B C 1
ATOM 5437 O O . LYS B 1 276 ? -1.372 5.953 13.953 1 98.75 276 LYS B O 1
ATOM 5442 N N . LEU B 1 277 ? -3.609 5.891 13.555 1 98.75 277 LEU B N 1
ATOM 5443 C CA . LEU B 1 277 ? -3.883 6.512 14.844 1 98.75 277 LEU B CA 1
ATOM 5444 C C . LEU B 1 277 ? -3.291 5.688 15.984 1 98.75 277 LEU B C 1
ATOM 5446 O O . LEU B 1 277 ? -2.736 6.242 16.938 1 98.75 277 LEU B O 1
ATOM 5450 N N . HIS B 1 278 ? -3.426 4.426 15.82 1 98.38 278 HIS B N 1
ATOM 5451 C CA . HIS B 1 278 ? -2.9 3.533 16.844 1 98.38 278 HIS B CA 1
ATOM 5452 C C . HIS B 1 278 ? -1.379 3.463 16.797 1 98.38 278 HIS B C 1
ATOM 5454 O O . HIS B 1 278 ? -0.706 3.668 17.797 1 98.38 278 HIS B O 1
ATOM 5460 N N . SER B 1 279 ? -0.815 3.223 15.672 1 97.75 279 SER B N 1
ATOM 5461 C CA . SER B 1 279 ? 0.587 2.84 15.555 1 97.75 279 SER B CA 1
ATOM 5462 C C . SER B 1 279 ? 1.504 4.051 15.672 1 97.75 279 SER B C 1
ATOM 5464 O O . SER B 1 279 ? 2.689 3.912 15.984 1 97.75 279 SER B O 1
ATOM 5466 N N . TRP B 1 280 ? 0.985 5.285 15.477 1 98.5 280 TRP B N 1
ATOM 5467 C CA . TRP B 1 280 ? 1.859 6.449 15.359 1 98.5 280 TRP B CA 1
ATOM 5468 C C . TRP B 1 280 ? 1.856 7.266 16.641 1 98.5 280 TRP B C 1
ATOM 5470 O O . TRP B 1 280 ? 2.432 8.359 16.688 1 98.5 280 TRP B O 1
ATOM 5480 N N . THR B 1 281 ? 1.287 6.734 17.688 1 98.31 281 THR B N 1
ATOM 5481 C CA . THR B 1 281 ? 1.216 7.484 18.938 1 98.31 281 THR B CA 1
ATOM 5482 C C . THR B 1 281 ? 2.051 6.809 20.016 1 98.31 281 THR B C 1
ATOM 5484 O O . THR B 1 281 ? 2.4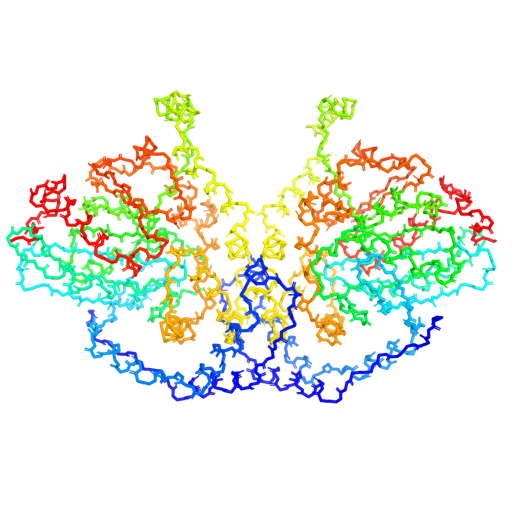57 5.656 19.875 1 98.31 281 THR B O 1
ATOM 5487 N N . ASP B 1 282 ? 2.385 7.531 21.016 1 98.12 282 ASP B N 1
ATOM 5488 C CA . ASP B 1 282 ? 3.068 7.023 22.203 1 98.12 282 ASP B CA 1
ATOM 5489 C C . ASP B 1 282 ? 2.078 6.391 23.172 1 98.12 282 ASP B C 1
ATOM 5491 O O . ASP B 1 282 ? 1.837 6.926 24.266 1 98.12 282 ASP B O 1
ATOM 5495 N N . SER B 1 283 ? 1.446 5.305 22.781 1 97.44 283 SER B N 1
ATOM 5496 C CA . SER B 1 283 ? 0.475 4.527 23.547 1 97.44 283 SER B CA 1
ATOM 5497 C C . SER B 1 283 ? -0.675 5.402 24.031 1 97.44 283 SER B C 1
ATOM 5499 O O . SER B 1 283 ? -1.146 5.242 25.156 1 97.44 283 SER B O 1
ATOM 5501 N N . TYR B 1 284 ? -0.982 6.383 23.203 1 98 284 TYR B N 1
ATOM 5502 C CA . TYR B 1 284 ? -2.145 7.207 23.516 1 98 284 TYR B CA 1
ATOM 5503 C C . TYR B 1 284 ? -3.412 6.363 23.562 1 98 284 TYR B C 1
ATOM 5505 O O . TYR B 1 284 ? -3.625 5.504 22.703 1 98 284 TYR B O 1
ATOM 5513 N N . THR B 1 285 ? -4.258 6.598 24.516 1 97.62 285 THR B N 1
ATOM 5514 C CA . THR B 1 285 ? -5.488 5.828 24.672 1 97.62 285 THR B CA 1
ATOM 5515 C C . THR B 1 285 ? -6.66 6.527 24 1 97.62 285 THR B C 1
ATOM 5517 O O . THR B 1 285 ? -7.465 7.188 24.656 1 97.62 285 THR B O 1
ATOM 5520 N N . TRP B 1 286 ? -6.797 6.312 22.734 1 98.5 286 TRP B N 1
ATOM 5521 C CA . TRP B 1 286 ? -7.898 6.895 21.984 1 98.5 286 TRP B CA 1
ATOM 5522 C C . TRP B 1 286 ? -9.242 6.383 22.5 1 98.5 286 TRP B C 1
ATOM 5524 O O . TRP B 1 286 ? -9.406 5.188 22.75 1 98.5 286 TRP B O 1
ATOM 5534 N N . THR B 1 287 ? -10.18 7.285 22.672 1 98.62 287 THR B N 1
ATOM 5535 C CA . THR B 1 287 ? -11.547 6.836 22.906 1 98.62 287 THR B CA 1
ATOM 5536 C C . THR B 1 287 ? -12.242 6.508 21.578 1 98.62 287 THR B C 1
ATOM 5538 O O . THR B 1 287 ? -11.844 7 20.531 1 98.62 287 THR B O 1
ATOM 5541 N N . ASP B 1 288 ? -13.305 5.719 21.688 1 98.69 288 ASP B N 1
ATOM 5542 C CA . ASP B 1 288 ? -14.07 5.391 20.484 1 98.69 288 ASP B CA 1
ATOM 5543 C C . ASP B 1 288 ? -14.625 6.648 19.828 1 98.69 288 ASP B C 1
ATOM 5545 O O . ASP B 1 288 ? -14.617 6.766 18.609 1 98.69 288 ASP B O 1
ATOM 5549 N N . ASP B 1 289 ? -15.016 7.609 20.641 1 98.75 289 ASP B N 1
ATOM 5550 C CA . ASP B 1 289 ? -15.57 8.859 20.125 1 98.75 289 ASP B CA 1
ATOM 5551 C C . ASP B 1 289 ? -14.5 9.656 19.375 1 98.75 289 ASP B C 1
ATOM 5553 O O . ASP B 1 289 ? -14.781 10.258 18.344 1 98.75 289 ASP B O 1
ATOM 5557 N N . GLU B 1 290 ? -13.297 9.695 19.953 1 98.75 290 GLU B N 1
ATOM 5558 C CA . GLU B 1 290 ? -12.211 10.391 19.266 1 98.75 290 GLU B CA 1
ATOM 5559 C C . GLU B 1 290 ? -11.922 9.758 17.906 1 98.75 290 GLU B C 1
ATOM 5561 O O . GLU B 1 290 ? -11.82 10.461 16.906 1 98.75 290 GLU B O 1
ATOM 5566 N N . ILE B 1 291 ? -11.82 8.414 17.859 1 98.88 291 ILE B N 1
ATOM 5567 C CA . ILE B 1 291 ? -11.484 7.695 16.641 1 98.88 291 ILE B CA 1
ATOM 5568 C C . ILE B 1 291 ? -12.555 7.949 15.578 1 98.88 291 ILE B C 1
ATOM 5570 O O . ILE B 1 291 ? -12.234 8.328 14.445 1 98.88 291 ILE B O 1
ATOM 5574 N N . LEU B 1 292 ? -13.789 7.82 15.969 1 98.94 292 LEU B N 1
ATOM 5575 C CA . LEU B 1 292 ? -14.867 7.875 14.984 1 98.94 292 LEU B CA 1
ATOM 5576 C C . LEU B 1 292 ? -15.148 9.312 14.562 1 98.94 292 LEU B C 1
ATOM 5578 O O . LEU B 1 292 ? -15.578 9.562 13.438 1 98.94 292 LEU B O 1
ATOM 5582 N N . THR B 1 293 ? -14.891 10.312 15.469 1 98.94 293 THR B N 1
ATOM 5583 C CA . THR B 1 293 ? -14.961 11.703 15.039 1 98.94 293 THR B CA 1
ATOM 5584 C C . THR B 1 293 ? -13.891 11.992 13.984 1 98.94 293 THR B C 1
ATOM 5586 O O . THR B 1 293 ? -14.18 12.609 12.953 1 98.94 293 THR B O 1
ATOM 5589 N N . TRP B 1 294 ? -12.688 11.5 14.297 1 98.94 294 TRP B N 1
ATOM 5590 C CA . TRP B 1 294 ? -11.562 11.672 13.383 1 98.94 294 TRP B CA 1
ATOM 5591 C C . TRP B 1 294 ? -11.883 11.102 12.008 1 98.94 294 TRP B C 1
ATOM 5593 O O . TRP B 1 294 ? -11.75 11.789 11 1 98.94 294 TRP B O 1
ATOM 5603 N N . VAL B 1 295 ? -12.383 9.883 11.93 1 98.94 295 VAL B N 1
ATOM 5604 C CA . VAL B 1 295 ? -12.656 9.172 10.688 1 98.94 295 VAL B CA 1
ATOM 5605 C C . VAL B 1 295 ? -13.867 9.789 9.992 1 98.94 295 VAL B C 1
ATOM 5607 O O . VAL B 1 295 ? -13.906 9.875 8.758 1 98.94 295 VAL B O 1
ATOM 5610 N N . SER B 1 296 ? -14.828 10.281 10.734 1 98.94 296 SER B N 1
ATOM 5611 C CA . SER B 1 296 ? -16.031 10.867 10.164 1 98.94 296 SER B CA 1
ATOM 5612 C C . SER B 1 296 ? -15.711 12.172 9.43 1 98.94 296 SER B C 1
ATOM 5614 O O . SER B 1 296 ? -16.344 12.492 8.422 1 98.94 296 SER B O 1
ATOM 5616 N N . VAL B 1 297 ? -14.727 12.914 9.93 1 98.94 297 VAL B N 1
ATOM 5617 C CA . VAL B 1 297 ? -14.312 14.125 9.227 1 98.94 297 VAL B CA 1
ATOM 5618 C C . VAL B 1 297 ? -13.82 13.773 7.828 1 98.94 297 VAL B C 1
ATOM 5620 O O . VAL B 1 297 ? -14.07 14.508 6.871 1 98.94 297 VAL B O 1
ATOM 5623 N N . TYR B 1 298 ? -13.141 12.672 7.684 1 98.88 298 TYR B N 1
ATOM 5624 C CA . TYR B 1 298 ? -12.719 12.211 6.367 1 98.88 298 TYR B CA 1
ATOM 5625 C C . TYR B 1 298 ? -13.914 11.711 5.559 1 98.88 298 TYR B C 1
ATOM 5627 O O . TYR B 1 298 ? -14.062 12.055 4.383 1 98.88 298 TYR B O 1
ATOM 5635 N N . TYR B 1 299 ? -14.766 10.922 6.199 1 98.88 299 TYR B N 1
ATOM 5636 C CA . TYR B 1 299 ? -15.898 10.312 5.504 1 98.88 299 TYR B CA 1
ATOM 5637 C C . TYR B 1 299 ? -16.828 11.383 4.938 1 98.88 299 TYR B C 1
ATOM 5639 O O . TYR B 1 299 ? -17.328 11.25 3.82 1 98.88 299 TYR B O 1
ATOM 5647 N N . PHE B 1 300 ? -17.031 12.484 5.676 1 98.75 300 PHE B N 1
ATOM 5648 C CA . PHE B 1 300 ? -18 13.508 5.297 1 98.75 300 PHE B CA 1
ATOM 5649 C C . PHE B 1 300 ? -17.297 14.719 4.688 1 98.75 300 PHE B C 1
ATOM 5651 O O . PHE B 1 300 ? -17.906 15.773 4.516 1 98.75 300 PHE B O 1
ATOM 5658 N N . SER B 1 301 ? -15.984 14.625 4.41 1 98.75 301 SER B N 1
ATOM 5659 C CA . SER B 1 301 ? -15.234 15.75 3.859 1 98.75 301 SER B CA 1
ATOM 5660 C C . SER B 1 301 ? -15.828 16.219 2.535 1 98.75 301 SER B C 1
ATOM 5662 O O . SER B 1 301 ? -16.453 15.43 1.821 1 98.75 301 SER B O 1
ATOM 5664 N N . THR B 1 302 ? -15.578 17.422 2.213 1 98.5 302 THR B N 1
ATOM 5665 C CA . THR B 1 302 ? -16.109 18.047 1.004 1 98.5 302 THR B CA 1
ATOM 5666 C C . THR B 1 302 ? -15.625 17.312 -0.241 1 98.5 302 THR B C 1
ATOM 5668 O O . THR B 1 302 ? -16.422 17.016 -1.137 1 98.5 302 THR B O 1
ATOM 5671 N N . ALA B 1 303 ? -14.391 16.984 -0.272 1 98.31 303 ALA B N 1
ATOM 5672 C CA . ALA B 1 303 ? -13.789 16.391 -1.459 1 98.31 303 ALA B CA 1
ATOM 5673 C C . ALA B 1 303 ? -13.906 14.867 -1.428 1 98.31 303 ALA B C 1
ATOM 5675 O O . ALA B 1 303 ? -13.602 14.188 -2.414 1 98.31 303 ALA B O 1
ATOM 5676 N N . GLY B 1 304 ? -14.375 14.289 -0.31 1 98.31 304 GLY B N 1
ATOM 5677 C CA . GLY B 1 304 ? -14.352 12.852 -0.103 1 98.31 304 GLY B CA 1
ATOM 5678 C C . GLY B 1 304 ? -13.023 12.344 0.423 1 98.31 304 GLY B C 1
ATOM 5679 O O . GLY B 1 304 ? -12 13.016 0.289 1 98.31 304 GLY B O 1
ATOM 5680 N N . PRO B 1 305 ? -13.062 11.172 0.991 1 98.69 305 PRO B N 1
ATOM 5681 C CA . PRO B 1 305 ? -11.859 10.672 1.665 1 98.69 305 PRO B CA 1
ATOM 5682 C C . PRO B 1 305 ? -10.727 10.344 0.691 1 98.69 305 PRO B C 1
ATOM 5684 O O . PRO B 1 305 ? -9.555 10.422 1.055 1 98.69 305 PRO B O 1
ATOM 5687 N N . ALA B 1 306 ? -11.031 10 -0.554 1 98.62 306 ALA B N 1
ATOM 5688 C CA . ALA B 1 306 ? -10.023 9.609 -1.539 1 98.62 306 ALA B CA 1
ATOM 5689 C C . ALA B 1 306 ? -9.125 10.797 -1.898 1 98.62 306 ALA B C 1
ATOM 5691 O O . ALA B 1 306 ? -7.941 10.625 -2.184 1 98.62 306 ALA B O 1
ATOM 5692 N N . ALA B 1 307 ? -9.609 12.016 -1.87 1 98.69 307 ALA B N 1
ATOM 5693 C CA . ALA B 1 307 ? -8.875 13.211 -2.287 1 98.69 307 ALA B CA 1
ATOM 5694 C C . ALA B 1 307 ? -7.691 13.469 -1.362 1 98.69 307 ALA B C 1
ATOM 5696 O O . ALA B 1 307 ? -6.656 13.977 -1.802 1 98.69 307 ALA B O 1
ATOM 5697 N N . SER B 1 308 ? -7.82 13.055 -0.115 1 98.69 308 SER B N 1
ATOM 5698 C CA . SER B 1 308 ? -6.832 13.383 0.907 1 98.69 308 SER B CA 1
ATOM 5699 C C . SER B 1 308 ? -5.496 12.703 0.625 1 98.69 308 SER B C 1
ATOM 5701 O O . SER B 1 308 ? -4.453 13.141 1.109 1 98.69 308 SER B O 1
ATOM 5703 N N . VAL B 1 309 ? -5.516 11.617 -0.181 1 98.62 309 VAL B N 1
ATOM 5704 C CA . VAL B 1 309 ? -4.277 10.852 -0.31 1 98.62 309 VAL B CA 1
ATOM 5705 C C . VAL B 1 309 ? -3.52 11.297 -1.557 1 98.62 309 VAL B C 1
ATOM 5707 O O . VAL B 1 309 ? -2.369 10.906 -1.767 1 98.62 309 VAL B O 1
ATOM 5710 N N . ARG B 1 310 ? -4.074 12.203 -2.344 1 98.31 310 ARG B N 1
ATOM 5711 C CA . ARG B 1 310 ? -3.473 12.625 -3.605 1 98.31 310 ARG B CA 1
ATOM 5712 C C . ARG B 1 310 ? -2.225 13.469 -3.363 1 98.31 310 ARG B C 1
ATOM 5714 O O . ARG B 1 310 ? -1.37 13.586 -4.242 1 98.31 310 ARG B O 1
ATOM 5721 N N . ILE B 1 311 ? -2.113 14.062 -2.143 1 98.12 311 ILE B N 1
ATOM 5722 C CA . ILE B 1 311 ? -0.948 14.875 -1.825 1 98.12 311 ILE B CA 1
ATOM 5723 C C . ILE B 1 311 ? 0.317 14.031 -1.909 1 98.12 311 ILE B C 1
ATOM 5725 O O . ILE B 1 311 ? 1.377 14.516 -2.305 1 98.12 311 ILE B O 1
ATOM 5729 N N . TYR B 1 312 ? 0.211 12.758 -1.602 1 98.06 312 TYR B N 1
ATOM 5730 C CA . TYR B 1 312 ? 1.368 11.875 -1.655 1 98.06 312 TYR B CA 1
ATOM 5731 C C . TYR B 1 312 ? 1.869 11.719 -3.086 1 98.06 312 TYR B C 1
ATOM 5733 O O . TYR B 1 312 ? 3.074 11.781 -3.34 1 98.06 312 TYR B O 1
ATOM 5741 N N . TYR B 1 313 ? 0.939 11.461 -4.004 1 97.19 313 TYR B N 1
ATOM 5742 C CA . TYR B 1 313 ? 1.286 11.297 -5.41 1 97.19 313 TYR B CA 1
ATOM 5743 C C . TYR B 1 313 ? 1.917 12.562 -5.973 1 97.19 313 TYR B C 1
ATOM 5745 O O . TYR B 1 313 ? 2.982 12.516 -6.59 1 97.19 313 TYR B O 1
ATOM 5753 N N . GLU B 1 314 ? 1.28 13.711 -5.676 1 96.5 314 GLU B N 1
ATOM 5754 C CA . GLU B 1 314 ? 1.729 14.984 -6.234 1 96.5 314 GLU B CA 1
ATOM 5755 C C . GLU B 1 314 ? 3.076 15.398 -5.656 1 96.5 314 GLU B C 1
ATOM 5757 O O . GLU B 1 314 ? 3.924 15.945 -6.363 1 96.5 314 GLU B O 1
ATOM 5762 N N . ALA B 1 315 ? 3.283 15.125 -4.402 1 96.12 315 ALA B N 1
ATOM 5763 C CA . ALA B 1 315 ? 4.512 15.523 -3.719 1 96.12 315 ALA B CA 1
ATOM 5764 C C . ALA B 1 315 ? 5.691 14.664 -4.172 1 96.12 315 ALA B C 1
ATOM 5766 O O . ALA B 1 315 ? 6.848 15.055 -4.012 1 96.12 315 ALA B O 1
ATOM 5767 N N . ALA B 1 316 ? 5.391 13.453 -4.688 1 93.56 316 ALA B N 1
ATOM 5768 C CA . ALA B 1 316 ? 6.453 12.539 -5.109 1 93.56 316 ALA B CA 1
ATOM 5769 C C . ALA B 1 316 ? 6.926 12.859 -6.523 1 93.56 316 ALA B C 1
ATOM 5771 O O . ALA B 1 316 ? 7.98 12.391 -6.953 1 93.56 316 ALA B O 1
ATOM 5772 N N . GLN B 1 317 ? 6.117 13.578 -7.273 1 87.75 317 GLN B N 1
ATOM 5773 C CA . GLN B 1 317 ? 6.434 13.844 -8.672 1 87.75 317 GLN B CA 1
ATOM 5774 C C . GLN B 1 317 ? 7.586 14.836 -8.805 1 87.75 317 GLN B C 1
ATOM 5776 O O . GLN B 1 317 ? 7.68 15.789 -8.023 1 87.75 317 GLN B O 1
ATOM 5781 N N . ASN B 1 318 ? 8.625 14.367 -9.492 1 69.81 318 ASN B N 1
ATOM 5782 C CA . ASN B 1 318 ? 9.75 15.266 -9.75 1 69.81 318 ASN B CA 1
ATOM 5783 C C . ASN B 1 318 ? 9.344 16.422 -10.648 1 69.81 318 ASN B C 1
ATOM 5785 O O . ASN B 1 318 ? 8.336 16.344 -11.359 1 69.81 318 ASN B O 1
ATOM 5789 N N . SER B 1 319 ? 9.898 17.641 -10.453 1 56.69 319 SER B N 1
ATOM 5790 C CA . SER B 1 319 ? 9.688 18.906 -11.156 1 56.69 319 SER B CA 1
ATOM 5791 C C . SER B 1 319 ? 9.539 18.688 -12.656 1 56.69 319 SER B C 1
ATOM 5793 O O . SER B 1 319 ? 10.508 18.359 -13.336 1 56.69 319 SER B O 1
ATOM 5795 N N . GLY B 1 320 ? 8.852 17.75 -12.953 1 48.94 320 GLY B N 1
ATOM 5796 C CA . GLY B 1 320 ? 8.789 17.625 -14.398 1 48.94 320 GLY B CA 1
ATOM 5797 C C . GLY B 1 320 ? 8.312 18.891 -15.086 1 48.94 320 GLY B C 1
ATOM 5798 O O . GLY B 1 320 ? 8.008 19.891 -14.422 1 48.94 320 GLY B O 1
ATOM 5799 N N . SER B 1 321 ? 7.984 18.734 -16.469 1 44.09 321 SER B N 1
ATOM 5800 C CA . SER B 1 321 ? 7.82 19.594 -17.641 1 44.09 321 SER B CA 1
ATOM 5801 C C . SER B 1 321 ? 6.641 20.531 -17.469 1 44.09 321 SER B C 1
ATOM 5803 O O . SER B 1 321 ? 6.277 21.266 -18.391 1 44.09 321 SER B O 1
ATOM 5805 N N . SER B 1 322 ? 5.805 20.203 -16.547 1 45.94 322 SER B N 1
ATOM 5806 C CA . SER B 1 322 ? 4.57 20.938 -16.812 1 45.94 322 SER B CA 1
ATOM 5807 C C . SER B 1 322 ? 4.703 22.406 -16.438 1 45.94 322 SER B C 1
ATOM 5809 O O . SER B 1 322 ? 3.705 23.125 -16.359 1 45.94 322 SER B O 1
ATOM 5811 N N . GLY B 1 323 ? 5.824 22.969 -16.547 1 48.94 323 GLY B N 1
ATOM 5812 C CA . GLY B 1 323 ? 5.914 24.422 -16.391 1 48.94 323 GLY B CA 1
ATOM 5813 C C . GLY B 1 323 ? 5.508 24.891 -15.008 1 48.94 323 GLY B C 1
ATOM 5814 O O . GLY B 1 323 ? 5.621 26.078 -14.695 1 48.94 323 GLY B O 1
ATOM 5815 N N . VAL B 1 324 ? 4.914 24.062 -14.258 1 56.41 324 VAL B N 1
ATOM 5816 C CA . VAL B 1 324 ? 4.516 24.547 -12.945 1 56.41 324 VAL B CA 1
ATOM 5817 C C . VAL B 1 324 ? 5.656 24.344 -11.945 1 56.41 324 VAL B C 1
ATOM 5819 O O . VAL B 1 324 ? 6.402 23.359 -12.039 1 56.41 324 VAL B O 1
ATOM 5822 N N . SER B 1 325 ? 6 25.375 -11.266 1 62.91 325 SER B N 1
ATOM 5823 C CA . SER B 1 325 ? 7.023 25.297 -10.234 1 62.91 325 SER B CA 1
ATOM 5824 C C . SER B 1 325 ? 6.762 24.125 -9.289 1 62.91 325 SER B C 1
ATOM 5826 O O . SER B 1 325 ? 5.672 24 -8.727 1 62.91 325 SER B O 1
ATOM 5828 N N . ARG B 1 326 ? 7.57 23.062 -9.367 1 72.31 326 ARG B N 1
ATOM 5829 C CA . ARG B 1 326 ? 7.359 21.922 -8.5 1 72.31 326 ARG B CA 1
ATOM 5830 C C . ARG B 1 326 ? 8.539 21.719 -7.551 1 72.31 326 ARG B C 1
ATOM 5832 O O . ARG B 1 326 ? 9.68 22.031 -7.902 1 72.31 326 ARG B O 1
ATOM 5839 N N . MET B 1 327 ? 8.234 21.656 -6.273 1 83.81 327 MET B N 1
ATOM 5840 C CA . MET B 1 327 ? 9.156 21.188 -5.246 1 83.81 327 MET B CA 1
ATOM 5841 C C . MET B 1 327 ? 8.727 19.828 -4.719 1 83.81 327 MET B C 1
ATOM 5843 O O . MET B 1 327 ? 7.695 19.703 -4.059 1 83.81 327 MET B O 1
ATOM 5847 N N . SER B 1 328 ? 9.508 18.828 -5.051 1 87.94 328 SER B N 1
ATOM 5848 C CA . SER B 1 328 ? 9.211 17.484 -4.547 1 87.94 328 SER B CA 1
ATOM 5849 C C . SER B 1 328 ? 9.586 17.359 -3.076 1 87.94 328 SER B C 1
ATOM 5851 O O . SER B 1 328 ? 10.266 18.219 -2.521 1 87.94 328 SER B O 1
ATOM 5853 N N . THR B 1 329 ? 9.102 16.281 -2.51 1 92.06 329 THR B N 1
ATOM 5854 C CA . THR B 1 329 ? 9.5 15.977 -1.139 1 92.06 329 THR B CA 1
ATOM 5855 C C . THR B 1 329 ? 11.016 15.906 -1.017 1 92.06 329 THR B C 1
ATOM 5857 O O . THR B 1 329 ? 11.594 16.406 -0.053 1 92.06 329 THR B O 1
ATOM 5860 N N . LEU B 1 330 ? 11.648 15.352 -1.967 1 88.5 330 LEU B N 1
ATOM 5861 C CA . LEU B 1 330 ? 13.102 15.234 -1.951 1 88.5 330 LEU B CA 1
ATOM 5862 C C . LEU B 1 330 ? 13.766 16.609 -2.016 1 88.5 330 LEU B C 1
ATOM 5864 O O . LEU B 1 330 ? 14.773 16.844 -1.351 1 88.5 330 LEU B O 1
ATOM 5868 N N . ASP B 1 331 ? 13.203 17.469 -2.752 1 89.62 331 ASP B N 1
ATOM 5869 C CA . ASP B 1 331 ? 13.719 18.828 -2.828 1 89.62 331 ASP B CA 1
ATOM 5870 C C . ASP B 1 331 ? 13.625 19.531 -1.474 1 89.62 331 ASP B C 1
ATOM 5872 O O . ASP B 1 331 ? 14.586 20.156 -1.029 1 89.62 331 ASP B O 1
ATOM 5876 N N . VAL B 1 332 ? 12.523 19.359 -0.854 1 92.12 332 VAL B N 1
ATOM 5877 C CA . VAL B 1 332 ? 12.25 20.078 0.391 1 92.12 332 VAL B CA 1
ATOM 5878 C C . VAL B 1 332 ? 13.18 19.562 1.49 1 92.12 332 VAL B C 1
ATOM 5880 O O . VAL B 1 332 ? 13.727 20.344 2.266 1 92.12 332 VAL B O 1
ATOM 5883 N N . VAL B 1 333 ? 13.406 18.281 1.501 1 93.12 333 VAL B N 1
ATOM 5884 C CA . VAL B 1 333 ? 14.164 17.703 2.605 1 93.12 333 VAL B CA 1
ATOM 5885 C C . VAL B 1 333 ? 15.656 17.922 2.373 1 93.12 333 VAL B C 1
ATOM 5887 O O . VAL B 1 333 ? 16.469 17.719 3.281 1 93.12 333 VAL B O 1
ATOM 5890 N N . SER B 1 334 ? 16.031 18.406 1.199 1 90.69 334 SER B N 1
ATOM 5891 C CA . SER B 1 334 ? 17.438 18.547 0.865 1 90.69 334 SER B CA 1
ATOM 5892 C C . SER B 1 334 ? 17.875 20.016 0.846 1 90.69 334 SER B C 1
ATOM 5894 O O . SER B 1 334 ? 19.031 20.328 0.564 1 90.69 334 SER B O 1
ATOM 5896 N N . LYS B 1 335 ? 16.969 20.938 1.148 1 88.94 335 LYS B N 1
ATOM 5897 C CA . LYS B 1 335 ? 17.266 22.359 1.042 1 88.94 335 LYS B CA 1
ATOM 5898 C C . LYS B 1 335 ? 17.062 23.062 2.377 1 88.94 335 LYS B C 1
ATOM 5900 O O . LYS B 1 335 ? 15.953 23.047 2.926 1 88.94 335 LYS B O 1
ATOM 5905 N N . PRO B 1 336 ? 18.109 23.734 2.812 1 91.69 336 PRO B N 1
ATOM 5906 C CA . PRO B 1 336 ? 17.922 24.5 4.039 1 91.69 336 PRO B CA 1
ATOM 5907 C C . PRO B 1 336 ? 17.047 25.734 3.838 1 91.69 336 PRO B C 1
ATOM 5909 O O . PRO B 1 336 ? 17.078 26.359 2.775 1 91.69 336 PRO B O 1
ATOM 5912 N N . ALA B 1 337 ? 16.266 26.047 4.895 1 91.56 337 ALA B N 1
ATOM 5913 C CA . ALA B 1 337 ? 15.469 27.281 4.852 1 91.56 337 ALA B CA 1
ATOM 5914 C C . ALA B 1 337 ? 16.359 28.516 4.789 1 91.56 337 ALA B C 1
ATOM 5916 O O . ALA B 1 337 ? 17.5 28.484 5.242 1 91.56 337 ALA B O 1
ATOM 5917 N N . PRO B 1 338 ? 15.812 29.578 4.25 1 93.12 338 PRO B N 1
ATOM 5918 C CA . PRO B 1 338 ? 16.578 30.828 4.238 1 93.12 338 PRO B CA 1
ATOM 5919 C C . PRO B 1 338 ? 16.906 31.328 5.645 1 93.12 338 PRO B C 1
ATOM 5921 O O . PRO B 1 338 ? 16.125 31.109 6.578 1 93.12 338 PRO B O 1
ATOM 5924 N N . SER B 1 339 ? 17.984 32.094 5.723 1 91.06 339 SER B N 1
ATOM 5925 C CA . SER B 1 339 ? 18.484 32.562 7.008 1 91.06 339 SER B CA 1
ATOM 5926 C C . SER B 1 339 ? 17.516 33.531 7.664 1 91.06 339 SER B C 1
ATOM 5928 O O . SER B 1 339 ? 17.531 33.688 8.891 1 91.06 339 SER B O 1
ATOM 5930 N N . ALA B 1 340 ? 16.719 34.125 6.871 1 92.25 340 ALA B N 1
ATOM 5931 C CA . ALA B 1 340 ? 15.797 35.125 7.383 1 92.25 340 ALA B CA 1
ATOM 5932 C C . ALA B 1 340 ? 14.672 34.5 8.188 1 92.25 340 ALA B C 1
ATOM 5934 O O . ALA B 1 340 ? 13.992 35.156 8.969 1 92.25 340 ALA B O 1
ATOM 5935 N N . VAL B 1 341 ? 14.445 33.219 8.023 1 96.56 341 VAL B N 1
ATOM 5936 C CA . VAL B 1 341 ? 13.375 32.531 8.711 1 96.56 341 VAL B CA 1
ATOM 5937 C C . VAL B 1 341 ? 13.938 31.781 9.922 1 96.56 341 VAL B C 1
ATOM 5939 O O . VAL B 1 341 ? 14.797 30.906 9.773 1 96.56 341 VAL B O 1
ATOM 5942 N N . LYS B 1 342 ? 13.453 32.156 11.109 1 96.56 342 LYS B N 1
ATOM 5943 C CA . LYS B 1 342 ? 13.883 31.516 12.344 1 96.56 342 LYS B CA 1
ATOM 5944 C C . LYS B 1 342 ? 13.164 30.172 12.539 1 96.56 342 LYS B C 1
ATOM 5946 O O . LYS B 1 342 ? 11.945 30.094 12.398 1 96.56 342 LYS B O 1
ATOM 5951 N N . MET B 1 343 ? 13.914 29.141 12.875 1 97.19 343 MET B N 1
ATOM 5952 C CA . MET B 1 343 ? 13.289 27.828 12.953 1 97.19 343 MET B CA 1
ATOM 5953 C C . MET B 1 343 ? 13.5 27.219 14.336 1 97.19 343 MET B C 1
ATOM 5955 O O . MET B 1 343 ? 14.523 27.453 14.977 1 97.19 343 MET B O 1
ATOM 5959 N N . ALA B 1 344 ? 12.578 26.5 14.758 1 98.06 344 ALA B N 1
ATOM 5960 C CA . ALA B 1 344 ? 12.664 25.672 15.953 1 98.06 344 ALA B CA 1
ATOM 5961 C C . ALA B 1 344 ? 12.164 24.25 15.68 1 98.06 344 ALA B C 1
ATOM 5963 O O . ALA B 1 344 ? 11.289 24.047 14.836 1 98.06 344 ALA B O 1
ATOM 5964 N N . ILE B 1 345 ? 12.75 23.312 16.438 1 97.44 345 ILE B N 1
ATOM 5965 C CA . ILE B 1 345 ? 12.438 21.906 16.25 1 97.44 345 ILE B CA 1
ATOM 5966 C C . ILE B 1 345 ? 12.07 21.281 17.594 1 97.44 345 ILE B C 1
ATOM 5968 O O . ILE B 1 345 ? 12.797 21.422 18.578 1 97.44 345 ILE B O 1
ATOM 5972 N N . ALA B 1 346 ? 10.945 20.609 17.594 1 98.44 346 ALA B N 1
ATOM 5973 C CA . ALA B 1 346 ? 10.562 19.75 18.703 1 98.44 346 ALA B CA 1
ATOM 5974 C C . ALA B 1 346 ? 10.445 18.297 18.25 1 98.44 346 ALA B C 1
ATOM 5976 O O . ALA B 1 346 ? 9.633 17.969 17.375 1 98.44 346 ALA B O 1
ATOM 5977 N N . GLN B 1 347 ? 11.289 17.438 18.766 1 98.31 347 GLN B N 1
ATOM 5978 C CA . GLN B 1 347 ? 11.242 16.016 18.422 1 98.31 347 GLN B CA 1
ATOM 5979 C C . GLN B 1 347 ? 10.672 15.188 19.562 1 98.31 347 GLN B C 1
ATOM 5981 O O . GLN B 1 347 ? 11.242 15.156 20.656 1 98.31 347 GLN B O 1
ATOM 5986 N N . PHE B 1 348 ? 9.609 14.492 19.297 1 98.56 348 PHE B N 1
ATOM 5987 C CA . PHE B 1 348 ? 8.898 13.758 20.328 1 98.56 348 PHE B CA 1
ATOM 5988 C C . PHE B 1 348 ? 9.281 12.289 20.312 1 98.56 348 PHE B C 1
ATOM 5990 O O . PHE B 1 348 ? 9.773 11.781 19.297 1 98.56 348 PHE B O 1
ATOM 5997 N N . ASN B 1 349 ? 8.992 11.555 21.328 1 97.62 349 ASN B N 1
ATOM 5998 C CA . ASN B 1 349 ? 9.531 10.234 21.656 1 97.62 349 ASN B CA 1
ATOM 5999 C C . ASN B 1 349 ? 9.156 9.203 20.594 1 97.62 349 ASN B C 1
ATOM 6001 O O . ASN B 1 349 ? 9.961 8.32 20.266 1 97.62 349 ASN B O 1
ATOM 6005 N N . ARG B 1 350 ? 7.914 9.219 20.094 1 97.69 350 ARG B N 1
ATOM 6006 C CA . ARG B 1 350 ? 7.438 8.195 19.156 1 97.69 350 ARG B CA 1
ATOM 6007 C C . ARG B 1 350 ? 7.129 8.797 17.797 1 97.69 350 ARG B C 1
ATOM 6009 O O . ARG B 1 350 ? 6.18 8.383 17.125 1 97.69 350 ARG B O 1
ATOM 6016 N N . GLU B 1 351 ? 7.945 9.859 17.5 1 98 351 GLU B N 1
ATOM 6017 C CA . GLU B 1 351 ? 7.844 10.383 16.141 1 98 351 GLU B CA 1
ATOM 6018 C C . GLU B 1 351 ? 8.344 9.367 15.125 1 98 351 GLU B C 1
ATOM 6020 O O . GLU B 1 351 ? 9.172 8.508 15.445 1 98 351 GLU B O 1
ATOM 6025 N N . LEU B 1 352 ? 7.84 9.391 13.938 1 97.88 352 LEU B N 1
ATOM 6026 C CA . LEU B 1 352 ? 8.109 8.414 12.891 1 97.88 352 LEU B CA 1
ATOM 6027 C C . LEU B 1 352 ? 9.547 8.531 12.391 1 97.88 352 LEU B C 1
ATOM 6029 O O . LEU B 1 352 ? 10.234 7.523 12.219 1 97.88 352 LEU B O 1
ATOM 6033 N N . ILE B 1 353 ? 9.938 9.766 12.109 1 97.56 353 ILE B N 1
ATOM 6034 C CA . ILE B 1 353 ? 11.297 10.086 11.688 1 97.56 353 ILE B CA 1
ATOM 6035 C C . ILE B 1 353 ? 12.016 10.867 12.789 1 97.56 353 ILE B C 1
ATOM 6037 O O . ILE B 1 353 ? 11.57 11.945 13.18 1 97.56 353 ILE B O 1
ATOM 6041 N N . LYS B 1 354 ? 13.055 10.289 13.297 1 97.25 354 LYS B N 1
ATOM 6042 C CA . LYS B 1 354 ? 13.883 10.938 14.305 1 97.25 354 LYS B CA 1
ATOM 6043 C C . LYS B 1 354 ? 15.336 11.062 13.836 1 97.25 354 LYS B C 1
ATOM 6045 O O . LYS B 1 354 ? 15.891 10.117 13.273 1 97.25 354 LYS B O 1
ATOM 6050 N N . ILE B 1 355 ? 15.828 12.211 13.992 1 95.94 355 ILE B N 1
ATOM 6051 C CA . ILE B 1 355 ? 17.188 12.461 13.5 1 95.94 355 ILE B CA 1
ATOM 6052 C C . ILE B 1 355 ? 18.094 12.844 14.664 1 95.94 355 ILE B C 1
ATOM 6054 O O . ILE B 1 355 ? 17.625 13.305 15.703 1 95.94 355 ILE B O 1
ATOM 6058 N N . PRO B 1 356 ? 19.422 12.633 14.492 1 96.06 356 PRO B N 1
ATOM 6059 C CA . PRO B 1 356 ? 20.344 13.258 15.43 1 96.06 356 PRO B CA 1
ATOM 6060 C C . PRO B 1 356 ? 20.234 14.781 15.445 1 96.06 356 PRO B C 1
ATOM 6062 O O . PRO B 1 356 ? 20.141 15.406 14.391 1 96.06 356 PRO B O 1
ATOM 6065 N N . MET B 1 357 ? 20.266 15.305 16.641 1 93.44 357 MET B N 1
ATOM 6066 C CA . MET B 1 357 ? 20.062 16.75 16.75 1 93.44 357 MET B CA 1
ATOM 6067 C C . MET B 1 357 ? 21.172 17.5 16.047 1 93.44 357 MET B C 1
ATOM 6069 O O . MET B 1 357 ? 20.984 18.641 15.602 1 93.44 357 MET B O 1
ATOM 6073 N N . SER B 1 358 ? 22.359 16.844 15.852 1 93 358 SER B N 1
ATOM 6074 C CA . SER B 1 358 ? 23.438 17.469 15.094 1 93 358 SER B CA 1
ATOM 6075 C C . SER B 1 358 ? 23.031 17.703 13.641 1 93 358 SER B C 1
ATOM 6077 O O . SER B 1 358 ? 23.672 18.484 12.938 1 93 358 SER B O 1
ATOM 6079 N N . TRP B 1 359 ? 21.922 17.016 13.156 1 95.31 359 TRP B N 1
ATOM 6080 C CA . TRP B 1 359 ? 21.453 17.188 11.781 1 95.31 359 TRP B CA 1
ATOM 6081 C C . TRP B 1 359 ? 20.469 18.344 11.672 1 95.31 359 TRP B C 1
ATOM 6083 O O . TRP B 1 359 ? 20.078 18.734 10.57 1 95.31 359 TRP B O 1
ATOM 6093 N N . ALA B 1 360 ? 20.125 18.969 12.789 1 93.56 360 ALA B N 1
ATOM 6094 C CA . ALA B 1 360 ? 19.125 20.047 12.797 1 93.56 360 ALA B CA 1
ATOM 6095 C C . ALA B 1 360 ? 19.578 21.219 11.945 1 93.56 360 ALA B C 1
ATOM 6097 O O . ALA B 1 360 ? 18.75 21.891 11.32 1 93.56 360 ALA B O 1
ATOM 6098 N N . SER B 1 361 ? 20.859 21.438 11.906 1 91.5 361 SER B N 1
ATOM 6099 C CA . SER B 1 361 ? 21.391 22.578 11.188 1 91.5 361 SER B CA 1
ATOM 6100 C C . SER B 1 361 ? 21.203 22.438 9.688 1 91.5 361 SER B C 1
ATOM 6102 O O . SER B 1 361 ? 21.297 23.422 8.938 1 91.5 361 SER B O 1
ATOM 6104 N N . LEU B 1 362 ? 20.938 21.203 9.211 1 92.69 362 LEU B N 1
ATOM 6105 C CA . LEU B 1 362 ? 20.688 20.969 7.793 1 92.69 362 LEU B CA 1
ATOM 6106 C C . LEU B 1 362 ? 19.391 21.641 7.344 1 92.69 362 LEU B C 1
ATOM 6108 O O . LEU B 1 362 ? 19.156 21.797 6.145 1 92.69 362 LEU B O 1
ATOM 6112 N N . LEU B 1 363 ? 18.547 22.078 8.273 1 93.06 363 LEU B N 1
ATOM 6113 C CA . LEU B 1 363 ? 17.25 22.672 7.977 1 93.06 363 LEU B CA 1
ATOM 6114 C C . LEU B 1 363 ? 17.391 24.172 7.746 1 93.06 363 LEU B C 1
ATOM 6116 O O . LEU B 1 363 ? 16.469 24.812 7.219 1 93.06 363 LEU B O 1
ATOM 6120 N N . GLY B 1 364 ? 18.422 24.781 8.211 1 91.5 364 GLY B N 1
ATOM 6121 C CA . GLY B 1 364 ? 18.609 26.219 8.133 1 91.5 364 GLY B CA 1
ATOM 6122 C C . GLY B 1 364 ? 18.938 26.844 9.469 1 91.5 364 GLY B C 1
ATOM 6123 O O . GLY B 1 364 ? 19.75 26.312 10.234 1 91.5 364 GLY B O 1
ATOM 6124 N N . SER B 1 365 ? 18.391 28.031 9.703 1 92.31 365 SER B N 1
ATOM 6125 C CA . SER B 1 365 ? 18.641 28.781 10.938 1 92.31 365 SER B CA 1
ATOM 6126 C C . SER B 1 365 ? 17.797 28.219 12.094 1 92.31 365 SER B C 1
ATOM 6128 O O . SER B 1 365 ? 16.859 28.875 12.547 1 92.31 365 SER B O 1
ATOM 6130 N N . VAL B 1 366 ? 18.219 27.109 12.562 1 96.12 366 VAL B N 1
ATOM 6131 C CA . VAL B 1 366 ? 17.531 26.469 13.68 1 96.12 366 VAL B CA 1
ATOM 6132 C C . VAL B 1 366 ? 18.047 27.047 15 1 96.12 366 VAL B C 1
ATOM 6134 O O . VAL B 1 366 ? 19.203 26.844 15.367 1 96.12 366 VAL B O 1
ATOM 6137 N N . LEU B 1 367 ? 17.156 27.688 15.727 1 96.75 367 LEU B N 1
ATOM 6138 C CA . LEU B 1 367 ? 17.562 28.438 16.906 1 96.75 367 LEU B CA 1
ATOM 6139 C C . LEU B 1 367 ? 17.203 27.688 18.188 1 96.75 367 LEU B C 1
ATOM 6141 O O . LEU B 1 367 ? 17.719 28.016 19.266 1 96.75 367 LEU B O 1
ATOM 6145 N N . ARG B 1 368 ? 16.328 26.75 18.016 1 96.06 368 ARG B N 1
ATOM 6146 C CA . ARG B 1 368 ? 15.898 25.953 19.156 1 96.06 368 ARG B CA 1
ATOM 6147 C C . ARG B 1 368 ? 15.656 24.5 18.75 1 96.06 368 ARG B C 1
ATOM 6149 O O . ARG B 1 368 ? 15.016 24.234 17.734 1 96.06 368 ARG B O 1
ATOM 6156 N N . THR B 1 369 ? 16.297 23.625 19.5 1 97 369 THR B N 1
ATOM 6157 C CA . THR B 1 369 ? 16.016 22.203 19.359 1 97 369 THR B CA 1
ATOM 6158 C C . THR B 1 369 ? 15.695 21.578 20.719 1 97 369 THR B C 1
ATOM 6160 O O . THR B 1 369 ? 16.391 21.844 21.719 1 97 369 THR B O 1
ATOM 6163 N N . LYS B 1 370 ? 14.617 20.875 20.75 1 97.69 370 LYS B N 1
ATOM 6164 C CA . LYS B 1 370 ? 14.242 20.188 21.984 1 97.69 370 LYS B CA 1
ATOM 6165 C C . LYS B 1 370 ? 13.719 18.797 21.688 1 97.69 370 LYS B C 1
ATOM 6167 O O . LYS B 1 370 ? 12.969 18.594 20.734 1 97.69 370 LYS B O 1
ATOM 6172 N N . GLU B 1 371 ? 14.148 17.828 22.484 1 97.62 371 GLU B N 1
ATOM 6173 C CA . GLU B 1 371 ? 13.617 16.469 22.453 1 97.62 371 GLU B CA 1
ATOM 6174 C C . GLU B 1 371 ? 12.727 16.203 23.656 1 97.62 371 GLU B C 1
ATOM 6176 O O . GLU B 1 371 ? 13.039 16.625 24.781 1 97.62 371 GLU B O 1
ATOM 6181 N N . TYR B 1 372 ? 11.664 15.609 23.438 1 98.31 372 TYR B N 1
ATOM 6182 C CA . TYR B 1 372 ? 10.719 15.305 24.5 1 98.31 372 TYR B CA 1
ATOM 6183 C C . TYR B 1 372 ? 10.578 13.797 24.688 1 98.31 372 TYR B C 1
ATOM 6185 O O . TYR B 1 372 ? 10.617 13.039 23.719 1 98.31 372 TYR B O 1
ATOM 6193 N N . GLU B 1 373 ? 10.32 13.336 25.891 1 97.38 373 GLU B N 1
ATOM 6194 C CA . GLU B 1 373 ? 10.281 11.914 26.219 1 97.38 373 GLU B CA 1
ATOM 6195 C C . GLU B 1 373 ? 8.859 11.367 26.125 1 97.38 373 GLU B C 1
ATOM 6197 O O . GLU B 1 373 ? 8.617 10.195 26.438 1 97.38 373 GLU B O 1
ATOM 6202 N N . ARG B 1 374 ? 7.977 12.227 25.719 1 98.12 374 ARG B N 1
ATOM 6203 C CA . ARG B 1 374 ? 6.59 11.812 25.516 1 98.12 374 ARG B CA 1
ATOM 6204 C C . ARG B 1 374 ? 6.047 12.359 24.203 1 98.12 374 ARG B C 1
ATOM 6206 O O . ARG B 1 374 ? 6.527 13.375 23.703 1 98.12 374 ARG B O 1
ATOM 6213 N N . GLY B 1 375 ? 4.969 11.648 23.75 1 98.44 375 GLY B N 1
ATOM 6214 C CA . GLY B 1 375 ? 4.305 12.109 22.531 1 98.44 375 GLY B CA 1
ATOM 6215 C C . GLY B 1 375 ? 4.73 11.352 21.297 1 98.44 375 GLY B C 1
ATOM 6216 O O . GLY B 1 375 ? 5.855 10.859 21.219 1 98.44 375 GLY B O 1
ATOM 6217 N N . GLY B 1 376 ? 3.84 11.32 20.344 1 98.25 376 GLY B N 1
ATOM 6218 C CA . GLY B 1 376 ? 4.086 10.703 19.062 1 98.25 376 GLY B CA 1
ATOM 6219 C C . GLY B 1 376 ? 3.83 11.633 17.891 1 98.25 376 GLY B C 1
ATOM 6220 O O . GLY B 1 376 ? 4.121 12.828 17.969 1 98.25 376 GLY B O 1
ATOM 6221 N N . HIS B 1 377 ? 3.434 11.016 16.797 1 98.5 377 HIS B N 1
ATOM 6222 C CA . HIS B 1 377 ? 3.287 11.727 15.531 1 98.5 377 HIS B CA 1
ATOM 6223 C C . HIS B 1 377 ? 2.189 12.781 15.609 1 98.5 377 HIS B C 1
ATOM 6225 O O . HIS B 1 377 ? 2.213 13.766 14.867 1 98.5 377 HIS B O 1
ATOM 6231 N N . PHE B 1 378 ? 1.227 12.562 16.5 1 98.69 378 PHE B N 1
ATOM 6232 C CA . PHE B 1 378 ? 0.141 13.516 16.703 1 98.69 378 PHE B CA 1
ATOM 6233 C C . PHE B 1 378 ? 0.361 14.32 17.969 1 98.69 378 PHE B C 1
ATOM 6235 O O . PHE B 1 378 ? -0.527 14.398 18.828 1 98.69 378 PHE B O 1
ATOM 6242 N N . ALA B 1 379 ? 1.454 15.016 18.016 1 98.69 379 ALA B N 1
ATOM 6243 C CA . ALA B 1 379 ? 1.867 15.711 19.234 1 98.69 379 ALA B CA 1
ATOM 6244 C C . ALA B 1 379 ? 0.839 16.766 19.641 1 98.69 379 ALA B C 1
ATOM 6246 O O . ALA B 1 379 ? 0.547 16.938 20.812 1 98.69 379 ALA B O 1
ATOM 6247 N N . ALA B 1 380 ? 0.274 17.469 18.672 1 98.75 380 ALA B N 1
ATOM 6248 C CA . ALA B 1 380 ? -0.711 18.5 18.938 1 98.75 380 ALA B CA 1
ATOM 6249 C C . ALA B 1 380 ? -1.925 17.938 19.672 1 98.75 380 ALA B C 1
ATOM 6251 O O . ALA B 1 380 ? -2.578 18.641 20.438 1 98.75 380 ALA B O 1
ATOM 6252 N N . TRP B 1 381 ? -2.178 16.672 19.453 1 98.75 381 TRP B N 1
ATOM 6253 C CA . TRP B 1 381 ? -3.336 16.016 20.047 1 98.75 381 TRP B CA 1
ATOM 6254 C C . TRP B 1 381 ? -2.934 15.234 21.297 1 98.75 381 TRP B C 1
ATOM 6256 O O . TRP B 1 381 ? -3.602 15.312 22.328 1 98.75 381 TRP B O 1
ATOM 6266 N N . GLU B 1 382 ? -1.796 14.469 21.266 1 98.5 382 GLU B N 1
ATOM 6267 C CA . GLU B 1 382 ? -1.362 13.57 22.344 1 98.5 382 GLU B CA 1
ATOM 6268 C C . GLU B 1 382 ? -0.866 14.359 23.547 1 98.5 382 GLU B C 1
ATOM 6270 O O . GLU B 1 382 ? -1.183 14.016 24.688 1 98.5 382 GLU B O 1
ATOM 6275 N N . VAL B 1 383 ? -0.039 15.375 23.219 1 98.62 383 VAL B N 1
ATOM 6276 C CA . VAL B 1 383 ? 0.633 16.141 24.266 1 98.62 383 VAL B CA 1
ATOM 6277 C C . VAL B 1 383 ? 0.568 17.625 23.953 1 98.62 383 VAL B C 1
ATOM 6279 O O . VAL B 1 383 ? 1.598 18.297 23.906 1 98.62 383 VAL B O 1
ATOM 6282 N N . PRO B 1 384 ? -0.649 18.172 23.891 1 98.62 384 PRO B N 1
ATOM 6283 C CA . PRO B 1 384 ? -0.821 19.578 23.469 1 98.62 384 PRO B CA 1
ATOM 6284 C C . PRO B 1 384 ? -0.108 20.547 24.406 1 98.62 384 PRO B C 1
ATOM 6286 O O . PRO B 1 384 ? 0.384 21.594 23.953 1 98.62 384 PRO B O 1
ATOM 6289 N N . GLU B 1 385 ? 0.036 20.234 25.641 1 98.44 385 GLU B N 1
ATOM 6290 C CA . GLU B 1 385 ? 0.707 21.125 26.578 1 98.44 385 GLU B CA 1
ATOM 6291 C C . GLU B 1 385 ? 2.197 21.234 26.266 1 98.44 385 GLU B C 1
ATOM 6293 O O . GLU B 1 385 ? 2.781 22.312 26.391 1 98.44 385 GLU B O 1
ATOM 6298 N N . LEU B 1 386 ? 2.768 20.109 25.891 1 98.75 386 LEU B N 1
ATOM 6299 C CA . LEU B 1 386 ? 4.188 20.125 25.578 1 98.75 386 LEU B CA 1
ATOM 6300 C C . LEU B 1 386 ? 4.445 20.891 24.281 1 98.75 386 LEU B C 1
ATOM 6302 O O . LEU B 1 386 ? 5.402 21.656 24.188 1 98.75 386 LEU B O 1
ATOM 6306 N N . LEU B 1 387 ? 3.629 20.672 23.297 1 98.75 387 LEU B N 1
ATOM 6307 C CA . LEU B 1 387 ? 3.807 21.391 22.047 1 98.75 387 LEU B CA 1
ATOM 6308 C C . LEU B 1 387 ? 3.6 22.891 22.234 1 98.75 387 LEU B C 1
ATOM 6310 O O . LEU B 1 387 ? 4.375 23.703 21.734 1 98.75 387 LEU B O 1
ATOM 6314 N N . ALA B 1 388 ? 2.57 23.266 22.984 1 98.56 388 ALA B N 1
ATOM 6315 C CA . ALA B 1 388 ? 2.305 24.672 23.266 1 98.56 388 ALA B CA 1
ATOM 6316 C C . ALA B 1 388 ? 3.463 25.312 24.047 1 98.56 388 ALA B C 1
ATOM 6318 O O . ALA B 1 388 ? 3.859 26.438 23.766 1 98.56 388 ALA B O 1
ATOM 6319 N N . TYR B 1 389 ? 3.932 24.531 25 1 98.12 389 TYR B N 1
ATOM 6320 C CA . TYR B 1 389 ? 5.062 25.016 25.766 1 98.12 389 TYR B CA 1
ATOM 6321 C C . TYR B 1 389 ? 6.254 25.328 24.875 1 98.12 389 TYR B C 1
ATOM 6323 O O . TYR B 1 389 ? 6.895 26.375 25.016 1 98.12 389 TYR B O 1
ATOM 6331 N N . ASP B 1 390 ? 6.547 24.422 23.984 1 98.5 390 ASP B N 1
ATOM 6332 C CA . ASP B 1 390 ? 7.711 24.609 23.109 1 98.5 390 ASP B CA 1
ATOM 6333 C C . ASP B 1 390 ? 7.535 25.812 22.188 1 98.5 390 ASP B C 1
ATOM 6335 O O . ASP B 1 390 ? 8.469 26.578 21.984 1 98.5 390 ASP B O 1
ATOM 6339 N N . LEU B 1 391 ? 6.355 25.969 21.656 1 98.19 391 LEU B N 1
ATOM 6340 C CA . LEU B 1 391 ? 6.031 27.094 20.781 1 98.19 391 LEU B CA 1
ATOM 6341 C C . LEU B 1 391 ? 6.164 28.422 21.531 1 98.19 391 LEU B C 1
ATOM 6343 O O . LEU B 1 391 ? 6.77 29.359 21.031 1 98.19 391 LEU B O 1
ATOM 6347 N N . ARG B 1 392 ? 5.672 28.469 22.734 1 98.06 392 ARG B N 1
ATOM 6348 C CA . ARG B 1 392 ? 5.727 29.672 23.562 1 98.06 392 ARG B CA 1
ATOM 6349 C C . ARG B 1 392 ? 7.16 29.984 23.969 1 98.06 392 ARG B C 1
ATOM 6351 O O . ARG B 1 392 ? 7.555 31.156 24.016 1 98.06 392 ARG B O 1
ATOM 6358 N N . SER B 1 393 ? 7.891 28.953 24.219 1 97.81 393 SER B N 1
ATOM 6359 C CA . SER B 1 393 ? 9.281 29.156 24.594 1 97.81 393 SER B CA 1
ATOM 6360 C C . SER B 1 393 ? 10.102 29.703 23.438 1 97.81 393 SER B C 1
ATOM 6362 O O . SER B 1 393 ? 11.039 30.484 23.656 1 97.81 393 SER B O 1
ATOM 6364 N N . PHE B 1 394 ? 9.758 29.344 22.281 1 98.44 394 PHE B N 1
ATOM 6365 C CA . PHE B 1 394 ? 10.469 29.766 21.078 1 98.44 394 PHE B CA 1
ATOM 6366 C C . PHE B 1 394 ? 10.125 31.203 20.719 1 98.44 394 PHE B C 1
ATOM 6368 O O . PHE B 1 394 ? 11.023 32 20.453 1 98.44 394 PHE B O 1
ATOM 6375 N N . LEU B 1 395 ? 8.859 31.594 20.859 1 98.31 395 LEU B N 1
ATOM 6376 C CA . LEU B 1 395 ? 8.391 32.875 20.328 1 98.31 395 LEU B CA 1
ATOM 6377 C C . LEU B 1 395 ? 8.172 33.875 21.453 1 98.31 395 LEU B C 1
ATOM 6379 O O . LEU B 1 395 ? 7.906 35.062 21.203 1 98.31 395 LEU B O 1
ATOM 6383 N N . GLY B 1 396 ? 8.336 33.438 22.703 1 97.44 396 GLY B N 1
ATOM 6384 C CA . GLY B 1 396 ? 8.102 34.281 23.844 1 97.44 396 GLY B CA 1
ATOM 6385 C C . GLY B 1 396 ? 9.242 35.25 24.125 1 97.44 396 GLY B C 1
ATOM 6386 O O . GLY B 1 396 ? 10.25 35.25 23.422 1 97.44 396 GLY B O 1
ATOM 6387 N N . LYS B 1 397 ? 9.102 36 25.203 1 95.75 397 LYS B N 1
ATOM 6388 C CA . LYS B 1 397 ? 10.008 37.094 25.562 1 95.75 397 LYS B CA 1
ATOM 6389 C C . LYS B 1 397 ? 11.43 36.594 25.781 1 95.75 397 LYS B C 1
ATOM 6391 O O . LYS B 1 397 ? 12.398 37.281 25.484 1 95.75 397 LYS B O 1
ATOM 6396 N N . ASN B 1 398 ? 11.641 35.469 26.25 1 95.12 398 ASN B N 1
ATOM 6397 C CA . ASN B 1 398 ? 12.945 34.875 26.516 1 95.12 398 ASN B CA 1
ATOM 6398 C C . ASN B 1 398 ? 13.336 33.844 25.438 1 95.12 398 ASN B C 1
ATOM 6400 O O . ASN B 1 398 ? 14.305 33.125 25.609 1 95.12 398 ASN B O 1
ATOM 6404 N N . GLY B 1 399 ? 12.5 33.875 24.422 1 96.62 399 GLY B N 1
ATOM 6405 C CA . GLY B 1 399 ? 12.742 32.906 23.375 1 96.62 399 GLY B CA 1
ATOM 6406 C C . GLY B 1 399 ? 13.68 33.406 22.297 1 96.62 399 GLY B C 1
ATOM 6407 O O . GLY B 1 399 ? 13.961 34.594 22.219 1 96.62 399 GLY B O 1
ATOM 6408 N N . GLN B 1 400 ? 14.133 32.531 21.484 1 96.81 400 GLN B N 1
ATOM 6409 C CA . GLN B 1 400 ? 15.133 32.781 20.453 1 96.81 400 GLN B CA 1
ATOM 6410 C C . GLN B 1 400 ? 14.531 33.562 19.297 1 96.81 400 GLN B C 1
ATOM 6412 O O . GLN B 1 400 ? 15.266 34.188 18.516 1 96.81 400 GLN B O 1
ATOM 6417 N N . ALA B 1 401 ? 13.219 33.562 19.219 1 97.5 401 ALA B N 1
ATOM 6418 C CA . ALA B 1 401 ? 12.555 34.25 18.125 1 97.5 401 ALA B CA 1
ATOM 6419 C C . ALA B 1 401 ? 11.594 35.312 18.656 1 97.5 401 ALA B C 1
ATOM 6421 O O . ALA B 1 401 ? 10.539 35.562 18.062 1 97.5 401 ALA B O 1
ATOM 6422 N N . TYR B 1 402 ? 11.961 35.875 19.797 1 97.31 402 TYR B N 1
ATOM 6423 C CA . TYR B 1 402 ? 11.172 36.969 20.344 1 97.31 402 TYR B CA 1
ATOM 6424 C C . TYR B 1 402 ? 11.094 38.125 19.344 1 97.31 402 TYR B C 1
ATOM 6426 O O . TYR B 1 402 ? 12.102 38.5 18.734 1 97.31 402 TYR B O 1
ATOM 6434 N N . GLU B 1 403 ? 9.883 38.594 19.078 1 97.31 403 GLU B N 1
ATOM 6435 C CA . GLU B 1 403 ? 9.594 39.719 18.203 1 97.31 403 GLU B CA 1
ATOM 6436 C C . GLU B 1 403 ? 9.93 39.375 16.75 1 97.31 403 GLU B C 1
ATOM 6438 O O . GLU B 1 403 ? 10.305 40.281 15.977 1 97.31 403 GLU B O 1
ATOM 6443 N N . ALA B 1 404 ? 9.859 38.094 16.469 1 96.94 404 ALA B N 1
ATOM 6444 C CA . ALA B 1 404 ? 10.102 37.688 15.086 1 96.94 404 ALA B CA 1
ATOM 6445 C C . ALA B 1 404 ? 9.055 38.281 14.148 1 96.94 404 ALA B C 1
ATOM 6447 O O . ALA B 1 404 ? 9.359 38.625 13 1 96.94 404 ALA B O 1
ATOM 6448 N N . VAL B 1 405 ? 7.844 38.312 14.609 1 97.81 405 VAL B N 1
ATOM 6449 C CA . VAL B 1 405 ? 6.789 39 13.859 1 97.81 405 VAL B CA 1
ATOM 6450 C C . VAL B 1 405 ? 6.715 40.469 14.289 1 97.81 405 VAL B C 1
ATOM 6452 O O . VAL B 1 405 ? 6.285 40.75 15.406 1 97.81 405 VAL B O 1
ATOM 6455 N N . PRO B 1 406 ? 7.094 41.281 13.359 1 96.19 406 PRO B N 1
ATOM 6456 C CA . PRO B 1 406 ? 7.18 42.719 13.75 1 96.19 406 PRO B CA 1
ATOM 6457 C C . PRO B 1 406 ? 5.852 43.25 14.258 1 96.19 406 PRO B C 1
ATOM 6459 O O . PRO B 1 406 ? 4.816 43.094 13.602 1 96.19 406 PRO B O 1
ATOM 6462 N N . GLY B 1 407 ? 5.914 43.875 15.422 1 95.81 407 GLY B N 1
ATOM 6463 C CA . GLY B 1 407 ? 4.762 44.562 16 1 95.81 407 GLY B CA 1
ATOM 6464 C C . GLY B 1 407 ? 3.811 43.594 16.703 1 95.81 407 GLY B C 1
ATOM 6465 O O . GLY B 1 407 ? 2.811 44.031 17.281 1 95.81 407 GLY B O 1
ATOM 6466 N N . LYS B 1 408 ? 4.117 42.312 16.719 1 97.69 408 LYS B N 1
ATOM 6467 C CA . LYS B 1 408 ? 3.279 41.281 17.328 1 97.69 408 LYS B CA 1
ATOM 6468 C C . LYS B 1 408 ? 4.109 40.344 18.219 1 97.69 408 LYS B C 1
ATOM 6470 O O . LYS B 1 408 ? 4.43 39.219 17.812 1 97.69 408 LYS B O 1
ATOM 6475 N N . ASN B 1 409 ? 4.344 40.812 19.438 1 96.06 409 ASN B N 1
ATOM 6476 C CA . ASN B 1 409 ? 5.25 40.062 20.281 1 96.06 409 ASN B CA 1
ATOM 6477 C C . ASN B 1 409 ? 4.492 39.156 21.25 1 96.06 409 ASN B C 1
ATOM 6479 O O . ASN B 1 409 ? 5.102 38.406 22.016 1 96.06 409 ASN B O 1
ATOM 6483 N N . GLY B 1 410 ? 3.137 39.219 21.266 1 97.06 410 GLY B N 1
ATOM 6484 C CA . GLY B 1 410 ? 2.312 38.312 22.047 1 97.06 410 GLY B CA 1
ATOM 6485 C C . GLY B 1 410 ? 2 38.812 23.438 1 97.06 410 GLY B C 1
ATOM 6486 O O . GLY B 1 410 ? 1.257 38.188 24.188 1 97.06 410 GLY B O 1
ATOM 6487 N N . TYR B 1 411 ? 2.633 40.062 23.734 1 96.62 411 TYR B N 1
ATOM 6488 C CA . TYR B 1 411 ? 2.459 40.594 25.094 1 96.62 411 TYR B CA 1
ATOM 6489 C C . TYR B 1 411 ? 1.812 41.969 25.047 1 96.62 411 TYR B C 1
ATOM 6491 O O . TYR B 1 411 ? 1.928 42.688 24.062 1 96.62 411 TYR B O 1
#